Protein AF-0000000069730425 (afdb_homodimer)

Structure (mmCIF, N/CA/C/O backbone):
data_AF-0000000069730425-model_v1
#
loop_
_entity.id
_entity.type
_entity.pdbx_description
1 polymer 'PiggyBac transposable element-derived protein domain-containing protein'
#
loop_
_atom_site.group_PDB
_atom_site.id
_atom_site.type_symbol
_atom_site.label_atom_id
_atom_site.label_alt_id
_atom_site.label_comp_id
_atom_site.label_asym_id
_atom_site.label_entity_id
_atom_site.label_seq_id
_atom_site.pdbx_PDB_ins_code
_atom_site.Cartn_x
_atom_site.Cartn_y
_atom_site.Cartn_z
_atom_site.occupancy
_atom_site.B_iso_or_equiv
_atom_site.auth_seq_id
_atom_site.auth_comp_id
_atom_site.auth_asym_id
_atom_site.auth_atom_id
_atom_site.pdbx_PDB_model_num
ATOM 1 N N . MET A 1 1 ? -9 27 24.062 1 35 1 MET A N 1
ATOM 2 C CA . MET A 1 1 ? -8.289 25.953 24.797 1 35 1 MET A CA 1
ATOM 3 C C . MET A 1 1 ? -8.906 25.734 26.172 1 35 1 MET A C 1
ATOM 5 O O . MET A 1 1 ? -9.023 24.609 26.625 1 35 1 MET A O 1
ATOM 9 N N . GLU A 1 2 ? -9.219 26.922 26.766 1 38.94 2 GLU A N 1
ATOM 10 C CA . GLU A 1 2 ? -9.742 26.844 28.125 1 38.94 2 GLU A CA 1
ATOM 11 C C . GLU A 1 2 ? -11.062 26.078 28.172 1 38.94 2 GLU A C 1
ATOM 13 O O . GLU A 1 2 ? -11.305 25.297 29.094 1 38.94 2 GLU A O 1
ATOM 18 N N . HIS A 1 3 ? -11.852 26.375 27.281 1 40.69 3 HIS A N 1
ATOM 19 C CA . HIS A 1 3 ? -13.164 25.719 27.312 1 40.69 3 HIS A CA 1
ATOM 20 C C . HIS A 1 3 ? -13.055 24.234 26.969 1 40.69 3 HIS A C 1
ATOM 22 O O . HIS A 1 3 ? -13.93 23.453 27.328 1 40.69 3 HIS A O 1
ATOM 28 N N . LEU A 1 4 ? -12.148 23.875 26.172 1 43.62 4 LEU A N 1
ATOM 29 C CA . LEU A 1 4 ? -11.953 22.484 25.797 1 43.62 4 LEU A CA 1
ATOM 30 C C . LEU A 1 4 ? -11.469 21.656 26.984 1 43.62 4 LEU A C 1
ATOM 32 O O . LEU A 1 4 ? -11.531 20.438 26.969 1 43.62 4 LEU A O 1
ATOM 36 N N . ARG A 1 5 ? -10.75 22.297 27.922 1 42.41 5 ARG A N 1
ATOM 37 C CA . ARG A 1 5 ? -10.188 21.625 29.078 1 42.41 5 ARG A CA 1
ATOM 38 C C . ARG A 1 5 ? -11.297 21.156 30.031 1 42.41 5 ARG A C 1
ATOM 40 O O . ARG A 1 5 ? -11.039 20.391 30.953 1 42.41 5 ARG A O 1
ATOM 47 N N . SER A 1 6 ? -12.266 21.906 30.188 1 39.41 6 SER A N 1
ATOM 48 C CA . SER A 1 6 ? -13.125 21.5 31.297 1 39.41 6 SER A CA 1
ATOM 49 C C . SER A 1 6 ? -13.75 20.141 31.031 1 39.41 6 SER A C 1
ATOM 51 O O . SER A 1 6 ? -13.984 19.359 31.953 1 39.41 6 SER A O 1
ATOM 53 N N . GLN A 1 7 ? -14.789 20.109 30.094 1 41.69 7 GLN A N 1
ATOM 54 C CA . GLN A 1 7 ? -15.68 18.953 30.031 1 41.69 7 GLN A CA 1
ATOM 55 C C . GLN A 1 7 ? -14.992 17.766 29.359 1 41.69 7 GLN A C 1
ATOM 57 O O . GLN A 1 7 ? -14.164 17.938 28.453 1 41.69 7 GLN A O 1
ATOM 62 N N . GLU A 1 8 ? -14.773 16.641 30.047 1 48.56 8 GLU A N 1
ATOM 63 C CA . GLU A 1 8 ? -14.312 15.336 29.594 1 48.56 8 GLU A CA 1
ATOM 64 C C . GLU A 1 8 ? -14.602 15.133 28.109 1 48.56 8 GLU A C 1
ATOM 66 O O . GLU A 1 8 ? -15.672 14.633 27.75 1 48.56 8 GLU A O 1
ATOM 71 N N . LEU A 1 9 ? -14.102 15.93 27.25 1 53.53 9 LEU A N 1
ATOM 72 C CA . LEU A 1 9 ? -14.555 15.852 25.875 1 53.53 9 LEU A CA 1
ATOM 73 C C . LEU A 1 9 ? -14.211 14.492 25.266 1 53.53 9 LEU A C 1
ATOM 75 O O . LEU A 1 9 ? -13.062 14.047 25.328 1 53.53 9 LEU A O 1
ATOM 79 N N . SER A 1 10 ? -15.195 13.625 25.219 1 58.53 10 SER A N 1
ATOM 80 C CA . SER A 1 10 ? -15.117 12.375 24.469 1 58.53 10 SER A CA 1
ATOM 81 C C . SER A 1 10 ? -14.469 12.594 23.094 1 58.53 10 SER A C 1
ATOM 83 O O . SER A 1 10 ? -14.438 13.719 22.594 1 58.53 10 SER A O 1
ATOM 85 N N . PRO A 1 11 ? -13.672 11.719 22.688 1 58.09 11 PRO A N 1
ATOM 86 C CA . PRO A 1 11 ? -13.062 11.82 21.359 1 58.09 11 PRO A CA 1
ATOM 87 C C . PRO A 1 11 ? -14.008 12.438 20.312 1 58.09 11 PRO A C 1
ATOM 89 O O . PRO A 1 11 ? -13.57 13.242 19.484 1 58.09 11 PRO A O 1
ATOM 92 N N . VAL A 1 12 ? -15.203 12.156 20.469 1 58.62 12 VAL A N 1
ATOM 93 C CA . VAL A 1 12 ? -16.156 12.695 19.5 1 58.62 12 VAL A CA 1
ATOM 94 C C . VAL A 1 12 ? -16.375 14.18 19.766 1 58.62 12 VAL A C 1
ATOM 96 O O . VAL A 1 12 ? -16.578 14.961 18.828 1 58.62 12 VAL A O 1
ATOM 99 N N . GLY A 1 13 ? -16.328 14.43 20.984 1 59.69 13 GLY A N 1
ATOM 100 C CA . GLY A 1 13 ? -16.469 15.836 21.312 1 59.69 13 GLY A CA 1
ATOM 101 C C . GLY A 1 13 ? -15.352 16.688 20.75 1 59.69 13 GLY A C 1
ATOM 102 O O . GLY A 1 13 ? -15.555 17.859 20.438 1 59.69 13 GLY A O 1
ATOM 103 N N . LEU A 1 14 ? -14.305 16.031 20.578 1 57.62 14 LEU A N 1
ATOM 104 C CA . LEU A 1 14 ? -13.141 16.734 20.062 1 57.62 14 LEU A CA 1
ATOM 105 C C . LEU A 1 14 ? -13.172 16.781 18.547 1 57.62 14 LEU A C 1
ATOM 107 O O . LEU A 1 14 ? -12.555 17.656 17.922 1 57.62 14 LEU A O 1
ATOM 111 N N . PHE A 1 15 ? -13.891 15.773 18.078 1 63.84 15 PHE A N 1
ATOM 112 C CA . PHE A 1 15 ? -14.031 15.805 16.625 1 63.84 15 PHE A CA 1
ATOM 113 C C . PHE A 1 15 ? -15.086 16.828 16.203 1 63.84 15 PHE A C 1
ATOM 115 O O . PHE A 1 15 ? -15.875 16.562 15.305 1 63.84 15 PHE A O 1
ATOM 122 N N . GLU A 1 16 ? -14.945 17.953 16.797 1 66.69 16 GLU A N 1
ATOM 123 C CA . GLU A 1 16 ? -15.844 19.094 16.656 1 66.69 16 GLU A CA 1
ATOM 124 C C . GLU A 1 16 ? -15.586 19.828 15.344 1 66.69 16 GLU A C 1
ATOM 126 O O . GLU A 1 16 ? -16.328 20.75 14.984 1 66.69 16 GLU A O 1
ATOM 131 N N . PHE A 1 17 ? -14.656 19.344 14.688 1 72.88 17 PHE A N 1
ATOM 132 C CA . PHE A 1 17 ? -14.398 20 13.414 1 72.88 17 PHE A CA 1
ATOM 133 C C . PHE A 1 17 ? -15.555 19.781 12.445 1 72.88 17 PHE A C 1
ATOM 135 O O . PHE A 1 17 ? -15.859 20.656 11.625 1 72.88 17 PHE A O 1
ATOM 142 N N . PHE A 1 18 ? -16.109 18.625 12.641 1 78.19 18 PHE A N 1
ATOM 143 C CA . PHE A 1 18 ? -17.359 18.359 11.93 1 78.19 18 PHE A CA 1
ATOM 144 C C . PHE A 1 18 ? -18.562 18.547 12.859 1 78.19 18 PHE A C 1
ATOM 146 O O . PHE A 1 18 ? -19.312 17.609 13.094 1 78.19 18 PHE A O 1
ATOM 153 N N . ASP A 1 19 ? -18.656 19.797 13.219 1 83.81 19 ASP A N 1
ATOM 154 C CA . ASP A 1 19 ? -19.75 20.141 14.117 1 83.81 19 ASP A CA 1
ATOM 155 C C . ASP A 1 19 ? -21.078 20.188 13.367 1 83.81 19 ASP A C 1
ATOM 157 O O . ASP A 1 19 ? -21.141 19.906 12.172 1 83.81 19 ASP A O 1
ATOM 161 N N . GLU A 1 20 ? -22.062 20.531 14.078 1 86.69 20 GLU A N 1
ATOM 162 C CA . GLU A 1 20 ? -23.406 20.531 13.5 1 86.69 20 GLU A CA 1
ATOM 163 C C . GLU A 1 20 ? -23.516 21.516 12.344 1 86.69 20 GLU A C 1
ATOM 165 O O . GLU A 1 20 ? -24.188 21.25 11.344 1 86.69 20 GLU A O 1
ATOM 170 N N . GLY A 1 21 ? -22.828 22.625 12.516 1 89.44 21 GLY A N 1
ATOM 171 C CA . GLY A 1 21 ? -22.828 23.625 11.453 1 89.44 21 GLY A CA 1
ATOM 172 C C . GLY A 1 21 ? -22.188 23.125 10.172 1 89.44 21 GLY A C 1
ATOM 173 O O . GLY A 1 21 ? -22.75 23.297 9.086 1 89.44 21 GLY A O 1
ATOM 174 N N . THR A 1 22 ? -21.094 22.516 10.352 1 90.88 22 THR A N 1
ATOM 175 C CA . THR A 1 22 ? -20.375 22 9.195 1 90.88 22 THR A CA 1
ATOM 176 C C . THR A 1 22 ? -21.156 20.859 8.547 1 90.88 22 THR A C 1
ATOM 178 O O . THR A 1 22 ? -21.281 20.797 7.324 1 90.88 22 THR A O 1
ATOM 181 N N . ILE A 1 23 ? -21.703 19.969 9.297 1 92.94 23 ILE A N 1
ATOM 182 C CA . ILE A 1 23 ? -22.469 18.828 8.797 1 92.94 23 ILE A CA 1
ATOM 183 C C . ILE A 1 23 ? -23.688 19.344 8.023 1 92.94 23 ILE A C 1
ATOM 185 O O . ILE A 1 23 ? -23.953 18.906 6.895 1 92.94 23 ILE A O 1
ATOM 189 N N . ASN A 1 24 ? -24.359 20.281 8.602 1 94.88 24 ASN A N 1
ATOM 190 C CA . ASN A 1 24 ? -25.547 20.812 7.945 1 94.88 24 ASN A CA 1
ATOM 191 C C . ASN A 1 24 ? -25.203 21.547 6.652 1 94.88 24 ASN A C 1
ATOM 193 O O . ASN A 1 24 ? -25.953 21.5 5.684 1 94.88 24 ASN A O 1
ATOM 197 N N . PHE A 1 25 ? -24.141 22.203 6.781 1 95.38 25 PHE A N 1
ATOM 198 C CA . PHE A 1 25 ? -23.672 22.891 5.578 1 95.38 25 PHE A CA 1
ATOM 199 C C . PHE A 1 25 ? -23.5 21.891 4.434 1 95.38 25 PHE A C 1
ATOM 201 O O . PHE A 1 25 ? -24 22.141 3.326 1 95.38 25 PHE A O 1
ATOM 208 N N . ILE A 1 26 ? -22.844 20.781 4.641 1 95.25 26 ILE A N 1
ATOM 209 C CA . ILE A 1 26 ? -22.594 19.781 3.611 1 95.25 26 ILE A CA 1
ATOM 210 C C . ILE A 1 26 ? -23.906 19.156 3.162 1 95.25 26 ILE A C 1
ATOM 212 O O . ILE A 1 26 ? -24.125 18.938 1.967 1 95.25 26 ILE A O 1
ATOM 216 N N . VAL A 1 27 ? -24.766 18.859 4.105 1 97.31 27 VAL A N 1
ATOM 217 C CA . VAL A 1 27 ? -26.062 18.281 3.805 1 97.31 27 VAL A CA 1
ATOM 218 C C . VAL A 1 27 ? -26.844 19.188 2.855 1 97.31 27 VAL A C 1
ATOM 220 O O . VAL A 1 27 ? -27.375 18.734 1.839 1 97.31 27 VAL A O 1
ATOM 223 N N . ASN A 1 28 ? -26.828 20.469 3.186 1 97.44 28 ASN A N 1
ATOM 224 C CA . ASN A 1 28 ? -27.578 21.438 2.395 1 97.44 28 ASN A CA 1
ATOM 225 C C . ASN A 1 28 ? -27.016 21.562 0.978 1 97.44 28 ASN A C 1
ATOM 227 O O . ASN A 1 28 ? -27.781 21.547 0.008 1 97.44 28 ASN A O 1
ATOM 231 N N . GLU A 1 29 ? -25.734 21.641 0.851 1 97.06 29 GLU A N 1
ATOM 232 C CA . GLU A 1 29 ? -25.125 21.797 -0.471 1 97.06 29 GLU A CA 1
ATOM 233 C C . GLU A 1 29 ? -25.281 20.516 -1.295 1 97.06 29 GLU A C 1
ATOM 235 O O . GLU A 1 29 ? -25.438 20.578 -2.516 1 97.06 29 GLU A O 1
ATOM 240 N N . THR A 1 30 ? -25.25 19.359 -0.673 1 97.19 30 THR A N 1
ATOM 241 C CA . THR A 1 30 ? -25.438 18.094 -1.366 1 97.19 30 THR A CA 1
ATOM 242 C C . THR A 1 30 ? -26.859 17.969 -1.875 1 97.19 30 THR A C 1
ATOM 244 O O . THR A 1 30 ? -27.094 17.562 -3.021 1 97.19 30 THR A O 1
ATOM 247 N N . ASN A 1 31 ? -27.797 18.281 -0.998 1 97.94 31 ASN A N 1
ATOM 248 C CA . ASN A 1 31 ? -29.188 18.25 -1.413 1 97.94 31 ASN A CA 1
ATOM 249 C C . ASN A 1 31 ? -29.469 19.25 -2.529 1 97.94 31 ASN A C 1
ATOM 251 O O . ASN A 1 31 ? -30.234 18.969 -3.447 1 97.94 31 ASN A O 1
ATOM 255 N N . ARG A 1 32 ? -28.875 20.422 -2.422 1 97.31 32 ARG A N 1
ATOM 256 C CA . ARG A 1 32 ? -29.016 21.438 -3.467 1 97.31 32 ARG A CA 1
ATOM 257 C C . ARG A 1 32 ? -28.5 20.906 -4.805 1 97.31 32 ARG A C 1
ATOM 259 O O . ARG A 1 32 ? -29.141 21.078 -5.836 1 97.31 32 ARG A O 1
ATOM 266 N N . TYR A 1 33 ? -27.391 20.344 -4.785 1 96.38 33 TYR A N 1
ATOM 267 C CA . TYR A 1 33 ? -26.812 19.781 -5.996 1 96.38 33 TYR A CA 1
ATOM 268 C C . TYR A 1 33 ? -27.719 18.719 -6.594 1 96.38 33 TYR A C 1
ATOM 270 O O . TYR A 1 33 ? -27.938 18.688 -7.809 1 96.38 33 TYR A O 1
ATOM 278 N N . ALA A 1 34 ? -28.188 17.781 -5.758 1 96.81 34 ALA A N 1
ATOM 279 C CA . ALA A 1 34 ? -29.125 16.766 -6.23 1 96.81 34 ALA A CA 1
ATOM 280 C C . ALA A 1 34 ? -30.344 17.391 -6.875 1 96.81 34 ALA A C 1
ATOM 282 O O . ALA A 1 34 ? -30.797 16.938 -7.934 1 96.81 34 ALA A O 1
ATOM 283 N N . TRP A 1 35 ? -30.781 18.406 -6.215 1 96.06 35 TRP A N 1
ATOM 284 C CA . TRP A 1 35 ? -31.953 19.109 -6.738 1 96.06 35 TRP A CA 1
ATOM 285 C C . TRP A 1 35 ? -31.672 19.703 -8.109 1 96.06 35 TRP A C 1
ATOM 287 O O . TRP A 1 35 ? -32.5 19.656 -9.008 1 96.06 35 TRP A O 1
ATOM 297 N N . GLN A 1 36 ? -30.531 20.312 -8.266 1 94.44 36 GLN A N 1
ATOM 298 C CA . GLN A 1 36 ? -30.125 20.906 -9.539 1 94.44 36 GLN A CA 1
ATOM 299 C C . GLN A 1 36 ? -30.078 19.844 -10.641 1 94.44 36 GLN A C 1
ATOM 301 O O . GLN A 1 36 ? -30.219 20.172 -11.82 1 94.44 36 GLN A O 1
ATOM 306 N N . LYS A 1 37 ? -29.891 18.625 -10.289 1 94.69 37 LYS A N 1
ATOM 307 C CA . LYS A 1 37 ? -29.875 17.516 -11.234 1 94.69 37 LYS A CA 1
ATOM 308 C C . LYS A 1 37 ? -31.25 16.828 -11.305 1 94.69 37 LYS A C 1
ATOM 310 O O . LYS A 1 37 ? -31.375 15.734 -11.844 1 94.69 37 LYS A O 1
ATOM 315 N N . ASN A 1 38 ? -32.188 17.344 -10.656 1 95.25 38 ASN A N 1
ATOM 316 C CA . ASN A 1 38 ? -33.594 16.906 -10.672 1 95.25 38 ASN A CA 1
ATOM 317 C C . ASN A 1 38 ? -33.781 15.609 -9.891 1 95.25 38 ASN A C 1
ATOM 319 O O . ASN A 1 38 ? -34.531 14.727 -10.312 1 95.25 38 ASN A O 1
ATOM 323 N N . VAL A 1 39 ? -32.969 15.477 -8.852 1 95.88 39 VAL A N 1
ATOM 324 C CA . VAL A 1 39 ? -33.094 14.328 -7.953 1 95.88 39 VAL A CA 1
ATOM 325 C C . VAL A 1 39 ? -33.406 14.805 -6.535 1 95.88 39 VAL A C 1
ATOM 327 O O . VAL A 1 39 ? -32.781 15.766 -6.055 1 95.88 39 VAL A O 1
ATOM 330 N N . HIS A 1 40 ? -34.438 14.242 -5.953 1 96.06 40 HIS A N 1
ATOM 331 C CA . HIS A 1 40 ? -34.688 14.508 -4.543 1 96.06 40 HIS A CA 1
ATOM 332 C C . HIS A 1 40 ? -33.969 13.523 -3.648 1 96.06 40 HIS A C 1
ATOM 334 O O . HIS A 1 40 ? -34.469 12.445 -3.35 1 96.06 40 HIS A O 1
ATOM 340 N N . LEU A 1 41 ? -32.875 13.867 -3.178 1 96.94 41 LEU A N 1
ATOM 341 C CA . LEU A 1 41 ? -32 12.992 -2.4 1 96.94 41 LEU A CA 1
ATOM 342 C C . LEU A 1 41 ? -32.469 12.914 -0.951 1 96.94 41 LEU A C 1
ATOM 344 O O . LEU A 1 41 ? -32.562 11.82 -0.382 1 96.94 41 LEU A O 1
ATOM 348 N N . GLY A 1 42 ? -32.844 14.078 -0.366 1 97.62 42 GLY A N 1
ATOM 349 C CA . GLY A 1 42 ? -33.281 14.109 1.016 1 97.62 42 GLY A CA 1
ATOM 350 C C . GLY A 1 42 ? -32.25 13.617 1.997 1 97.62 42 GLY A C 1
ATOM 351 O O . GLY A 1 42 ? -32.562 12.836 2.898 1 97.62 42 GLY A O 1
ATOM 352 N N . LEU A 1 43 ? -31.016 13.992 1.815 1 97.5 43 LEU A N 1
ATOM 353 C CA . LEU A 1 43 ? -29.922 13.617 2.715 1 97.5 43 LEU A CA 1
ATOM 354 C C . LEU A 1 43 ? -30.125 14.227 4.094 1 97.5 43 LEU A C 1
ATOM 356 O O . LEU A 1 43 ? -30.469 15.406 4.211 1 97.5 43 LEU A O 1
ATOM 360 N N . THR A 1 44 ? -29.969 13.445 5.117 1 96.38 44 THR A N 1
ATOM 361 C CA . THR A 1 44 ? -30.062 13.914 6.492 1 96.38 44 THR A CA 1
ATOM 362 C C . THR A 1 44 ? -28.688 13.992 7.141 1 96.38 44 THR A C 1
ATOM 364 O O . THR A 1 44 ? -27.719 13.422 6.629 1 96.38 44 THR A O 1
ATOM 367 N N . ALA A 1 45 ? -28.641 14.766 8.25 1 94.5 45 ALA A N 1
ATOM 368 C CA . ALA A 1 45 ? -27.406 14.875 9 1 94.5 45 ALA A CA 1
ATOM 369 C C . ALA A 1 45 ? -26.938 13.508 9.492 1 94.5 45 ALA A C 1
ATOM 371 O O . ALA A 1 45 ? -25.734 13.211 9.469 1 94.5 45 ALA A O 1
ATOM 372 N N . GLN A 1 46 ? -27.859 12.703 9.898 1 92.88 46 GLN A N 1
ATOM 373 C CA . GLN A 1 46 ? -27.547 11.367 10.398 1 92.88 46 GLN A CA 1
ATOM 374 C C . GLN A 1 46 ? -26.953 10.492 9.305 1 92.88 46 GLN A C 1
ATOM 376 O O . GLN A 1 46 ? -25.984 9.766 9.531 1 92.88 46 GLN A O 1
ATOM 381 N N . GLU A 1 47 ? -27.516 10.562 8.172 1 95.38 47 GLU A N 1
ATOM 382 C CA . GLU A 1 47 ? -27 9.781 7.047 1 95.38 47 GLU A CA 1
ATOM 383 C C . GLU A 1 47 ? -25.594 10.219 6.66 1 95.38 47 GLU A C 1
ATOM 385 O O . GLU A 1 47 ? -24.75 9.391 6.336 1 95.38 47 GLU A O 1
ATOM 390 N N . LEU A 1 48 ? -25.422 11.562 6.656 1 95.25 48 LEU A N 1
ATOM 391 C CA . LEU A 1 48 ? -24.094 12.047 6.32 1 95.25 48 LEU A CA 1
ATOM 392 C C . LEU A 1 48 ? -23.047 11.539 7.316 1 95.25 48 LEU A C 1
ATOM 394 O O . LEU A 1 48 ? -21.953 11.156 6.93 1 95.25 48 LEU A O 1
ATOM 398 N N . LYS A 1 49 ? -23.406 11.547 8.57 1 93 49 LYS A N 1
ATOM 399 C CA . LYS A 1 49 ? -22.5 11.031 9.594 1 93 49 LYS A CA 1
ATOM 400 C C . LYS A 1 49 ? -22.156 9.562 9.336 1 93 49 LYS A C 1
ATOM 402 O O . LYS A 1 49 ? -21.016 9.148 9.523 1 93 49 LYS A O 1
ATOM 407 N N . CYS A 1 50 ? -23.109 8.797 8.883 1 94.12 50 CYS A N 1
ATOM 408 C CA . CYS A 1 50 ? -22.875 7.402 8.531 1 94.12 50 CYS A CA 1
ATOM 409 C C . CYS A 1 50 ? -21.891 7.297 7.375 1 94.12 50 CYS A C 1
ATOM 411 O O . CYS A 1 50 ? -20.984 6.461 7.398 1 94.12 50 CYS A O 1
ATOM 413 N N . VAL A 1 51 ? -22.078 8.172 6.41 1 95 51 VAL A N 1
ATOM 414 C CA . VAL A 1 51 ? -21.188 8.18 5.258 1 95 51 VAL A CA 1
ATOM 415 C C . VAL A 1 51 ? -19.766 8.492 5.711 1 95 51 VAL A C 1
ATOM 417 O O . VAL A 1 51 ? -18.812 7.805 5.324 1 95 51 VAL A O 1
ATOM 420 N N . LEU A 1 52 ? -19.625 9.5 6.566 1 94.44 52 LEU A N 1
ATOM 421 C CA . LEU A 1 52 ? -18.312 9.867 7.086 1 94.44 52 LEU A CA 1
ATOM 422 C C . LEU A 1 52 ? -17.719 8.734 7.918 1 94.44 52 LEU A C 1
ATOM 424 O O . LEU A 1 52 ? -16.516 8.469 7.852 1 94.44 52 LEU A O 1
ATOM 428 N N . GLY A 1 53 ? -18.578 8.102 8.688 1 93.88 53 GLY A N 1
ATOM 429 C CA . GLY A 1 53 ? -18.141 6.965 9.477 1 93.88 53 GLY A CA 1
ATOM 430 C C . GLY A 1 53 ? -17.547 5.848 8.633 1 93.88 53 GLY A C 1
ATOM 431 O O . GLY A 1 53 ? -16.531 5.262 8.992 1 93.88 53 GLY A O 1
ATOM 432 N N . ILE A 1 54 ? -18.156 5.547 7.543 1 94.56 54 ILE A N 1
ATOM 433 C CA . ILE A 1 54 ? -17.672 4.504 6.645 1 94.56 54 ILE A CA 1
ATOM 434 C C . ILE A 1 54 ? -16.328 4.918 6.051 1 94.56 54 ILE A C 1
ATOM 436 O O . ILE A 1 54 ? -15.43 4.09 5.91 1 94.56 54 ILE A O 1
ATOM 440 N N . LEU A 1 55 ? -16.219 6.207 5.688 1 94.75 55 LEU A N 1
ATOM 441 C CA . LEU A 1 55 ? -14.953 6.707 5.16 1 94.75 55 LEU A CA 1
ATOM 442 C C . LEU A 1 55 ? -13.836 6.543 6.184 1 94.75 55 LEU A C 1
ATOM 444 O O . LEU A 1 55 ? -12.742 6.086 5.848 1 94.75 55 LEU A O 1
ATOM 448 N N . ILE A 1 56 ? -14.094 6.867 7.41 1 94.94 56 ILE A N 1
ATOM 449 C CA . ILE A 1 56 ? -13.102 6.734 8.469 1 94.94 56 ILE A CA 1
ATOM 450 C C . ILE A 1 56 ? -12.773 5.262 8.68 1 94.94 56 ILE A C 1
ATOM 452 O O . ILE A 1 56 ? -11.602 4.895 8.812 1 94.94 56 ILE A O 1
ATOM 456 N N . LEU A 1 57 ? -13.805 4.422 8.664 1 94.5 57 LEU A N 1
ATOM 457 C CA . LEU A 1 57 ? -13.648 2.982 8.844 1 94.5 57 LEU A CA 1
ATOM 458 C C . LEU A 1 57 ? -12.758 2.389 7.758 1 94.5 57 LEU A C 1
ATOM 460 O O . LEU A 1 57 ? -11.93 1.518 8.031 1 94.5 57 LEU A O 1
ATOM 464 N N . SER A 1 58 ? -12.867 2.867 6.59 1 93.94 58 SER A N 1
ATOM 465 C CA . SER A 1 58 ? -12.125 2.348 5.445 1 93.94 58 SER A CA 1
ATOM 466 C C . SER A 1 58 ? -10.625 2.588 5.609 1 93.94 58 SER A C 1
ATOM 468 O O . SER A 1 58 ? -9.812 1.984 4.902 1 93.94 58 SER A O 1
ATOM 470 N N . GLY A 1 59 ? -10.227 3.443 6.512 1 94.06 59 GLY A N 1
ATOM 471 C CA . GLY A 1 59 ? -8.82 3.738 6.746 1 94.06 59 GLY A CA 1
ATOM 472 C C . GLY A 1 59 ? -8.094 2.637 7.492 1 94.06 59 GLY A C 1
ATOM 473 O O . GLY A 1 59 ? -6.875 2.496 7.375 1 94.06 59 GLY A O 1
ATOM 474 N N . TYR A 1 60 ? -8.844 1.907 8.266 1 93.19 60 TYR A N 1
ATOM 475 C CA . TYR A 1 60 ? -8.133 0.9 9.047 1 93.19 60 TYR A CA 1
ATOM 476 C C . TYR A 1 60 ? -8.688 -0.493 8.773 1 93.19 60 TYR A C 1
ATOM 478 O O . TYR A 1 60 ? -8.156 -1.488 9.273 1 93.19 60 TYR A O 1
ATOM 486 N N . ILE A 1 61 ? -9.719 -0.617 8.031 1 91.19 61 ILE A N 1
ATOM 487 C CA . ILE A 1 61 ? -10.195 -1.881 7.484 1 91.19 61 ILE A CA 1
ATOM 488 C C . ILE A 1 61 ? -10.227 -1.802 5.957 1 91.19 61 ILE A C 1
ATOM 490 O O . ILE A 1 61 ? -10.898 -0.936 5.391 1 91.19 61 ILE A O 1
ATOM 494 N N . SER A 1 62 ? -9.562 -2.676 5.391 1 89.69 62 SER A N 1
ATOM 495 C CA . SER A 1 62 ? -9.461 -2.604 3.938 1 89.69 62 SER A CA 1
ATOM 496 C C . SER A 1 62 ? -10.023 -3.863 3.283 1 89.69 62 SER A C 1
ATOM 498 O O . SER A 1 62 ? -9.719 -4.977 3.713 1 89.69 62 SER A O 1
ATOM 500 N N . TYR A 1 63 ? -10.875 -3.619 2.283 1 89.69 63 TYR A N 1
ATOM 501 C CA . TYR A 1 63 ? -11.43 -4.672 1.445 1 89.69 63 TYR A CA 1
ATOM 502 C C . TYR A 1 63 ? -11.086 -4.445 -0.021 1 89.69 63 TYR A C 1
ATOM 504 O O . TYR A 1 63 ? -10.898 -3.305 -0.452 1 89.69 63 TYR A O 1
ATOM 512 N N . PRO A 1 64 ? -11.008 -5.516 -0.751 1 89.69 64 PRO A N 1
ATOM 513 C CA . PRO A 1 64 ? -10.711 -5.363 -2.176 1 89.69 64 PRO A CA 1
ATOM 514 C C . PRO A 1 64 ? -11.828 -4.664 -2.945 1 89.69 64 PRO A C 1
ATOM 516 O O . PRO A 1 64 ? -11.562 -3.975 -3.934 1 89.69 64 PRO A O 1
ATOM 519 N N . ARG A 1 65 ? -13.023 -4.832 -2.461 1 90.19 65 ARG A N 1
ATOM 520 C CA . ARG A 1 65 ? -14.18 -4.219 -3.102 1 90.19 65 ARG A CA 1
ATOM 521 C C . ARG A 1 65 ? -15.031 -3.457 -2.088 1 90.19 65 ARG A C 1
ATOM 523 O O . ARG A 1 65 ? -15.258 -3.938 -0.978 1 90.19 65 ARG A O 1
ATOM 530 N N . ARG A 1 66 ? -15.5 -2.312 -2.574 1 89.69 66 ARG A N 1
ATOM 531 C CA . ARG A 1 66 ? -16.266 -1.438 -1.687 1 89.69 66 ARG A CA 1
ATOM 532 C C . ARG A 1 66 ? -17.516 -2.143 -1.168 1 89.69 66 ARG A C 1
ATOM 534 O O . ARG A 1 66 ? -17.891 -1.973 -0.007 1 89.69 66 ARG A O 1
ATOM 541 N N . ARG A 1 67 ? -18.156 -2.979 -1.983 1 90.31 67 ARG A N 1
ATOM 542 C CA . ARG A 1 67 ? -19.406 -3.623 -1.623 1 90.31 67 ARG A CA 1
ATOM 543 C C . ARG A 1 67 ? -19.219 -4.57 -0.444 1 90.31 67 ARG A C 1
ATOM 545 O O . ARG A 1 67 ? -20.188 -4.922 0.239 1 90.31 67 ARG A O 1
ATOM 552 N N . MET A 1 68 ? -18.016 -4.977 -0.232 1 90.19 68 MET A N 1
ATOM 553 C CA . MET A 1 68 ? -17.719 -5.941 0.825 1 90.19 68 MET A CA 1
ATOM 554 C C . MET A 1 68 ? -17.953 -5.328 2.201 1 90.19 68 MET A C 1
ATOM 556 O O . MET A 1 68 ? -18.125 -6.051 3.186 1 90.19 68 MET A O 1
ATOM 560 N N . PHE A 1 69 ? -18 -3.992 2.285 1 90.25 69 PHE A N 1
ATOM 561 C CA . PHE A 1 69 ? -18.312 -3.332 3.549 1 90.25 69 PHE A CA 1
ATOM 562 C C . PHE A 1 69 ? -19.734 -3.672 4.008 1 90.25 69 PHE A C 1
ATOM 564 O O . PHE A 1 69 ? -20.031 -3.596 5.199 1 90.25 69 PHE A O 1
ATOM 571 N N . TRP A 1 70 ? -20.578 -4.059 3.057 1 91.06 70 TRP A N 1
ATOM 572 C CA . TRP A 1 70 ? -21.984 -4.285 3.371 1 91.06 70 TRP A CA 1
ATOM 573 C C . TRP A 1 70 ? -22.312 -5.773 3.385 1 91.06 70 TRP A C 1
ATOM 575 O O . TRP A 1 70 ? -23.453 -6.168 3.672 1 91.06 70 TRP A O 1
ATOM 585 N N . GLU A 1 71 ? -21.281 -6.539 3.055 1 85.56 71 GLU A N 1
ATOM 586 C CA . GLU A 1 71 ? -21.531 -7.977 2.992 1 85.56 71 GLU A CA 1
ATOM 587 C C . GLU A 1 71 ? -21.719 -8.562 4.387 1 85.56 71 GLU A C 1
ATOM 589 O O . GLU A 1 71 ? -21.172 -8.039 5.367 1 85.56 71 GLU A O 1
ATOM 594 N N . THR A 1 72 ? -22.469 -9.578 4.434 1 77.75 72 THR A N 1
ATOM 595 C CA . THR A 1 72 ? -22.703 -10.25 5.711 1 77.75 72 THR A CA 1
ATOM 596 C C . THR A 1 72 ? -22.172 -11.672 5.684 1 77.75 72 THR A C 1
ATOM 598 O O . THR A 1 72 ? -22.578 -12.516 6.492 1 77.75 72 THR A O 1
ATOM 601 N N . SER A 1 73 ? -21.281 -11.93 4.734 1 80.06 73 SER A N 1
ATOM 602 C CA . SER A 1 73 ? -20.625 -13.234 4.707 1 80.06 73 SER A CA 1
ATOM 603 C C . SER A 1 73 ? -19.734 -13.43 5.934 1 80.06 73 SER A C 1
ATOM 605 O O . SER A 1 73 ? -19.328 -12.461 6.57 1 80.06 73 SER A O 1
ATOM 607 N N . PRO A 1 74 ? -19.516 -14.617 6.32 1 77.06 74 PRO A N 1
ATOM 608 C CA . PRO A 1 74 ? -18.75 -14.867 7.543 1 77.06 74 PRO A CA 1
ATOM 609 C C . PRO A 1 74 ? -17.375 -14.219 7.516 1 77.06 74 PRO A C 1
ATOM 611 O O . PRO A 1 74 ? -16.859 -13.797 8.555 1 77.06 74 PRO A O 1
ATOM 614 N N . ASP A 1 75 ? -16.781 -14.164 6.371 1 81.44 75 ASP A N 1
ATOM 615 C CA . ASP A 1 75 ? -15.414 -13.641 6.293 1 81.44 75 ASP A CA 1
ATOM 616 C C . ASP A 1 75 ? -15.406 -12.117 6.234 1 81.44 75 ASP A C 1
ATOM 618 O O . ASP A 1 75 ? -14.383 -11.484 6.504 1 81.44 75 ASP A O 1
ATOM 622 N N . SER A 1 76 ? -16.422 -11.422 5.801 1 77 76 SER A N 1
ATOM 623 C CA . SER A 1 76 ? -16.453 -9.969 5.633 1 77 76 SER A CA 1
ATOM 624 C C . SER A 1 76 ? -17.594 -9.352 6.426 1 77 76 SER A C 1
ATOM 626 O O . SER A 1 76 ? -17.844 -8.148 6.348 1 77 76 SER A O 1
ATOM 628 N N . HIS A 1 77 ? -18 -9.812 7.469 1 66.94 77 HIS A N 1
ATOM 629 C CA . HIS A 1 77 ? -19.219 -9.398 8.148 1 66.94 77 HIS A CA 1
ATOM 630 C C . HIS A 1 77 ? -19.016 -8.07 8.867 1 66.94 77 HIS A C 1
ATOM 632 O O . HIS A 1 77 ? -18.203 -7.965 9.781 1 66.94 77 HIS A O 1
ATOM 638 N N . HIS A 1 78 ? -19.734 -7.055 8.305 1 70.62 78 HIS A N 1
ATOM 639 C CA . HIS A 1 78 ? -19.734 -5.773 9 1 70.62 78 HIS A CA 1
ATOM 640 C C . HIS A 1 78 ? -21.172 -5.332 9.32 1 70.62 78 HIS A C 1
ATOM 642 O O . HIS A 1 78 ? -21.781 -4.613 8.531 1 70.62 78 HIS A O 1
ATOM 648 N N . HIS A 1 79 ? -21.672 -5.812 10.453 1 77.06 79 HIS A N 1
ATOM 649 C CA . HIS A 1 79 ? -23.016 -5.406 10.867 1 77.06 79 HIS A CA 1
ATOM 650 C C . HIS A 1 79 ? -23.062 -3.918 11.211 1 77.06 79 HIS A C 1
ATOM 652 O O . HIS A 1 79 ? -24.078 -3.262 11.016 1 77.06 79 HIS A O 1
ATOM 658 N N . LEU A 1 80 ? -21.984 -3.408 11.531 1 84.69 80 LEU A N 1
ATOM 659 C CA . LEU A 1 80 ? -21.922 -1.995 11.891 1 84.69 80 LEU A CA 1
ATOM 660 C C . LEU A 1 80 ? -22.281 -1.116 10.695 1 84.69 80 LEU A C 1
ATOM 662 O O . LEU A 1 80 ? -23.062 -0.174 10.82 1 84.69 80 LEU A O 1
ATOM 666 N N . VAL A 1 81 ? -21.734 -1.478 9.508 1 89.31 81 VAL A N 1
ATOM 667 C CA . VAL A 1 81 ? -21.953 -0.681 8.305 1 89.31 81 VAL A CA 1
ATOM 668 C C . VAL A 1 81 ? -23.328 -0.993 7.723 1 89.31 81 VAL A C 1
ATOM 670 O O . VAL A 1 81 ? -24.109 -0.082 7.426 1 89.31 81 VAL A O 1
ATOM 673 N N . ALA A 1 82 ? -23.656 -2.293 7.645 1 88 82 ALA A N 1
ATOM 674 C CA . ALA A 1 82 ? -24.906 -2.727 7.023 1 88 82 ALA A CA 1
ATOM 675 C C . ALA A 1 82 ? -26.109 -2.207 7.805 1 88 82 ALA A C 1
ATOM 677 O O . ALA A 1 82 ? -27.156 -1.904 7.215 1 88 82 ALA A O 1
ATOM 678 N N . ASP A 1 83 ? -25.953 -2.105 9.062 1 86.94 83 ASP A N 1
ATOM 679 C CA . ASP A 1 83 ? -27.047 -1.651 9.906 1 86.94 83 ASP A CA 1
ATOM 680 C C . ASP A 1 83 ? -27.172 -0.129 9.891 1 86.94 83 ASP A C 1
ATOM 682 O O . ASP A 1 83 ? -28.219 0.424 10.227 1 86.94 83 ASP A O 1
ATOM 686 N N . ALA A 1 84 ? -26.156 0.543 9.578 1 91.44 84 ALA A N 1
ATOM 687 C CA . ALA A 1 84 ? -26.125 2.002 9.633 1 91.44 84 ALA A CA 1
ATOM 688 C C . ALA A 1 84 ? -26.766 2.609 8.391 1 91.44 84 ALA A C 1
ATOM 690 O O . ALA A 1 84 ? -27.547 3.564 8.492 1 91.44 84 ALA A O 1
ATOM 691 N N . ILE A 1 85 ? -26.484 2.068 7.242 1 93.62 85 ILE A N 1
ATOM 692 C CA . ILE A 1 85 ? -26.984 2.607 5.984 1 93.62 85 ILE A CA 1
ATOM 693 C C . ILE A 1 85 ? -26.922 1.536 4.898 1 93.62 85 ILE A C 1
ATOM 695 O O . ILE A 1 85 ? -25.953 0.769 4.832 1 93.62 85 ILE A O 1
ATOM 699 N N . ARG A 1 86 ? -27.938 1.495 4.098 1 94.25 86 ARG A N 1
ATOM 700 C CA . ARG A 1 86 ? -27.938 0.561 2.975 1 94.25 86 ARG A CA 1
ATOM 701 C C . ARG A 1 86 ? -26.875 0.945 1.953 1 94.25 86 ARG A C 1
ATOM 703 O O . ARG A 1 86 ? -26.562 2.127 1.776 1 94.25 86 ARG A O 1
ATOM 710 N N . ARG A 1 87 ? -26.344 0.013 1.252 1 93.94 87 ARG A N 1
ATOM 711 C CA . ARG A 1 87 ? -25.25 0.222 0.303 1 93.94 87 ARG A CA 1
ATOM 712 C C . ARG A 1 87 ? -25.672 1.171 -0.813 1 93.94 87 ARG A C 1
ATOM 714 O O . ARG A 1 87 ? -24.969 2.127 -1.125 1 93.94 87 ARG A O 1
ATOM 721 N N . ASP A 1 88 ? -26.812 0.904 -1.432 1 95.06 88 ASP A N 1
ATOM 722 C CA . ASP A 1 88 ? -27.281 1.729 -2.545 1 95.06 88 ASP A CA 1
ATOM 723 C C . ASP A 1 88 ? -27.484 3.176 -2.105 1 95.06 88 ASP A C 1
ATOM 725 O O . ASP A 1 88 ? -27.219 4.105 -2.869 1 95.06 88 ASP A O 1
ATOM 729 N N . ARG A 1 89 ? -28 3.332 -0.892 1 96.19 89 ARG A N 1
ATOM 730 C CA . ARG A 1 89 ? -28.188 4.676 -0.346 1 96.19 89 ARG A CA 1
ATOM 731 C C . ARG A 1 89 ? -26.844 5.367 -0.153 1 96.19 89 ARG A C 1
ATOM 733 O O . ARG A 1 89 ? -26.688 6.543 -0.491 1 96.19 89 ARG A O 1
ATOM 740 N N . PHE A 1 90 ? -25.938 4.656 0.351 1 95.81 90 PHE A N 1
ATOM 741 C CA . PHE A 1 90 ? -24.594 5.191 0.503 1 95.81 90 PHE A CA 1
ATOM 742 C C . PHE A 1 90 ? -24.031 5.637 -0.841 1 95.81 90 PHE A C 1
ATOM 744 O O . PHE A 1 90 ? -23.516 6.75 -0.967 1 95.81 90 PHE A O 1
ATOM 751 N N . GLU A 1 91 ? -24.109 4.766 -1.826 1 94.94 91 GLU A N 1
ATOM 752 C CA . GLU A 1 91 ? -23.578 5.066 -3.15 1 94.94 91 GLU A CA 1
ATOM 753 C C . GLU A 1 91 ? -24.25 6.301 -3.75 1 94.94 91 GLU A C 1
ATOM 755 O O . GLU A 1 91 ? -23.594 7.133 -4.375 1 94.94 91 GLU A O 1
ATOM 760 N N . LEU A 1 92 ? -25.469 6.324 -3.535 1 95.5 92 LEU A N 1
ATOM 761 C CA . LEU A 1 92 ? -26.219 7.469 -4.051 1 95.5 92 LEU A CA 1
ATOM 762 C C . LEU A 1 92 ? -25.766 8.758 -3.379 1 95.5 92 LEU A C 1
ATOM 764 O O . LEU A 1 92 ? -25.453 9.742 -4.059 1 95.5 92 LEU A O 1
ATOM 768 N N . ILE A 1 93 ? -25.719 8.805 -2.082 1 95.94 93 ILE A N 1
ATOM 769 C CA . ILE A 1 93 ? -25.297 9.984 -1.328 1 95.94 93 ILE A CA 1
ATOM 770 C C . ILE A 1 93 ? -23.875 10.383 -1.744 1 95.94 93 ILE A C 1
ATOM 772 O O . ILE A 1 93 ? -23.609 11.555 -1.997 1 95.94 93 ILE A O 1
ATOM 776 N N . PHE A 1 94 ? -23.062 9.359 -1.814 1 94.19 94 PHE A N 1
ATOM 777 C CA . PHE A 1 94 ? -21.656 9.586 -2.123 1 94.19 94 PHE A CA 1
ATOM 778 C C . PHE A 1 94 ? -21.484 10.188 -3.514 1 94.19 94 PHE A C 1
ATOM 780 O O . PHE A 1 94 ? -20.594 11.008 -3.74 1 94.19 94 PHE A O 1
ATOM 787 N N . SER A 1 95 ? -22.328 9.898 -4.449 1 93.56 95 SER A N 1
ATOM 788 C CA . SER A 1 95 ? -22.266 10.406 -5.816 1 93.56 95 SER A CA 1
ATOM 789 C C . SER A 1 95 ? -22.734 11.852 -5.895 1 93.56 95 SER A C 1
ATOM 791 O O . SER A 1 95 ? -22.359 12.586 -6.809 1 93.56 95 SER A O 1
ATOM 793 N N . TYR A 1 96 ? -23.531 12.25 -4.926 1 94.94 96 TYR A N 1
ATOM 794 C CA . TYR A 1 96 ? -24.094 13.602 -4.984 1 94.94 96 TYR A CA 1
ATOM 795 C C . TYR A 1 96 ? -23.422 14.516 -3.965 1 94.94 96 TYR A C 1
ATOM 797 O O . TYR A 1 96 ? -23.812 15.672 -3.803 1 94.94 96 TYR A O 1
ATOM 805 N N . LEU A 1 97 ? -22.469 13.984 -3.289 1 94.88 97 LEU A N 1
ATOM 806 C CA . LEU A 1 97 ? -21.75 14.797 -2.309 1 94.88 97 LEU A CA 1
ATOM 807 C C . LEU A 1 97 ? -21.219 16.078 -2.943 1 94.88 97 LEU A C 1
ATOM 809 O O . LEU A 1 97 ? -20.562 16.031 -3.984 1 94.88 97 LEU A O 1
ATOM 813 N N . HIS A 1 98 ? -21.531 17.172 -2.369 1 95.12 98 HIS A N 1
ATOM 814 C CA . HIS A 1 98 ? -21.188 18.484 -2.926 1 95.12 98 HIS A CA 1
ATOM 815 C C . HIS A 1 98 ? -20.984 19.516 -1.824 1 95.12 98 HIS A C 1
ATOM 817 O O . HIS A 1 98 ? -21.484 19.359 -0.712 1 95.12 98 HIS A O 1
ATOM 823 N N . PHE A 1 99 ? -20.25 20.625 -2.215 1 95 99 PHE A N 1
ATOM 824 C CA . PHE A 1 99 ? -19.828 21.5 -1.138 1 95 99 PHE A CA 1
ATOM 825 C C . PHE A 1 99 ? -20.016 22.969 -1.536 1 95 99 PHE A C 1
ATOM 827 O O . PHE A 1 99 ? -19.5 23.875 -0.867 1 95 99 PHE A O 1
ATOM 834 N N . VAL A 1 100 ? -20.641 23.203 -2.674 1 94.38 100 VAL A N 1
ATOM 835 C CA . VAL A 1 100 ? -20.812 24.578 -3.123 1 94.38 100 VAL A CA 1
ATOM 836 C C . VAL A 1 100 ? -22.047 24.672 -4.035 1 94.38 100 VAL A C 1
ATOM 838 O O . VAL A 1 100 ? -22.453 23.672 -4.629 1 94.38 100 VAL A O 1
ATOM 841 N N . ASP A 1 101 ? -22.562 25.875 -4 1 92.81 101 ASP A N 1
ATOM 842 C CA . ASP A 1 101 ? -23.609 26.156 -4.984 1 92.81 101 ASP A CA 1
ATOM 843 C C . ASP A 1 101 ? -23 26.344 -6.379 1 92.81 101 ASP A C 1
ATOM 845 O O . ASP A 1 101 ? -22.266 27.297 -6.621 1 92.81 101 ASP A O 1
ATOM 849 N N . ASN A 1 102 ? -23.344 25.5 -7.234 1 90.81 102 ASN A N 1
ATOM 850 C CA . ASN A 1 102 ? -22.781 25.516 -8.578 1 90.81 102 ASN A CA 1
ATOM 851 C C . ASN A 1 102 ? -23.156 26.781 -9.336 1 90.81 102 ASN A C 1
ATOM 853 O O . ASN A 1 102 ? -22.562 27.109 -10.359 1 90.81 102 ASN A O 1
ATOM 857 N N . SER A 1 103 ? -24.109 27.438 -8.836 1 89.69 103 SER A N 1
ATOM 858 C CA . SER A 1 103 ? -24.531 28.688 -9.492 1 89.69 103 SER A CA 1
ATOM 859 C C . SER A 1 103 ? -23.594 29.828 -9.125 1 89.69 103 SER A C 1
ATOM 861 O O . SER A 1 103 ? -23.594 30.875 -9.797 1 89.69 103 SER A O 1
ATOM 863 N N . GLU A 1 104 ? -22.781 29.672 -8.172 1 89 104 GLU A N 1
ATOM 864 C CA . GLU A 1 104 ? -21.906 30.734 -7.68 1 89 104 GLU A CA 1
ATOM 865 C C . GLU A 1 104 ? -20.438 30.344 -7.773 1 89 104 GLU A C 1
ATOM 867 O O . GLU A 1 104 ? -19.625 30.75 -6.934 1 89 104 GLU A O 1
ATOM 872 N N . LEU A 1 105 ? -20.094 29.625 -8.758 1 90.31 105 LEU A N 1
ATOM 873 C CA . LEU A 1 105 ? -18.719 29.141 -8.836 1 90.31 105 LEU A CA 1
ATOM 874 C C . LEU A 1 105 ? -17.781 30.234 -9.305 1 90.31 105 LEU A C 1
ATOM 876 O O . LEU A 1 105 ? -18.125 31.031 -10.18 1 90.31 105 LEU A O 1
ATOM 880 N N . ASP A 1 106 ? -16.703 30.391 -8.609 1 90.31 106 ASP A N 1
ATOM 881 C CA . ASP A 1 106 ? -15.609 31.25 -9.062 1 90.31 106 ASP A CA 1
ATOM 882 C C . ASP A 1 106 ? -14.68 30.5 -10.008 1 90.31 106 ASP A C 1
ATOM 884 O O . ASP A 1 106 ? -13.82 29.734 -9.562 1 90.31 106 ASP A O 1
ATOM 888 N N . HIS A 1 107 ? -14.68 30.734 -11.211 1 87.06 107 HIS A N 1
ATOM 889 C CA . HIS A 1 107 ? -13.953 29.969 -12.219 1 87.06 107 HIS A CA 1
ATOM 890 C C . HIS A 1 107 ? -12.469 30.297 -12.203 1 87.06 107 HIS A C 1
ATOM 892 O O . HIS A 1 107 ? -11.664 29.578 -12.797 1 87.06 107 HIS A O 1
ATOM 898 N N . SER A 1 108 ? -12.141 31.297 -11.477 1 84.31 108 SER A N 1
ATOM 899 C CA . SER A 1 108 ? -10.719 31.625 -11.367 1 84.31 108 SER A CA 1
ATOM 900 C C . SER A 1 108 ? -10.031 30.766 -10.305 1 84.31 108 SER A C 1
ATOM 902 O O . SER A 1 108 ? -8.805 30.672 -10.273 1 84.31 108 SER A O 1
ATOM 904 N N . ASP A 1 109 ? -10.828 30.172 -9.539 1 87.62 109 ASP A N 1
ATOM 905 C CA . ASP A 1 109 ? -10.328 29.297 -8.484 1 87.62 109 ASP A CA 1
ATOM 906 C C . ASP A 1 109 ? -10.484 27.828 -8.859 1 87.62 109 ASP A C 1
ATOM 908 O O . ASP A 1 109 ? -11.602 27.312 -8.914 1 87.62 109 ASP A O 1
ATOM 912 N N . ARG A 1 110 ? -9.344 27.203 -9.031 1 85.06 110 ARG A N 1
ATOM 913 C CA . ARG A 1 110 ? -9.352 25.797 -9.414 1 85.06 110 ARG A CA 1
ATOM 914 C C . ARG A 1 110 ? -10.023 24.938 -8.344 1 85.06 110 ARG A C 1
ATOM 916 O O . ARG A 1 110 ? -10.5 23.828 -8.625 1 85.06 110 ARG A O 1
ATOM 923 N N . PHE A 1 111 ? -10.062 25.453 -7.176 1 89.44 111 PHE A N 1
ATOM 924 C CA . PHE A 1 111 ? -10.609 24.688 -6.07 1 89.44 111 PHE A CA 1
ATOM 925 C C . PHE A 1 111 ? -11.93 25.281 -5.598 1 89.44 111 PHE A C 1
ATOM 927 O O . PHE A 1 111 ? -12.297 25.141 -4.43 1 89.44 111 PHE A O 1
ATOM 934 N N . THR A 1 112 ? -12.617 25.891 -6.516 1 92.06 112 THR A N 1
ATOM 935 C CA . THR A 1 112 ? -13.859 26.578 -6.199 1 92.06 112 THR A CA 1
ATOM 936 C C . THR A 1 112 ? -14.883 25.625 -5.617 1 92.06 112 THR A C 1
ATOM 938 O O . THR A 1 112 ? -15.656 25.984 -4.73 1 92.06 112 THR A O 1
ATOM 941 N N . LYS A 1 113 ? -14.883 24.391 -6.023 1 91.12 113 LYS A N 1
ATOM 942 C CA . LYS A 1 113 ? -15.891 23.422 -5.605 1 91.12 113 LYS A CA 1
ATOM 943 C C . LYS A 1 113 ? -15.672 22.984 -4.16 1 91.12 113 LYS A C 1
ATOM 945 O O . LYS A 1 113 ? -16.578 22.453 -3.52 1 91.12 113 LYS A O 1
ATOM 950 N N . VAL A 1 114 ? -14.438 23.156 -3.656 1 92 114 VAL A N 1
ATOM 951 C CA . VAL A 1 114 ? -14.148 22.734 -2.291 1 92 114 VAL A CA 1
ATOM 952 C C . VAL A 1 114 ? -13.703 23.922 -1.457 1 92 114 VAL A C 1
ATOM 954 O O . VAL A 1 114 ? -13.234 23.766 -0.328 1 92 114 VAL A O 1
ATOM 957 N N . ARG A 1 115 ? -13.852 25.094 -1.91 1 93.62 115 ARG A N 1
ATOM 958 C CA . ARG A 1 115 ? -13.383 26.297 -1.229 1 93.62 115 ARG A CA 1
ATOM 959 C C . ARG A 1 115 ? -14.148 26.531 0.072 1 93.62 115 ARG A C 1
ATOM 961 O O . ARG A 1 115 ? -13.547 26.797 1.112 1 93.62 115 ARG A O 1
ATOM 968 N N . PRO A 1 116 ? -15.477 26.359 0.044 1 93.19 116 PRO A N 1
ATOM 969 C CA . PRO A 1 116 ? -16.203 26.625 1.286 1 93.19 116 PRO A CA 1
ATOM 970 C C . PRO A 1 116 ? -15.773 25.703 2.426 1 93.19 116 PRO A C 1
ATOM 972 O O . PRO A 1 116 ? -15.453 26.172 3.52 1 93.19 116 PRO A O 1
ATOM 975 N N . PRO A 1 117 ? -15.703 24.406 2.166 1 91.94 117 PRO A N 1
ATOM 976 C CA . PRO A 1 117 ? -15.219 23.578 3.27 1 91.94 117 PRO A CA 1
ATOM 977 C C . PRO A 1 117 ? -13.773 23.875 3.65 1 91.94 117 PRO A C 1
ATOM 979 O O . PRO A 1 117 ? -13.398 23.75 4.816 1 91.94 117 PRO A O 1
ATOM 982 N N . LEU A 1 118 ? -12.961 24.281 2.756 1 93.06 118 LEU A N 1
ATOM 983 C CA . LEU A 1 118 ? -11.594 24.672 3.051 1 93.06 118 LEU A CA 1
ATOM 984 C C . LEU A 1 118 ? -11.555 25.844 4.027 1 93.06 118 LEU A C 1
ATOM 986 O O . LEU A 1 118 ? -10.828 25.797 5.023 1 93.06 118 LEU A O 1
ATOM 990 N N . VAL A 1 119 ? -12.312 26.797 3.707 1 94 119 VAL A N 1
ATOM 991 C CA . VAL A 1 119 ? -12.375 27.984 4.539 1 94 119 VAL A CA 1
ATOM 992 C C . VAL A 1 119 ? -12.914 27.625 5.922 1 94 119 VAL A C 1
ATOM 994 O O . VAL A 1 119 ? -12.359 28.047 6.938 1 94 119 VAL A O 1
ATOM 997 N N . ARG A 1 120 ? -13.93 26.859 5.961 1 91.94 120 ARG A N 1
ATOM 998 C CA . ARG A 1 120 ? -14.555 26.469 7.223 1 91.94 120 ARG A CA 1
ATOM 999 C C . ARG A 1 120 ? -13.586 25.641 8.078 1 91.94 120 ARG A C 1
ATOM 1001 O O . ARG A 1 120 ? -13.477 25.875 9.281 1 91.94 120 ARG A O 1
ATOM 1008 N N . MET A 1 121 ? -12.922 24.734 7.473 1 93.25 121 MET A N 1
ATOM 1009 C CA . MET A 1 121 ? -11.984 23.891 8.211 1 93.25 121 MET A CA 1
ATOM 1010 C C . MET A 1 121 ? -10.812 24.703 8.734 1 93.25 121 MET A C 1
ATOM 1012 O O . MET A 1 121 ? -10.391 24.531 9.883 1 93.25 121 MET A O 1
ATOM 1016 N N . ASN A 1 122 ? -10.297 25.562 7.895 1 94.94 122 ASN A N 1
ATOM 1017 C CA . ASN A 1 122 ? -9.211 26.422 8.352 1 94.94 122 ASN A CA 1
ATOM 1018 C C . ASN A 1 122 ? -9.625 27.25 9.57 1 94.94 122 ASN A C 1
ATOM 1020 O O . ASN A 1 122 ? -8.859 27.359 10.531 1 94.94 122 ASN A O 1
ATOM 1024 N N . HIS A 1 123 ? -10.805 27.766 9.461 1 92.25 123 HIS A N 1
ATOM 1025 C CA . HIS A 1 123 ? -11.312 28.547 10.578 1 92.25 123 HIS A CA 1
ATOM 1026 C C . HIS A 1 123 ? -11.391 27.703 11.844 1 92.25 123 HIS A C 1
ATOM 1028 O O . HIS A 1 123 ? -10.922 28.125 12.906 1 92.25 123 HIS A O 1
ATOM 1034 N N . SER A 1 124 ? -11.945 26.562 11.703 1 90.31 124 SER A N 1
ATOM 1035 C CA . SER A 1 124 ? -12.109 25.672 12.844 1 90.31 124 SER A CA 1
ATOM 1036 C C . SER A 1 124 ? -10.758 25.203 13.375 1 90.31 124 SER A C 1
ATOM 1038 O O . SER A 1 124 ? -10.539 25.156 14.586 1 90.31 124 SER A O 1
ATOM 1040 N N . PHE A 1 125 ? -9.828 24.828 12.516 1 94.12 125 PHE A N 1
ATOM 1041 C CA . PHE A 1 125 ? -8.5 24.375 12.906 1 94.12 125 PHE A CA 1
ATOM 1042 C C . PHE A 1 125 ? -7.762 25.453 13.68 1 94.12 125 PHE A C 1
ATOM 1044 O O . PHE A 1 125 ? -7.09 25.172 14.672 1 94.12 125 PHE A O 1
ATOM 1051 N N . GLN A 1 126 ? -7.902 26.688 13.25 1 93 126 GLN A N 1
ATOM 1052 C CA . GLN A 1 126 ? -7.223 27.797 13.898 1 93 126 GLN A CA 1
ATOM 1053 C C . GLN A 1 126 ? -7.828 28.094 15.266 1 93 126 GLN A C 1
ATOM 1055 O O . GLN A 1 126 ? -7.105 28.375 16.219 1 93 126 GLN A O 1
ATOM 1060 N N . GLN A 1 127 ? -9.125 27.984 15.32 1 86.94 127 GLN A N 1
ATOM 1061 C CA . GLN A 1 127 ? -9.836 28.281 16.562 1 86.94 127 GLN A CA 1
ATOM 1062 C C . GLN A 1 127 ? -9.391 27.359 17.688 1 86.94 127 GLN A C 1
ATOM 1064 O O . GLN A 1 127 ? -9.312 27.781 18.844 1 86.94 127 GLN A O 1
ATOM 1069 N N . HIS A 1 128 ? -9.078 26.141 17.328 1 87.31 128 HIS A N 1
ATOM 1070 C CA . HIS A 1 128 ? -8.766 25.156 18.375 1 87.31 128 HIS A CA 1
ATOM 1071 C C . HIS A 1 128 ? -7.27 24.875 18.422 1 87.31 128 HIS A C 1
ATOM 1073 O O . HIS A 1 128 ? -6.82 24.031 19.203 1 87.31 128 HIS A O 1
ATOM 1079 N N . ALA A 1 129 ? -6.504 25.531 17.625 1 90.75 129 ALA A N 1
ATOM 1080 C CA . ALA A 1 129 ? -5.074 25.25 17.531 1 90.75 129 ALA A CA 1
ATOM 1081 C C . ALA A 1 129 ? -4.367 25.578 18.844 1 90.75 129 ALA A C 1
ATOM 1083 O O . ALA A 1 129 ? -4.617 26.625 19.453 1 90.75 129 ALA A O 1
ATOM 1084 N N . PRO A 1 130 ? -3.537 24.688 19.266 1 88.31 130 PRO A N 1
ATOM 1085 C CA . PRO A 1 130 ? -2.717 25.031 20.438 1 88.31 130 PRO A CA 1
ATOM 1086 C C . PRO A 1 130 ? -1.718 26.141 20.141 1 88.31 130 PRO A C 1
ATOM 1088 O O . PRO A 1 130 ? -1.21 26.25 19.031 1 88.31 130 PRO A O 1
ATOM 1091 N N . LEU A 1 131 ? -1.535 26.938 21.156 1 88.31 131 LEU A N 1
ATOM 1092 C CA . LEU A 1 131 ? -0.525 27.984 21.016 1 88.31 131 LEU A CA 1
ATOM 1093 C C . LEU A 1 131 ? 0.875 27.422 21.234 1 88.31 131 LEU A C 1
ATOM 1095 O O . LEU A 1 131 ? 1.108 26.703 22.203 1 88.31 131 LEU A O 1
ATOM 1099 N N . ASP A 1 132 ? 1.68 27.656 20.25 1 87.56 132 ASP A N 1
ATOM 1100 C CA . ASP A 1 132 ? 3.057 27.172 20.266 1 87.56 132 ASP A CA 1
ATOM 1101 C C . ASP A 1 132 ? 4.027 28.25 19.812 1 87.56 132 ASP A C 1
ATOM 1103 O O . ASP A 1 132 ? 3.605 29.312 19.344 1 87.56 132 ASP A O 1
ATOM 1107 N N . GLU A 1 133 ? 5.297 28.016 20.094 1 91.69 133 GLU A N 1
ATOM 1108 C CA . GLU A 1 133 ? 6.348 28.906 19.609 1 91.69 133 GLU A CA 1
ATOM 1109 C C . GLU A 1 133 ? 6.883 28.438 18.25 1 91.69 133 GLU A C 1
ATOM 1111 O O . GLU A 1 133 ? 7.277 29.266 17.422 1 91.69 133 GLU A O 1
ATOM 1116 N N . PHE A 1 134 ? 6.848 27.203 18.109 1 95.19 134 PHE A N 1
ATOM 1117 C CA . PHE A 1 134 ? 7.5 26.625 16.938 1 95.19 134 PHE A CA 1
ATOM 1118 C C . PHE A 1 134 ? 6.469 26.078 15.961 1 95.19 134 PHE A C 1
ATOM 1120 O O . PHE A 1 134 ? 5.598 25.297 16.344 1 95.19 134 PHE A O 1
ATOM 1127 N N . TYR A 1 135 ? 6.578 26.5 14.75 1 96.81 135 TYR A N 1
ATOM 1128 C CA . TYR A 1 135 ? 5.684 26.047 13.688 1 96.81 135 TYR A CA 1
ATOM 1129 C C . TYR A 1 135 ? 6.477 25.578 12.477 1 96.81 135 TYR A C 1
ATOM 1131 O O . TYR A 1 135 ? 7.656 25.922 12.328 1 96.81 135 TYR A O 1
ATOM 1139 N N . SER A 1 136 ? 5.859 24.766 11.68 1 96.81 136 SER A N 1
ATOM 1140 C CA . SER A 1 136 ? 6.465 24.266 10.445 1 96.81 136 SER A CA 1
ATOM 1141 C C . SER A 1 136 ? 5.598 24.594 9.242 1 96.81 136 SER A C 1
ATOM 1143 O O . SER A 1 136 ? 4.367 24.578 9.328 1 96.81 136 SER A O 1
ATOM 1145 N N . PHE A 1 137 ? 6.273 24.953 8.195 1 96.75 137 PHE A N 1
ATOM 1146 C CA . PHE A 1 137 ? 5.594 25.219 6.93 1 96.75 137 PHE A CA 1
ATOM 1147 C C . PHE A 1 137 ? 6.191 24.359 5.816 1 96.75 137 PHE A C 1
ATOM 1149 O O . PHE A 1 137 ? 7.41 24.312 5.648 1 96.75 137 PHE A O 1
ATOM 1156 N N . GLY A 1 138 ? 5.316 23.688 5.086 1 94.38 138 GLY A N 1
ATOM 1157 C CA . GLY A 1 138 ? 5.797 22.844 4.008 1 94.38 138 GLY A CA 1
ATOM 1158 C C . GLY A 1 138 ? 4.68 22.312 3.127 1 94.38 138 GLY A C 1
ATOM 1159 O O . GLY A 1 138 ? 3.566 22.844 3.139 1 94.38 138 GLY A O 1
ATOM 1160 N N . GLU A 1 139 ? 5.082 21.328 2.352 1 92.12 139 GLU A N 1
ATOM 1161 C CA . GLU A 1 139 ? 4.148 20.734 1.394 1 92.12 139 GLU A CA 1
ATOM 1162 C C . GLU A 1 139 ? 3.666 19.375 1.857 1 92.12 139 GLU A C 1
ATOM 1164 O O . GLU A 1 139 ? 4.449 18.578 2.387 1 92.12 139 GLU A O 1
ATOM 1169 N N . SER A 1 140 ? 2.383 19.203 1.751 1 92.44 140 SER A N 1
ATOM 1170 C CA . SER A 1 140 ? 1.751 17.891 1.964 1 92.44 140 SER A CA 1
ATOM 1171 C C . SER A 1 140 ? 1.121 17.375 0.679 1 92.44 140 SER A C 1
ATOM 1173 O O . SER A 1 140 ? 0.714 18.156 -0.184 1 92.44 140 SER A O 1
ATOM 1175 N N . SER A 1 141 ? 1.121 16.016 0.489 1 84.94 141 SER A N 1
ATOM 1176 C CA . SER A 1 141 ? 0.561 15.453 -0.734 1 84.94 141 SER A CA 1
ATOM 1177 C C . SER A 1 141 ? -0.818 14.852 -0.485 1 84.94 141 SER A C 1
ATOM 1179 O O . SER A 1 141 ? -1.02 14.133 0.493 1 84.94 141 SER A O 1
ATOM 1181 N N . CYS A 1 142 ? -1.672 15.32 -1.234 1 80.19 142 CYS A N 1
ATOM 1182 C CA . CYS A 1 142 ? -3.006 14.734 -1.278 1 80.19 142 CYS A CA 1
ATOM 1183 C C . CYS A 1 142 ? -3.15 13.789 -2.467 1 80.19 142 CYS A C 1
ATOM 1185 O O . CYS A 1 142 ? -3.035 14.211 -3.619 1 80.19 142 CYS A O 1
ATOM 1187 N N . GLU A 1 143 ? -3.111 12.438 -2.219 1 67.12 143 GLU A N 1
ATOM 1188 C CA . GLU A 1 143 ? -3.18 11.461 -3.301 1 67.12 143 GLU A CA 1
ATOM 1189 C C . GLU A 1 143 ? -4.543 11.492 -3.99 1 67.12 143 GLU A C 1
ATOM 1191 O O . GLU A 1 143 ? -5.574 11.609 -3.328 1 67.12 143 GLU A O 1
ATOM 1196 N N . TYR A 1 144 ? -4.504 12.055 -5.316 1 58.81 144 TYR A N 1
ATOM 1197 C CA . TYR A 1 144 ? -5.727 12.023 -6.113 1 58.81 144 TYR A CA 1
ATOM 1198 C C . TYR A 1 144 ? -5.734 10.82 -7.051 1 58.81 144 TYR A C 1
ATOM 1200 O O . TYR A 1 144 ? -4.715 10.5 -7.664 1 58.81 144 TYR A O 1
ATOM 1208 N N . PHE A 1 145 ? -6.5 9.852 -6.898 1 48.78 145 PHE A N 1
ATOM 1209 C CA . PHE A 1 145 ? -6.605 8.82 -7.93 1 48.78 145 PHE A CA 1
ATOM 1210 C C . PHE A 1 145 ? -7.469 9.305 -9.086 1 48.78 145 PHE A C 1
ATOM 1212 O O . PHE A 1 145 ? -8.641 8.953 -9.188 1 48.78 145 PHE A O 1
ATOM 1219 N N . GLY A 1 146 ? -7.75 10.539 -9.289 1 43.75 146 GLY A N 1
ATOM 1220 C CA . GLY A 1 146 ? -8.641 10.82 -10.406 1 43.75 146 GLY A CA 1
ATOM 1221 C C . GLY A 1 146 ? -8.039 10.445 -11.75 1 43.75 146 GLY A C 1
ATOM 1222 O O . GLY A 1 146 ? -6.828 10.258 -11.859 1 43.75 146 GLY A O 1
ATOM 1223 N N . GLN A 1 147 ? -8.859 9.859 -12.703 1 38.88 147 GLN A N 1
ATOM 1224 C CA . GLN A 1 147 ? -8.625 9.664 -14.133 1 38.88 147 GLN A CA 1
ATOM 1225 C C . GLN A 1 147 ? -7.941 10.891 -14.742 1 38.88 147 GLN A C 1
ATOM 1227 O O . GLN A 1 147 ? -8.594 11.719 -15.375 1 38.88 147 GLN A O 1
ATOM 1232 N N . SER A 1 148 ? -7.465 11.805 -14.164 1 35.5 148 SER A N 1
ATOM 1233 C CA . SER A 1 148 ? -6.992 12.734 -15.18 1 35.5 148 SER A CA 1
ATOM 1234 C C . SER A 1 148 ? -6.117 12.031 -16.219 1 35.5 148 SER A C 1
ATOM 1236 O O . SER A 1 148 ? -5.348 11.125 -15.867 1 35.5 148 SER A O 1
ATOM 1238 N N . ARG A 1 149 ? -6.605 12.094 -17.531 1 35.47 149 ARG A N 1
ATOM 1239 C CA . ARG A 1 149 ? -5.98 11.781 -18.812 1 35.47 149 ARG A CA 1
ATOM 1240 C C . ARG A 1 149 ? -4.496 12.133 -18.797 1 35.47 149 ARG A C 1
ATOM 1242 O O . ARG A 1 149 ? -3.822 12.062 -19.828 1 35.47 149 ARG A O 1
ATOM 1249 N N . SER A 1 150 ? -4.168 13.125 -18.062 1 35.44 150 SER A N 1
ATOM 1250 C CA . SER A 1 150 ? -2.812 13.43 -18.516 1 35.44 150 SER A CA 1
ATOM 1251 C C . SER A 1 150 ? -1.908 12.203 -18.406 1 35.44 150 SER A C 1
ATOM 1253 O O . SER A 1 150 ? -1.923 11.492 -17.406 1 35.44 150 SER A O 1
ATOM 1255 N N . ARG A 1 151 ? -1.477 11.797 -19.547 1 33.28 151 ARG A N 1
ATOM 1256 C CA . ARG A 1 151 ? -0.498 10.797 -19.953 1 33.28 151 ARG A CA 1
ATOM 1257 C C . ARG A 1 151 ? 0.655 10.719 -18.953 1 33.28 151 ARG A C 1
ATOM 1259 O O . ARG A 1 151 ? 1.483 11.633 -18.891 1 33.28 151 ARG A O 1
ATOM 1266 N N . ARG A 1 152 ? 0.504 10.398 -17.766 1 37.03 152 ARG A N 1
ATOM 1267 C CA . ARG A 1 152 ? 1.782 10.211 -17.078 1 37.03 152 ARG A CA 1
ATOM 1268 C C . ARG A 1 152 ? 2.691 9.273 -17.859 1 37.03 152 ARG A C 1
ATOM 1270 O O . ARG A 1 152 ? 2.215 8.336 -18.516 1 37.03 152 ARG A O 1
ATOM 1277 N N . PRO A 1 153 ? 3.885 9.578 -18.031 1 34.5 153 PRO A N 1
ATOM 1278 C CA . PRO A 1 153 ? 4.809 8.633 -18.656 1 34.5 153 PRO A CA 1
ATOM 1279 C C . PRO A 1 153 ? 4.676 7.219 -18.109 1 34.5 153 PRO A C 1
ATOM 1281 O O . PRO A 1 153 ? 4.207 7.035 -16.969 1 34.5 153 PRO A O 1
ATOM 1284 N N . SER A 1 154 ? 4.785 6.109 -18.766 1 34.06 154 SER A N 1
ATOM 1285 C CA . SER A 1 154 ? 4.629 4.66 -18.656 1 34.06 154 SER A CA 1
ATOM 1286 C C . SER A 1 154 ? 4.82 4.184 -17.219 1 34.06 154 SER A C 1
ATOM 1288 O O . SER A 1 154 ? 4.129 3.27 -16.766 1 34.06 154 SER A O 1
ATOM 1290 N N . GLY A 1 155 ? 6.043 4.359 -16.531 1 36.97 155 GLY A N 1
ATOM 1291 C CA . GLY A 1 155 ? 6.52 3.51 -15.461 1 36.97 155 GLY A CA 1
ATOM 1292 C C . GLY A 1 155 ? 5.82 3.773 -14.141 1 36.97 155 GLY A C 1
ATOM 1293 O O . GLY A 1 155 ? 5.715 2.879 -13.297 1 36.97 155 GLY A O 1
ATOM 1294 N N . ARG A 1 156 ? 6.039 5.016 -13.477 1 35.69 156 ARG A N 1
ATOM 1295 C CA . ARG A 1 156 ? 5.629 5.219 -12.086 1 35.69 156 ARG A CA 1
ATOM 1296 C C . ARG A 1 156 ? 4.125 5.457 -11.992 1 35.69 156 ARG A C 1
ATOM 1298 O O . ARG A 1 156 ? 3.605 6.414 -12.57 1 35.69 156 ARG A O 1
ATOM 1305 N N . SER A 1 157 ? 3.26 4.613 -12.094 1 39.25 157 SER A N 1
ATOM 1306 C CA . SER A 1 157 ? 1.881 4.793 -11.648 1 39.25 157 SER A CA 1
ATOM 1307 C C . SER A 1 157 ? 1.771 5.918 -10.625 1 39.25 157 SER A C 1
ATOM 1309 O O . SER A 1 157 ? 1.85 5.676 -9.422 1 39.25 157 SER A O 1
ATOM 1311 N N . GLY A 1 158 ? 2.666 6.883 -10.602 1 39.94 158 GLY A N 1
ATOM 1312 C CA . GLY A 1 158 ? 2.521 7.918 -9.594 1 39.94 158 GLY A CA 1
ATOM 1313 C C . GLY A 1 158 ? 1.153 8.57 -9.602 1 39.94 158 GLY A C 1
ATOM 1314 O O . GLY A 1 158 ? 0.59 8.836 -10.664 1 39.94 158 GLY A O 1
ATOM 1315 N N . GLN A 1 159 ? 0.284 8.281 -8.617 1 46.44 159 GLN A N 1
ATOM 1316 C CA . GLN A 1 159 ? -0.902 8.984 -8.141 1 46.44 159 GLN A CA 1
ATOM 1317 C C . GLN A 1 159 ? -0.774 10.492 -8.352 1 46.44 159 GLN A C 1
ATOM 1319 O O . GLN A 1 159 ? 0.25 11.086 -8.008 1 46.44 159 GLN A O 1
ATOM 1324 N N . LEU A 1 160 ? -1.294 10.938 -9.336 1 52 160 LEU A N 1
ATOM 1325 C CA . LEU A 1 160 ? -1.433 12.375 -9.516 1 52 160 LEU A CA 1
ATOM 1326 C C . LEU A 1 160 ? -1.93 13.031 -8.234 1 52 160 LEU A C 1
ATOM 1328 O O . LEU A 1 160 ? -2.959 12.633 -7.684 1 52 160 LEU A O 1
ATOM 1332 N N . GLY A 1 161 ? -1.146 13.336 -7.293 1 65.12 161 GLY A N 1
ATOM 1333 C CA . GLY A 1 161 ? -1.529 13.984 -6.051 1 65.12 161 GLY A CA 1
ATOM 1334 C C . GLY A 1 161 ? -1.474 15.5 -6.133 1 65.12 161 GLY A C 1
ATOM 1335 O O . GLY A 1 161 ? -0.931 16.062 -7.09 1 65.12 161 GLY A O 1
ATOM 1336 N N . CYS A 1 162 ? -2.627 16.188 -5.633 1 76.38 162 CYS A N 1
ATOM 1337 C CA . CYS A 1 162 ? -2.568 17.641 -5.418 1 76.38 162 CYS A CA 1
ATOM 1338 C C . CYS A 1 162 ? -1.679 17.969 -4.23 1 76.38 162 CYS A C 1
ATOM 1340 O O . CYS A 1 162 ? -1.667 17.25 -3.232 1 76.38 162 CYS A O 1
ATOM 1342 N N . GLN A 1 163 ? -0.816 18.953 -4.535 1 85.62 163 GLN A N 1
ATOM 1343 C CA . GLN A 1 163 ? 0.02 19.438 -3.439 1 85.62 163 GLN A CA 1
ATOM 1344 C C . GLN A 1 163 ? -0.73 20.438 -2.572 1 85.62 163 GLN A C 1
ATOM 1346 O O . GLN A 1 163 ? -1.47 21.281 -3.09 1 85.62 163 GLN A O 1
ATOM 1351 N N . VAL A 1 164 ? -0.604 20.297 -1.284 1 92 164 VAL A N 1
ATOM 1352 C CA . VAL A 1 164 ? -1.239 21.203 -0.325 1 92 164 VAL A CA 1
ATOM 1353 C C . VAL A 1 164 ? -0.173 21.875 0.537 1 92 164 VAL A C 1
ATOM 1355 O O . VAL A 1 164 ? 0.714 21.203 1.072 1 92 164 VAL A O 1
ATOM 1358 N N . TRP A 1 165 ? -0.202 23.203 0.566 1 93.81 165 TRP A N 1
ATOM 1359 C CA . TRP A 1 165 ? 0.655 23.938 1.489 1 93.81 165 TRP A CA 1
ATOM 1360 C C . TRP A 1 165 ? 0.08 23.922 2.9 1 93.81 165 TRP A C 1
ATOM 1362 O O . TRP A 1 165 ? -1.105 24.203 3.1 1 93.81 165 TRP A O 1
ATOM 1372 N N . CYS A 1 166 ? 0.963 23.594 3.814 1 96.31 166 CYS A N 1
ATOM 1373 C CA . CYS A 1 166 ? 0.465 23.375 5.168 1 96.31 166 CYS A CA 1
ATOM 1374 C C . CYS A 1 166 ? 1.336 24.109 6.188 1 96.31 166 CYS A C 1
ATOM 1376 O O . CYS A 1 166 ? 2.561 24.125 6.062 1 96.31 166 CYS A O 1
ATOM 1378 N N . GLY A 1 167 ? 0.713 24.797 7.094 1 97.38 167 GLY A N 1
ATOM 1379 C CA . GLY A 1 167 ? 1.318 25.25 8.336 1 97.38 167 GLY A CA 1
ATOM 1380 C C . GLY A 1 167 ? 0.897 24.438 9.539 1 97.38 167 GLY A C 1
ATOM 1381 O O . GLY A 1 167 ? -0.296 24.297 9.812 1 97.38 167 GLY A O 1
ATOM 1382 N N . THR A 1 168 ? 1.854 23.844 10.211 1 97.88 168 THR A N 1
ATOM 1383 C CA . THR A 1 168 ? 1.557 22.969 11.328 1 97.88 168 THR A CA 1
ATOM 1384 C C . THR A 1 168 ? 2.352 23.359 12.562 1 97.88 168 THR A C 1
ATOM 1386 O O . THR A 1 168 ? 3.314 24.125 12.469 1 97.88 168 THR A O 1
ATOM 1389 N N . THR A 1 169 ? 1.913 22.906 13.711 1 96.62 169 THR A N 1
ATOM 1390 C CA . THR A 1 169 ? 2.797 22.922 14.875 1 96.62 169 THR A CA 1
ATOM 1391 C C . THR A 1 169 ? 3.916 21.891 14.711 1 96.62 169 THR A C 1
ATOM 1393 O O . THR A 1 169 ? 3.895 21.094 13.773 1 96.62 169 THR A O 1
ATOM 1396 N N . SER A 1 170 ? 4.891 21.922 15.609 1 94.25 170 SER A N 1
ATOM 1397 C CA . SER A 1 170 ? 6 20.984 15.531 1 94.25 170 SER A CA 1
ATOM 1398 C C . SER A 1 170 ? 5.527 19.562 15.781 1 94.25 170 SER A C 1
ATOM 1400 O O . SER A 1 170 ? 6.168 18.594 15.344 1 94.25 170 SER A O 1
ATOM 1402 N N . SER A 1 171 ? 4.359 19.422 16.422 1 94.06 171 SER A N 1
ATOM 1403 C CA . SER A 1 171 ? 3.836 18.094 16.719 1 94.06 171 SER A CA 1
ATOM 1404 C C . SER A 1 171 ? 2.973 17.562 15.586 1 94.06 171 SER A C 1
ATOM 1406 O O . SER A 1 171 ? 2.58 16.391 15.602 1 94.06 171 SER A O 1
ATOM 1408 N N . GLY A 1 172 ? 2.631 18.469 14.695 1 96.25 172 GLY A N 1
ATOM 1409 C CA . GLY A 1 172 ? 1.93 17.969 13.516 1 96.25 172 GLY A CA 1
ATOM 1410 C C . GLY A 1 172 ? 0.471 18.391 13.477 1 96.25 172 GLY A C 1
ATOM 1411 O O . GLY A 1 172 ? -0.305 17.875 12.672 1 96.25 172 GLY A O 1
ATOM 1412 N N . TYR A 1 173 ? 0.057 19.281 14.414 1 96.69 173 TYR A N 1
ATOM 1413 C CA . TYR A 1 173 ? -1.281 19.859 14.336 1 96.69 173 TYR A CA 1
ATOM 1414 C C . TYR A 1 173 ? -1.396 20.797 13.148 1 96.69 173 TYR A C 1
ATOM 1416 O O . TYR A 1 173 ? -0.621 21.75 13.023 1 96.69 173 TYR A O 1
ATOM 1424 N N . LEU A 1 174 ? -2.312 20.547 12.25 1 97.62 174 LEU A N 1
ATOM 1425 C CA . LEU A 1 174 ? -2.51 21.391 11.078 1 97.62 174 LEU A CA 1
ATOM 1426 C C . LEU A 1 174 ? -3.229 22.688 11.453 1 97.62 174 LEU A C 1
ATOM 1428 O O . LEU A 1 174 ? -4.402 22.656 11.828 1 97.62 174 LEU A O 1
ATOM 1432 N N . VAL A 1 175 ? -2.572 23.766 11.266 1 97.31 175 VAL A N 1
ATOM 1433 C CA . VAL A 1 175 ? -3.129 25.062 11.648 1 97.31 175 VAL A CA 1
ATOM 1434 C C . VAL A 1 175 ? -3.775 25.719 10.43 1 97.31 175 VAL A C 1
ATOM 1436 O O . VAL A 1 175 ? -4.82 26.375 10.555 1 97.31 175 VAL A O 1
ATOM 1439 N N . TRP A 1 176 ? -3.148 25.516 9.367 1 97.5 176 TRP A N 1
ATOM 1440 C CA . TRP A 1 176 ? -3.604 26.172 8.141 1 97.5 176 TRP A CA 1
ATOM 1441 C C . TRP A 1 176 ? -3.156 25.391 6.91 1 97.5 176 TRP A C 1
ATOM 1443 O O . TRP A 1 176 ? -2.049 24.844 6.883 1 97.5 176 TRP A O 1
ATOM 1453 N N . PHE A 1 177 ? -4.055 25.328 5.902 1 96.5 177 PHE A N 1
ATOM 1454 C CA . PHE A 1 177 ? -3.652 24.656 4.676 1 96.5 177 PHE A CA 1
ATOM 1455 C C . PHE A 1 177 ? -4.32 25.281 3.461 1 96.5 177 PHE A C 1
ATOM 1457 O O . PHE A 1 177 ? -5.375 25.906 3.582 1 96.5 177 PHE A O 1
ATOM 1464 N N . GLU A 1 178 ? -3.652 25.188 2.318 1 93.75 178 GLU A N 1
ATOM 1465 C CA . GLU A 1 178 ? -4.098 25.719 1.035 1 93.75 178 GLU A CA 1
ATOM 1466 C C . GLU A 1 178 ? -3.596 24.875 -0.124 1 93.75 178 GLU A C 1
ATOM 1468 O O . GLU A 1 178 ? -2.389 24.672 -0.288 1 93.75 178 GLU A O 1
ATOM 1473 N N . PRO A 1 179 ? -4.605 24.297 -0.891 1 90.62 179 PRO A N 1
ATOM 1474 C CA . PRO A 1 179 ? -4.156 23.531 -2.053 1 90.62 179 PRO A CA 1
ATOM 1475 C C . PRO A 1 179 ? -3.447 24.391 -3.094 1 90.62 179 PRO A C 1
ATOM 1477 O O . PRO A 1 179 ? -3.832 25.547 -3.312 1 90.62 179 PRO A O 1
ATOM 1480 N N . SER A 1 180 ? -2.473 23.812 -3.676 1 85.19 180 SER A N 1
ATOM 1481 C CA . SER A 1 180 ? -1.663 24.531 -4.648 1 85.19 180 SER A CA 1
ATOM 1482 C C . SER A 1 180 ? -2.389 24.656 -5.984 1 85.19 180 SER A C 1
ATOM 1484 O O . SER A 1 180 ? -2.924 23.672 -6.504 1 85.19 180 SER A O 1
ATOM 1486 N N . GLN A 1 181 ? -2.549 25.922 -6.543 1 76.19 181 GLN A N 1
ATOM 1487 C CA . GLN A 1 181 ? -3.172 26.156 -7.84 1 76.19 181 GLN A CA 1
ATOM 1488 C C . GLN A 1 181 ? -2.121 26.344 -8.93 1 76.19 181 GLN A C 1
ATOM 1490 O O . GLN A 1 181 ? -2.459 26.594 -10.094 1 76.19 181 GLN A O 1
ATOM 1495 N N . GLY A 1 182 ? -0.912 26.188 -8.602 1 67.75 182 GLY A N 1
ATOM 1496 C CA . GLY A 1 182 ? 0.146 26.406 -9.578 1 67.75 182 GLY A CA 1
ATOM 1497 C C . GLY A 1 182 ? 1.52 26.016 -9.062 1 67.75 182 GLY A C 1
ATOM 1498 O O . GLY A 1 182 ? 1.637 25.375 -8.023 1 67.75 182 GLY A O 1
ATOM 1499 N N . THR A 1 183 ? 2.432 26.422 -9.93 1 69 183 THR A N 1
ATOM 1500 C CA . THR A 1 183 ? 3.811 26.125 -9.547 1 69 183 THR A CA 1
ATOM 1501 C C . THR A 1 183 ? 4.32 27.156 -8.539 1 69 183 THR A C 1
ATOM 1503 O O . THR A 1 183 ? 3.848 28.297 -8.508 1 69 183 THR A O 1
ATOM 1506 N N . LEU A 1 184 ? 5.117 26.766 -7.637 1 70.19 184 LEU A N 1
ATOM 1507 C CA . LEU A 1 184 ? 5.66 27.531 -6.523 1 70.19 184 LEU A CA 1
ATOM 1508 C C . LEU A 1 184 ? 6.285 28.844 -7.008 1 70.19 184 LEU A C 1
ATOM 1510 O O . LEU A 1 184 ? 6.238 29.859 -6.312 1 70.19 184 LEU A O 1
ATOM 1514 N N . PHE A 1 185 ? 6.66 28.875 -8.258 1 68.38 185 PHE A N 1
ATOM 1515 C CA . PHE A 1 185 ? 7.461 30.016 -8.711 1 68.38 185 PHE A CA 1
ATOM 1516 C C . PHE A 1 185 ? 6.625 30.953 -9.57 1 68.38 185 PHE A C 1
ATOM 1518 O O . PHE A 1 185 ? 7.137 31.953 -10.086 1 68.38 185 PHE A O 1
ATOM 1525 N N . THR A 1 186 ? 5.309 30.578 -9.547 1 68.56 186 THR A N 1
ATOM 1526 C CA . THR A 1 186 ? 4.41 31.484 -10.266 1 68.56 186 THR A CA 1
ATOM 1527 C C . THR A 1 186 ? 4.25 32.812 -9.516 1 68.56 186 THR A C 1
ATOM 1529 O O . THR A 1 186 ? 4.113 32.812 -8.289 1 68.56 186 THR A O 1
ATOM 1532 N N . ARG A 1 187 ? 4.598 33.969 -10.133 1 70.25 187 ARG A N 1
ATOM 1533 C CA . ARG A 1 187 ? 4.473 35.312 -9.562 1 70.25 187 ARG A CA 1
ATOM 1534 C C . ARG A 1 187 ? 3.182 36 -10.016 1 70.25 187 ARG A C 1
ATOM 1536 O O . ARG A 1 187 ? 3.135 36.594 -11.086 1 70.25 187 ARG A O 1
ATOM 1543 N N . PRO A 1 188 ? 2.225 35.781 -9.031 1 63.97 188 PRO A N 1
ATOM 1544 C CA . PRO A 1 188 ? 1.016 36.5 -9.422 1 63.97 188 PRO A CA 1
ATOM 1545 C C . PRO A 1 188 ? 1.21 38 -9.414 1 63.97 188 PRO A C 1
ATOM 1547 O O . PRO A 1 188 ? 1.829 38.562 -8.492 1 63.97 188 PRO A O 1
ATOM 1550 N N . ASP A 1 189 ? 0.892 38.75 -10.523 1 65 189 ASP A N 1
ATOM 1551 C CA . ASP A 1 189 ? 0.877 40.219 -10.719 1 65 189 ASP A CA 1
ATOM 1552 C C . ASP A 1 189 ? 2.277 40.781 -10.562 1 65 189 ASP A C 1
ATOM 1554 O O . ASP A 1 189 ? 2.434 41.906 -10.07 1 65 189 ASP A O 1
ATOM 1558 N N . GLY A 1 190 ? 3.326 39.969 -10.703 1 64.88 190 GLY A N 1
ATOM 1559 C CA . GLY A 1 190 ? 4.695 40.469 -10.742 1 64.88 190 GLY A CA 1
ATOM 1560 C C . GLY A 1 190 ? 5.32 40.594 -9.367 1 64.88 190 GLY A C 1
ATOM 1561 O O . GLY A 1 190 ? 6.434 41.125 -9.242 1 64.88 190 GLY A O 1
ATOM 1562 N N . GLY A 1 191 ? 4.645 40.25 -8.391 1 71.88 191 GLY A N 1
ATOM 1563 C CA . GLY A 1 191 ? 5.152 40.406 -7.035 1 71.88 191 GLY A CA 1
ATOM 1564 C C . GLY A 1 191 ? 5.875 39.188 -6.52 1 71.88 191 GLY A C 1
ATOM 1565 O O . GLY A 1 191 ? 6.75 38.625 -7.199 1 71.88 191 GLY A O 1
ATOM 1566 N N . LEU A 1 192 ? 5.715 38.844 -5.352 1 81.12 192 LEU A N 1
ATOM 1567 C CA . LEU A 1 192 ? 6.32 37.719 -4.68 1 81.12 192 LEU A CA 1
ATOM 1568 C C . LEU A 1 192 ? 5.859 36.406 -5.309 1 81.12 192 LEU A C 1
ATOM 1570 O O . LEU A 1 192 ? 4.758 36.312 -5.852 1 81.12 192 LEU A O 1
ATOM 1574 N N . ASP A 1 193 ? 6.754 35.469 -5.398 1 83.88 193 ASP A N 1
ATOM 1575 C CA . ASP A 1 193 ? 6.367 34.156 -5.926 1 83.88 193 ASP A CA 1
ATOM 1576 C C . ASP A 1 193 ? 5.336 33.5 -5.023 1 83.88 193 ASP A C 1
ATOM 1578 O O . ASP A 1 193 ? 5.176 33.875 -3.863 1 83.88 193 ASP A O 1
ATOM 1582 N N . LEU A 1 194 ? 4.676 32.594 -5.531 1 81.62 194 LEU A N 1
ATOM 1583 C CA . LEU A 1 194 ? 3.572 31.922 -4.852 1 81.62 194 LEU A CA 1
ATOM 1584 C C . LEU A 1 194 ? 4.043 31.281 -3.555 1 81.62 194 LEU A C 1
ATOM 1586 O O . LEU A 1 194 ? 3.34 31.312 -2.543 1 81.62 194 LEU A O 1
ATOM 1590 N N . GLY A 1 195 ? 5.18 30.688 -3.574 1 85.12 195 GLY A N 1
ATOM 1591 C CA . GLY A 1 195 ? 5.711 30.078 -2.367 1 85.12 195 GLY A CA 1
ATOM 1592 C C . GLY A 1 195 ? 5.895 31.062 -1.228 1 85.12 195 GLY A C 1
ATOM 1593 O O . GLY A 1 195 ? 5.438 30.812 -0.109 1 85.12 195 GLY A O 1
ATOM 1594 N N . THR A 1 196 ? 6.574 32.094 -1.52 1 88.81 196 THR A N 1
ATOM 1595 C CA . THR A 1 196 ? 6.785 33.156 -0.536 1 88.81 196 THR A CA 1
ATOM 1596 C C . THR A 1 196 ? 5.453 33.719 -0.055 1 88.81 196 THR A C 1
ATOM 1598 O O . THR A 1 196 ? 5.262 33.938 1.144 1 88.81 196 THR A O 1
ATOM 1601 N N . SER A 1 197 ? 4.562 33.875 -0.97 1 90.56 197 SER A N 1
ATOM 1602 C CA . SER A 1 197 ? 3.258 34.438 -0.633 1 90.56 197 SER A CA 1
ATOM 1603 C C . SER A 1 197 ? 2.502 33.531 0.337 1 90.56 197 SER A C 1
ATOM 1605 O O . SER A 1 197 ? 1.816 34 1.239 1 90.56 197 SER A O 1
ATOM 1607 N N . MET A 1 198 ? 2.656 32.312 0.16 1 92 198 MET A N 1
ATOM 1608 C CA . MET A 1 198 ? 1.93 31.375 1.011 1 92 198 MET A CA 1
ATOM 1609 C C . MET A 1 198 ? 2.523 31.344 2.416 1 92 198 MET A C 1
ATOM 1611 O O . MET A 1 198 ? 1.791 31.234 3.4 1 92 198 MET A O 1
ATOM 1615 N N . VAL A 1 199 ? 3.832 31.438 2.52 1 94.75 199 VAL A N 1
ATOM 1616 C CA . VAL A 1 199 ? 4.461 31.5 3.834 1 94.75 199 VAL A CA 1
ATOM 1617 C C . VAL A 1 199 ? 3.998 32.75 4.562 1 94.75 199 VAL A C 1
ATOM 1619 O O . VAL A 1 199 ? 3.707 32.719 5.762 1 94.75 199 VAL A O 1
ATOM 1622 N N . LEU A 1 200 ? 3.928 33.781 3.828 1 95.12 200 LEU A N 1
ATOM 1623 C CA . LEU A 1 200 ? 3.498 35.062 4.422 1 95.12 200 LEU A CA 1
ATOM 1624 C C . LEU A 1 200 ? 2.039 34.969 4.859 1 95.12 200 LEU A C 1
ATOM 1626 O O . LEU A 1 200 ? 1.667 35.531 5.895 1 95.12 200 LEU A O 1
ATOM 1630 N N . ARG A 1 201 ? 1.256 34.312 4.09 1 93.81 201 ARG A N 1
ATOM 1631 C CA . ARG A 1 201 ? -0.14 34.156 4.48 1 93.81 201 ARG A CA 1
ATOM 1632 C C . ARG A 1 201 ? -0.25 33.375 5.789 1 93.81 201 ARG A C 1
ATOM 1634 O O . ARG A 1 201 ? -1.055 33.719 6.656 1 93.81 201 ARG A O 1
ATOM 1641 N N . PHE A 1 202 ? 0.514 32.406 5.883 1 96.5 202 PHE A N 1
ATOM 1642 C CA . PHE A 1 202 ? 0.528 31.625 7.125 1 96.5 202 PHE A CA 1
ATOM 1643 C C . PHE A 1 202 ? 1.005 32.5 8.289 1 96.5 202 PHE A C 1
ATOM 1645 O O . PHE A 1 202 ? 0.464 32.406 9.391 1 96.5 202 PHE A O 1
ATOM 1652 N N . THR A 1 203 ? 2.02 33.281 8.039 1 95.94 203 THR A N 1
ATOM 1653 C CA . THR A 1 203 ? 2.523 34.188 9.055 1 95.94 203 THR A CA 1
ATOM 1654 C C . THR A 1 203 ? 1.421 35.156 9.516 1 95.94 203 THR A C 1
ATOM 1656 O O . THR A 1 203 ? 1.296 35.438 10.711 1 95.94 203 THR A O 1
ATOM 1659 N N . ASP A 1 204 ? 0.61 35.594 8.531 1 95.5 204 ASP A N 1
ATOM 1660 C CA . ASP A 1 204 ? -0.521 36.469 8.867 1 95.5 204 ASP A CA 1
ATOM 1661 C C . ASP A 1 204 ? -1.488 35.75 9.805 1 95.5 204 ASP A C 1
ATOM 1663 O O . ASP A 1 204 ? -1.966 36.344 10.781 1 95.5 204 ASP A O 1
ATOM 1667 N N . VAL A 1 205 ? -1.719 34.562 9.523 1 95.12 205 VAL A N 1
ATOM 1668 C CA . VAL A 1 205 ? -2.639 33.75 10.328 1 95.12 205 VAL A CA 1
ATOM 1669 C C . VAL A 1 205 ? -2.109 33.625 11.75 1 95.12 205 VAL A C 1
ATOM 1671 O O . VAL A 1 205 ? -2.863 33.781 12.719 1 95.12 205 VAL A O 1
ATOM 1674 N N . LEU A 1 206 ? -0.826 33.406 11.891 1 94.81 206 LEU A N 1
ATOM 1675 C CA . LEU A 1 206 ? -0.221 33.25 13.211 1 94.81 206 LEU A CA 1
ATOM 1676 C C . LEU A 1 206 ? -0.285 34.562 13.977 1 94.81 206 LEU A C 1
ATOM 1678 O O . LEU A 1 206 ? -0.651 34.594 15.156 1 94.81 206 LEU A O 1
ATOM 1682 N N . GLN A 1 207 ? 0.028 35.625 13.305 1 94.25 207 GLN A N 1
ATOM 1683 C CA . GLN A 1 207 ? 0.113 36.938 13.961 1 94.25 207 GLN A CA 1
ATOM 1684 C C . GLN A 1 207 ? -1.272 37.438 14.344 1 94.25 207 GLN A C 1
ATOM 1686 O O . GLN A 1 207 ? -1.408 38.25 15.266 1 94.25 207 GLN A O 1
ATOM 1691 N N . GLU A 1 208 ? -2.268 37 13.609 1 92.31 208 GLU A N 1
ATOM 1692 C CA . GLU A 1 208 ? -3.639 37.344 13.961 1 92.31 208 GLU A CA 1
ATOM 1693 C C . GLU A 1 208 ? -4.055 36.688 15.281 1 92.31 208 GLU A C 1
ATOM 1695 O O . GLU A 1 208 ? -4.969 37.188 15.953 1 92.31 208 GLU A O 1
ATOM 1700 N N . ARG A 1 209 ? -3.393 35.719 15.625 1 89 209 ARG A N 1
ATOM 1701 C CA . ARG A 1 209 ? -3.715 35 16.859 1 89 209 ARG A CA 1
ATOM 1702 C C . ARG A 1 209 ? -2.994 35.594 18.047 1 89 209 ARG A C 1
ATOM 1704 O O . ARG A 1 209 ? -3.283 35.25 19.203 1 89 209 ARG A O 1
ATOM 1711 N N . GLY A 1 210 ? -2.037 36.5 17.781 1 84.94 210 GLY A N 1
ATOM 1712 C CA . GLY A 1 210 ? -1.3 37.156 18.828 1 84.94 210 GLY A CA 1
ATOM 1713 C C . GLY A 1 210 ? 0.138 37.469 18.438 1 84.94 210 GLY A C 1
ATOM 1714 O O . GLY A 1 210 ? 0.674 36.875 17.5 1 84.94 210 GLY A O 1
ATOM 1715 N N . ARG A 1 211 ? 0.658 38.438 19.156 1 81.5 211 ARG A N 1
ATOM 1716 C CA . ARG A 1 211 ? 2.047 38.812 18.906 1 81.5 211 ARG A CA 1
ATOM 1717 C C . ARG A 1 211 ? 2.998 38 19.766 1 81.5 211 ARG A C 1
ATOM 1719 O O . ARG A 1 211 ? 3.406 38.438 20.844 1 81.5 211 ARG A O 1
ATOM 1726 N N . LEU A 1 212 ? 3.191 36.812 19.406 1 84.19 212 LEU A N 1
ATOM 1727 C CA . LEU A 1 212 ? 4.098 35.875 20.078 1 84.19 212 LEU A CA 1
ATOM 1728 C C . LEU A 1 212 ? 5.387 35.719 19.297 1 84.19 212 LEU A C 1
ATOM 1730 O O . LEU A 1 212 ? 5.449 36.062 18.109 1 84.19 212 LEU A O 1
ATOM 1734 N N . PRO A 1 213 ? 6.406 35.281 19.984 1 89.88 213 PRO A N 1
ATOM 1735 C CA . PRO A 1 213 ? 7.672 35.062 19.281 1 89.88 213 PRO A CA 1
ATOM 1736 C C . PRO A 1 213 ? 7.664 33.781 18.438 1 89.88 213 PRO A C 1
ATOM 1738 O O . PRO A 1 213 ? 8.328 32.812 18.781 1 89.88 213 PRO A O 1
ATOM 1741 N N . TYR A 1 214 ? 7.055 34 17.375 1 94.44 214 TYR A N 1
ATOM 1742 C CA . TYR A 1 214 ? 6.895 32.844 16.5 1 94.44 214 TYR A CA 1
ATOM 1743 C C . TYR A 1 214 ? 8.211 32.5 15.805 1 94.44 214 TYR A C 1
ATOM 1745 O O . TYR A 1 214 ? 8.977 33.375 15.438 1 94.44 214 TYR A O 1
ATOM 1753 N N . HIS A 1 215 ? 8.492 31.25 15.695 1 95.19 215 HIS A N 1
ATOM 1754 C CA . HIS A 1 215 ? 9.578 30.703 14.898 1 95.19 215 HIS A CA 1
ATOM 1755 C C . HIS A 1 215 ? 9.07 29.672 13.891 1 95.19 215 HIS A C 1
ATOM 1757 O O . HIS A 1 215 ? 8.609 28.594 14.281 1 95.19 215 HIS A O 1
ATOM 1763 N N . ILE A 1 216 ? 9.195 30 12.602 1 96.5 216 ILE A N 1
ATOM 1764 C CA . ILE A 1 216 ? 8.664 29.141 11.562 1 96.5 216 ILE A CA 1
ATOM 1765 C C . ILE A 1 216 ? 9.797 28.375 10.883 1 96.5 216 ILE A C 1
ATOM 1767 O O . ILE A 1 216 ? 10.773 28.984 10.422 1 96.5 216 ILE A O 1
ATOM 1771 N N . PHE A 1 217 ? 9.688 27.141 10.875 1 96.44 217 PHE A N 1
ATOM 1772 C CA . PHE A 1 217 ? 10.617 26.312 10.133 1 96.44 217 PHE A CA 1
ATOM 1773 C C . PHE A 1 217 ? 10.07 26 8.734 1 96.44 217 PHE A C 1
ATOM 1775 O O . PHE A 1 217 ? 8.945 25.516 8.594 1 96.44 217 PHE A O 1
ATOM 1782 N N . ILE A 1 218 ? 10.891 26.234 7.738 1 94.81 218 ILE A N 1
ATOM 1783 C CA . ILE A 1 218 ? 10.383 26.234 6.371 1 94.81 218 ILE A CA 1
ATOM 1784 C C . ILE A 1 218 ? 11.133 25.203 5.539 1 94.81 218 ILE A C 1
ATOM 1786 O O . ILE A 1 218 ? 12.344 25.047 5.676 1 94.81 218 ILE A O 1
ATOM 1790 N N . ASP A 1 219 ? 10.383 24.516 4.754 1 89 219 ASP A N 1
ATOM 1791 C CA . ASP A 1 219 ? 10.938 23.516 3.844 1 89 219 ASP A CA 1
ATOM 1792 C C . ASP A 1 219 ? 11.828 24.172 2.787 1 89 219 ASP A C 1
ATOM 1794 O O . ASP A 1 219 ? 11.641 25.344 2.455 1 89 219 ASP A O 1
ATOM 1798 N N . GLU A 1 220 ? 12.664 23.391 2.139 1 86.38 220 GLU A N 1
ATOM 1799 C CA . GLU A 1 220 ? 13.711 23.859 1.23 1 86.38 220 GLU A CA 1
ATOM 1800 C C . GLU A 1 220 ? 13.109 24.5 -0.015 1 86.38 220 GLU A C 1
ATOM 1802 O O . GLU A 1 220 ? 13.672 25.453 -0.557 1 86.38 220 GLU A O 1
ATOM 1807 N N . VAL A 1 221 ? 12 24.078 -0.365 1 84.25 221 VAL A N 1
ATOM 1808 C CA . VAL A 1 221 ? 11.422 24.531 -1.619 1 84.25 221 VAL A CA 1
ATOM 1809 C C . VAL A 1 221 ? 10.938 25.984 -1.463 1 84.25 221 VAL A C 1
ATOM 1811 O O . VAL A 1 221 ? 10.891 26.734 -2.438 1 84.25 221 VAL A O 1
ATOM 1814 N N . PHE A 1 222 ? 10.727 26.406 -0.223 1 88.62 222 PHE A N 1
ATOM 1815 C CA . PHE A 1 222 ? 10.164 27.734 0.019 1 88.62 222 PHE A CA 1
ATOM 1816 C C . PHE A 1 222 ? 11.227 28.703 0.52 1 88.62 222 PHE A C 1
ATOM 1818 O O . PHE A 1 222 ? 11.039 29.922 0.497 1 88.62 222 PHE A O 1
ATOM 1825 N N . THR A 1 223 ? 12.273 28.203 0.961 1 89.06 223 THR A N 1
ATOM 1826 C CA . THR A 1 223 ? 13.25 29 1.685 1 89.06 223 THR A CA 1
ATOM 1827 C C . THR A 1 223 ? 14.062 29.875 0.722 1 89.06 223 THR A C 1
ATOM 1829 O O . THR A 1 223 ? 14.547 29.375 -0.302 1 89.06 223 THR A O 1
ATOM 1832 N N . SER A 1 224 ? 14.156 31.109 0.99 1 85.69 224 SER A N 1
ATOM 1833 C CA . SER A 1 224 ? 15 32.062 0.287 1 85.69 224 SER A CA 1
ATOM 1834 C C . SER A 1 224 ? 15.477 33.188 1.225 1 85.69 224 SER A C 1
ATOM 1836 O O . SER A 1 224 ? 14.867 33.406 2.266 1 85.69 224 SER A O 1
ATOM 1838 N N . VAL A 1 225 ? 16.578 33.781 0.834 1 84.38 225 VAL A N 1
ATOM 1839 C CA . VAL A 1 225 ? 17.109 34.875 1.64 1 84.38 225 VAL A CA 1
ATOM 1840 C C . VAL A 1 225 ? 16.109 36.031 1.687 1 84.38 225 VAL A C 1
ATOM 1842 O O . VAL A 1 225 ? 15.93 36.656 2.729 1 84.38 225 VAL A O 1
ATOM 1845 N N . GLN A 1 226 ? 15.477 36.188 0.595 1 84.62 226 GLN A N 1
ATOM 1846 C CA . GLN A 1 226 ? 14.469 37.25 0.516 1 84.62 226 GLN A CA 1
ATOM 1847 C C . GLN A 1 226 ? 13.32 36.969 1.493 1 84.62 226 GLN A C 1
ATOM 1849 O O . GLN A 1 226 ? 12.867 37.906 2.18 1 84.62 226 GLN A O 1
ATOM 1854 N N . LEU A 1 227 ? 12.875 35.812 1.552 1 91.12 227 LEU A N 1
ATOM 1855 C CA . LEU A 1 227 ? 11.797 35.438 2.461 1 91.12 227 LEU A CA 1
ATOM 1856 C C . LEU A 1 227 ? 12.219 35.656 3.914 1 91.12 227 LEU A C 1
ATOM 1858 O O . LEU A 1 227 ? 11.453 36.188 4.719 1 91.12 227 LEU A O 1
ATOM 1862 N N . MET A 1 228 ? 13.453 35.312 4.211 1 91.38 228 MET A N 1
ATOM 1863 C CA . MET A 1 228 ? 13.953 35.469 5.574 1 91.38 228 MET A CA 1
ATOM 1864 C C . MET A 1 228 ? 13.977 36.938 5.98 1 91.38 228 MET A C 1
ATOM 1866 O O . MET A 1 228 ? 13.641 37.281 7.117 1 91.38 228 MET A O 1
ATOM 1870 N N . SER A 1 229 ? 14.398 37.688 5.051 1 89.75 229 SER A N 1
ATOM 1871 C CA . SER A 1 229 ? 14.461 39.125 5.312 1 89.75 229 SER A CA 1
ATOM 1872 C C . SER A 1 229 ? 13.078 39.719 5.562 1 89.75 229 SER A C 1
ATOM 1874 O O . SER A 1 229 ? 12.883 40.5 6.488 1 89.75 229 SER A O 1
ATOM 1876 N N . ILE A 1 230 ? 12.125 39.312 4.773 1 91.94 230 ILE A N 1
ATOM 1877 C CA . ILE A 1 230 ? 10.758 39.812 4.906 1 91.94 230 ILE A CA 1
ATOM 1878 C C . ILE A 1 230 ? 10.188 39.375 6.258 1 91.94 230 ILE A C 1
ATOM 1880 O O . ILE A 1 230 ? 9.578 40.188 6.961 1 91.94 230 ILE A O 1
ATOM 1884 N N . LEU A 1 231 ? 10.391 38.188 6.672 1 94.69 231 LEU A N 1
ATOM 1885 C CA . LEU A 1 231 ? 9.867 37.656 7.93 1 94.69 231 LEU A CA 1
ATOM 1886 C C . LEU A 1 231 ? 10.523 38.344 9.117 1 94.69 231 LEU A C 1
ATOM 1888 O O . LEU A 1 231 ? 9.867 38.625 10.133 1 94.69 231 LEU A O 1
ATOM 1892 N N . ARG A 1 232 ? 11.781 38.656 8.961 1 92 232 ARG A N 1
ATOM 1893 C CA . ARG A 1 232 ? 12.469 39.406 10.016 1 92 232 ARG A CA 1
ATOM 1894 C C . ARG A 1 232 ? 11.82 40.75 10.234 1 92 232 ARG A C 1
ATOM 1896 O O . ARG A 1 232 ? 11.578 41.156 11.375 1 92 232 ARG A O 1
ATOM 1903 N N . ARG A 1 233 ? 11.602 41.375 9.18 1 91.06 233 ARG A N 1
ATOM 1904 C CA . ARG A 1 233 ? 10.992 42.719 9.258 1 91.06 233 ARG A CA 1
ATOM 1905 C C . ARG A 1 233 ? 9.609 42.625 9.898 1 91.06 233 ARG A C 1
ATOM 1907 O O . ARG A 1 233 ? 9.172 43.594 10.547 1 91.06 233 ARG A O 1
ATOM 1914 N N . ARG A 1 234 ? 9.023 41.5 9.797 1 92.25 234 ARG A N 1
ATOM 1915 C CA . ARG A 1 234 ? 7.691 41.312 10.359 1 92.25 234 ARG A CA 1
ATOM 1916 C C . ARG A 1 234 ? 7.781 40.812 11.797 1 92.25 234 ARG A C 1
ATOM 1918 O O . ARG A 1 234 ? 6.754 40.562 12.438 1 92.25 234 ARG A O 1
ATOM 1925 N N . GLY A 1 235 ? 8.977 40.594 12.234 1 90.88 235 GLY A N 1
ATOM 1926 C CA . GLY A 1 235 ? 9.188 40.188 13.617 1 90.88 235 GLY A CA 1
ATOM 1927 C C . GLY A 1 235 ? 9 38.688 13.828 1 90.88 235 GLY A C 1
ATOM 1928 O O . GLY A 1 235 ? 8.672 38.25 14.93 1 90.88 235 GLY A O 1
ATOM 1929 N N . VAL A 1 236 ? 9.062 37.938 12.836 1 94.44 236 VAL A N 1
ATOM 1930 C CA . VAL A 1 236 ? 8.883 36.5 12.93 1 94.44 236 VAL A CA 1
ATOM 1931 C C . VAL A 1 236 ? 10.203 35.781 12.617 1 94.44 236 VAL A C 1
ATOM 1933 O O . VAL A 1 236 ? 10.852 36.094 11.609 1 94.44 236 VAL A O 1
ATOM 1936 N N . LYS A 1 237 ? 10.664 34.969 13.5 1 93.62 237 LYS A N 1
ATOM 1937 C CA . LYS A 1 237 ? 11.859 34.188 13.258 1 93.62 237 LYS A CA 1
ATOM 1938 C C . LYS A 1 237 ? 11.586 33.031 12.281 1 93.62 237 LYS A C 1
ATOM 1940 O O . LYS A 1 237 ? 10.477 32.5 12.258 1 93.62 237 LYS A O 1
ATOM 1945 N N . ALA A 1 238 ? 12.57 32.75 11.477 1 94.94 238 ALA A N 1
ATOM 1946 C CA . ALA A 1 238 ? 12.398 31.672 10.5 1 94.94 238 ALA A CA 1
ATOM 1947 C C . ALA A 1 238 ? 13.719 30.969 10.227 1 94.94 238 ALA A C 1
ATOM 1949 O O . ALA A 1 238 ? 14.781 31.594 10.234 1 94.94 238 ALA A O 1
ATOM 1950 N N . THR A 1 239 ? 13.648 29.734 10.141 1 93.12 239 THR A N 1
ATOM 1951 C CA . THR A 1 239 ? 14.781 28.891 9.781 1 93.12 239 THR A CA 1
ATOM 1952 C C . THR A 1 239 ? 14.383 27.859 8.727 1 93.12 239 THR A C 1
ATOM 1954 O O . THR A 1 239 ? 13.305 27.266 8.812 1 93.12 239 THR A O 1
ATOM 1957 N N . GLY A 1 240 ? 15.156 27.656 7.676 1 92.31 240 GLY A N 1
ATOM 1958 C CA . GLY A 1 240 ? 14.867 26.672 6.645 1 92.31 240 GLY A CA 1
ATOM 1959 C C . GLY A 1 240 ? 16.109 26.156 5.949 1 92.31 240 GLY A C 1
ATOM 1960 O O . GLY A 1 240 ? 17.203 26.734 6.094 1 92.31 240 GLY A O 1
ATOM 1961 N N . THR A 1 241 ? 15.969 25.047 5.336 1 88.25 241 THR A N 1
ATOM 1962 C CA . THR A 1 241 ? 17.047 24.578 4.477 1 88.25 241 THR A CA 1
ATOM 1963 C C . THR A 1 241 ? 16.984 25.234 3.107 1 88.25 241 THR A C 1
ATOM 1965 O O . THR A 1 241 ? 15.898 25.594 2.635 1 88.25 241 THR A O 1
ATOM 1968 N N . VAL A 1 242 ? 18.109 25.516 2.619 1 85.19 242 VAL A N 1
ATOM 1969 C CA . VAL A 1 242 ? 18.141 26.234 1.345 1 85.19 242 VAL A CA 1
ATOM 1970 C C . VAL A 1 242 ? 18.969 25.422 0.334 1 85.19 242 VAL A C 1
ATOM 1972 O O . VAL A 1 242 ? 19.984 24.828 0.686 1 85.19 242 VAL A O 1
ATOM 1975 N N . ARG A 1 243 ? 18.391 25.406 -0.859 1 78.81 243 ARG A N 1
ATOM 1976 C CA . ARG A 1 243 ? 19.141 24.781 -1.944 1 78.81 243 ARG A CA 1
ATOM 1977 C C . ARG A 1 243 ? 20.328 25.641 -2.355 1 78.81 243 ARG A C 1
ATOM 1979 O O . ARG A 1 243 ? 20.312 26.859 -2.205 1 78.81 243 ARG A O 1
ATOM 1986 N N . ASP A 1 244 ? 21.297 25 -2.936 1 70.56 244 ASP A N 1
ATOM 1987 C CA . ASP A 1 244 ? 22.531 25.672 -3.311 1 70.56 244 ASP A CA 1
ATOM 1988 C C . ASP A 1 244 ? 22.266 26.781 -4.328 1 70.56 244 ASP A C 1
ATOM 1990 O O . ASP A 1 244 ? 22.875 27.844 -4.273 1 70.56 244 ASP A O 1
ATOM 1994 N N . CYS A 1 245 ? 21.344 26.516 -5.191 1 60.91 245 CYS A N 1
ATOM 1995 C CA . CYS A 1 245 ? 21.094 27.469 -6.277 1 60.91 245 CYS A CA 1
ATOM 1996 C C . CYS A 1 245 ? 20.422 28.719 -5.754 1 60.91 245 CYS A C 1
ATOM 1998 O O . CYS A 1 245 ? 20.359 29.734 -6.449 1 60.91 245 CYS A O 1
ATOM 2000 N N . ARG A 1 246 ? 19.953 28.656 -4.59 1 63.56 246 ARG A N 1
ATOM 2001 C CA . ARG A 1 246 ? 19.188 29.797 -4.074 1 63.56 246 ARG A CA 1
ATOM 2002 C C . ARG A 1 246 ? 20.016 30.594 -3.062 1 63.56 246 ARG A C 1
ATOM 2004 O O . ARG A 1 246 ? 19.453 31.359 -2.273 1 63.56 246 ARG A O 1
ATOM 2011 N N . THR A 1 247 ? 21.281 30.172 -2.994 1 63.53 247 THR A N 1
ATOM 2012 C CA . THR A 1 247 ? 22.156 30.906 -2.078 1 63.53 247 THR A CA 1
ATOM 2013 C C . THR A 1 247 ? 22.703 32.156 -2.74 1 63.53 247 THR A C 1
ATOM 2015 O O . THR A 1 247 ? 23.625 32.781 -2.221 1 63.53 247 THR A O 1
ATOM 2018 N N . GLU A 1 248 ? 22.047 32.781 -3.645 1 59.25 248 GLU A N 1
ATOM 2019 C CA . GLU A 1 248 ? 22.406 33.938 -4.477 1 59.25 248 GLU A CA 1
ATOM 2020 C C . GLU A 1 248 ? 23.672 34.625 -3.967 1 59.25 248 GLU A C 1
ATOM 2022 O O . GLU A 1 248 ? 24.688 34.656 -4.664 1 59.25 248 GLU A O 1
ATOM 2027 N N . ARG A 1 249 ? 23.625 35.344 -2.918 1 59.78 249 ARG A N 1
ATOM 2028 C CA . ARG A 1 249 ? 24.594 36.344 -2.49 1 59.78 249 ARG A CA 1
ATOM 2029 C C . ARG A 1 249 ? 25.469 35.812 -1.369 1 59.78 249 ARG A C 1
ATOM 2031 O O . ARG A 1 249 ? 26.219 36.562 -0.75 1 59.78 249 ARG A O 1
ATOM 2038 N N . CYS A 1 250 ? 25.312 34.469 -1.082 1 64.88 250 CYS A N 1
ATOM 2039 C CA . CYS A 1 250 ? 26.141 33.969 0.005 1 64.88 250 CYS A CA 1
ATOM 2040 C C . CYS A 1 250 ? 27 32.812 -0.473 1 64.88 250 CYS A C 1
ATOM 2042 O O . CYS A 1 250 ? 26.594 31.641 -0.391 1 64.88 250 CYS A O 1
ATOM 2044 N N . PRO A 1 251 ? 28.109 33.188 -1.098 1 72 251 PRO A N 1
ATOM 2045 C CA . PRO A 1 251 ? 28.969 32.094 -1.6 1 72 251 PRO A CA 1
ATOM 2046 C C . PRO A 1 251 ? 29.516 31.219 -0.484 1 72 251 PRO A C 1
ATOM 2048 O O . PRO A 1 251 ? 30.219 31.703 0.413 1 72 251 PRO A O 1
ATOM 2051 N N . LEU A 1 252 ? 29.031 30.062 -0.314 1 82 252 LEU A N 1
ATOM 2052 C CA . LEU A 1 252 ? 29.531 29.094 0.65 1 82 252 LEU A CA 1
ATOM 2053 C C . LEU A 1 252 ? 30.438 28.078 -0.028 1 82 252 LEU A C 1
ATOM 2055 O O . LEU A 1 252 ? 30.531 28.031 -1.257 1 82 252 LEU A O 1
ATOM 2059 N N . LYS A 1 253 ? 31.219 27.469 0.862 1 81.56 253 LYS A N 1
ATOM 2060 C CA . LYS A 1 253 ? 32.094 26.406 0.361 1 81.56 253 LYS A CA 1
ATOM 2061 C C . LYS A 1 253 ? 31.297 25.359 -0.41 1 81.56 253 LYS A C 1
ATOM 2063 O O . LYS A 1 253 ? 30.156 25.031 -0.049 1 81.56 253 LYS A O 1
ATOM 2068 N N . ASP A 1 254 ? 31.906 24.906 -1.407 1 82.88 254 ASP A N 1
ATOM 2069 C CA . ASP A 1 254 ? 31.281 23.875 -2.234 1 82.88 254 ASP A CA 1
ATOM 2070 C C . ASP A 1 254 ? 30.938 22.641 -1.406 1 82.88 254 ASP A C 1
ATOM 2072 O O . ASP A 1 254 ? 31.734 22.203 -0.577 1 82.88 254 ASP A O 1
ATOM 2076 N N . PRO A 1 255 ? 29.703 22.172 -1.598 1 82.44 255 PRO A N 1
ATOM 2077 C CA . PRO A 1 255 ? 29.281 21 -0.838 1 82.44 255 PRO A CA 1
ATOM 2078 C C . PRO A 1 255 ? 30.219 19.797 -1.021 1 82.44 255 PRO A C 1
ATOM 2080 O O . PRO A 1 255 ? 30.438 19.031 -0.082 1 82.44 255 PRO A O 1
ATOM 2083 N N . LYS A 1 256 ? 30.734 19.641 -2.17 1 83.12 256 LYS A N 1
ATOM 2084 C CA . LYS A 1 256 ? 31.641 18.531 -2.432 1 83.12 256 LYS A CA 1
ATOM 2085 C C . LYS A 1 256 ? 32.906 18.656 -1.595 1 83.12 256 LYS A C 1
ATOM 2087 O O . LYS A 1 256 ? 33.438 17.656 -1.113 1 83.12 256 LYS A O 1
ATOM 2092 N N . GLU A 1 257 ? 33.312 19.906 -1.466 1 83.81 257 GLU A N 1
ATOM 2093 C CA . GLU A 1 257 ? 34.5 20.156 -0.678 1 83.81 257 GLU A CA 1
ATOM 2094 C C . GLU A 1 257 ? 34.25 19.922 0.81 1 83.81 257 GLU A C 1
ATOM 2096 O O . GLU A 1 257 ? 35.094 19.391 1.519 1 83.81 257 GLU A O 1
ATOM 2101 N N . LEU A 1 258 ? 33.094 20.328 1.179 1 85.12 258 LEU A N 1
ATOM 2102 C CA . LEU A 1 258 ? 32.75 20.188 2.59 1 85.12 258 LEU A CA 1
ATOM 2103 C C . LEU A 1 258 ? 32.594 18.719 2.961 1 85.12 258 LEU A C 1
ATOM 2105 O O . LEU A 1 258 ? 32.875 18.328 4.09 1 85.12 258 LEU A O 1
ATOM 2109 N N . LYS A 1 259 ? 32.094 17.906 2.041 1 85 259 LYS A N 1
ATOM 2110 C CA . LYS A 1 259 ? 31.859 16.484 2.279 1 85 259 LYS A CA 1
ATOM 2111 C C . LYS A 1 259 ? 33.188 15.758 2.555 1 85 259 LYS A C 1
ATOM 2113 O O . LYS A 1 259 ? 33.188 14.734 3.236 1 85 259 LYS A O 1
ATOM 2118 N N . LYS A 1 260 ? 34.25 16.344 2.057 1 82.56 260 LYS A N 1
ATOM 2119 C CA . LYS A 1 260 ? 35.562 15.75 2.246 1 82.56 260 LYS A CA 1
ATOM 2120 C C . LYS A 1 260 ? 36.125 16.125 3.607 1 82.56 260 LYS A C 1
ATOM 2122 O O . LYS A 1 260 ? 37.125 15.523 4.059 1 82.56 260 LYS A O 1
ATOM 2127 N N . MET A 1 261 ? 35.531 17.031 4.188 1 82.5 261 MET A N 1
ATOM 2128 C CA . MET A 1 261 ? 36.031 17.484 5.484 1 82.5 261 MET A CA 1
ATOM 2129 C C . MET A 1 261 ? 35.469 16.625 6.609 1 82.5 261 MET A C 1
ATOM 2131 O O . MET A 1 261 ? 34.719 15.68 6.359 1 82.5 261 MET A O 1
ATOM 2135 N N . ARG A 1 262 ? 36.031 16.781 7.785 1 79.81 262 ARG A N 1
ATOM 2136 C CA . ARG A 1 262 ? 35.594 16 8.938 1 79.81 262 ARG A CA 1
ATOM 2137 C C . ARG A 1 262 ? 34.125 16.281 9.273 1 79.81 262 ARG A C 1
ATOM 2139 O O . ARG A 1 262 ? 33.625 17.391 9.062 1 79.81 262 ARG A O 1
ATOM 2146 N N . ARG A 1 263 ? 33.469 15.219 9.672 1 79.88 263 ARG A N 1
ATOM 2147 C CA . ARG A 1 263 ? 32.094 15.406 10.125 1 79.88 263 ARG A CA 1
ATOM 2148 C C . ARG A 1 263 ? 32 16.484 11.195 1 79.88 263 ARG A C 1
ATOM 2150 O O . ARG A 1 263 ? 32.844 16.547 12.094 1 79.88 263 ARG A O 1
ATOM 2157 N N . GLY A 1 264 ? 31.094 17.359 11.055 1 75.38 264 GLY A N 1
ATOM 2158 C CA . GLY A 1 264 ? 30.938 18.469 11.984 1 75.38 264 GLY A CA 1
ATOM 2159 C C . GLY A 1 264 ? 31.469 19.781 11.438 1 75.38 264 GLY A C 1
ATOM 2160 O O . GLY A 1 264 ? 31.25 20.828 12.047 1 75.38 264 GLY A O 1
ATOM 2161 N N . SER A 1 265 ? 32.156 19.672 10.344 1 78.75 265 SER A N 1
ATOM 2162 C CA . SER A 1 265 ? 32.656 20.906 9.727 1 78.75 265 SER A CA 1
ATOM 2163 C C . SER A 1 265 ? 31.531 21.766 9.203 1 78.75 265 SER A C 1
ATOM 2165 O O . SER A 1 265 ? 30.453 21.266 8.867 1 78.75 265 SER A O 1
ATOM 2167 N N . PHE A 1 266 ? 31.688 23.078 9.25 1 82.69 266 PHE A N 1
ATOM 2168 C CA . PHE A 1 266 ? 30.641 23.953 8.758 1 82.69 266 PHE A CA 1
ATOM 2169 C C . PHE A 1 266 ? 31.234 25.219 8.148 1 82.69 266 PHE A C 1
ATOM 2171 O O . PHE A 1 266 ? 32.406 25.531 8.383 1 82.69 266 PHE A O 1
ATOM 2178 N N . ASP A 1 267 ? 30.578 25.781 7.258 1 83.31 267 ASP A N 1
ATOM 2179 C CA . ASP A 1 267 ? 30.844 27.078 6.648 1 83.31 267 ASP A CA 1
ATOM 2180 C C . ASP A 1 267 ? 29.609 27.969 6.73 1 83.31 267 ASP A C 1
ATOM 2182 O O . ASP A 1 267 ? 28.484 27.5 6.637 1 83.31 267 ASP A O 1
ATOM 2186 N N . TYR A 1 268 ? 29.875 29.234 7.145 1 83.56 268 TYR A N 1
ATOM 2187 C CA . TYR A 1 268 ? 28.703 30.094 7.246 1 83.56 268 TYR A CA 1
ATOM 2188 C C . TYR A 1 268 ? 29 31.5 6.746 1 83.56 268 TYR A C 1
ATOM 2190 O O . TYR A 1 268 ? 30.172 31.906 6.68 1 83.56 268 TYR A O 1
ATOM 2198 N N . LYS A 1 269 ? 28.031 32.062 6.223 1 81.38 269 LYS A N 1
ATOM 2199 C CA . LYS A 1 269 ? 28.078 33.469 5.824 1 81.38 269 LYS A CA 1
ATOM 2200 C C . LYS A 1 269 ? 26.891 34.25 6.406 1 81.38 269 LYS A C 1
ATOM 2202 O O . LYS A 1 269 ? 25.812 33.688 6.578 1 81.38 269 LYS A O 1
ATOM 2207 N N . VAL A 1 270 ? 27.172 35.469 6.801 1 79.44 270 VAL A N 1
ATOM 2208 C CA . VAL A 1 270 ? 26.125 36.312 7.34 1 79.44 270 VAL A CA 1
ATOM 2209 C C . VAL A 1 270 ? 25.891 37.5 6.422 1 79.44 270 VAL A C 1
ATOM 2211 O O . VAL A 1 270 ? 26.844 38.188 6.043 1 79.44 270 VAL A O 1
ATOM 2214 N N . ASP A 1 271 ? 24.734 37.562 5.973 1 77.62 271 ASP A N 1
ATOM 2215 C CA . ASP A 1 271 ? 24.359 38.812 5.32 1 77.62 271 ASP A CA 1
ATOM 2216 C C . ASP A 1 271 ? 24.047 39.906 6.352 1 77.62 271 ASP A C 1
ATOM 2218 O O . ASP A 1 271 ? 22.984 39.906 6.969 1 77.62 271 ASP A O 1
ATOM 2222 N N . GLU A 1 272 ? 24.953 40.812 6.484 1 74 272 GLU A N 1
ATOM 2223 C CA . GLU A 1 272 ? 24.859 41.812 7.543 1 74 272 GLU A CA 1
ATOM 2224 C C . GLU A 1 272 ? 23.719 42.781 7.289 1 74 272 GLU A C 1
ATOM 2226 O O . GLU A 1 272 ? 23.109 43.312 8.234 1 74 272 GLU A O 1
ATOM 2231 N N . CYS A 1 273 ? 23.484 42.969 6.004 1 73 273 CYS A N 1
ATOM 2232 C CA . CYS A 1 273 ? 22.422 43.906 5.68 1 73 273 CYS A CA 1
ATOM 2233 C C . CYS A 1 273 ? 21.047 43.312 6.035 1 73 273 CYS A C 1
ATOM 2235 O O . CYS A 1 273 ? 20.219 44 6.648 1 73 273 CYS A O 1
ATOM 2237 N N . GLU A 1 274 ? 20.906 42.125 5.758 1 76.06 274 GLU A N 1
ATOM 2238 C CA . GLU A 1 274 ? 19.625 41.5 5.973 1 76.06 274 GLU A CA 1
ATOM 2239 C C . GLU A 1 274 ? 19.594 40.75 7.301 1 76.06 274 GLU A C 1
ATOM 2241 O O . GLU A 1 274 ? 18.516 40.344 7.785 1 76.06 274 GLU A O 1
ATOM 2246 N N . GLU A 1 275 ? 20.703 40.562 7.953 1 80.19 275 GLU A N 1
ATOM 2247 C CA . GLU A 1 275 ? 20.859 39.812 9.203 1 80.19 275 GLU A CA 1
ATOM 2248 C C . GLU A 1 275 ? 20.359 38.375 9.062 1 80.19 275 GLU A C 1
ATOM 2250 O O . GLU A 1 275 ? 19.578 37.906 9.891 1 80.19 275 GLU A O 1
ATOM 2255 N N . VAL A 1 276 ? 20.672 37.844 7.965 1 86.19 276 VAL A N 1
ATOM 2256 C CA . VAL A 1 276 ? 20.344 36.469 7.66 1 86.19 276 VAL A CA 1
ATOM 2257 C C . VAL A 1 276 ? 21.625 35.625 7.621 1 86.19 276 VAL A C 1
ATOM 2259 O O . VAL A 1 276 ? 22.641 36.062 7.078 1 86.19 276 VAL A O 1
ATOM 2262 N N . ILE A 1 277 ? 21.594 34.562 8.273 1 83.94 277 ILE A N 1
ATOM 2263 C CA . ILE A 1 277 ? 22.766 33.688 8.297 1 83.94 277 ILE A CA 1
ATOM 2264 C C . ILE A 1 277 ? 22.516 32.469 7.402 1 83.94 277 ILE A C 1
ATOM 2266 O O . ILE A 1 277 ? 21.406 31.922 7.383 1 83.94 277 ILE A O 1
ATOM 2270 N N . VAL A 1 278 ? 23.438 32.156 6.555 1 85.5 278 VAL A N 1
ATOM 2271 C CA . VAL A 1 278 ? 23.438 30.938 5.758 1 85.5 278 VAL A CA 1
ATOM 2272 C C . VAL A 1 278 ? 24.594 30.047 6.188 1 85.5 278 VAL A C 1
ATOM 2274 O O . VAL A 1 278 ? 25.75 30.5 6.254 1 85.5 278 VAL A O 1
ATOM 2277 N N . CYS A 1 279 ? 24.234 28.844 6.566 1 83.81 279 CYS A N 1
ATOM 2278 C CA . CYS A 1 279 ? 25.25 27.953 7.098 1 83.81 279 CYS A CA 1
ATOM 2279 C C . CYS A 1 279 ? 25.188 26.578 6.434 1 83.81 279 CYS A C 1
ATOM 2281 O O . CYS A 1 279 ? 24.094 26.031 6.27 1 83.81 279 CYS A O 1
ATOM 2283 N N . ARG A 1 280 ? 26.281 26.125 5.969 1 86 280 ARG A N 1
ATOM 2284 C CA . ARG A 1 280 ? 26.406 24.781 5.418 1 86 280 ARG A CA 1
ATOM 2285 C C . ARG A 1 280 ? 27.172 23.859 6.375 1 86 280 ARG A C 1
ATOM 2287 O O . ARG A 1 280 ? 28.234 24.234 6.883 1 86 280 ARG A O 1
ATOM 2294 N N . TRP A 1 281 ? 26.547 22.703 6.621 1 81.25 281 TRP A N 1
ATOM 2295 C CA . TRP A 1 281 ? 27.109 21.797 7.617 1 81.25 281 TRP A CA 1
ATOM 2296 C C . TRP A 1 281 ? 27.219 20.375 7.055 1 81.25 281 TRP A C 1
ATOM 2298 O O . TRP A 1 281 ? 26.328 19.922 6.336 1 81.25 281 TRP A O 1
ATOM 2308 N N . ARG A 1 282 ? 28.328 19.812 7.449 1 80.69 282 ARG A N 1
ATOM 2309 C CA . ARG A 1 282 ? 28.531 18.422 7.078 1 80.69 282 ARG A CA 1
ATOM 2310 C C . ARG A 1 282 ? 28.156 17.484 8.227 1 80.69 282 ARG A C 1
ATOM 2312 O O . ARG A 1 282 ? 28.812 17.484 9.273 1 80.69 282 ARG A O 1
ATOM 2319 N N . ASP A 1 283 ? 27.141 16.781 8.234 1 74.69 283 ASP A N 1
ATOM 2320 C CA . ASP A 1 283 ? 26.828 15.672 9.125 1 74.69 283 ASP A CA 1
ATOM 2321 C C . ASP A 1 283 ? 26.891 14.336 8.391 1 74.69 283 ASP A C 1
ATOM 2323 O O . ASP A 1 283 ? 27.938 13.953 7.879 1 74.69 283 ASP A O 1
ATOM 2327 N N . SER A 1 284 ? 25.766 13.609 8.375 1 73.69 284 SER A N 1
ATOM 2328 C CA . SER A 1 284 ? 25.734 12.453 7.484 1 73.69 284 SER A CA 1
ATOM 2329 C C . SER A 1 284 ? 25.672 12.875 6.023 1 73.69 284 SER A C 1
ATOM 2331 O O . SER A 1 284 ? 26.234 12.211 5.148 1 73.69 284 SER A O 1
ATOM 2333 N N . ASN A 1 285 ? 25.062 13.922 5.867 1 79.88 285 ASN A N 1
ATOM 2334 C CA . ASN A 1 285 ? 25.016 14.625 4.59 1 79.88 285 ASN A CA 1
ATOM 2335 C C . ASN A 1 285 ? 25.25 16.125 4.758 1 79.88 285 ASN A C 1
ATOM 2337 O O . ASN A 1 285 ? 25.359 16.609 5.883 1 79.88 285 ASN A O 1
ATOM 2341 N N . VAL A 1 286 ? 25.578 16.766 3.676 1 84.69 286 VAL A N 1
ATOM 2342 C CA . VAL A 1 286 ? 25.781 18.203 3.719 1 84.69 286 VAL A CA 1
ATOM 2343 C C . VAL A 1 286 ? 24.422 18.922 3.678 1 84.69 286 VAL A C 1
ATOM 2345 O O . VAL A 1 286 ? 23.609 18.656 2.795 1 84.69 286 VAL A O 1
ATOM 2348 N N . VAL A 1 287 ? 24.156 19.719 4.695 1 83.25 287 VAL A N 1
ATOM 2349 C CA . VAL A 1 287 ? 22.906 20.453 4.77 1 83.25 287 VAL A CA 1
ATOM 2350 C C . VAL A 1 287 ? 23.188 21.953 4.855 1 83.25 287 VAL A C 1
ATOM 2352 O O . VAL A 1 287 ? 24.109 22.375 5.555 1 83.25 287 VAL A O 1
ATOM 2355 N N . THR A 1 288 ? 22.516 22.766 4.125 1 87 288 THR A N 1
ATOM 2356 C CA . THR A 1 288 ? 22.625 24.219 4.172 1 87 288 THR A CA 1
ATOM 2357 C C . THR A 1 288 ? 21.391 24.828 4.797 1 87 288 THR A C 1
ATOM 2359 O O . THR A 1 288 ? 20.266 24.594 4.34 1 87 288 THR A O 1
ATOM 2362 N N . ILE A 1 289 ? 21.578 25.594 5.832 1 87.12 289 ILE A N 1
ATOM 2363 C CA . ILE A 1 289 ? 20.469 26.188 6.555 1 87.12 289 ILE A CA 1
ATOM 2364 C C . ILE A 1 289 ? 20.516 27.703 6.422 1 87.12 289 ILE A C 1
ATOM 2366 O O . ILE A 1 289 ? 21.594 28.297 6.355 1 87.12 289 ILE A O 1
ATOM 2370 N N . CYS A 1 290 ? 19.391 28.328 6.262 1 89.06 290 CYS A N 1
ATOM 2371 C CA . CYS A 1 290 ? 19.203 29.766 6.258 1 89.06 290 CYS A CA 1
ATOM 2372 C C . CYS A 1 290 ? 18.297 30.203 7.395 1 89.06 290 CYS A C 1
ATOM 2374 O O . CYS A 1 290 ? 17.234 29.609 7.613 1 89.06 290 CYS A O 1
ATOM 2376 N N . SER A 1 291 ? 18.75 31.188 8.234 1 91.19 291 SER A N 1
ATOM 2377 C CA . SER A 1 291 ? 17.938 31.594 9.383 1 91.19 291 SER A CA 1
ATOM 2378 C C . SER A 1 291 ? 18.062 33.094 9.641 1 91.19 291 SER A C 1
ATOM 2380 O O . SER A 1 291 ? 19.125 33.688 9.438 1 91.19 291 SER A O 1
ATOM 2382 N N . ASN A 1 292 ? 16.984 33.719 10.031 1 90.5 292 ASN A N 1
ATOM 2383 C CA . ASN A 1 292 ? 17 35.094 10.477 1 90.5 292 ASN A CA 1
ATOM 2384 C C . ASN A 1 292 ? 16.969 35.188 12 1 90.5 292 ASN A C 1
ATOM 2386 O O . ASN A 1 292 ? 16.844 36.281 12.555 1 90.5 292 ASN A O 1
ATOM 2390 N N . ALA A 1 293 ? 16.812 34.062 12.703 1 82.69 293 ALA A N 1
ATOM 2391 C CA . ALA A 1 293 ? 16.719 34 14.164 1 82.69 293 ALA A CA 1
ATOM 2392 C C . ALA A 1 293 ? 18.094 34.156 14.805 1 82.69 293 ALA A C 1
ATOM 2394 O O . ALA A 1 293 ? 18.203 34.406 16 1 82.69 293 ALA A O 1
ATOM 2395 N N . ALA A 1 294 ? 19.078 33.844 14.242 1 62.66 294 ALA A N 1
ATOM 2396 C CA . ALA A 1 294 ? 20.391 33.844 14.867 1 62.66 294 ALA A CA 1
ATOM 2397 C C . ALA A 1 294 ? 20.875 35.281 15.07 1 62.66 294 ALA A C 1
ATOM 2399 O O . ALA A 1 294 ? 21.062 36.031 14.109 1 62.66 294 ALA A O 1
ATOM 2400 N N . GLY A 1 295 ? 20.109 36.219 15.805 1 53.59 295 GLY A N 1
ATOM 2401 C CA . GLY A 1 295 ? 20.875 37.406 16.141 1 53.59 295 GLY A CA 1
ATOM 2402 C C . GLY A 1 295 ? 22.344 37.125 16.391 1 53.59 295 GLY A C 1
ATOM 2403 O O . GLY A 1 295 ? 22.688 36.312 17.25 1 53.59 295 GLY A O 1
ATOM 2404 N N . ILE A 1 296 ? 23 37.125 15.398 1 41.62 296 ILE A N 1
ATOM 2405 C CA . ILE A 1 296 ? 24.438 37.312 15.578 1 41.62 296 ILE A CA 1
ATOM 2406 C C . ILE A 1 296 ? 24.688 38.469 16.547 1 41.62 296 ILE A C 1
ATOM 2408 O O . ILE A 1 296 ? 24.375 39.625 16.25 1 41.62 296 ILE A O 1
ATOM 2412 N N . GLU A 1 297 ? 23.984 38.594 17.766 1 40.12 297 GLU A N 1
ATOM 2413 C CA . GLU A 1 297 ? 24.672 39.719 18.391 1 40.12 297 GLU A CA 1
ATOM 2414 C C . GLU A 1 297 ? 26.016 39.969 17.703 1 40.12 297 GLU A C 1
ATOM 2416 O O . GLU A 1 297 ? 26.766 39.062 17.438 1 40.12 297 GLU A O 1
ATOM 2421 N N . PRO A 1 298 ? 25.953 41.094 16.938 1 35.34 298 PRO A N 1
ATOM 2422 C CA . PRO A 1 298 ? 27.312 41.375 16.484 1 35.34 298 PRO A CA 1
ATOM 2423 C C . PRO A 1 298 ? 28.375 40.844 17.453 1 35.34 298 PRO A C 1
ATOM 2425 O O . PRO A 1 298 ? 28.25 41 18.656 1 35.34 298 PRO A O 1
ATOM 2428 N N . VAL A 1 299 ? 28.828 39.688 17.453 1 34.78 299 VAL A N 1
ATOM 2429 C CA . VAL A 1 299 ? 30.109 39.688 18.156 1 34.78 299 VAL A CA 1
ATOM 2430 C C . VAL A 1 299 ? 30.719 41.094 18.156 1 34.78 299 VAL A C 1
ATOM 2432 O O . VAL A 1 299 ? 31.062 41.594 17.094 1 34.78 299 VAL A O 1
ATOM 2435 N N . ARG A 1 300 ? 30.062 42 18.781 1 32.62 300 ARG A N 1
ATOM 2436 C CA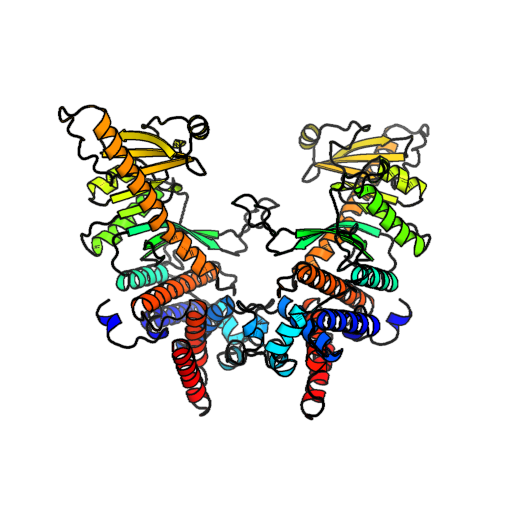 . ARG A 1 300 ? 31.016 43.062 18.969 1 32.62 300 ARG A CA 1
ATOM 2437 C C . ARG A 1 300 ? 32.438 42.562 18.812 1 32.62 300 ARG A C 1
ATOM 2439 O O . ARG A 1 300 ? 32.812 41.562 19.406 1 32.62 300 ARG A O 1
ATOM 2446 N N . LEU A 1 301 ? 33 42.781 17.656 1 32.84 301 LEU A N 1
ATOM 2447 C CA . LEU A 1 301 ? 34.469 42.844 17.609 1 32.84 301 LEU A CA 1
ATOM 2448 C C . LEU A 1 301 ? 35.031 43.25 18.953 1 32.84 301 LEU A C 1
ATOM 2450 O O . LEU A 1 301 ? 35.156 44.438 19.234 1 32.84 301 LEU A O 1
ATOM 2454 N N . SER A 1 302 ? 34.312 43.031 20.062 1 31.78 302 SER A N 1
ATOM 2455 C CA . SER A 1 302 ? 35.219 43.375 21.156 1 31.78 302 SER A CA 1
ATOM 2456 C C . SER A 1 302 ? 36.625 42.906 20.875 1 31.78 302 SER A C 1
ATOM 2458 O O . SER A 1 302 ? 36.844 41.969 20.094 1 31.78 302 SER A O 1
ATOM 2460 N N . SER A 1 303 ? 37.531 43.719 21.109 1 36.06 303 SER A N 1
ATOM 2461 C CA . SER A 1 303 ? 39 43.531 21.141 1 36.06 303 SER A CA 1
ATOM 2462 C C . SER A 1 303 ? 39.375 42.125 21.594 1 36.06 303 SER A C 1
ATOM 2464 O O . SER A 1 303 ? 40.531 41.844 21.922 1 36.06 303 SER A O 1
ATOM 2466 N N . ARG A 1 304 ? 38.281 41.344 21.922 1 37.91 304 ARG A N 1
ATOM 2467 C CA . ARG A 1 304 ? 38.875 40.094 22.453 1 37.91 304 ARG A CA 1
ATOM 2468 C C . ARG A 1 304 ? 39.344 39.188 21.328 1 37.91 304 ARG A C 1
ATOM 2470 O O . ARG A 1 304 ? 38.844 39.25 20.203 1 37.91 304 ARG A O 1
ATOM 2477 N N . PRO A 1 305 ? 40.344 38.281 21.5 1 40.91 305 PRO A N 1
ATOM 2478 C CA . PRO A 1 305 ? 41.062 37.531 20.469 1 40.91 305 PRO A CA 1
ATOM 2479 C C . PRO A 1 305 ? 40.156 36.688 19.594 1 40.91 305 PRO A C 1
ATOM 2481 O O . PRO A 1 305 ? 39.094 36.25 20.047 1 40.91 305 PRO A O 1
ATOM 2484 N N . ALA A 1 306 ? 40.156 36.688 18.219 1 42.75 306 ALA A N 1
ATOM 2485 C CA . ALA A 1 306 ? 39.562 35.969 17.094 1 42.75 306 ALA A CA 1
ATOM 2486 C C . ALA A 1 306 ? 39.031 34.594 17.5 1 42.75 306 ALA A C 1
ATOM 2488 O O . ALA A 1 306 ? 38.031 34.125 17 1 42.75 306 ALA A O 1
ATOM 2489 N N . GLY A 1 307 ? 39.469 33.938 18.391 1 44.53 307 GLY A N 1
ATOM 2490 C CA . GLY A 1 307 ? 39.188 32.562 18.781 1 44.53 307 GLY A CA 1
ATOM 2491 C C . GLY A 1 307 ? 37.844 32.406 19.469 1 44.53 307 GLY A C 1
ATOM 2492 O O . GLY A 1 307 ? 37.156 31.406 19.25 1 44.53 307 GLY A O 1
ATOM 2493 N N . ALA A 1 308 ? 37.438 33.25 20.297 1 46.47 308 ALA A N 1
ATOM 2494 C CA . ALA A 1 308 ? 36.25 33.062 21.156 1 46.47 308 ALA A CA 1
ATOM 2495 C C . ALA A 1 308 ? 34.969 33.375 20.375 1 46.47 308 ALA A C 1
ATOM 2497 O O . ALA A 1 308 ? 33.938 32.719 20.594 1 46.47 308 ALA A O 1
ATOM 2498 N N . ALA A 1 309 ? 34.969 34.375 19.547 1 48.47 309 ALA A N 1
ATOM 2499 C CA . ALA A 1 309 ? 33.812 34.656 18.703 1 48.47 309 ALA A CA 1
ATOM 2500 C C . ALA A 1 309 ? 33.5 33.5 17.781 1 48.47 309 ALA A C 1
ATOM 2502 O O . ALA A 1 309 ? 32.312 33.188 17.578 1 48.47 309 ALA A O 1
ATOM 2503 N N . GLY A 1 310 ? 34.469 32.875 17.281 1 53.19 310 GLY A N 1
ATOM 2504 C CA . GLY A 1 310 ? 34.312 31.703 16.438 1 53.19 310 GLY A CA 1
ATOM 2505 C C . GLY A 1 310 ? 33.625 30.547 17.156 1 53.19 310 GLY A C 1
ATOM 2506 O O . GLY A 1 310 ? 32.719 29.906 16.609 1 53.19 310 GLY A O 1
ATOM 2507 N N . ALA A 1 311 ? 33.938 30.484 18.406 1 57.22 311 ALA A N 1
ATOM 2508 C CA . ALA A 1 311 ? 33.438 29.359 19.203 1 57.22 311 ALA A CA 1
ATOM 2509 C C . ALA A 1 311 ? 31.953 29.562 19.531 1 57.22 311 ALA A C 1
ATOM 2511 O O . ALA A 1 311 ? 31.172 28.609 19.469 1 57.22 311 ALA A O 1
ATOM 2512 N N . ARG A 1 312 ? 31.656 30.812 19.938 1 56.69 312 ARG A N 1
ATOM 2513 C CA . ARG A 1 312 ? 30.266 31.094 20.266 1 56.69 312 ARG A CA 1
ATOM 2514 C C . ARG A 1 312 ? 29.375 30.953 19.031 1 56.69 312 ARG A C 1
ATOM 2516 O O . ARG A 1 312 ? 28.25 30.469 19.125 1 56.69 312 ARG A O 1
ATOM 2523 N N . GLY A 1 313 ? 29.875 31.453 17.922 1 62.28 313 GLY A N 1
ATOM 2524 C CA . GLY A 1 313 ? 29.156 31.266 16.672 1 62.28 313 GLY A CA 1
ATOM 2525 C C . GLY A 1 313 ? 28.891 29.812 16.328 1 62.28 313 GLY A C 1
ATOM 2526 O O . GLY A 1 313 ? 27.797 29.469 15.891 1 62.28 313 GLY A O 1
ATOM 2527 N N . GLN A 1 314 ? 29.875 29.078 16.672 1 67 314 GLN A N 1
ATOM 2528 C CA . GLN A 1 314 ? 29.766 27.656 16.406 1 67 314 GLN A CA 1
ATOM 2529 C C . GLN A 1 314 ? 28.688 27.016 17.297 1 67 314 GLN A C 1
ATOM 2531 O O . GLN A 1 314 ? 27.938 26.156 16.828 1 67 314 GLN A O 1
ATOM 2536 N N . VAL A 1 315 ? 28.672 27.453 18.469 1 67.56 315 VAL A N 1
ATOM 2537 C CA . VAL A 1 315 ? 27.703 26.891 19.406 1 67.56 315 VAL A CA 1
ATOM 2538 C C . VAL A 1 315 ? 26.281 27.266 18.969 1 67.56 315 VAL A C 1
ATOM 2540 O O . VAL A 1 315 ? 25.375 26.438 19 1 67.56 315 VAL A O 1
ATOM 2543 N N . ARG A 1 316 ? 26.141 28.5 18.578 1 70.62 316 ARG A N 1
ATOM 2544 C CA . ARG A 1 316 ? 24.828 28.984 18.172 1 70.62 316 ARG A CA 1
ATOM 2545 C C . ARG A 1 316 ? 24.328 28.25 16.938 1 70.62 316 ARG A C 1
ATOM 2547 O O . ARG A 1 316 ? 23.156 27.906 16.828 1 70.62 316 ARG A O 1
ATOM 2554 N N . LEU A 1 317 ? 25.266 28.031 16.125 1 73.44 317 LEU A N 1
ATOM 2555 C CA . LEU A 1 317 ? 24.891 27.344 14.883 1 73.44 317 LEU A CA 1
ATOM 2556 C C . LEU A 1 317 ? 24.516 25.891 15.172 1 73.44 317 LEU A C 1
ATOM 2558 O O . LEU A 1 317 ? 23.562 25.359 14.57 1 73.44 317 LEU A O 1
ATOM 2562 N N . ARG A 1 318 ? 25.156 25.359 16.047 1 74 318 ARG A N 1
ATOM 2563 C CA . ARG A 1 318 ? 24.828 24 16.438 1 74 318 ARG A CA 1
ATOM 2564 C C . ARG A 1 318 ? 23.453 23.938 17.094 1 74 318 ARG A C 1
ATOM 2566 O O . ARG A 1 318 ? 22.688 23 16.844 1 74 318 ARG A O 1
ATOM 2573 N N . CYS A 1 319 ? 23.172 25 17.797 1 77.75 319 CYS A N 1
ATOM 2574 C CA . CYS A 1 319 ? 21.859 25.062 18.453 1 77.75 319 CYS A CA 1
ATOM 2575 C C . CYS A 1 319 ? 20.75 25.219 17.422 1 77.75 319 CYS A C 1
ATOM 2577 O O . CYS A 1 319 ? 19.688 24.609 17.547 1 77.75 319 CYS A O 1
ATOM 2579 N N . LEU A 1 320 ? 21.094 25.969 16.438 1 80.62 320 LEU A N 1
ATOM 2580 C CA . LEU A 1 320 ? 20.094 26.203 15.398 1 80.62 320 LEU A CA 1
ATOM 2581 C C . LEU A 1 320 ? 19.812 24.906 14.625 1 80.62 320 LEU A C 1
ATOM 2583 O O . LEU A 1 320 ? 18.672 24.625 14.297 1 80.62 320 LEU A O 1
ATOM 2587 N N . LEU A 1 321 ? 20.828 24.219 14.414 1 79.31 321 LEU A N 1
ATOM 2588 C CA . LEU A 1 321 ? 20.688 22.969 13.703 1 79.31 321 LEU A CA 1
ATOM 2589 C C . LEU A 1 321 ? 19.875 21.969 14.531 1 79.31 321 LEU A C 1
ATOM 2591 O O . LEU A 1 321 ? 19.031 21.234 13.992 1 79.31 321 LEU A O 1
ATOM 2595 N N . GLN A 1 322 ? 20.156 21.922 15.727 1 82.75 322 GLN A N 1
ATOM 2596 C CA . GLN A 1 322 ? 19.438 21.031 16.609 1 82.75 322 GLN A CA 1
ATOM 2597 C C . GLN A 1 322 ? 17.953 21.406 16.688 1 82.75 322 GLN A C 1
ATOM 2599 O O . GLN A 1 322 ? 17.078 20.547 16.672 1 82.75 322 GLN A O 1
ATOM 2604 N N . LEU A 1 323 ? 17.828 22.703 16.797 1 85.25 323 LEU A N 1
ATOM 2605 C CA . LEU A 1 323 ? 16.453 23.188 16.844 1 85.25 323 LEU A CA 1
ATOM 2606 C C . LEU A 1 323 ? 15.695 22.828 15.57 1 85.25 323 LEU A C 1
ATOM 2608 O O . LEU A 1 323 ? 14.539 22.406 15.617 1 85.25 323 LEU A O 1
ATOM 2612 N N . TYR A 1 324 ? 16.359 22.969 14.492 1 86.25 32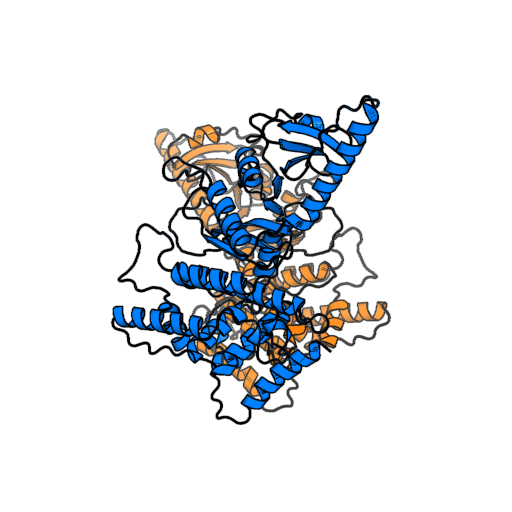4 TYR A N 1
ATOM 2613 C CA . TYR A 1 324 ? 15.75 22.609 13.211 1 86.25 324 TYR A CA 1
ATOM 2614 C C . TYR A 1 324 ? 15.406 21.125 13.164 1 86.25 324 TYR A C 1
ATOM 2616 O O . TYR A 1 324 ? 14.305 20.75 12.766 1 86.25 324 TYR A O 1
ATOM 2624 N N . GLN A 1 325 ? 16.266 20.297 13.539 1 84.19 325 GLN A N 1
ATOM 2625 C CA . GLN A 1 325 ? 16.062 18.844 13.508 1 84.19 325 GLN A CA 1
ATOM 2626 C C . GLN A 1 325 ? 14.906 18.438 14.406 1 84.19 325 GLN A C 1
ATOM 2628 O O . GLN A 1 325 ? 14.148 17.516 14.078 1 84.19 325 GLN A O 1
ATOM 2633 N N . GLU A 1 326 ? 14.711 19.125 15.383 1 88.94 326 GLU A N 1
ATOM 2634 C CA . GLU A 1 326 ? 13.703 18.766 16.375 1 88.94 326 GLU A CA 1
ATOM 2635 C C . GLU A 1 326 ? 12.336 19.312 16 1 88.94 326 GLU A C 1
ATOM 2637 O O . GLU A 1 326 ? 11.312 18.672 16.25 1 88.94 326 GLU A O 1
ATOM 2642 N N . LYS A 1 327 ? 12.312 20.5 15.422 1 92.12 327 LYS A N 1
ATOM 2643 C CA . LYS A 1 327 ? 11.039 21.219 15.367 1 92.12 327 LYS A CA 1
ATOM 2644 C C . LYS A 1 327 ? 10.547 21.344 13.922 1 92.12 327 LYS A C 1
ATOM 2646 O O . LYS A 1 327 ? 9.383 21.672 13.688 1 92.12 327 LYS A O 1
ATOM 2651 N N . ALA A 1 328 ? 11.352 21.016 12.922 1 91.56 328 ALA A N 1
ATOM 2652 C CA . ALA A 1 328 ? 11 21.266 11.523 1 91.56 328 ALA A CA 1
ATOM 2653 C C . ALA A 1 328 ? 10.133 20.141 10.977 1 91.56 328 ALA A C 1
ATOM 2655 O O . ALA A 1 328 ? 9.547 20.266 9.898 1 91.56 328 ALA A O 1
ATOM 2656 N N . GLY A 1 329 ? 9.805 19.078 11.664 1 92.69 329 GLY A N 1
ATOM 2657 C CA . GLY A 1 329 ? 9.18 17.891 11.094 1 92.69 329 GLY A CA 1
ATOM 2658 C C . GLY A 1 329 ? 7.676 17.875 11.297 1 92.69 329 GLY A C 1
ATOM 2659 O O . GLY A 1 329 ? 7.059 16.797 11.266 1 92.69 329 GLY A O 1
ATOM 2660 N N . GLY A 1 330 ? 7.109 19.062 11.492 1 95.81 330 GLY A N 1
ATOM 2661 C CA . GLY A 1 330 ? 5.684 19.078 11.781 1 95.81 330 GLY A CA 1
ATOM 2662 C C . GLY A 1 330 ? 4.832 18.578 10.633 1 95.81 330 GLY A C 1
ATOM 2663 O O . GLY A 1 330 ? 3.939 17.75 10.828 1 95.81 330 GLY A O 1
ATOM 2664 N N . VAL A 1 331 ? 5.117 19.016 9.445 1 96.5 331 VAL A N 1
ATOM 2665 C CA . VAL A 1 331 ? 4.348 18.594 8.273 1 96.5 331 VAL A CA 1
ATOM 2666 C C . VAL A 1 331 ? 4.566 17.109 8.008 1 96.5 331 VAL A C 1
AT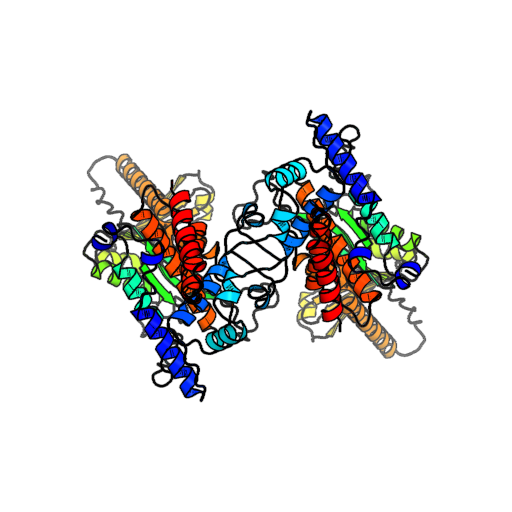OM 2668 O O . VAL A 1 331 ? 3.615 16.391 7.711 1 96.5 331 VAL A O 1
ATOM 2671 N N . GLY A 1 332 ? 5.809 16.734 8.102 1 94.94 332 GLY A N 1
ATOM 2672 C CA . GLY A 1 332 ? 6.109 15.312 7.949 1 94.94 332 GLY A CA 1
ATOM 2673 C C . GLY A 1 332 ? 5.379 14.438 8.945 1 94.94 332 GLY A C 1
ATOM 2674 O O . GLY A 1 332 ? 4.883 13.367 8.594 1 94.94 332 GLY A O 1
ATOM 2675 N N . ARG A 1 333 ? 5.305 14.867 10.125 1 95.69 333 ARG A N 1
ATOM 2676 C CA . ARG A 1 333 ? 4.605 14.133 11.172 1 95.69 333 ARG A CA 1
ATOM 2677 C C . ARG A 1 333 ? 3.111 14.047 10.875 1 95.69 333 ARG A C 1
ATOM 2679 O O . ARG A 1 333 ? 2.5 12.984 11.031 1 95.69 333 ARG A O 1
ATOM 2686 N N . MET A 1 334 ? 2.588 15.117 10.492 1 97.06 334 MET A N 1
ATOM 2687 C CA . MET A 1 334 ? 1.181 15.125 10.102 1 97.06 334 MET A CA 1
ATOM 2688 C C . MET A 1 334 ? 0.92 14.133 8.977 1 97.06 334 MET A C 1
ATOM 2690 O O . MET A 1 334 ? -0.01 13.336 9.047 1 97.06 334 MET A O 1
ATOM 2694 N N . ASP A 1 335 ? 1.75 14.18 7.98 1 95.12 335 ASP A N 1
ATOM 2695 C CA . ASP A 1 335 ? 1.594 13.289 6.836 1 95.12 335 ASP A CA 1
ATOM 2696 C C . ASP A 1 335 ? 1.696 11.828 7.262 1 95.12 335 ASP A C 1
ATOM 2698 O O . ASP A 1 335 ? 0.945 10.984 6.773 1 95.12 335 ASP A O 1
ATOM 2702 N N . GLN A 1 336 ? 2.611 11.594 8.102 1 94.5 336 GLN A N 1
ATOM 2703 C CA . GLN A 1 336 ? 2.781 10.227 8.586 1 94.5 336 GLN A CA 1
ATOM 2704 C C . GLN A 1 336 ? 1.542 9.758 9.344 1 94.5 336 GLN A C 1
ATOM 2706 O O . GLN A 1 336 ? 1.072 8.633 9.133 1 94.5 336 GLN A O 1
ATOM 2711 N N . ASN A 1 337 ? 1.047 10.594 10.188 1 94.5 337 ASN A N 1
ATOM 2712 C CA . ASN A 1 337 ? -0.161 10.25 10.938 1 94.5 337 ASN A CA 1
ATOM 2713 C C . ASN A 1 337 ? -1.34 9.992 10 1 94.5 337 ASN A C 1
ATOM 2715 O O . ASN A 1 337 ? -2.086 9.031 10.195 1 94.5 337 ASN A O 1
ATOM 2719 N N . MET A 1 338 ? -1.447 10.828 9.062 1 94.5 338 MET A N 1
ATOM 2720 C CA . MET A 1 338 ? -2.564 10.703 8.133 1 94.5 338 MET A CA 1
ATOM 2721 C C . MET A 1 338 ? -2.41 9.461 7.258 1 94.5 338 MET A C 1
ATOM 2723 O O . MET A 1 338 ? -3.395 8.789 6.957 1 94.5 338 MET A O 1
ATOM 2727 N N . ALA A 1 339 ? -1.191 9.211 6.859 1 91.94 339 ALA A N 1
ATOM 2728 C CA . ALA A 1 339 ? -0.914 8.102 5.949 1 91.94 339 ALA A CA 1
ATOM 2729 C C . ALA A 1 339 ? -1.202 6.762 6.621 1 91.94 339 ALA A C 1
ATOM 2731 O O . ALA A 1 339 ? -1.543 5.789 5.945 1 91.94 339 ALA A O 1
ATOM 2732 N N . ARG A 1 340 ? -1.109 6.688 7.883 1 92.44 340 ARG A N 1
ATOM 2733 C CA . ARG A 1 340 ? -1.259 5.43 8.609 1 92.44 340 ARG A CA 1
ATOM 2734 C C . ARG A 1 340 ? -2.654 4.848 8.414 1 92.44 340 ARG A C 1
ATOM 2736 O O . ARG A 1 340 ? -2.812 3.631 8.289 1 92.44 340 ARG A O 1
ATOM 2743 N N . TYR A 1 341 ? -3.664 5.621 8.477 1 94.06 341 TYR A N 1
ATOM 2744 C CA . TYR A 1 341 ? -5.047 5.176 8.359 1 94.06 341 TYR A CA 1
ATOM 2745 C C . TYR A 1 341 ? -5.832 6.059 7.398 1 94.06 341 TYR A C 1
ATOM 2747 O O . TYR A 1 341 ? -6.938 6.504 7.711 1 94.06 341 TYR A O 1
ATOM 2755 N N . ARG A 1 342 ? -5.219 6.23 6.281 1 92.88 342 ARG A N 1
ATOM 2756 C CA . ARG A 1 342 ? -5.809 7.105 5.273 1 92.88 342 ARG A CA 1
ATOM 2757 C C . ARG A 1 342 ? -7.105 6.52 4.73 1 92.88 342 ARG A C 1
ATOM 2759 O O . ARG A 1 342 ? -7.199 5.312 4.492 1 92.88 342 ARG A O 1
ATOM 2766 N N . VAL A 1 343 ? -8.078 7.391 4.523 1 92.81 343 VAL A N 1
ATOM 2767 C CA . VAL A 1 343 ? -9.336 6.996 3.898 1 92.81 343 VAL A CA 1
ATOM 2768 C C . VAL A 1 343 ? -9.055 6.328 2.555 1 92.81 343 VAL A C 1
ATOM 2770 O O . VAL A 1 343 ? -8.297 6.855 1.736 1 92.81 343 VAL A O 1
ATOM 2773 N N . ARG A 1 344 ? -9.727 5.184 2.346 1 89.25 344 ARG A N 1
ATOM 2774 C CA . ARG A 1 344 ? -9.383 4.414 1.153 1 89.25 344 ARG A CA 1
ATOM 2775 C C . ARG A 1 344 ? -10.547 4.398 0.163 1 89.25 344 ARG A C 1
ATOM 2777 O O . ARG A 1 344 ? -10.359 4.059 -1.009 1 89.25 344 ARG A O 1
ATOM 2784 N N . VAL A 1 345 ? -11.734 4.738 0.592 1 88.31 345 VAL A N 1
ATOM 2785 C CA . VAL A 1 345 ? -12.875 4.797 -0.312 1 88.31 345 VAL A CA 1
ATOM 2786 C C . VAL A 1 345 ? -12.75 6.016 -1.223 1 88.31 345 VAL A C 1
ATOM 2788 O O . VAL A 1 345 ? -12.562 7.137 -0.746 1 88.31 345 VAL A O 1
ATOM 2791 N N . ARG A 1 346 ? -12.82 5.691 -2.521 1 79.62 346 ARG A N 1
ATOM 2792 C CA . ARG A 1 346 ? -12.641 6.773 -3.48 1 79.62 346 ARG A CA 1
ATOM 2793 C C . ARG A 1 346 ? -13.867 6.914 -4.383 1 79.62 346 ARG A C 1
ATOM 2795 O O . ARG A 1 346 ? -14.562 5.934 -4.648 1 79.62 346 ARG A O 1
ATOM 2802 N N . GLY A 1 347 ? -14.141 8.172 -4.609 1 79.94 347 GLY A N 1
ATOM 2803 C CA . GLY A 1 347 ? -15.18 8.453 -5.594 1 79.94 347 GLY A CA 1
ATOM 2804 C C . GLY A 1 347 ? -14.625 8.828 -6.953 1 79.94 347 GLY A C 1
ATOM 2805 O O . GLY A 1 347 ? -13.406 8.93 -7.129 1 79.94 347 GLY A O 1
ATOM 2806 N N . THR A 1 348 ? -15.492 8.953 -7.883 1 78.19 348 THR A N 1
ATOM 2807 C CA . THR A 1 348 ? -15.102 9.297 -9.242 1 78.19 348 THR A CA 1
ATOM 2808 C C . THR A 1 348 ? -14.789 10.789 -9.359 1 78.19 348 THR A C 1
ATOM 2810 O O . THR A 1 348 ? -13.984 11.203 -10.195 1 78.19 348 THR A O 1
ATOM 2813 N N . LYS A 1 349 ? -15.43 11.523 -8.531 1 82.94 349 LYS A N 1
ATOM 2814 C CA . LYS A 1 349 ? -15.18 12.961 -8.531 1 82.94 349 LYS A CA 1
ATOM 2815 C C . LYS A 1 349 ? -13.891 13.289 -7.785 1 82.94 349 LYS A C 1
ATOM 2817 O O . LYS A 1 349 ? -13.617 12.719 -6.727 1 82.94 349 LYS A O 1
ATOM 2822 N N . TRP A 1 350 ? -13.133 14.227 -8.289 1 78.38 350 TRP A N 1
ATOM 2823 C CA . TRP A 1 350 ? -11.828 14.547 -7.723 1 78.38 350 TRP A CA 1
ATOM 2824 C C . TRP A 1 350 ? -11.969 15.086 -6.305 1 78.38 350 TRP A C 1
ATOM 2826 O O . TRP A 1 350 ? -11.086 14.906 -5.469 1 78.38 350 TRP A O 1
ATOM 2836 N N . TYR A 1 351 ? -13.039 15.82 -6.074 1 82.75 351 TYR A N 1
ATOM 2837 C CA . TYR A 1 351 ? -13.141 16.484 -4.777 1 82.75 351 TYR A CA 1
ATOM 2838 C C . TYR A 1 351 ? -13.547 15.492 -3.691 1 82.75 351 TYR A C 1
ATOM 2840 O O . TYR A 1 351 ? -13.562 15.828 -2.506 1 82.75 351 TYR A O 1
ATOM 2848 N N . SER A 1 352 ? -13.898 14.234 -4.133 1 83.12 352 SER A N 1
ATOM 2849 C CA . SER A 1 352 ? -14.109 13.203 -3.123 1 83.12 352 SER A CA 1
ATOM 2850 C C . SER A 1 352 ? -12.812 12.859 -2.4 1 83.12 352 SER A C 1
ATOM 2852 O O . SER A 1 352 ? -12.812 12.641 -1.188 1 83.12 352 SER A O 1
ATOM 2854 N N . SER A 1 353 ? -11.727 12.797 -3.139 1 83.44 353 SER A N 1
ATOM 2855 C CA . SER A 1 353 ? -10.43 12.523 -2.539 1 83.44 353 SER A CA 1
ATOM 2856 C C . SER A 1 353 ? -10 13.664 -1.615 1 83.44 353 SER A C 1
ATOM 2858 O O . SER A 1 353 ? -9.367 13.422 -0.583 1 83.44 353 SER A O 1
ATOM 2860 N N . PHE A 1 354 ? -10.383 14.852 -2.006 1 86.44 354 PHE A N 1
ATOM 2861 C CA . PHE A 1 354 ? -10.062 16 -1.175 1 86.44 354 PHE A CA 1
ATOM 2862 C C . PHE A 1 354 ? -10.812 15.938 0.152 1 86.44 354 PHE A C 1
ATOM 2864 O O . PHE A 1 354 ? -10.258 16.281 1.199 1 86.44 354 PHE A O 1
ATOM 2871 N N . MET A 1 355 ? -12.023 15.523 0.044 1 87.62 355 MET A N 1
ATOM 2872 C CA . MET A 1 355 ? -12.797 15.367 1.268 1 87.62 355 MET A CA 1
ATOM 2873 C C . MET A 1 355 ? -12.164 14.328 2.189 1 87.62 355 MET A C 1
ATOM 2875 O O . MET A 1 355 ? -12.148 14.508 3.41 1 87.62 355 MET A O 1
ATOM 2879 N N . GLY A 1 356 ? -11.633 13.25 1.594 1 91.19 356 GLY A N 1
ATOM 2880 C CA . GLY A 1 356 ? -10.898 12.273 2.389 1 91.19 356 GLY A CA 1
ATOM 2881 C C . GLY A 1 356 ? -9.695 12.867 3.092 1 91.19 356 GLY A C 1
ATOM 2882 O O . GLY A 1 356 ? -9.445 12.586 4.266 1 91.19 356 GLY A O 1
ATOM 2883 N N . TYR A 1 357 ? -9.008 13.727 2.422 1 92 357 TYR A N 1
ATOM 2884 C CA . TYR A 1 357 ? -7.848 14.414 2.988 1 92 357 TYR A CA 1
ATOM 2885 C C . TYR A 1 357 ? -8.258 15.289 4.164 1 92 357 TYR A C 1
ATOM 2887 O O . TYR A 1 357 ? -7.613 15.266 5.219 1 92 357 TYR A O 1
ATOM 2895 N N . VAL A 1 358 ? -9.289 16.047 3.922 1 92.69 358 VAL A N 1
ATOM 2896 C CA . VAL A 1 358 ? -9.773 16.953 4.953 1 92.69 358 VAL A CA 1
ATOM 2897 C C . VAL A 1 358 ? -10.219 16.156 6.18 1 92.69 358 VAL A C 1
ATOM 2899 O O . VAL A 1 358 ? -9.953 16.562 7.316 1 92.69 358 VAL A O 1
ATOM 2902 N N . LEU A 1 359 ? -10.867 15.086 5.945 1 93.5 359 LEU A N 1
ATOM 2903 C CA . LEU A 1 359 ? -11.32 14.227 7.035 1 93.5 359 LEU A CA 1
ATOM 2904 C C . LEU A 1 359 ? -10.133 13.68 7.824 1 93.5 359 LEU A C 1
ATOM 2906 O O . LEU A 1 359 ? -10.141 13.695 9.055 1 93.5 359 LEU A O 1
ATOM 2910 N N . ASP A 1 360 ? -9.156 13.219 7.152 1 94.94 360 ASP A N 1
ATOM 2911 C CA . ASP A 1 360 ? -7.957 12.703 7.797 1 94.94 360 ASP A CA 1
ATOM 2912 C C . ASP A 1 360 ? -7.254 13.789 8.602 1 94.94 360 ASP A C 1
ATOM 2914 O O . ASP A 1 360 ? -6.781 13.539 9.711 1 94.94 360 ASP A O 1
ATOM 2918 N N . ALA A 1 361 ? -7.168 14.969 7.996 1 95.12 361 ALA A N 1
ATOM 2919 C CA . ALA A 1 361 ? -6.547 16.094 8.695 1 95.12 361 ALA A CA 1
ATOM 2920 C C . ALA A 1 361 ? -7.32 16.453 9.953 1 95.12 361 ALA A C 1
ATOM 2922 O O . ALA A 1 361 ? -6.727 16.719 11 1 95.12 361 ALA A O 1
ATOM 2923 N N . ALA A 1 362 ? -8.617 16.484 9.828 1 94.88 362 ALA A N 1
ATOM 2924 C CA . ALA A 1 362 ? -9.469 16.781 10.977 1 94.88 362 ALA A CA 1
ATOM 2925 C C . ALA A 1 362 ? -9.281 15.75 12.078 1 94.88 362 ALA A C 1
ATOM 2927 O O . ALA A 1 362 ? -9.227 16.094 13.258 1 94.88 362 ALA A O 1
ATOM 2928 N N . LEU A 1 363 ? -9.203 14.523 11.711 1 95.06 363 LEU A N 1
ATOM 2929 C CA . LEU A 1 363 ? -9 13.461 12.688 1 95.06 363 LEU A CA 1
ATOM 2930 C C . LEU A 1 363 ? -7.637 13.594 13.359 1 95.06 363 LEU A C 1
ATOM 2932 O O . LEU A 1 363 ? -7.523 13.414 14.578 1 95.06 363 LEU A O 1
ATOM 2936 N N . ASN A 1 364 ? -6.645 13.867 12.578 1 95.56 364 ASN A N 1
ATOM 2937 C CA . ASN A 1 364 ? -5.316 14.109 13.133 1 95.56 364 ASN A CA 1
ATOM 2938 C C . ASN A 1 364 ? -5.336 15.25 14.148 1 95.56 364 ASN A C 1
ATOM 2940 O O . ASN A 1 364 ? -4.781 15.117 15.242 1 95.56 364 ASN A O 1
ATOM 2944 N N . ASN A 1 365 ? -5.957 16.359 13.781 1 94.94 365 ASN A N 1
ATOM 2945 C CA . ASN A 1 365 ? -6.039 17.516 14.672 1 94.94 365 ASN A CA 1
ATOM 2946 C C . ASN A 1 365 ? -6.82 17.188 15.945 1 94.94 365 ASN A C 1
ATOM 2948 O O . ASN A 1 365 ? -6.418 17.562 17.047 1 94.94 365 ASN A O 1
ATOM 2952 N N . ALA A 1 366 ? -7.926 16.5 15.758 1 92.75 366 ALA A N 1
ATOM 2953 C CA . ALA A 1 366 ? -8.727 16.125 16.922 1 92.75 366 ALA A CA 1
ATOM 2954 C C . ALA A 1 366 ? -7.945 15.211 17.859 1 92.75 366 ALA A C 1
ATOM 2956 O O . ALA A 1 366 ? -8.023 15.344 19.078 1 92.75 366 ALA A O 1
ATOM 2957 N N . TRP A 1 367 ? -7.273 14.289 17.328 1 92.75 367 TRP A N 1
ATOM 2958 C CA . TRP A 1 367 ? -6.465 13.359 18.109 1 92.75 367 TRP A CA 1
ATOM 2959 C C . TRP A 1 367 ? -5.371 14.109 18.859 1 92.75 367 TRP A C 1
ATOM 2961 O O . TRP A 1 367 ? -5.098 13.805 20.031 1 92.75 367 TRP A O 1
ATOM 2971 N N . GLN A 1 368 ? -4.707 15.094 18.172 1 91.75 368 GLN A N 1
ATOM 2972 C CA . GLN A 1 368 ? -3.689 15.906 18.828 1 91.75 368 GLN A CA 1
ATOM 2973 C C . GLN A 1 368 ? -4.277 16.672 20.016 1 91.75 368 GLN A C 1
ATOM 2975 O O . GLN A 1 368 ? -3.654 16.75 21.078 1 91.75 368 GLN A O 1
ATOM 2980 N N . LEU A 1 369 ? -5.43 17.188 19.828 1 89.31 369 LEU A N 1
ATOM 2981 C CA . LEU A 1 369 ? -6.102 17.891 20.906 1 89.31 369 LEU A CA 1
ATOM 2982 C C . LEU A 1 369 ? -6.438 16.938 22.047 1 89.31 369 LEU A C 1
ATOM 2984 O O . LEU A 1 369 ? -6.309 17.297 23.219 1 89.31 369 LEU A O 1
ATOM 2988 N N . HIS A 1 370 ? -6.895 15.75 21.656 1 86.81 370 HIS A N 1
ATOM 2989 C CA . HIS A 1 370 ? -7.18 14.727 22.656 1 86.81 370 HIS A CA 1
ATOM 2990 C C . HIS A 1 370 ? -5.941 14.422 23.5 1 86.81 370 HIS A C 1
ATOM 2992 O O . HIS A 1 370 ? -6.035 14.289 24.719 1 86.81 370 HIS A O 1
ATOM 2998 N N . ARG A 1 371 ? -4.848 14.312 22.875 1 85.81 371 ARG A N 1
ATOM 2999 C CA . ARG A 1 371 ? -3.598 14 23.562 1 85.81 371 ARG A CA 1
ATOM 3000 C C . ARG A 1 371 ? -3.205 15.125 24.5 1 85.81 371 ARG A C 1
ATOM 3002 O O . ARG A 1 371 ? -2.646 14.875 25.578 1 85.81 371 ARG A O 1
ATOM 3009 N N . ILE A 1 372 ? -3.441 16.344 24.141 1 83.69 372 ILE A N 1
ATOM 3010 C CA . ILE A 1 372 ? -3.096 17.5 24.953 1 83.69 372 ILE A CA 1
ATOM 3011 C C . ILE A 1 372 ? -4.039 17.594 26.141 1 83.69 372 ILE A C 1
ATOM 3013 O O . ILE A 1 372 ? -3.607 17.875 27.266 1 83.69 372 ILE A O 1
ATOM 3017 N N . CYS A 1 373 ? -5.305 17.328 25.906 1 78.62 373 CYS A N 1
ATOM 3018 C CA . CYS A 1 373 ? -6.332 17.562 26.922 1 78.62 373 CYS A CA 1
ATOM 3019 C C . CYS A 1 373 ? -6.402 16.391 27.891 1 78.62 373 CYS A C 1
ATOM 3021 O O . CYS A 1 373 ? -6.754 16.562 29.062 1 78.62 373 CYS A O 1
ATOM 3023 N N . CYS A 1 374 ? -6.184 15.148 27.344 1 75.25 374 CYS A N 1
ATOM 3024 C CA . CYS A 1 374 ? -6.398 13.977 28.188 1 75.25 374 CYS A CA 1
ATOM 3025 C C . CYS A 1 374 ? -5.07 13.352 28.594 1 75.25 374 CYS A C 1
ATOM 3027 O O . CYS A 1 374 ? -4.965 12.125 28.719 1 75.25 374 CYS A O 1
ATOM 3029 N N . GLY A 1 375 ? -4.113 13.977 28.969 1 66.5 375 GLY A N 1
ATOM 3030 C CA . GLY A 1 375 ? -2.777 13.547 29.359 1 66.5 375 GLY A CA 1
ATOM 3031 C C . GLY A 1 375 ? -2.703 12.078 29.719 1 66.5 375 GLY A C 1
ATOM 3032 O O . GLY A 1 375 ? -2.213 11.258 28.938 1 66.5 375 GLY A O 1
ATOM 3033 N N . ASN A 1 376 ? -3.283 11.508 30.688 1 63.88 376 ASN A N 1
ATOM 3034 C CA . ASN A 1 376 ? -3.137 10.148 31.203 1 63.88 376 ASN A CA 1
ATOM 3035 C C . ASN A 1 376 ? -4.062 9.172 30.5 1 63.88 376 ASN A C 1
ATOM 3037 O O . ASN A 1 376 ? -3.814 7.965 30.5 1 63.88 376 ASN A O 1
ATOM 3041 N N . ALA A 1 377 ? -5.117 9.656 29.922 1 66.44 377 ALA A N 1
ATOM 3042 C CA . ALA A 1 377 ? -6.094 8.781 29.281 1 66.44 377 ALA A CA 1
ATOM 3043 C C . ALA A 1 377 ? -5.977 8.844 27.766 1 66.44 377 ALA A C 1
ATOM 3045 O O . ALA A 1 377 ? -6.973 8.695 27.047 1 66.44 377 ALA A O 1
ATOM 3046 N N . GLN A 1 378 ? -4.742 8.922 27.391 1 79.06 378 GLN A N 1
ATOM 3047 C CA . GLN A 1 378 ? -4.539 9.094 25.953 1 79.06 378 GLN A CA 1
ATOM 3048 C C . GLN A 1 378 ? -4.66 7.762 25.219 1 79.06 378 GLN A C 1
ATOM 3050 O O . GLN A 1 378 ? -4.219 6.727 25.719 1 79.06 378 GLN A O 1
ATOM 3055 N N . VAL A 1 379 ? -5.512 7.867 24.125 1 83.38 379 VAL A N 1
ATOM 3056 C CA . VAL A 1 379 ? -5.602 6.715 23.234 1 83.38 379 VAL A CA 1
ATOM 3057 C C . VAL A 1 379 ? -4.746 6.957 22 1 83.38 379 VAL A C 1
ATOM 3059 O O . VAL A 1 379 ? -4.453 8.102 21.656 1 83.38 379 VAL A O 1
ATOM 3062 N N . ASP A 1 380 ? -4.293 5.867 21.422 1 89.19 380 ASP A N 1
ATOM 3063 C CA . ASP A 1 380 ? -3.504 6.043 20.219 1 89.19 380 ASP A CA 1
ATOM 3064 C C . ASP A 1 380 ? -4.395 6.406 19.031 1 89.19 380 ASP A C 1
ATOM 3066 O O . ASP A 1 380 ? -5.621 6.418 19.141 1 89.19 380 ASP A O 1
ATOM 3070 N N . LEU A 1 381 ? -3.799 6.785 18 1 92.5 381 LEU A N 1
ATOM 3071 C CA . LEU A 1 381 ? -4.504 7.312 16.828 1 92.5 381 LEU A CA 1
ATOM 3072 C C . LEU A 1 381 ? -5.52 6.305 16.312 1 92.5 381 LEU A C 1
ATOM 3074 O O . LEU A 1 381 ? -6.641 6.672 15.945 1 92.5 381 LEU A O 1
ATOM 3078 N N . LEU A 1 382 ? -5.137 5.008 16.266 1 92.81 382 LEU A N 1
ATOM 3079 C CA . LEU A 1 382 ? -6.043 3.973 15.781 1 92.81 382 LEU A CA 1
ATOM 3080 C C . LEU A 1 382 ? -7.285 3.889 16.672 1 92.81 382 LEU A C 1
ATOM 3082 O O . LEU A 1 382 ? -8.414 3.904 16.172 1 92.81 382 LEU A O 1
ATOM 3086 N N . ALA A 1 383 ? -7.059 3.797 17.906 1 89.25 383 ALA A N 1
ATOM 3087 C CA . ALA A 1 383 ? -8.172 3.719 18.844 1 89.25 383 ALA A CA 1
ATOM 3088 C C . ALA A 1 383 ? -9.07 4.945 18.734 1 89.25 383 ALA A C 1
ATOM 3090 O O . ALA A 1 383 ? -10.297 4.836 18.812 1 89.25 383 ALA A O 1
ATOM 3091 N N . PHE A 1 384 ? -8.469 6.078 18.656 1 91.44 384 PHE A N 1
ATOM 3092 C CA . PHE A 1 384 ? -9.219 7.316 18.5 1 91.44 384 PHE A CA 1
ATOM 3093 C C . PHE A 1 384 ? -10.102 7.273 17.25 1 91.44 384 PHE A C 1
ATOM 3095 O O . PHE A 1 384 ? -11.289 7.57 17.312 1 91.44 384 PHE A O 1
ATOM 3102 N N . ARG A 1 385 ? -9.539 6.887 16.141 1 92.88 385 ARG A N 1
ATOM 3103 C CA . ARG A 1 385 ? -10.266 6.805 14.883 1 92.88 385 ARG A CA 1
ATOM 3104 C C . ARG A 1 385 ? -11.398 5.789 14.961 1 92.88 385 ARG A C 1
ATOM 3106 O O . ARG A 1 385 ? -12.5 6.031 14.461 1 92.88 385 ARG A O 1
ATOM 3113 N N . ARG A 1 386 ? -11.102 4.645 15.547 1 90.44 386 ARG A N 1
ATOM 3114 C CA . ARG A 1 386 ? -12.109 3.605 15.695 1 90.44 386 ARG A CA 1
ATOM 3115 C C . ARG A 1 386 ? -13.297 4.113 16.516 1 90.44 386 ARG A C 1
ATOM 3117 O O . ARG A 1 386 ? -14.453 3.826 16.188 1 90.44 386 ARG A O 1
ATOM 3124 N N . TYR A 1 387 ? -12.961 4.887 17.547 1 88.25 387 TYR A N 1
ATOM 3125 C CA . TYR A 1 387 ? -14.008 5.453 18.391 1 88.25 387 TYR A CA 1
ATOM 3126 C C . TYR A 1 387 ? -14.914 6.383 17.578 1 88.25 387 TYR A C 1
ATOM 3128 O O . TYR A 1 387 ? -16.141 6.266 17.641 1 88.25 387 TYR A O 1
ATOM 3136 N N . VAL A 1 388 ? -14.336 7.227 16.859 1 90.19 388 VAL A N 1
ATOM 3137 C CA . VAL A 1 388 ? -15.094 8.195 16.078 1 90.19 388 VAL A CA 1
ATOM 3138 C C . VAL A 1 388 ? -15.945 7.473 15.039 1 90.19 388 VAL A C 1
ATOM 3140 O O . VAL A 1 388 ? -17.125 7.785 14.859 1 90.19 388 VAL A O 1
ATOM 3143 N N . ALA A 1 389 ? -15.367 6.508 14.336 1 91.62 389 ALA A N 1
ATOM 3144 C CA . ALA A 1 389 ? -16.078 5.75 13.312 1 91.62 389 ALA A CA 1
ATOM 3145 C C . ALA A 1 389 ? -17.297 5.047 13.906 1 91.62 389 ALA A C 1
ATOM 3147 O O . ALA A 1 389 ? -18.391 5.105 13.336 1 91.62 389 ALA A O 1
ATOM 3148 N N . CYS A 1 390 ? -17.125 4.445 15.031 1 88.56 390 CYS A N 1
ATOM 3149 C CA . CYS A 1 390 ? -18.219 3.697 15.672 1 88.56 390 CYS A CA 1
ATOM 3150 C C . CYS A 1 390 ? -19.328 4.629 16.109 1 88.56 390 CYS A C 1
ATOM 3152 O O . CYS A 1 390 ? -20.516 4.34 15.891 1 88.56 390 CYS A O 1
ATOM 3154 N N . VAL A 1 391 ? -18.969 5.742 16.688 1 86.56 391 VAL A N 1
ATOM 3155 C CA . VAL A 1 391 ? -19.969 6.703 17.141 1 86.56 391 VAL A CA 1
ATOM 3156 C C . VAL A 1 391 ? -20.781 7.227 15.961 1 86.56 391 VAL A C 1
ATOM 3158 O O . VAL A 1 391 ? -22 7.32 16.031 1 86.56 391 VAL A O 1
ATOM 3161 N N . TYR A 1 392 ? -20.094 7.551 14.867 1 89.56 392 TYR A N 1
ATOM 3162 C CA . TYR A 1 392 ? -20.766 8.055 13.68 1 89.56 392 TYR A CA 1
ATOM 3163 C C . TYR A 1 392 ? -21.703 7.004 13.086 1 89.56 392 TYR A C 1
ATOM 3165 O O . TYR A 1 392 ? -22.828 7.312 12.688 1 89.56 392 TYR A O 1
ATOM 3173 N N . LEU A 1 393 ? -21.312 5.785 13.07 1 90 393 LEU A N 1
ATOM 3174 C CA . LEU A 1 393 ? -22.078 4.727 12.43 1 90 393 LEU A CA 1
ATOM 3175 C C . LEU A 1 393 ? -23.234 4.273 13.328 1 90 393 LEU A C 1
ATOM 3177 O O . LEU A 1 393 ? -24.266 3.846 12.836 1 90 393 LEU A O 1
ATOM 3181 N N . GLU A 1 394 ? -23.062 4.355 14.562 1 84.25 394 GLU A N 1
ATOM 3182 C CA . GLU A 1 394 ? -24.109 3.938 15.492 1 84.25 394 GLU A CA 1
ATOM 3183 C C . GLU A 1 394 ? -25.156 5.031 15.664 1 84.25 394 GLU A C 1
ATOM 3185 O O . GLU A 1 394 ? -26.234 4.785 16.219 1 84.25 394 GLU A O 1
ATOM 3190 N N . SER A 1 395 ? -24.828 6.188 15.273 1 74.31 395 SER A N 1
ATOM 3191 C CA . SER A 1 395 ? -25.75 7.301 15.414 1 74.31 395 SER A CA 1
ATOM 3192 C C . SER A 1 395 ? -27.031 7.055 14.633 1 74.31 395 SER A C 1
ATOM 3194 O O . SER A 1 395 ? -28.109 7.516 15.023 1 74.31 395 SER A O 1
ATOM 3196 N N . ASN A 1 396 ? -27.031 6.488 13.461 1 63.03 396 ASN A N 1
ATOM 3197 C CA . ASN A 1 396 ? -28.219 6.246 12.648 1 63.03 396 ASN A CA 1
ATOM 3198 C C . ASN A 1 396 ? -28.922 4.949 13.047 1 63.03 396 ASN A C 1
ATOM 3200 O O . ASN A 1 396 ? -29.984 4.621 12.516 1 63.03 396 ASN A O 1
ATOM 3204 N N . ALA A 1 397 ? -28.266 4.102 13.812 1 55.66 397 ALA A N 1
ATOM 3205 C CA . ALA A 1 397 ? -28.906 2.826 14.133 1 55.66 397 ALA A CA 1
ATOM 3206 C C . ALA A 1 397 ? -30.219 3.041 14.875 1 55.66 397 ALA A C 1
ATOM 3208 O O . ALA A 1 397 ? -30.344 3.982 15.664 1 55.66 397 ALA A O 1
ATOM 3209 N N . ASP A 1 398 ? -31.25 2.779 14.328 1 48.59 398 ASP A N 1
ATOM 3210 C CA . ASP A 1 398 ? -32.594 2.877 14.867 1 48.59 398 ASP A CA 1
ATOM 3211 C C . ASP A 1 398 ? -32.594 2.707 16.391 1 48.59 398 ASP A C 1
ATOM 3213 O O . ASP A 1 398 ? -32.25 1.646 16.891 1 48.59 398 ASP A O 1
ATOM 3217 N N . THR A 1 399 ? -32.406 3.789 17.172 1 44.34 399 THR A N 1
ATOM 3218 C CA . THR A 1 399 ? -32.562 3.885 18.625 1 44.34 399 THR A CA 1
ATOM 3219 C C . THR A 1 399 ? -33.688 2.988 19.109 1 44.34 399 THR A C 1
ATOM 3221 O O . THR A 1 399 ? -33.938 2.873 20.312 1 44.34 399 THR A O 1
ATOM 3224 N N . SER A 1 400 ? -34.531 2.662 18.328 1 39.12 400 SER A N 1
ATOM 3225 C CA . SER A 1 400 ? -35.656 1.946 18.906 1 39.12 400 SER A CA 1
ATOM 3226 C C . SER A 1 400 ? -35.25 0.586 19.453 1 39.12 400 SER A C 1
ATOM 3228 O O . SER A 1 400 ? -36.031 -0.1 20.094 1 39.12 400 SER A O 1
ATOM 3230 N N . SER A 1 401 ? -34.312 -0.054 18.875 1 38.03 401 SER A N 1
ATOM 3231 C CA . SER A 1 401 ? -34.094 -1.374 19.469 1 38.03 401 SER A CA 1
ATOM 3232 C C . SER A 1 401 ? -33.219 -1.297 20.719 1 38.03 401 SER A C 1
ATOM 3234 O O . SER A 1 401 ? -32.281 -0.517 20.766 1 38.03 401 SER A O 1
ATOM 3236 N N . GLN A 1 402 ? -33.656 -1.611 21.938 1 39.44 402 GLN A N 1
ATOM 3237 C CA . GLN A 1 402 ? -33.094 -1.702 23.266 1 39.44 402 GLN A CA 1
ATOM 3238 C C . GLN A 1 402 ? -31.625 -2.115 23.219 1 39.44 402 GLN A C 1
ATOM 3240 O O . GLN A 1 402 ? -30.812 -1.65 24.031 1 39.44 402 GLN A O 1
ATOM 3245 N N . GLY A 1 403 ? -31.266 -2.943 22.406 1 41.28 403 GLY A N 1
ATOM 3246 C CA . GLY A 1 403 ? -29.938 -3.541 22.391 1 41.28 403 GLY A CA 1
ATOM 3247 C C . GLY A 1 403 ? -28.859 -2.586 21.922 1 41.28 403 GLY A C 1
ATOM 3248 O O . GLY A 1 403 ? -27.672 -2.834 22.125 1 41.28 403 GLY A O 1
ATOM 3249 N N . ARG A 1 404 ? -29.203 -1.479 21.344 1 47.78 404 ARG A N 1
ATOM 3250 C CA . ARG A 1 404 ? -28.266 -0.593 20.656 1 47.78 404 ARG A CA 1
ATOM 3251 C C . ARG A 1 404 ? -27.719 0.463 21.609 1 47.78 404 ARG A C 1
ATOM 3253 O O . ARG A 1 404 ? -26.547 0.857 21.484 1 47.78 404 ARG A O 1
ATOM 3260 N N . ARG A 1 405 ? -28.531 1.122 22.5 1 42.59 405 ARG A N 1
ATOM 3261 C CA . ARG A 1 405 ? -28.016 2.004 23.547 1 42.59 405 ARG A CA 1
ATOM 3262 C C . ARG A 1 405 ? -26.891 1.325 24.328 1 42.59 405 ARG A C 1
ATOM 3264 O O . ARG A 1 405 ? -25.922 1.972 24.719 1 42.59 405 ARG A O 1
ATOM 3271 N N . GLY A 1 406 ? -27.047 0.07 24.438 1 40.94 406 GLY A N 1
ATOM 3272 C CA . GLY A 1 406 ? -26.062 -0.714 25.172 1 40.94 406 GLY A CA 1
ATOM 3273 C C . GLY A 1 406 ? -24.734 -0.838 24.422 1 40.94 406 GLY A C 1
ATOM 3274 O O . GLY A 1 406 ? -23.672 -0.715 25.031 1 40.94 406 GLY A O 1
ATOM 3275 N N . ARG A 1 407 ? -24.875 -0.874 23.141 1 47.81 407 ARG A N 1
ATOM 3276 C CA . ARG A 1 407 ? -23.641 -1.066 22.375 1 47.81 407 ARG A CA 1
ATOM 3277 C C . ARG A 1 407 ? -22.844 0.226 22.312 1 47.81 407 ARG A C 1
ATOM 3279 O O . ARG A 1 407 ? -21.609 0.201 22.375 1 47.81 407 ARG A O 1
ATOM 3286 N N . ARG A 1 408 ? -23.562 1.407 22.172 1 45.91 408 ARG A N 1
ATOM 3287 C CA . ARG A 1 408 ? -22.891 2.705 22.25 1 45.91 408 ARG A CA 1
ATOM 3288 C C . ARG A 1 408 ? -22.188 2.885 23.594 1 45.91 408 ARG A C 1
ATOM 3290 O O . ARG A 1 408 ? -21.062 3.385 23.656 1 45.91 408 ARG A O 1
ATOM 3297 N N . LEU A 1 409 ? -22.875 2.555 24.578 1 44.62 409 LEU A N 1
ATOM 3298 C CA . LEU A 1 409 ? -22.312 2.639 25.922 1 44.62 409 LEU A CA 1
ATOM 3299 C C . LEU A 1 409 ? -21.109 1.701 26.062 1 44.62 409 LEU A C 1
ATOM 3301 O O . LEU A 1 409 ? -20.125 2.047 26.719 1 44.62 409 LEU A O 1
ATOM 3305 N N . GLU A 1 410 ? -21.297 0.626 25.438 1 47.53 410 GLU A N 1
ATOM 3306 C CA . GLU A 1 410 ? -20.203 -0.343 25.516 1 47.53 410 GLU A CA 1
ATOM 3307 C C . GLU A 1 410 ? -18.984 0.143 24.75 1 47.53 410 GLU A C 1
ATOM 3309 O O . GLU A 1 410 ? -17.844 -0.031 25.203 1 47.53 410 GLU A O 1
ATOM 3314 N N . THR A 1 411 ? -19.266 0.681 23.703 1 46.75 411 THR A N 1
ATOM 3315 C CA . THR A 1 411 ? -18.156 1.247 22.938 1 46.75 411 THR A CA 1
ATOM 3316 C C . THR A 1 411 ? -17.5 2.395 23.703 1 46.75 411 THR A C 1
ATOM 3318 O O . THR A 1 411 ? -16.266 2.48 23.766 1 46.75 411 THR A O 1
ATOM 3321 N N . GLU A 1 412 ? -18.375 3.277 24.234 1 46.47 412 GLU A N 1
ATOM 3322 C CA . GLU A 1 412 ? -17.859 4.375 25.047 1 46.47 412 GLU A CA 1
ATOM 3323 C C . GLU A 1 412 ? -17.109 3.854 26.266 1 46.47 412 GLU A C 1
ATOM 3325 O O . GLU A 1 412 ? -16.078 4.406 26.641 1 46.47 412 GLU A O 1
ATOM 3330 N N . SER A 1 413 ? -17.719 2.848 26.812 1 46.19 413 SER A N 1
ATOM 3331 C CA . SER A 1 413 ? -17.109 2.266 28.016 1 46.19 413 SER A CA 1
ATOM 3332 C C . SER A 1 413 ? -15.805 1.555 27.672 1 46.19 413 SER A C 1
ATOM 3334 O O . SER A 1 413 ? -14.859 1.591 28.469 1 46.19 413 SER A O 1
ATOM 3336 N N . ARG A 1 414 ? -15.828 0.809 26.688 1 45.09 414 ARG A N 1
ATOM 3337 C CA . ARG A 1 414 ? -14.641 0.052 26.312 1 45.09 414 ARG A CA 1
ATOM 3338 C C . ARG A 1 414 ? -13.477 0.984 26 1 45.09 414 ARG A C 1
ATOM 3340 O O . ARG A 1 414 ? -12.328 0.678 26.312 1 45.09 414 ARG A O 1
ATOM 3347 N N . PHE A 1 415 ? -13.805 1.91 25.312 1 43.56 415 PHE A N 1
ATOM 3348 C CA . PHE A 1 415 ? -12.75 2.863 25 1 43.56 415 PHE A CA 1
ATOM 3349 C C . PHE A 1 415 ? -12.375 3.688 26.234 1 43.56 415 PHE A C 1
ATOM 3351 O O . PHE A 1 415 ? -11.25 4.172 26.344 1 43.56 415 PHE A O 1
ATOM 3358 N N . ASP A 1 416 ? -13.273 3.896 27.078 1 41.59 416 ASP A N 1
ATOM 3359 C CA . ASP A 1 416 ? -12.898 4.465 28.375 1 41.59 416 ASP A CA 1
ATOM 3360 C C . ASP A 1 416 ? -11.914 3.553 29.109 1 41.59 416 ASP A C 1
ATOM 3362 O O . ASP A 1 416 ? -11.047 4.031 29.844 1 41.59 416 ASP A O 1
ATOM 3366 N N . MET A 1 417 ? -12.164 2.256 29 1 37 417 MET A N 1
ATOM 3367 C CA . MET A 1 417 ? -11.32 1.332 29.766 1 37 417 MET A CA 1
ATOM 3368 C C . MET A 1 417 ? -9.953 1.187 29.109 1 37 417 MET A C 1
ATOM 3370 O O 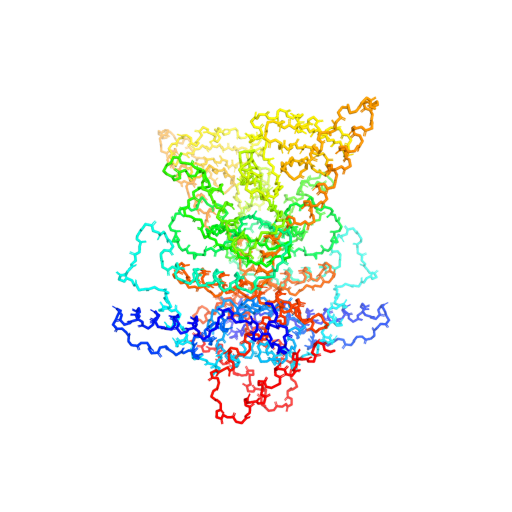. MET A 1 417 ? -9.039 0.606 29.703 1 37 417 MET A O 1
ATOM 3374 N N . ILE A 1 418 ? -9.82 1.194 27.922 1 37.41 418 ILE A N 1
ATOM 3375 C CA . ILE A 1 418 ? -8.469 1.037 27.391 1 37.41 418 ILE A CA 1
ATOM 3376 C C . ILE A 1 418 ? -7.602 2.207 27.828 1 37.41 418 ILE A C 1
ATOM 3378 O O . ILE A 1 418 ? -6.371 2.129 27.781 1 37.41 418 ILE A O 1
ATOM 3382 N N . GLY A 1 419 ? -8.07 3.281 28.203 1 29.34 419 GLY A N 1
ATOM 3383 C CA . GLY A 1 419 ? -7.277 4.289 28.875 1 29.34 419 GLY A CA 1
ATOM 3384 C C . GLY A 1 419 ? -6.902 3.895 30.297 1 29.34 419 GLY A C 1
ATOM 3385 O O . GLY A 1 419 ? -6.188 4.629 30.984 1 29.34 419 GLY A O 1
ATOM 3386 N N . HIS A 1 420 ? -7.695 3.061 31 1 27 420 HIS A N 1
ATOM 3387 C CA . HIS A 1 420 ? -7.242 2.68 32.344 1 27 420 HIS A CA 1
ATOM 3388 C C . HIS A 1 420 ? -6.41 1.402 32.281 1 27 420 HIS A C 1
ATOM 3390 O O . HIS A 1 420 ? -6.707 0.491 31.516 1 27 420 HIS A O 1
ATOM 3396 N N . MET B 1 1 ? -4.551 -34.594 -15.469 1 34.72 1 MET B N 1
ATOM 3397 C CA . MET B 1 1 ? -5.578 -33.688 -15.984 1 34.72 1 MET B CA 1
ATOM 3398 C C . MET B 1 1 ? -6.914 -34.406 -16.125 1 34.72 1 MET B C 1
ATOM 3400 O O . MET B 1 1 ? -7.969 -33.844 -15.844 1 34.72 1 MET B O 1
ATOM 3404 N N . GLU B 1 2 ? -6.762 -35.656 -16.609 1 38.78 2 GLU B N 1
ATOM 3405 C CA . GLU B 1 2 ? -7.984 -36.438 -16.875 1 38.78 2 GLU B CA 1
ATOM 3406 C C . GLU B 1 2 ? -8.766 -36.688 -15.594 1 38.78 2 GLU B C 1
ATOM 3408 O O . GLU B 1 2 ? -10 -36.594 -15.586 1 38.78 2 GLU B O 1
ATOM 3413 N N . HIS B 1 3 ? -8.086 -37.031 -14.641 1 40.44 3 HIS B N 1
ATOM 3414 C CA . HIS B 1 3 ? -8.797 -37.344 -13.406 1 40.44 3 HIS B CA 1
ATOM 3415 C C . HIS B 1 3 ? -9.375 -36.094 -12.758 1 40.44 3 HIS B C 1
ATOM 3417 O O . HIS B 1 3 ? -10.305 -36.188 -11.961 1 40.44 3 HIS B O 1
ATOM 3423 N N . LEU B 1 4 ? -8.75 -35 -12.906 1 43.66 4 LEU B N 1
ATOM 3424 C CA . LEU B 1 4 ? -9.242 -33.75 -12.344 1 43.66 4 LEU B CA 1
ATOM 3425 C C . LEU B 1 4 ? -10.539 -33.312 -13.016 1 43.66 4 LEU B C 1
ATOM 3427 O O . LEU B 1 4 ? -11.25 -32.438 -12.516 1 43.66 4 LEU B O 1
ATOM 3431 N N . ARG B 1 5 ? -10.719 -33.688 -14.281 1 42.56 5 ARG B N 1
ATOM 3432 C CA . ARG B 1 5 ? -11.906 -33.312 -15.047 1 42.56 5 ARG B CA 1
ATOM 3433 C C . ARG B 1 5 ? -13.156 -34 -14.492 1 42.56 5 ARG B C 1
ATOM 3435 O O . ARG B 1 5 ? -14.273 -33.625 -14.867 1 42.56 5 ARG B O 1
ATOM 3442 N N . SER B 1 6 ? -13.055 -35.188 -14.117 1 39.69 6 SER B N 1
ATOM 3443 C CA . SER B 1 6 ? -14.344 -35.812 -13.852 1 39.69 6 SER B CA 1
ATOM 3444 C C . SER B 1 6 ? -15.07 -35.094 -12.711 1 39.69 6 SER B C 1
ATOM 3446 O O . SER B 1 6 ? -16.297 -35 -12.711 1 39.69 6 SER B O 1
ATOM 3448 N N . GLN B 1 7 ? -14.594 -35.344 -11.406 1 42.03 7 GLN B N 1
ATOM 3449 C CA . GLN B 1 7 ? -15.422 -35 -10.258 1 42.03 7 GLN B CA 1
ATOM 3450 C C . GLN B 1 7 ? -15.453 -33.5 -10.016 1 42.03 7 GLN B C 1
ATOM 3452 O O . GLN B 1 7 ? -14.477 -32.781 -10.289 1 42.03 7 GLN B O 1
ATOM 3457 N N . GLU B 1 8 ? -16.625 -32.844 -10.078 1 48.84 8 GLU B N 1
ATOM 3458 C CA . GLU B 1 8 ? -16.938 -31.453 -9.719 1 48.84 8 GLU B CA 1
ATOM 3459 C C . GLU B 1 8 ? -15.945 -30.906 -8.695 1 48.84 8 GLU B C 1
ATOM 3461 O O . GLU B 1 8 ? -16.156 -31.047 -7.488 1 48.84 8 GLU B O 1
ATOM 3466 N N . LEU B 1 9 ? -14.711 -30.844 -8.969 1 53.72 9 LEU B N 1
ATOM 3467 C CA . LEU B 1 9 ? -13.766 -30.516 -7.914 1 53.72 9 LEU B CA 1
ATOM 3468 C C . LEU B 1 9 ? -14.023 -29.109 -7.375 1 53.72 9 LEU B C 1
ATOM 3470 O O . LEU B 1 9 ? -14.094 -28.156 -8.141 1 53.72 9 LEU B O 1
ATOM 3474 N N . SER B 1 10 ? -14.742 -29.031 -6.266 1 58.38 10 SER B N 1
ATOM 3475 C CA . SER B 1 10 ? -14.883 -27.812 -5.492 1 58.38 10 SER B CA 1
ATOM 3476 C C . SER B 1 10 ? -13.547 -27.078 -5.383 1 58.38 10 SER B C 1
ATOM 3478 O O . SER B 1 10 ? -12.484 -27.672 -5.566 1 58.38 10 SER B O 1
ATOM 3480 N N . PRO B 1 11 ? -13.57 -25.812 -5.477 1 58.12 11 PRO B N 1
ATOM 3481 C CA . PRO B 1 11 ? -12.344 -25.031 -5.309 1 58.12 11 PRO B CA 1
ATOM 3482 C C . PRO B 1 11 ? -11.398 -25.625 -4.27 1 58.12 11 PRO B C 1
ATOM 3484 O O . PRO B 1 11 ? -10.18 -25.625 -4.469 1 58.12 11 PRO B O 1
ATOM 3487 N N . VAL B 1 12 ? -11.953 -26.172 -3.297 1 58.22 12 VAL B N 1
ATOM 3488 C CA . VAL B 1 12 ? -11.102 -26.734 -2.258 1 58.22 12 VAL B CA 1
ATOM 3489 C C . VAL B 1 12 ? -10.484 -28.047 -2.756 1 58.22 12 VAL B C 1
ATOM 3491 O O . VAL B 1 12 ? -9.344 -28.359 -2.404 1 58.22 12 VAL B O 1
ATOM 3494 N N . GLY B 1 13 ? -11.273 -28.656 -3.504 1 59.62 13 GLY B N 1
ATOM 3495 C CA . GLY B 1 13 ? -10.711 -29.875 -4.074 1 59.62 13 GLY B CA 1
ATOM 3496 C C . GLY B 1 13 ? -9.516 -29.625 -4.965 1 59.62 13 GLY B C 1
ATOM 3497 O O . GLY B 1 13 ? -8.617 -30.453 -5.062 1 59.62 13 GLY B O 1
ATOM 3498 N N . LEU B 1 14 ? -9.531 -28.469 -5.445 1 57.59 14 LEU B N 1
ATOM 3499 C CA . LEU B 1 14 ? -8.445 -28.109 -6.344 1 57.59 14 LEU B CA 1
ATOM 3500 C C . LEU B 1 14 ? -7.242 -27.594 -5.555 1 57.59 14 LEU B C 1
ATOM 3502 O O . LEU B 1 14 ? -6.109 -27.641 -6.039 1 57.59 14 LEU B O 1
ATOM 3506 N N . PHE B 1 15 ? -7.645 -27.109 -4.398 1 63.88 15 PHE B N 1
ATOM 3507 C CA . PHE B 1 15 ? -6.535 -26.672 -3.562 1 63.88 15 PHE B CA 1
ATOM 3508 C C . PHE B 1 15 ? -5.852 -27.859 -2.898 1 63.88 15 PHE B C 1
ATOM 3510 O O . PHE B 1 15 ? -5.461 -27.781 -1.73 1 63.88 15 PHE B O 1
ATOM 3517 N N . GLU B 1 16 ? -5.641 -28.797 -3.711 1 66.56 16 GLU B N 1
ATOM 3518 C CA . GLU B 1 16 ? -5.059 -30.094 -3.344 1 66.56 16 GLU B CA 1
ATOM 3519 C C . GLU B 1 16 ? -3.547 -29.984 -3.17 1 66.56 16 GLU B C 1
ATOM 3521 O O . GLU B 1 16 ? -2.895 -30.953 -2.76 1 66.56 16 GLU B O 1
ATOM 3526 N N . PHE B 1 17 ? -3.098 -28.844 -3.393 1 73.06 17 PHE B N 1
ATOM 3527 C CA . PHE B 1 17 ? -1.662 -28.703 -3.189 1 73.06 17 PHE B CA 1
ATOM 3528 C C . PHE B 1 17 ? -1.302 -28.875 -1.719 1 73.06 17 PHE B C 1
ATOM 3530 O O . PHE B 1 17 ? -0.222 -29.359 -1.392 1 73.06 17 PHE B O 1
ATOM 3537 N N . PHE B 1 18 ? -2.252 -28.422 -0.951 1 78.06 18 PHE B N 1
ATOM 3538 C CA . PHE B 1 18 ? -2.131 -28.719 0.472 1 78.06 18 PHE B CA 1
ATOM 3539 C C . PHE B 1 18 ? -3.014 -29.906 0.857 1 78.06 18 PHE B C 1
ATOM 3541 O O . PHE B 1 18 ? -3.928 -29.766 1.673 1 78.06 18 PHE B O 1
ATOM 3548 N N . ASP B 1 19 ? -2.59 -30.984 0.291 1 83.69 19 ASP B N 1
ATOM 3549 C CA . ASP B 1 19 ? -3.33 -32.219 0.556 1 83.69 19 ASP B CA 1
ATOM 3550 C C . ASP B 1 19 ? -3.023 -32.75 1.953 1 83.69 19 ASP B C 1
ATOM 3552 O O . ASP B 1 19 ? -2.27 -32.125 2.709 1 83.69 19 ASP B O 1
ATOM 3556 N N . GLU B 1 20 ? -3.594 -33.844 2.23 1 86.56 20 GLU B N 1
ATOM 3557 C CA . GLU B 1 20 ? -3.449 -34.406 3.566 1 86.56 20 GLU B CA 1
ATOM 3558 C C . GLU B 1 20 ? -1.991 -34.75 3.869 1 86.56 20 GLU B C 1
ATOM 3560 O O . GLU B 1 20 ? -1.53 -34.562 5 1 86.56 20 GLU B O 1
ATOM 3565 N N . GLY B 1 21 ? -1.325 -35.188 2.836 1 89.44 21 GLY B N 1
ATOM 3566 C CA . GLY B 1 21 ? 0.084 -35.5 3.016 1 89.44 21 GLY B CA 1
ATOM 3567 C C . GLY B 1 21 ? 0.926 -34.312 3.363 1 89.44 21 GLY B C 1
ATOM 3568 O O . GLY B 1 21 ? 1.742 -34.344 4.285 1 89.44 21 GLY B O 1
ATOM 3569 N N . THR B 1 22 ? 0.69 -33.312 2.633 1 90.94 22 THR B N 1
ATOM 3570 C CA . THR B 1 22 ? 1.442 -32.062 2.865 1 90.94 22 THR B CA 1
ATOM 3571 C C . THR B 1 22 ? 1.09 -31.469 4.219 1 90.94 22 THR B C 1
ATOM 3573 O O . THR B 1 22 ? 1.974 -31.031 4.961 1 90.94 22 THR B O 1
ATOM 3576 N N . ILE B 1 23 ? -0.137 -31.438 4.594 1 92.88 23 ILE B N 1
ATOM 3577 C CA . ILE B 1 23 ? -0.593 -30.891 5.867 1 92.88 23 ILE B CA 1
ATOM 3578 C C . ILE B 1 23 ? 0.026 -31.672 7.016 1 92.88 23 ILE B C 1
ATOM 3580 O O . ILE B 1 23 ? 0.586 -31.094 7.949 1 92.88 23 ILE B O 1
ATOM 3584 N N . ASN B 1 24 ? -0.019 -32.969 6.898 1 94.88 24 ASN B N 1
ATOM 3585 C CA . ASN B 1 24 ? 0.536 -33.812 7.953 1 94.88 24 ASN B CA 1
ATOM 3586 C C . ASN B 1 24 ? 2.047 -33.625 8.07 1 94.88 24 ASN B C 1
ATOM 3588 O O . ASN B 1 24 ? 2.6 -33.688 9.172 1 94.88 24 ASN B O 1
ATOM 3592 N N . PHE B 1 25 ? 2.574 -33.531 6.934 1 95.38 25 PHE B N 1
ATOM 3593 C CA . PHE B 1 25 ? 4.012 -33.312 6.934 1 95.38 25 PHE B CA 1
ATOM 3594 C C . PHE B 1 25 ? 4.359 -32.062 7.754 1 95.38 25 PHE B C 1
ATOM 3596 O O . PHE B 1 25 ? 5.242 -32.125 8.609 1 95.38 25 PHE B O 1
ATOM 3603 N N . ILE B 1 26 ? 3.68 -30.953 7.555 1 95.25 26 ILE B N 1
ATOM 3604 C CA . ILE B 1 26 ? 3.943 -29.703 8.25 1 95.25 26 ILE B CA 1
ATOM 3605 C C . ILE B 1 26 ? 3.623 -29.859 9.734 1 95.25 26 ILE B C 1
ATOM 3607 O O . ILE B 1 26 ? 4.375 -29.391 10.594 1 95.25 26 ILE B O 1
ATOM 3611 N N . VAL B 1 27 ? 2.535 -30.5 10.031 1 97.25 27 VAL B N 1
ATOM 3612 C CA . VAL B 1 27 ? 2.129 -30.734 11.414 1 97.25 27 VAL B CA 1
ATOM 3613 C C . VAL B 1 27 ? 3.229 -31.484 12.156 1 97.25 27 VAL B C 1
ATOM 3615 O O . VAL B 1 27 ? 3.629 -31.094 13.25 1 97.25 27 VAL B O 1
ATOM 3618 N N . ASN B 1 28 ? 3.723 -32.531 11.5 1 97.44 28 ASN B N 1
ATOM 3619 C CA . ASN B 1 28 ? 4.738 -33.375 12.125 1 97.44 28 ASN B CA 1
ATOM 3620 C C . ASN B 1 28 ? 6.031 -32.594 12.375 1 97.44 28 ASN B C 1
ATOM 3622 O O . ASN B 1 28 ? 6.609 -32.688 13.461 1 97.44 28 ASN B O 1
ATOM 3626 N N . GLU B 1 29 ? 6.48 -31.859 11.406 1 97 29 GLU B N 1
ATOM 3627 C CA . GLU B 1 29 ? 7.73 -31.109 11.555 1 97 29 GLU B CA 1
ATOM 3628 C C . GLU B 1 29 ? 7.582 -29.984 12.57 1 97 29 GLU B C 1
ATOM 3630 O O . GLU B 1 29 ? 8.531 -29.656 13.289 1 97 29 GLU B O 1
ATOM 3635 N N . THR B 1 30 ? 6.422 -29.359 12.648 1 97.12 30 THR B N 1
ATOM 3636 C CA . THR B 1 30 ? 6.172 -28.297 13.617 1 97.12 30 THR B CA 1
ATOM 3637 C C . THR B 1 30 ? 6.164 -28.859 15.039 1 97.12 30 THR B C 1
ATOM 3639 O O . THR B 1 30 ? 6.766 -28.266 15.945 1 97.12 30 THR B O 1
ATOM 3642 N N . ASN B 1 31 ? 5.465 -29.953 15.195 1 97.94 31 ASN B N 1
ATOM 3643 C CA . ASN B 1 31 ? 5.453 -30.609 16.5 1 97.94 31 ASN B CA 1
ATOM 3644 C C . ASN B 1 31 ? 6.848 -31.062 16.906 1 97.94 31 ASN B C 1
ATOM 3646 O O . ASN B 1 31 ? 7.215 -30.984 18.078 1 97.94 31 ASN B O 1
ATOM 3650 N N . ARG B 1 32 ? 7.578 -31.609 15.969 1 97.31 32 ARG B N 1
ATOM 3651 C CA . ARG B 1 32 ? 8.953 -32.031 16.234 1 97.31 32 ARG B CA 1
ATOM 3652 C C . ARG B 1 32 ? 9.797 -30.844 16.703 1 97.31 32 ARG B C 1
ATOM 3654 O O . ARG B 1 32 ? 10.539 -30.969 17.688 1 97.31 32 ARG B O 1
ATOM 3661 N N . TYR B 1 33 ? 9.703 -29.797 16.047 1 96.38 33 TYR B N 1
ATOM 3662 C CA . TYR B 1 33 ? 10.453 -28.609 16.422 1 96.38 33 TYR B CA 1
ATOM 3663 C C . TYR B 1 33 ? 10.078 -28.141 17.828 1 96.38 33 TYR B C 1
ATOM 3665 O O . TYR B 1 33 ? 10.953 -27.812 18.625 1 96.38 33 TYR B O 1
ATOM 3673 N N . ALA B 1 34 ? 8.773 -28.062 18.109 1 96.81 34 ALA B N 1
ATOM 3674 C CA . ALA B 1 34 ? 8.32 -27.703 19.453 1 96.81 34 ALA B CA 1
ATOM 3675 C C . ALA B 1 34 ? 8.914 -28.625 20.5 1 96.81 34 ALA B C 1
ATOM 3677 O O . ALA B 1 34 ? 9.359 -28.172 21.562 1 96.81 34 ALA B O 1
ATOM 3678 N N . TRP B 1 35 ? 8.898 -29.875 20.125 1 96.06 35 TRP B N 1
ATOM 3679 C CA . TRP B 1 35 ? 9.445 -30.859 21.031 1 96.06 35 TRP B CA 1
ATOM 3680 C C . TRP B 1 35 ? 10.93 -30.625 21.281 1 96.06 35 TRP B C 1
ATOM 3682 O O . TRP B 1 35 ? 11.406 -30.75 22.422 1 96.06 35 TRP B O 1
ATOM 3692 N N . GLN B 1 36 ? 11.664 -30.328 20.266 1 94.38 36 GLN B N 1
ATOM 3693 C CA . GLN B 1 36 ? 13.086 -30.031 20.375 1 94.38 36 GLN B CA 1
ATOM 3694 C C . GLN B 1 36 ? 13.328 -28.844 21.297 1 94.38 36 GLN B C 1
ATOM 3696 O O . GLN B 1 36 ? 14.406 -28.719 21.891 1 94.38 36 GLN B O 1
ATOM 3701 N N . LYS B 1 37 ? 12.383 -27.984 21.422 1 94.62 37 LYS B N 1
ATOM 3702 C CA . LYS B 1 37 ? 12.469 -26.828 22.312 1 94.62 37 LYS B CA 1
ATOM 3703 C C . LYS B 1 37 ? 11.805 -27.125 23.656 1 94.62 37 LYS B C 1
ATOM 3705 O O . LYS B 1 37 ? 11.547 -26.203 24.438 1 94.62 37 LYS B O 1
ATOM 3710 N N . ASN B 1 38 ? 11.391 -28.266 23.875 1 95.12 38 ASN B N 1
ATOM 3711 C CA . ASN B 1 38 ? 10.828 -28.781 25.125 1 95.12 38 ASN B CA 1
ATOM 3712 C C . ASN B 1 38 ? 9.414 -28.25 25.359 1 95.12 38 ASN B C 1
ATOM 3714 O O . ASN B 1 38 ? 9.055 -27.891 26.484 1 95.12 38 ASN B O 1
ATOM 3718 N N . VAL B 1 39 ? 8.711 -28.078 24.266 1 95.81 39 VAL B N 1
ATOM 3719 C CA . VAL B 1 39 ? 7.32 -27.641 24.328 1 95.81 39 VAL B CA 1
ATOM 3720 C C . VAL B 1 39 ? 6.43 -28.688 23.656 1 95.81 39 VAL B C 1
ATOM 3722 O O . VAL B 1 39 ? 6.762 -29.219 22.594 1 95.81 39 VAL B O 1
ATOM 3725 N N . HIS B 1 40 ? 5.406 -29.125 24.375 1 96 40 HIS B N 1
ATOM 3726 C CA . HIS B 1 40 ? 4.406 -29.984 23.766 1 96 40 HIS B CA 1
ATOM 3727 C C . HIS B 1 40 ? 3.307 -29.172 23.094 1 96 40 HIS B C 1
ATOM 3729 O O . HIS B 1 40 ? 2.32 -28.812 23.734 1 96 40 HIS B O 1
ATOM 3735 N N . LEU B 1 41 ? 3.402 -28.969 21.875 1 96.94 41 LEU B N 1
ATOM 3736 C CA . LEU B 1 41 ? 2.486 -28.109 21.125 1 96.94 41 LEU B CA 1
ATOM 3737 C C . LEU B 1 41 ? 1.209 -28.859 20.766 1 96.94 41 LEU B C 1
ATOM 3739 O O . LEU B 1 41 ? 0.106 -28.344 20.953 1 96.94 41 LEU B O 1
ATOM 3743 N N . GLY B 1 42 ? 1.346 -30.141 20.344 1 97.56 42 GLY B N 1
ATOM 3744 C CA . GLY B 1 42 ? 0.187 -30.938 19.984 1 97.56 42 GLY B CA 1
ATOM 3745 C C . GLY B 1 42 ? -0.625 -30.328 18.859 1 97.56 42 GLY B C 1
ATOM 3746 O O . GLY B 1 42 ? -1.854 -30.281 18.922 1 97.56 42 GLY B O 1
ATOM 3747 N N . LEU B 1 43 ? 0.016 -29.812 17.844 1 97.5 43 LEU B N 1
ATOM 3748 C CA . LEU B 1 43 ? -0.652 -29.25 16.688 1 97.5 43 LEU B CA 1
ATOM 3749 C C . LEU B 1 43 ? -1.41 -30.312 15.906 1 97.5 43 LEU B C 1
ATOM 3751 O O . LEU B 1 43 ? -0.885 -31.406 15.672 1 97.5 43 LEU B O 1
ATOM 3755 N N . THR B 1 44 ? -2.631 -30.047 15.562 1 96.38 44 THR B N 1
ATOM 3756 C CA . THR B 1 44 ? -3.445 -30.953 14.766 1 96.38 44 THR B CA 1
ATOM 3757 C C . THR B 1 44 ? -3.586 -30.438 13.336 1 96.38 44 THR B C 1
ATOM 3759 O O . THR B 1 44 ? -3.305 -29.266 13.062 1 96.38 44 THR B O 1
ATOM 3762 N N . ALA B 1 45 ? -3.977 -31.375 12.453 1 94.44 45 ALA B N 1
ATOM 3763 C CA . ALA B 1 45 ? -4.211 -31.016 11.062 1 94.44 45 ALA B CA 1
ATOM 3764 C C . ALA B 1 45 ? -5.289 -29.938 10.953 1 94.44 45 ALA B C 1
ATOM 3766 O O . ALA B 1 45 ? -5.176 -29.016 10.141 1 94.44 45 ALA B O 1
ATOM 3767 N N . GLN B 1 46 ? -6.289 -30.047 11.766 1 92.88 46 GLN B N 1
ATOM 3768 C CA . GLN B 1 46 ? -7.391 -29.078 11.758 1 92.88 46 GLN B CA 1
ATOM 3769 C C . GLN B 1 46 ? -6.922 -27.703 12.188 1 92.88 46 GLN B C 1
ATOM 3771 O O . GLN B 1 46 ? -7.297 -26.688 11.578 1 92.88 46 GLN B O 1
ATOM 3776 N N . GLU B 1 47 ? -6.137 -27.656 13.164 1 95.31 47 GLU B N 1
ATOM 3777 C CA . GLU B 1 47 ? -5.605 -26.375 13.633 1 95.31 47 GLU B CA 1
ATOM 3778 C C . GLU B 1 47 ? -4.723 -25.734 12.57 1 95.31 47 GLU B C 1
ATOM 3780 O O . GLU B 1 47 ? -4.77 -24.516 12.383 1 95.31 47 GLU B O 1
ATOM 3785 N N . LEU B 1 48 ? -3.893 -26.578 11.945 1 95.25 48 LEU B N 1
ATOM 3786 C CA . LEU B 1 48 ? -3.037 -26.031 10.898 1 95.25 48 LEU B CA 1
ATOM 3787 C C . LEU B 1 48 ? -3.873 -25.438 9.773 1 95.25 48 LEU B C 1
ATOM 3789 O O . LEU B 1 48 ? -3.545 -24.359 9.25 1 95.25 48 LEU B O 1
ATOM 3793 N N . LYS B 1 49 ? -4.918 -26.109 9.391 1 93 49 LYS B N 1
ATOM 3794 C CA . LYS B 1 49 ? -5.809 -25.578 8.359 1 93 49 LYS B CA 1
ATOM 3795 C C . LYS B 1 49 ? -6.387 -24.219 8.766 1 93 49 LYS B C 1
ATOM 3797 O O . LYS B 1 49 ? -6.512 -23.328 7.938 1 93 49 LYS B O 1
ATOM 3802 N N . CYS B 1 50 ? -6.715 -24.078 10.031 1 94.19 50 CYS B N 1
ATOM 3803 C CA . CYS B 1 50 ? -7.207 -22.797 10.531 1 94.19 50 CYS B CA 1
ATOM 3804 C C . CYS B 1 50 ? -6.145 -21.703 10.398 1 94.19 50 CYS B C 1
ATOM 3806 O O . CYS B 1 50 ? -6.445 -20.594 9.984 1 94.19 50 CYS B O 1
ATOM 3808 N N . VAL B 1 51 ? -4.93 -22.109 10.727 1 95 51 VAL B N 1
ATOM 3809 C CA . VAL B 1 51 ? -3.824 -21.156 10.617 1 95 51 VAL B CA 1
ATOM 3810 C C . VAL B 1 51 ? -3.662 -20.719 9.156 1 95 51 VAL B C 1
ATOM 3812 O O . VAL B 1 51 ? -3.551 -19.516 8.875 1 95 51 VAL B O 1
ATOM 3815 N N . LEU B 1 52 ? -3.705 -21.672 8.242 1 94.38 52 LEU B N 1
ATOM 3816 C CA . LEU B 1 52 ? -3.596 -21.359 6.816 1 94.38 52 LEU B CA 1
ATOM 3817 C C . LEU B 1 52 ? -4.77 -20.5 6.352 1 94.38 52 LEU B C 1
ATOM 3819 O O . LEU B 1 52 ? -4.598 -19.578 5.551 1 94.38 52 LEU B O 1
ATOM 3823 N N . GLY B 1 53 ? -5.938 -20.844 6.871 1 93.88 53 GLY B N 1
ATOM 3824 C CA . GLY B 1 53 ? -7.113 -20.062 6.543 1 93.88 53 GLY B CA 1
ATOM 3825 C C . GLY B 1 53 ? -6.98 -18.594 6.93 1 93.88 53 GLY B C 1
ATOM 3826 O O . GLY B 1 53 ? -7.375 -17.703 6.172 1 93.88 53 GLY B O 1
ATOM 3827 N N . ILE B 1 54 ? -6.453 -18.328 8.07 1 94.5 54 ILE B N 1
ATOM 3828 C CA . ILE B 1 54 ? -6.258 -16.969 8.539 1 94.5 54 ILE B CA 1
ATOM 3829 C C . ILE B 1 54 ? -5.246 -16.25 7.648 1 94.5 54 ILE B C 1
ATOM 3831 O O . ILE B 1 54 ? -5.414 -15.07 7.32 1 94.5 54 ILE B O 1
ATOM 3835 N N . LEU B 1 55 ? -4.184 -16.984 7.262 1 94.75 55 LEU B N 1
ATOM 3836 C CA . LEU B 1 55 ? -3.193 -16.406 6.359 1 94.75 55 LEU B CA 1
ATOM 3837 C C . LEU B 1 55 ? -3.83 -16.016 5.031 1 94.75 55 LEU B C 1
ATOM 3839 O O . LEU B 1 55 ? -3.586 -14.914 4.52 1 94.75 55 LEU B O 1
ATOM 3843 N N . ILE B 1 56 ? -4.648 -16.844 4.484 1 94.88 56 ILE B N 1
ATOM 3844 C CA . ILE B 1 56 ? -5.324 -16.562 3.223 1 94.88 56 ILE B CA 1
ATOM 3845 C C . ILE B 1 56 ? -6.277 -15.383 3.402 1 94.88 56 ILE B C 1
ATOM 3847 O O . ILE B 1 56 ? -6.328 -14.484 2.561 1 94.88 56 ILE B O 1
ATOM 3851 N N . LEU B 1 57 ? -6.988 -15.375 4.527 1 94.5 57 LEU B N 1
ATOM 3852 C CA . LEU B 1 57 ? -7.941 -14.32 4.848 1 94.5 57 LEU B CA 1
ATOM 3853 C C . LEU B 1 57 ? -7.242 -12.961 4.926 1 94.5 57 LEU B C 1
ATOM 3855 O O . LEU B 1 57 ? -7.777 -11.953 4.465 1 94.5 57 LEU B O 1
ATOM 3859 N N . SER B 1 58 ? -6.074 -12.945 5.441 1 93.94 58 SER B N 1
ATOM 3860 C CA . SER B 1 58 ? -5.324 -11.703 5.633 1 93.94 58 SER B CA 1
ATOM 3861 C C . SER B 1 58 ? -4.969 -11.062 4.297 1 93.94 58 SER B C 1
ATOM 3863 O O . SER B 1 58 ? -4.59 -9.891 4.242 1 93.94 58 SER B O 1
ATOM 3865 N N . GLY B 1 59 ? -5.078 -11.789 3.209 1 94.06 59 GLY B N 1
ATOM 3866 C CA . GLY B 1 59 ? -4.766 -11.266 1.888 1 94.06 59 GLY B CA 1
ATOM 3867 C C . GLY B 1 59 ? -5.828 -10.328 1.348 1 94.06 59 GLY B C 1
ATOM 3868 O O . GLY B 1 59 ? -5.539 -9.469 0.508 1 94.06 59 GLY B O 1
ATOM 3869 N N . TYR B 1 60 ? -7.031 -10.523 1.808 1 93.19 60 TYR B N 1
ATOM 3870 C CA . TYR B 1 60 ? -8.062 -9.672 1.231 1 93.19 60 TYR B CA 1
ATOM 3871 C C . TYR B 1 60 ? -8.797 -8.883 2.316 1 93.19 60 TYR B C 1
ATOM 3873 O O . TYR B 1 60 ? -9.648 -8.047 2.018 1 93.19 60 TYR B O 1
ATOM 3881 N N . ILE B 1 61 ? -8.531 -9.133 3.543 1 91.19 61 ILE B N 1
ATOM 3882 C CA . ILE B 1 61 ? -8.953 -8.297 4.664 1 91.19 61 ILE B CA 1
ATOM 3883 C C . ILE B 1 61 ? -7.727 -7.805 5.434 1 91.19 61 ILE B C 1
ATOM 3885 O O . ILE B 1 61 ? -6.93 -8.609 5.922 1 91.19 61 ILE B O 1
ATOM 3889 N N . SER B 1 62 ? -7.641 -6.566 5.512 1 89.75 62 SER B N 1
ATOM 3890 C CA . SER B 1 62 ? -6.445 -6.027 6.148 1 89.75 62 SER B CA 1
ATOM 3891 C C . SER B 1 62 ? -6.801 -5.203 7.383 1 89.75 62 SER B C 1
ATOM 3893 O O . SER B 1 62 ? -7.715 -4.375 7.34 1 89.75 62 SER B O 1
ATOM 3895 N N . TYR B 1 63 ? -6.078 -5.508 8.469 1 89.69 63 TYR B N 1
ATOM 3896 C CA . TYR B 1 63 ? -6.172 -4.762 9.719 1 89.69 63 TYR B CA 1
ATOM 3897 C C . TYR B 1 63 ? -4.816 -4.184 10.109 1 89.69 63 TYR B C 1
ATOM 3899 O O . TYR B 1 63 ? -3.773 -4.742 9.766 1 89.69 63 TYR B O 1
ATOM 3907 N N . PRO B 1 64 ? -4.855 -3.1 10.812 1 89.75 64 PRO B N 1
ATOM 3908 C CA . PRO B 1 64 ? -3.588 -2.508 11.25 1 89.75 64 PRO B CA 1
ATOM 3909 C C . PRO B 1 64 ? -2.838 -3.383 12.25 1 89.75 64 PRO B C 1
ATOM 3911 O O . PRO B 1 64 ? -1.605 -3.363 12.289 1 89.75 64 PRO B O 1
ATOM 3914 N N . ARG B 1 65 ? -3.59 -4.125 13.008 1 90.06 65 ARG B N 1
ATOM 3915 C CA . ARG B 1 65 ? -3 -5.012 14.008 1 90.06 65 ARG B CA 1
ATOM 3916 C C . ARG B 1 65 ? -3.533 -6.43 13.859 1 90.06 65 ARG B C 1
ATOM 3918 O O . ARG B 1 65 ? -4.73 -6.633 13.656 1 90.06 65 ARG B O 1
ATOM 3925 N N . ARG B 1 66 ? -2.588 -7.359 14.055 1 89.69 66 ARG B N 1
ATOM 3926 C CA . ARG B 1 66 ? -2.939 -8.766 13.875 1 89.69 66 ARG B CA 1
ATOM 3927 C C . ARG B 1 66 ? -4.043 -9.18 14.844 1 89.69 66 ARG B C 1
ATOM 3929 O O . ARG B 1 66 ? -4.93 -9.953 14.484 1 89.69 66 ARG B O 1
ATOM 3936 N N . ARG B 1 67 ? -4.047 -8.656 16.062 1 90.38 67 ARG B N 1
ATOM 3937 C CA . ARG B 1 67 ? -4.992 -9.062 17.094 1 90.38 67 ARG B CA 1
ATOM 3938 C C . ARG B 1 67 ? -6.422 -8.695 16.703 1 90.38 67 ARG B C 1
ATOM 3940 O O . ARG B 1 67 ? -7.379 -9.258 17.234 1 90.38 67 ARG B O 1
ATOM 3947 N N . MET B 1 68 ? -6.547 -7.777 15.805 1 90.25 68 MET B N 1
ATOM 3948 C CA . MET B 1 68 ? -7.867 -7.305 15.398 1 90.25 68 MET B CA 1
ATOM 3949 C C . MET B 1 68 ? -8.633 -8.391 14.648 1 90.25 68 MET B C 1
ATOM 3951 O O . MET B 1 68 ? -9.859 -8.336 14.547 1 90.25 68 MET B O 1
ATOM 3955 N N . PHE B 1 69 ? -7.922 -9.43 14.156 1 90.38 69 PHE B N 1
ATOM 3956 C CA . PHE B 1 69 ? -8.586 -10.555 13.508 1 90.38 69 PHE B CA 1
ATOM 3957 C C . PHE B 1 69 ? -9.461 -11.305 14.508 1 90.38 69 PHE B C 1
ATOM 3959 O O . PHE B 1 69 ? -10.398 -12.008 14.117 1 90.38 69 PHE B O 1
ATOM 3966 N N . TRP B 1 70 ? -9.156 -11.164 15.789 1 91.12 70 TRP B N 1
ATOM 3967 C CA . TRP B 1 70 ? -9.852 -11.938 16.812 1 91.12 70 TRP B CA 1
ATOM 3968 C C . TRP B 1 70 ? -10.812 -11.062 17.609 1 91.12 70 TRP B C 1
ATOM 3970 O O . TRP B 1 70 ? -11.508 -11.539 18.5 1 91.12 70 TRP B O 1
ATOM 3980 N N . GLU B 1 71 ? -10.773 -9.781 17.25 1 85.75 71 GLU B N 1
ATOM 3981 C CA . GLU B 1 71 ? -11.625 -8.867 18.016 1 85.75 71 GLU B CA 1
ATOM 3982 C C . GLU B 1 71 ? -13.094 -9.078 17.672 1 85.75 71 GLU B C 1
ATOM 3984 O O . GLU B 1 71 ? -13.43 -9.516 16.562 1 85.75 71 GLU B O 1
ATOM 3989 N N . THR B 1 72 ? -13.898 -8.805 18.625 1 77.94 72 THR B N 1
ATOM 3990 C CA . THR B 1 72 ? -15.336 -8.93 18.422 1 77.94 72 THR B CA 1
ATOM 3991 C C . THR B 1 72 ? -16.031 -7.578 18.547 1 77.94 72 THR B C 1
ATOM 3993 O O . THR B 1 72 ? -17.234 -7.512 18.766 1 77.94 72 THR B O 1
ATOM 3996 N N . SER B 1 73 ? -15.242 -6.523 18.391 1 80.38 73 SER B N 1
ATOM 3997 C CA . SER B 1 73 ? -15.828 -5.184 18.391 1 80.38 73 SER B CA 1
ATOM 3998 C C . SER B 1 73 ? -16.703 -4.965 17.156 1 80.38 73 SER B C 1
ATOM 4000 O O . SER B 1 73 ? -16.547 -5.652 16.156 1 80.38 73 SER B O 1
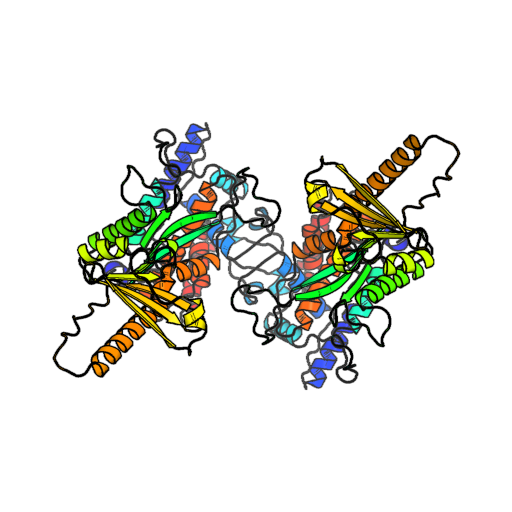ATOM 4002 N N . PRO B 1 74 ? -17.641 -4.125 17.25 1 77.31 74 PRO B N 1
ATOM 4003 C CA . PRO B 1 74 ? -18.562 -3.928 16.125 1 77.31 74 PRO B CA 1
ATOM 4004 C C . PRO B 1 74 ? -17.844 -3.586 14.82 1 77.31 74 PRO B C 1
ATOM 4006 O O . PRO B 1 74 ? -18.297 -3.977 13.742 1 77.31 74 PRO B O 1
ATOM 4009 N N . ASP B 1 75 ? -16.766 -2.873 14.914 1 81.69 75 ASP B N 1
ATOM 4010 C CA . ASP B 1 75 ? -16.094 -2.426 13.703 1 81.69 75 ASP B CA 1
ATOM 4011 C C . ASP B 1 75 ? -15.148 -3.504 13.172 1 81.69 75 ASP B C 1
ATOM 4013 O O . ASP B 1 75 ? -14.734 -3.455 12.016 1 81.69 75 ASP B O 1
ATOM 4017 N N . SER B 1 76 ? -14.656 -4.449 13.93 1 77 76 SER B N 1
ATOM 4018 C CA . SER B 1 76 ? -13.68 -5.449 13.508 1 77 76 SER B CA 1
ATOM 4019 C C . SER B 1 76 ? -14.172 -6.859 13.805 1 77 76 SER B C 1
ATOM 4021 O O . SER B 1 76 ? -13.406 -7.82 13.727 1 77 76 SER B O 1
ATOM 4023 N N . HIS B 1 77 ? -15.344 -7.145 13.68 1 67.69 77 HIS B N 1
ATOM 4024 C CA . HIS B 1 77 ? -15.883 -8.422 14.133 1 67.69 77 HIS B CA 1
ATOM 4025 C C . HIS B 1 77 ? -15.617 -9.523 13.117 1 67.69 77 HIS B C 1
ATOM 4027 O O . HIS B 1 77 ? -16.062 -9.43 11.969 1 67.69 77 HIS B O 1
ATOM 4033 N N . HIS B 1 78 ? -14.758 -10.484 13.562 1 71.06 78 HIS B N 1
ATOM 4034 C CA . HIS B 1 78 ? -14.57 -11.672 12.742 1 71.06 78 HIS B CA 1
ATOM 4035 C C . HIS B 1 78 ? -14.914 -12.938 13.508 1 71.06 78 HIS B C 1
ATOM 4037 O O . HIS B 1 78 ? -14.039 -13.547 14.141 1 71.06 78 HIS B O 1
ATOM 4043 N N . HIS B 1 79 ? -16.172 -13.289 13.508 1 76.94 79 HIS B N 1
ATOM 4044 C CA . HIS B 1 79 ? -16.578 -14.516 14.18 1 76.94 79 HIS B CA 1
ATOM 4045 C C . HIS B 1 79 ? -15.984 -15.742 13.492 1 76.94 79 HIS B C 1
ATOM 4047 O O . HIS B 1 79 ? -15.68 -16.734 14.148 1 76.94 79 HIS B O 1
ATOM 4053 N N . LEU B 1 80 ? -15.68 -15.602 12.312 1 84.81 80 LEU B N 1
ATOM 4054 C CA . LEU B 1 80 ? -15.117 -16.719 11.57 1 84.81 80 LEU B CA 1
ATOM 4055 C C . LEU B 1 80 ? -13.758 -17.109 12.133 1 84.81 80 LEU B C 1
ATOM 4057 O O . LEU B 1 80 ? -13.477 -18.297 12.32 1 84.81 80 LEU B O 1
ATOM 4061 N N . VAL B 1 81 ? -12.914 -16.094 12.438 1 89.5 81 VAL B N 1
ATOM 4062 C CA . VAL B 1 81 ? -11.57 -16.344 12.93 1 89.5 81 VAL B CA 1
ATOM 4063 C C . VAL B 1 81 ? -11.617 -16.719 14.406 1 89.5 81 VAL B C 1
ATOM 4065 O O . VAL B 1 81 ? -11.031 -17.719 14.828 1 89.5 81 VAL B O 1
ATOM 4068 N N . ALA B 1 82 ? -12.406 -15.938 15.188 1 88 82 ALA B N 1
ATOM 4069 C CA . ALA B 1 82 ? -12.469 -16.125 16.641 1 88 82 ALA B CA 1
ATOM 4070 C C . ALA B 1 82 ? -13.055 -17.5 16.984 1 88 82 ALA B C 1
ATOM 4072 O O . ALA B 1 82 ? -12.664 -18.109 17.984 1 88 82 ALA B O 1
ATOM 4073 N N . ASP B 1 83 ? -13.922 -17.938 16.172 1 87 83 ASP B N 1
ATOM 4074 C CA . ASP B 1 83 ? -14.57 -19.234 16.422 1 87 83 ASP B CA 1
ATOM 4075 C C . ASP B 1 83 ? -13.68 -20.391 15.969 1 87 83 ASP B C 1
ATOM 4077 O O . ASP B 1 83 ? -13.859 -21.516 16.406 1 87 83 ASP B O 1
ATOM 4081 N N . ALA B 1 84 ? -12.805 -20.156 15.094 1 91.62 84 ALA B N 1
ATOM 4082 C CA . ALA B 1 84 ? -11.984 -21.219 14.516 1 91.62 84 ALA B CA 1
ATOM 4083 C C . ALA B 1 84 ? -10.812 -21.578 15.43 1 91.62 84 ALA B C 1
ATOM 4085 O O . ALA B 1 84 ? -10.508 -22.75 15.625 1 91.62 84 ALA B O 1
ATOM 4086 N N . ILE B 1 85 ? -10.18 -20.578 16 1 93.69 85 ILE B N 1
ATOM 4087 C CA . ILE B 1 85 ? -9 -20.797 16.828 1 93.69 85 ILE B CA 1
ATOM 4088 C C . ILE B 1 85 ? -8.766 -19.578 17.719 1 93.69 85 ILE B C 1
ATOM 4090 O O . ILE B 1 85 ? -8.953 -18.438 17.297 1 93.69 85 ILE B O 1
ATOM 4094 N N . ARG B 1 86 ? -8.398 -19.859 18.938 1 94.31 86 ARG B N 1
ATOM 4095 C CA . ARG B 1 86 ? -8.07 -18.75 19.844 1 94.31 86 ARG B CA 1
ATOM 4096 C C . ARG B 1 86 ? -6.809 -18.031 19.391 1 94.31 86 ARG B C 1
ATOM 4098 O O . ARG B 1 86 ? -5.91 -18.641 18.812 1 94.31 86 ARG B O 1
ATOM 4105 N N . ARG B 1 87 ? -6.691 -16.797 19.672 1 94 87 ARG B N 1
ATOM 4106 C CA . ARG B 1 87 ? -5.586 -15.953 19.234 1 94 87 ARG B CA 1
ATOM 4107 C C . ARG B 1 87 ? -4.254 -16.469 19.781 1 94 87 ARG B C 1
ATOM 4109 O O . ARG B 1 87 ? -3.291 -16.625 19.031 1 94 87 ARG B O 1
ATOM 4116 N N . ASP B 1 88 ? -4.191 -16.703 21.078 1 95.06 88 ASP B N 1
ATOM 4117 C CA . ASP B 1 88 ? -2.945 -17.156 21.703 1 95.06 88 ASP B CA 1
ATOM 4118 C C . ASP B 1 88 ? -2.484 -18.484 21.109 1 95.06 88 ASP B C 1
ATOM 4120 O O . ASP B 1 88 ? -1.285 -18.719 20.953 1 95.06 88 ASP B O 1
ATOM 4124 N N . ARG B 1 89 ? -3.451 -19.359 20.844 1 96.12 89 ARG B N 1
ATOM 4125 C CA . ARG B 1 89 ? -3.127 -20.625 20.203 1 96.12 89 ARG B CA 1
ATOM 4126 C C . ARG B 1 89 ? -2.564 -20.422 18.797 1 96.12 89 ARG B C 1
ATOM 4128 O O . ARG B 1 89 ? -1.575 -21.047 18.422 1 96.12 89 ARG B O 1
ATOM 4135 N N . PHE B 1 90 ? -3.158 -19.578 18.094 1 95.81 90 PHE B N 1
ATOM 4136 C CA . PHE B 1 90 ? -2.654 -19.219 16.781 1 95.81 90 PHE B CA 1
ATOM 4137 C C . PHE B 1 90 ? -1.221 -18.719 16.859 1 95.81 90 PHE B C 1
ATOM 4139 O O . PHE B 1 90 ? -0.351 -19.172 16.109 1 95.81 90 PHE B O 1
ATOM 4146 N N . GLU B 1 91 ? -1.004 -17.766 17.75 1 95 91 GLU B N 1
ATOM 4147 C CA . GLU B 1 91 ? 0.323 -17.188 17.906 1 95 91 GLU B CA 1
ATOM 4148 C C . GLU B 1 91 ? 1.36 -18.234 18.281 1 95 91 GLU B C 1
ATOM 4150 O O . GLU B 1 91 ? 2.484 -18.219 17.766 1 95 91 GLU B O 1
ATOM 4155 N N . LEU B 1 92 ? 0.93 -19.047 19.109 1 95.44 92 LEU B N 1
ATOM 4156 C CA . LEU B 1 92 ? 1.832 -20.125 19.516 1 95.44 92 LEU B CA 1
ATOM 4157 C C . LEU B 1 92 ? 2.176 -21.031 18.344 1 95.44 92 LEU B C 1
ATOM 4159 O O . LEU B 1 92 ? 3.35 -21.312 18.094 1 95.44 92 LEU B O 1
ATOM 4163 N N . ILE B 1 93 ? 1.204 -21.516 17.641 1 95.88 93 ILE B N 1
ATOM 4164 C CA . ILE B 1 93 ? 1.409 -22.406 16.484 1 95.88 93 ILE B CA 1
ATOM 4165 C C . ILE B 1 93 ? 2.289 -21.703 15.453 1 95.88 93 ILE B C 1
ATOM 4167 O O . ILE B 1 93 ? 3.24 -22.297 14.938 1 95.88 93 ILE B O 1
ATOM 4171 N N . PHE B 1 94 ? 1.929 -20.469 15.234 1 94.19 94 PHE B N 1
ATOM 4172 C CA . PHE B 1 94 ? 2.621 -19.688 14.211 1 94.19 94 PHE B CA 1
ATOM 4173 C C . PHE B 1 94 ? 4.09 -19.516 14.57 1 94.19 94 PHE B C 1
ATOM 4175 O O . PHE B 1 94 ? 4.953 -19.5 13.688 1 94.19 94 PHE B O 1
ATOM 4182 N N . SER B 1 95 ? 4.457 -19.453 15.805 1 93.44 95 SER B N 1
ATOM 4183 C CA . SER B 1 95 ? 5.832 -19.266 16.266 1 93.44 95 SER B CA 1
ATOM 4184 C C . SER B 1 95 ? 6.637 -20.547 16.125 1 93.44 95 SER B C 1
ATOM 4186 O O . SER B 1 95 ? 7.863 -20.516 16.031 1 93.44 95 SER B O 1
ATOM 4188 N N . TYR B 1 96 ? 5.938 -21.672 16.125 1 94.88 96 TYR B N 1
ATOM 4189 C CA . TYR B 1 96 ? 6.652 -22.938 16.078 1 94.88 96 TYR B CA 1
ATOM 4190 C C . TYR B 1 96 ? 6.551 -23.578 14.695 1 94.88 96 TYR B C 1
ATOM 4192 O O . TYR B 1 96 ? 7.02 -24.703 14.484 1 94.88 96 TYR B O 1
ATOM 4200 N N . LEU B 1 97 ? 5.926 -22.891 13.82 1 94.81 97 LEU B N 1
ATOM 4201 C CA . LEU B 1 97 ? 5.809 -23.422 12.469 1 94.81 97 LEU B CA 1
ATOM 4202 C C . LEU B 1 97 ? 7.176 -23.797 11.906 1 94.81 97 LEU B C 1
ATOM 4204 O O . LEU B 1 97 ? 8.109 -22.984 11.938 1 94.81 97 LEU B O 1
ATOM 4208 N N . HIS B 1 98 ? 7.305 -24.984 11.445 1 95.06 98 HIS B N 1
ATOM 4209 C CA . HIS B 1 98 ? 8.586 -25.516 10.984 1 95.06 98 HIS B CA 1
ATOM 4210 C C . HIS B 1 98 ? 8.383 -26.547 9.883 1 95.06 98 HIS B C 1
ATOM 4212 O O . HIS B 1 98 ? 7.312 -27.156 9.773 1 95.06 98 HIS B O 1
ATOM 4218 N N . PHE B 1 99 ? 9.508 -26.766 9.094 1 94.94 99 PHE B N 1
ATOM 4219 C CA . PHE B 1 99 ? 9.289 -27.562 7.891 1 94.94 99 PHE B CA 1
ATOM 4220 C C . PHE B 1 99 ? 10.414 -28.578 7.699 1 94.94 99 PHE B C 1
ATOM 4222 O O . PHE B 1 99 ? 10.539 -29.172 6.629 1 94.94 99 PHE B O 1
ATOM 4229 N N . VAL B 1 100 ? 11.297 -28.688 8.672 1 94.25 100 VAL B N 1
ATOM 4230 C CA . VAL B 1 100 ? 12.414 -29.609 8.531 1 94.25 100 VAL B CA 1
ATOM 4231 C C . VAL B 1 100 ? 12.891 -30.047 9.914 1 94.25 100 VAL B C 1
ATOM 4233 O O . VAL B 1 100 ? 12.672 -29.359 10.906 1 94.25 100 VAL B O 1
ATOM 4236 N N . ASP B 1 101 ? 13.461 -31.234 9.852 1 92.75 101 ASP B N 1
ATOM 4237 C CA . ASP B 1 101 ? 14.156 -31.688 11.055 1 92.75 101 ASP B CA 1
ATOM 4238 C C . ASP B 1 101 ? 15.484 -30.938 11.227 1 92.75 101 ASP B C 1
ATOM 4240 O O . ASP B 1 101 ? 16.391 -31.094 10.422 1 92.75 101 ASP B O 1
ATOM 4244 N N . ASN B 1 102 ? 15.586 -30.219 12.242 1 90.81 102 ASN B N 1
ATOM 4245 C CA . ASN B 1 102 ? 16.766 -29.391 12.477 1 90.81 102 ASN B CA 1
ATOM 4246 C C . ASN B 1 102 ? 18.016 -30.25 12.695 1 90.81 102 ASN B C 1
ATOM 4248 O O . ASN B 1 102 ? 19.125 -29.75 12.625 1 90.81 102 ASN B O 1
ATOM 4252 N N . SER B 1 103 ? 17.781 -31.469 12.93 1 89.69 103 SER B N 1
ATOM 4253 C CA . SER B 1 103 ? 18.922 -32.344 13.125 1 89.69 103 SER B CA 1
ATOM 4254 C C . SER B 1 103 ? 19.531 -32.781 11.789 1 89.69 103 SER B C 1
ATOM 4256 O O . SER B 1 103 ? 20.656 -33.25 11.742 1 89.69 103 SER B O 1
ATOM 4258 N N . GLU B 1 104 ? 18.875 -32.531 10.727 1 88.88 104 GLU B N 1
ATOM 4259 C CA . GLU B 1 104 ? 19.328 -32.969 9.406 1 88.88 104 GLU B CA 1
ATOM 4260 C C . GLU B 1 104 ? 19.5 -31.781 8.453 1 88.88 104 GLU B C 1
ATOM 4262 O O . GLU B 1 104 ? 19.266 -31.906 7.254 1 88.88 104 GLU B O 1
ATOM 4267 N N . LEU B 1 105 ? 19.922 -30.703 8.953 1 90.25 105 LEU B N 1
ATOM 4268 C CA . LEU B 1 105 ? 20.016 -29.516 8.109 1 90.25 105 LEU B CA 1
ATOM 4269 C C . LEU B 1 105 ? 21.234 -29.578 7.207 1 90.25 105 LEU B C 1
ATOM 4271 O O . LEU B 1 105 ? 22.297 -30.031 7.629 1 90.25 105 LEU B O 1
ATOM 4275 N N . ASP B 1 106 ? 21.047 -29.312 5.965 1 90.25 106 ASP B N 1
ATOM 4276 C CA . ASP B 1 106 ? 22.141 -29.109 5.031 1 90.25 106 ASP B CA 1
ATOM 4277 C C . ASP B 1 106 ? 22.641 -27.672 5.059 1 90.25 106 ASP B C 1
ATOM 4279 O O . ASP B 1 106 ? 22.047 -26.781 4.453 1 90.25 106 ASP B O 1
ATOM 4283 N N . HIS B 1 107 ? 23.719 -27.391 5.59 1 86.75 107 HIS B N 1
ATOM 4284 C CA . HIS B 1 107 ? 24.219 -26.047 5.824 1 86.75 107 HIS B CA 1
ATOM 4285 C C . HIS B 1 107 ? 24.734 -25.406 4.535 1 86.75 107 HIS B C 1
ATOM 4287 O O . HIS B 1 107 ? 24.953 -24.203 4.477 1 86.75 107 HIS B O 1
ATOM 4293 N N . SER B 1 108 ? 24.828 -26.203 3.545 1 84.19 108 SER B N 1
ATOM 4294 C CA . SER B 1 108 ? 25.25 -25.656 2.264 1 84.19 108 SER B CA 1
ATOM 4295 C C . SER B 1 108 ? 24.078 -25.031 1.508 1 84.19 108 SER B C 1
ATOM 4297 O O . SER B 1 108 ? 24.281 -24.266 0.568 1 84.19 108 SER B O 1
ATOM 4299 N N . ASP B 1 109 ? 22.953 -25.359 1.96 1 87.56 109 ASP B N 1
ATOM 4300 C CA . ASP B 1 109 ? 21.734 -24.844 1.354 1 87.56 109 ASP B CA 1
ATOM 4301 C C . ASP B 1 109 ? 21.125 -23.734 2.215 1 87.56 109 ASP B C 1
ATOM 4303 O O . ASP B 1 109 ? 20.594 -24 3.299 1 87.56 109 ASP B O 1
ATOM 4307 N N . ARG B 1 110 ? 21.141 -22.547 1.646 1 84.81 110 ARG B N 1
ATOM 4308 C CA . ARG B 1 110 ? 20.609 -21.406 2.373 1 84.81 110 ARG B CA 1
ATOM 4309 C C . ARG B 1 110 ? 19.125 -21.578 2.664 1 84.81 110 ARG B C 1
ATOM 4311 O O . ARG B 1 110 ? 18.578 -20.953 3.586 1 84.81 110 ARG B O 1
ATOM 4318 N N . PHE B 1 111 ? 18.516 -22.422 1.909 1 89.31 111 PHE B N 1
ATOM 4319 C CA . PHE B 1 111 ? 17.078 -22.594 2.062 1 89.31 111 PHE B CA 1
ATOM 4320 C C . PHE B 1 111 ? 16.766 -23.969 2.621 1 89.31 111 PHE B C 1
ATOM 4322 O O . PHE B 1 111 ? 15.688 -24.531 2.361 1 89.31 111 PHE B O 1
ATOM 4329 N N . THR B 1 112 ? 17.688 -24.469 3.385 1 91.94 112 THR B N 1
ATOM 4330 C CA . THR B 1 112 ? 17.562 -25.812 3.932 1 91.94 112 THR B CA 1
ATOM 4331 C C . THR B 1 112 ? 16.312 -25.938 4.793 1 91.94 112 THR B C 1
ATOM 4333 O O . THR B 1 112 ? 15.656 -26.984 4.805 1 91.94 112 THR B O 1
ATOM 4336 N N . LYS B 1 113 ? 15.898 -24.906 5.457 1 91 113 LYS B N 1
ATOM 4337 C CA . LYS B 1 113 ? 14.773 -24.953 6.387 1 91 113 LYS B CA 1
ATOM 4338 C C . LYS B 1 113 ? 13.445 -25.047 5.645 1 91 113 LYS B C 1
ATOM 4340 O O . LYS B 1 113 ? 12.43 -25.438 6.223 1 91 113 LYS B O 1
ATOM 4345 N N . VAL B 1 114 ? 13.438 -24.641 4.363 1 91.94 114 VAL B N 1
ATOM 4346 C CA . VAL B 1 114 ? 12.188 -24.672 3.604 1 91.94 114 VAL B CA 1
ATOM 4347 C C . VAL B 1 114 ? 12.352 -25.578 2.389 1 91.94 114 VAL B C 1
ATOM 4349 O O . VAL B 1 114 ? 11.492 -25.609 1.508 1 91.94 114 VAL B O 1
ATOM 4352 N N . ARG B 1 115 ? 13.367 -26.344 2.303 1 93.62 115 ARG B N 1
ATOM 4353 C CA . ARG B 1 115 ? 13.656 -27.188 1.148 1 93.62 115 ARG B CA 1
ATOM 4354 C C . ARG B 1 115 ? 12.602 -28.281 0.998 1 93.62 115 ARG B C 1
ATOM 4356 O O . ARG B 1 115 ? 12.094 -28.516 -0.101 1 93.62 115 ARG B O 1
ATOM 4363 N N . PRO B 1 116 ? 12.227 -28.938 2.105 1 93.19 116 PRO B N 1
ATOM 4364 C CA . PRO B 1 116 ? 11.25 -30.016 1.945 1 93.19 116 PRO B CA 1
ATOM 4365 C C . PRO B 1 116 ? 9.914 -29.531 1.374 1 93.19 116 PRO B C 1
ATOM 4367 O O . PRO B 1 116 ? 9.422 -30.094 0.396 1 93.19 116 PRO B O 1
ATOM 4370 N N . PRO B 1 117 ? 9.375 -28.453 1.932 1 91.88 117 PRO B N 1
ATOM 4371 C CA . PRO B 1 117 ? 8.141 -27.984 1.306 1 91.88 117 PRO B CA 1
ATOM 4372 C C . PRO B 1 117 ? 8.352 -27.5 -0.126 1 91.88 117 PRO B C 1
ATOM 4374 O O . PRO B 1 117 ? 7.449 -27.625 -0.963 1 91.88 117 PRO B O 1
ATOM 4377 N N . LEU B 1 118 ? 9.453 -26.969 -0.448 1 93 118 LEU B N 1
ATOM 4378 C CA . LEU B 1 118 ? 9.773 -26.547 -1.811 1 93 118 LEU B CA 1
ATOM 4379 C C . LEU B 1 118 ? 9.711 -27.734 -2.77 1 93 118 LEU B C 1
ATOM 4381 O O . LEU B 1 118 ? 9.078 -27.656 -3.826 1 93 118 LEU B O 1
ATOM 4385 N N . VAL B 1 119 ? 10.352 -28.75 -2.375 1 94 119 VAL B N 1
ATOM 4386 C CA . VAL B 1 119 ? 10.398 -29.953 -3.193 1 94 119 VAL B CA 1
ATOM 4387 C C . VAL B 1 119 ? 8.992 -30.531 -3.346 1 94 119 VAL B C 1
ATOM 4389 O O . VAL B 1 119 ? 8.578 -30.891 -4.449 1 94 119 VAL B O 1
ATOM 4392 N N . ARG B 1 120 ? 8.273 -30.578 -2.287 1 91.94 120 ARG B N 1
ATOM 4393 C CA . ARG B 1 120 ? 6.918 -31.141 -2.303 1 91.94 120 ARG B CA 1
ATOM 4394 C C . ARG B 1 120 ? 6 -30.297 -3.189 1 91.94 120 ARG B C 1
ATOM 4396 O O . ARG B 1 120 ? 5.223 -30.844 -3.973 1 91.94 120 ARG B O 1
ATOM 4403 N N . MET B 1 121 ? 6.078 -29.016 -3.055 1 93.25 121 MET B N 1
ATOM 4404 C CA . MET B 1 121 ? 5.227 -28.141 -3.848 1 93.25 121 MET B CA 1
ATOM 4405 C C . MET B 1 121 ? 5.566 -28.234 -5.332 1 93.25 121 MET B C 1
ATOM 4407 O O . MET B 1 121 ? 4.668 -28.297 -6.176 1 93.25 121 MET B O 1
ATOM 4411 N N . ASN B 1 122 ? 6.852 -28.25 -5.621 1 94.94 122 ASN B N 1
ATOM 4412 C CA . ASN B 1 122 ? 7.254 -28.406 -7.012 1 94.94 122 ASN B CA 1
ATOM 4413 C C . ASN B 1 122 ? 6.695 -29.688 -7.617 1 94.94 122 ASN B C 1
ATOM 4415 O O . ASN B 1 122 ? 6.188 -29.688 -8.742 1 94.94 122 ASN B O 1
ATOM 4419 N N . HIS B 1 123 ? 6.809 -30.719 -6.832 1 92.31 123 HIS B N 1
ATOM 4420 C CA . HIS B 1 123 ? 6.281 -31.984 -7.297 1 92.31 123 HIS B CA 1
ATOM 4421 C C . HIS B 1 123 ? 4.785 -31.906 -7.566 1 92.31 123 HIS B C 1
ATOM 4423 O O . HIS B 1 123 ? 4.312 -32.312 -8.625 1 92.31 123 HIS B O 1
ATOM 4429 N N . SER B 1 124 ? 4.098 -31.359 -6.641 1 90.38 124 SER B N 1
ATOM 4430 C CA . SER B 1 124 ? 2.65 -31.234 -6.77 1 90.38 124 SER B CA 1
ATOM 4431 C C . SER B 1 124 ? 2.273 -30.297 -7.918 1 90.38 124 SER B C 1
ATOM 4433 O O . SER B 1 124 ? 1.354 -30.594 -8.688 1 90.38 124 SER B O 1
ATOM 4435 N N . PHE B 1 125 ? 2.932 -29.172 -8.062 1 94.06 125 PHE B N 1
ATOM 4436 C CA . PHE B 1 125 ? 2.664 -28.203 -9.125 1 94.06 125 PHE B CA 1
ATOM 4437 C C . PHE B 1 125 ? 2.867 -28.844 -10.5 1 94.06 125 PHE B C 1
ATOM 4439 O O . PHE B 1 125 ? 2.082 -28.609 -11.414 1 94.06 125 PHE B O 1
ATOM 4446 N N . GLN B 1 126 ? 3.902 -29.641 -10.617 1 93 126 GLN B N 1
ATOM 4447 C CA . GLN B 1 126 ? 4.211 -30.297 -11.891 1 93 126 GLN B CA 1
ATOM 4448 C C . GLN B 1 126 ? 3.176 -31.359 -12.219 1 93 126 GLN B C 1
ATOM 4450 O O . GLN B 1 126 ? 2.771 -31.5 -13.375 1 93 126 GLN B O 1
ATOM 4455 N N . GLN B 1 127 ? 2.781 -32.062 -11.195 1 86.94 127 GLN B N 1
ATOM 4456 C CA . GLN B 1 127 ? 1.838 -33.156 -11.391 1 86.94 127 GLN B CA 1
ATOM 4457 C C . GLN B 1 127 ? 0.518 -32.656 -11.969 1 86.94 127 GLN B C 1
ATOM 4459 O O . GLN B 1 127 ? -0.11 -33.344 -12.781 1 86.94 127 GLN B O 1
ATOM 4464 N N . HIS B 1 128 ? 0.139 -31.453 -11.57 1 87.44 128 HIS B N 1
ATOM 4465 C CA . HIS B 1 128 ? -1.168 -30.953 -11.984 1 87.44 128 HIS B CA 1
ATOM 4466 C C . HIS B 1 128 ? -1.036 -29.891 -13.062 1 87.44 128 HIS B C 1
ATOM 4468 O O . HIS B 1 128 ? -2.037 -29.328 -13.508 1 87.44 128 HIS B O 1
ATOM 4474 N N . ALA B 1 129 ? 0.14 -29.625 -13.508 1 90.75 129 ALA B N 1
ATOM 4475 C CA . ALA B 1 129 ? 0.372 -28.547 -14.469 1 90.75 129 ALA B CA 1
ATOM 4476 C C . ALA B 1 129 ? -0.295 -28.859 -15.805 1 90.75 129 ALA B C 1
ATOM 4478 O O . ALA B 1 129 ? -0.207 -29.984 -16.312 1 90.75 129 ALA B O 1
ATOM 4479 N N . PRO B 1 130 ? -0.954 -27.891 -16.344 1 88.5 130 PRO B N 1
ATOM 4480 C CA . PRO B 1 130 ? -1.47 -28.094 -17.688 1 88.5 130 PRO B CA 1
ATOM 4481 C C . PRO B 1 130 ? -0.36 -28.203 -18.734 1 88.5 130 PRO B C 1
ATOM 4483 O O . PRO B 1 130 ? 0.688 -27.562 -18.594 1 88.5 130 PRO B O 1
ATOM 4486 N N . LEU B 1 131 ? -0.63 -29.047 -19.688 1 88.62 131 LEU B N 1
ATOM 4487 C CA . LEU B 1 131 ? 0.328 -29.156 -20.781 1 88.62 131 LEU B CA 1
ATOM 4488 C C . LEU B 1 131 ? 0.146 -28.016 -21.766 1 88.62 131 LEU B C 1
ATOM 4490 O O . LEU B 1 131 ? -0.978 -27.719 -22.188 1 88.62 131 LEU B O 1
ATOM 4494 N N . ASP B 1 132 ? 1.234 -27.328 -21.969 1 87.75 132 ASP B N 1
ATOM 4495 C CA . ASP B 1 132 ? 1.248 -26.188 -22.875 1 87.75 132 ASP B CA 1
ATOM 4496 C C . ASP B 1 132 ? 2.461 -26.234 -23.812 1 87.75 132 ASP B C 1
ATOM 4498 O O . ASP B 1 132 ? 3.359 -27.047 -23.625 1 87.75 132 ASP B O 1
ATOM 4502 N N . GLU B 1 133 ? 2.391 -25.406 -24.844 1 91.81 133 GLU B N 1
ATOM 4503 C CA . GLU B 1 133 ? 3.529 -25.25 -25.75 1 91.81 133 GLU B CA 1
ATOM 4504 C C . GLU B 1 133 ? 4.434 -24.109 -25.297 1 91.81 133 GLU B C 1
ATOM 4506 O O . GLU B 1 133 ? 5.648 -24.156 -25.5 1 91.81 133 GLU B O 1
ATOM 4511 N N . PHE B 1 134 ? 3.805 -23.188 -24.75 1 95.19 134 PHE B N 1
ATOM 4512 C CA . PHE B 1 134 ? 4.523 -21.953 -24.438 1 95.19 134 PHE B CA 1
ATOM 4513 C C . PHE B 1 134 ? 4.719 -21.797 -22.938 1 95.19 134 PHE B C 1
ATOM 4515 O O . PHE B 1 134 ? 3.764 -21.891 -22.172 1 95.19 134 PHE B O 1
ATOM 4522 N N . TYR B 1 135 ? 5.926 -21.578 -22.578 1 96.75 135 TYR B N 1
ATOM 4523 C CA . TYR B 1 135 ? 6.281 -21.391 -21.172 1 96.75 135 TYR B CA 1
ATOM 4524 C C . TYR B 1 135 ? 7.133 -20.125 -21 1 96.75 135 TYR B C 1
ATOM 4526 O O . TYR B 1 135 ? 7.711 -19.625 -21.969 1 96.75 135 TYR B O 1
ATOM 4534 N N . SER B 1 136 ? 7.121 -19.609 -19.828 1 96.88 136 SER B N 1
ATOM 4535 C CA . SER B 1 136 ? 7.926 -18.438 -19.484 1 96.88 136 SER B CA 1
ATOM 4536 C C . SER B 1 136 ? 8.859 -18.734 -18.312 1 96.88 136 SER B C 1
ATOM 4538 O O . SER B 1 136 ? 8.5 -19.484 -17.391 1 96.88 136 SER B O 1
ATOM 4540 N N . PHE B 1 137 ? 10.047 -18.219 -18.438 1 96.75 137 PHE B N 1
ATOM 4541 C CA . PHE B 1 137 ? 11.016 -18.328 -17.359 1 96.75 137 PHE B CA 1
ATOM 4542 C C . PHE B 1 137 ? 11.516 -16.953 -16.938 1 96.75 137 PHE B C 1
ATOM 4544 O O . PHE B 1 137 ? 11.906 -16.141 -17.781 1 96.75 137 PHE B O 1
ATOM 4551 N N . GLY B 1 138 ? 11.484 -16.719 -15.641 1 94.44 138 GLY B N 1
ATOM 4552 C CA . GLY B 1 138 ? 11.93 -15.414 -15.156 1 94.44 138 GLY B CA 1
ATOM 4553 C C . GLY B 1 138 ? 12.047 -15.352 -13.641 1 94.44 138 GLY B C 1
ATOM 4554 O O . GLY B 1 138 ? 12.086 -16.391 -12.977 1 94.44 138 GLY B O 1
ATOM 4555 N N . GLU B 1 139 ? 12.172 -14.125 -13.188 1 92.06 139 GLU B N 1
ATOM 4556 C CA . GLU B 1 139 ? 12.352 -13.891 -11.758 1 92.06 139 GLU B CA 1
ATOM 4557 C C . GLU B 1 139 ? 11.07 -13.367 -11.117 1 92.06 139 GLU B C 1
ATOM 4559 O O . GLU B 1 139 ? 10.375 -12.539 -11.703 1 92.06 139 GLU B O 1
ATOM 4564 N N . SER B 1 140 ? 10.758 -13.953 -10.008 1 92.44 140 SER B N 1
ATOM 4565 C CA . SER B 1 140 ? 9.68 -13.469 -9.148 1 92.44 140 SER B CA 1
ATOM 4566 C C . SER B 1 140 ? 10.227 -12.969 -7.809 1 92.44 140 SER B C 1
ATOM 4568 O O . SER B 1 140 ? 11.266 -13.438 -7.344 1 92.44 140 SER B O 1
ATOM 4570 N N . SER B 1 141 ? 9.57 -11.93 -7.215 1 84.94 141 SER B N 1
ATOM 4571 C CA . SER B 1 141 ? 10.062 -11.383 -5.949 1 84.94 141 SER B CA 1
ATOM 4572 C C . SER B 1 141 ? 9.203 -11.852 -4.781 1 84.94 141 SER B C 1
ATOM 4574 O O . SER B 1 141 ? 7.969 -11.82 -4.855 1 84.94 141 SER B O 1
ATOM 4576 N N . CYS B 1 142 ? 9.867 -12.398 -3.895 1 80.19 142 CYS B N 1
ATOM 4577 C CA . CYS B 1 142 ? 9.25 -12.742 -2.617 1 80.19 142 CYS B CA 1
ATOM 4578 C C . CYS B 1 142 ? 9.594 -11.703 -1.552 1 80.19 142 CYS B C 1
ATOM 4580 O O . CYS B 1 142 ? 10.766 -11.516 -1.216 1 80.19 142 CYS B O 1
ATOM 4582 N N . GLU B 1 143 ? 8.617 -10.797 -1.194 1 67.06 143 GLU B N 1
ATOM 4583 C CA . GLU B 1 143 ? 8.875 -9.734 -0.226 1 67.06 143 GLU B CA 1
ATOM 4584 C C . GLU B 1 143 ? 9.109 -10.305 1.168 1 67.06 143 GLU B C 1
ATOM 4586 O O . GLU B 1 143 ? 8.422 -11.227 1.594 1 67.06 143 GLU B O 1
ATOM 4591 N N . TYR B 1 144 ? 10.508 -10.18 1.622 1 59.09 144 TYR B N 1
ATOM 4592 C CA . TYR B 1 144 ? 10.828 -10.586 2.986 1 59.09 144 TYR B CA 1
ATOM 4593 C C . TYR B 1 144 ? 10.812 -9.383 3.926 1 59.09 144 TYR B C 1
ATOM 4595 O O . TYR B 1 144 ? 11.305 -8.305 3.572 1 59.09 144 TYR B O 1
ATOM 4603 N N . PHE B 1 145 ? 9.953 -9.195 4.805 1 49.03 145 PHE B N 1
ATOM 4604 C CA . PHE B 1 145 ? 10.102 -8.133 5.801 1 49.03 145 PHE B CA 1
ATOM 4605 C C . PHE B 1 145 ? 11.102 -8.539 6.879 1 49.03 145 PHE B C 1
ATOM 4607 O O . PHE B 1 145 ? 10.711 -8.992 7.957 1 49.03 145 PHE B O 1
ATOM 4614 N N . GLY B 1 146 ? 11.945 -9.477 6.746 1 44.06 146 GLY B N 1
ATOM 4615 C CA . GLY B 1 146 ? 12.789 -9.773 7.895 1 44.06 146 GLY B CA 1
ATOM 4616 C C . GLY B 1 146 ? 13.734 -8.648 8.25 1 44.06 146 GLY B C 1
ATOM 4617 O O . GLY B 1 146 ? 13.984 -7.758 7.438 1 44.06 146 GLY B O 1
ATOM 4618 N N . GLN B 1 147 ? 13.961 -8.336 9.609 1 38.94 147 GLN B N 1
ATOM 4619 C CA . GLN B 1 147 ? 15.016 -7.52 10.219 1 38.94 147 GLN B CA 1
ATOM 4620 C C . GLN B 1 147 ? 16.359 -7.766 9.539 1 38.94 147 GLN B C 1
ATOM 4622 O O . GLN B 1 147 ? 17.188 -8.523 10.055 1 38.94 147 GLN B O 1
ATOM 4627 N N . SER B 1 148 ? 16.562 -8.359 8.562 1 36.19 148 SER B N 1
ATOM 4628 C CA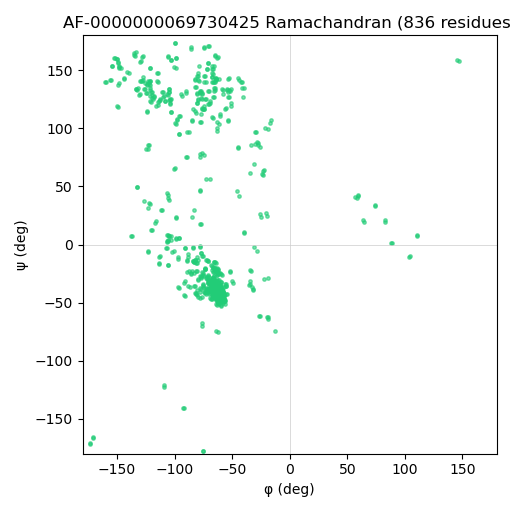 . SER B 1 148 ? 18 -8.391 8.375 1 36.19 148 SER B CA 1
ATOM 4629 C C . SER B 1 148 ? 18.609 -6.992 8.484 1 36.19 148 SER B C 1
ATOM 4631 O O . SER B 1 148 ? 17.984 -6.012 8.062 1 36.19 148 SER B O 1
ATOM 4633 N N . ARG B 1 149 ? 19.609 -6.836 9.492 1 35.5 149 ARG B N 1
ATOM 4634 C CA . ARG B 1 149 ? 20.594 -5.793 9.766 1 35.5 149 ARG B CA 1
ATOM 4635 C C . ARG B 1 149 ? 21.078 -5.16 8.469 1 35.5 149 ARG B C 1
ATOM 4637 O O . ARG B 1 149 ? 22 -4.34 8.484 1 35.5 149 ARG B O 1
ATOM 4644 N N . SER B 1 150 ? 21.203 -5.922 7.492 1 33.78 150 SER B N 1
ATOM 4645 C CA . SER B 1 150 ? 22.016 -5.137 6.57 1 33.78 150 SER B CA 1
ATOM 4646 C C . SER B 1 150 ? 21.375 -3.781 6.285 1 33.78 150 SER B C 1
ATOM 4648 O O . SER B 1 150 ? 20.156 -3.693 6.086 1 33.78 150 SER B O 1
ATOM 4650 N N . ARG B 1 151 ? 22.062 -2.773 6.652 1 34 151 ARG B N 1
ATOM 4651 C CA . ARG B 1 151 ? 21.984 -1.333 6.426 1 34 151 ARG B CA 1
ATOM 4652 C C . ARG B 1 151 ? 21.391 -1.022 5.059 1 34 151 ARG B C 1
ATOM 4654 O O . ARG B 1 151 ? 22.016 -1.255 4.027 1 34 151 ARG B O 1
ATOM 4661 N N . ARG B 1 152 ? 20.172 -1.244 4.77 1 36.03 152 ARG B N 1
ATOM 4662 C CA . ARG B 1 152 ? 19.703 -0.576 3.561 1 36.03 152 ARG B CA 1
ATOM 4663 C C . ARG B 1 152 ? 20.25 0.846 3.477 1 36.03 152 ARG B C 1
ATOM 4665 O O . ARG B 1 152 ? 20.344 1.541 4.492 1 36.03 152 ARG B O 1
ATOM 4672 N N . PRO B 1 153 ? 20.859 1.24 2.443 1 34.25 153 PRO B N 1
ATOM 4673 C CA . PRO B 1 153 ? 21.047 2.689 2.348 1 34.25 153 PRO B CA 1
ATOM 4674 C C . PRO B 1 153 ? 19.797 3.479 2.709 1 34.25 153 PRO B C 1
ATOM 4676 O O . PRO B 1 153 ? 18.688 2.951 2.621 1 34.25 153 PRO B O 1
ATOM 4679 N N . SER B 1 154 ? 19.719 4.602 3.377 1 33.72 154 SER B N 1
ATOM 4680 C CA . SER B 1 154 ? 18.766 5.527 3.984 1 33.72 154 SER B CA 1
ATOM 4681 C C . SER B 1 154 ? 17.406 5.453 3.301 1 33.72 154 SER B C 1
ATOM 4683 O O . SER B 1 154 ? 16.375 5.531 3.961 1 33.72 154 SER B O 1
ATOM 4685 N N . GLY B 1 155 ? 17.234 5.766 1.94 1 36.44 155 GLY B N 1
ATOM 4686 C CA . GLY B 1 155 ? 16 6.258 1.364 1 36.44 155 GLY B CA 1
ATOM 4687 C C . GLY B 1 155 ? 14.953 5.172 1.184 1 36.44 155 GLY B C 1
ATOM 4688 O O . GLY B 1 155 ? 13.758 5.438 1.279 1 36.44 155 GLY B O 1
ATOM 4689 N N . ARG B 1 156 ? 15.156 4.152 0.183 1 35.22 156 ARG B N 1
ATOM 4690 C CA . ARG B 1 156 ? 14.078 3.271 -0.25 1 35.22 156 ARG B CA 1
ATOM 4691 C C . ARG B 1 156 ? 13.828 2.166 0.772 1 35.22 156 ARG B C 1
ATOM 4693 O O . ARG B 1 156 ? 14.734 1.393 1.091 1 35.22 156 ARG B O 1
ATOM 4700 N N . SER B 1 157 ? 13.211 2.287 1.83 1 38.94 157 SER B N 1
ATOM 4701 C CA . SER B 1 157 ? 12.672 1.174 2.602 1 38.94 157 SER B CA 1
ATOM 4702 C C . SER B 1 157 ? 12.516 -0.074 1.738 1 38.94 157 SER B C 1
ATOM 4704 O O . SER B 1 157 ? 11.453 -0.304 1.155 1 38.94 157 SER B O 1
ATOM 4706 N N . GLY B 1 158 ? 13.266 -0.28 0.686 1 39.75 158 GLY B N 1
ATOM 4707 C CA . GLY B 1 158 ? 13.062 -1.48 -0.108 1 39.75 158 GLY B CA 1
ATOM 4708 C C . GLY B 1 158 ? 13.117 -2.756 0.713 1 39.75 158 GLY B C 1
ATOM 4709 O O . GLY B 1 158 ? 13.922 -2.871 1.637 1 39.75 158 GLY B O 1
ATOM 4710 N N . GLN B 1 159 ? 11.992 -3.426 0.968 1 46.16 159 GLN B N 1
ATOM 4711 C CA . GLN B 1 159 ? 11.742 -4.809 1.363 1 46.16 159 GLN B CA 1
ATOM 4712 C C . GLN B 1 159 ? 12.82 -5.738 0.821 1 46.16 159 GLN B C 1
ATOM 4714 O O . GLN B 1 159 ? 13.156 -5.684 -0.364 1 46.16 159 GLN B O 1
ATOM 4719 N N . LEU B 1 160 ? 13.711 -6.02 1.564 1 51.47 160 LEU B N 1
ATOM 4720 C CA . LEU B 1 160 ? 14.641 -7.09 1.225 1 51.47 160 LEU B CA 1
ATOM 4721 C C . LEU B 1 160 ? 13.898 -8.312 0.699 1 51.47 160 LEU B C 1
ATOM 4723 O O . LEU B 1 160 ? 12.984 -8.812 1.353 1 51.47 160 LEU B O 1
ATOM 4727 N N . GLY B 1 161 ? 13.547 -8.422 -0.506 1 64.62 161 GLY B N 1
ATOM 4728 C CA . GLY B 1 161 ? 12.875 -9.562 -1.105 1 64.62 161 GLY B CA 1
ATOM 4729 C C . GLY B 1 161 ? 13.836 -10.594 -1.657 1 64.62 161 GLY B C 1
ATOM 4730 O O . GLY B 1 161 ? 15.031 -10.328 -1.794 1 64.62 161 GLY B O 1
ATOM 4731 N N . CYS B 1 162 ? 13.578 -11.945 -1.262 1 76.38 162 CYS B N 1
ATOM 4732 C CA . CYS B 1 162 ? 14.266 -13.039 -1.946 1 76.38 162 CYS B CA 1
ATOM 4733 C C . CYS B 1 162 ? 13.75 -13.203 -3.369 1 76.38 162 CYS B C 1
ATOM 4735 O O . CYS B 1 162 ? 12.555 -13.047 -3.621 1 76.38 162 CYS B O 1
ATOM 4737 N N . GLN B 1 163 ? 14.773 -13.289 -4.25 1 85.5 163 GLN B N 1
ATOM 4738 C CA . GLN B 1 163 ? 14.391 -13.555 -5.633 1 85.5 163 GLN B CA 1
ATOM 4739 C C . GLN B 1 163 ? 14.148 -15.047 -5.859 1 85.5 163 GLN B C 1
ATOM 4741 O O . GLN B 1 163 ? 14.875 -15.883 -5.332 1 85.5 163 GLN B O 1
ATOM 4746 N N . VAL B 1 164 ? 13.078 -15.344 -6.551 1 91.94 164 VAL B N 1
ATOM 4747 C CA . VAL B 1 164 ? 12.727 -16.719 -6.875 1 91.94 164 VAL B CA 1
ATOM 4748 C C . VAL B 1 164 ? 12.695 -16.906 -8.391 1 91.94 164 VAL B C 1
ATOM 4750 O O . VAL B 1 164 ? 12.086 -16.109 -9.109 1 91.94 164 VAL B O 1
ATOM 4753 N N . TRP B 1 165 ? 13.453 -17.891 -8.875 1 93.69 165 TRP B N 1
ATOM 4754 C CA . TRP B 1 165 ? 13.367 -18.266 -10.281 1 93.69 165 TRP B CA 1
ATOM 4755 C C . TRP B 1 165 ? 12.133 -19.125 -10.547 1 93.69 165 TRP B C 1
ATOM 4757 O O . TRP B 1 165 ? 11.875 -20.094 -9.828 1 93.69 165 TRP B O 1
ATOM 4767 N N . CYS B 1 166 ? 11.422 -18.703 -11.57 1 96.25 166 CYS B N 1
ATOM 4768 C CA . CYS B 1 166 ? 10.133 -19.359 -11.797 1 96.25 166 CYS B CA 1
ATOM 4769 C C . CYS B 1 166 ? 9.977 -19.75 -13.258 1 96.25 166 CYS B C 1
ATOM 4771 O O . CYS B 1 166 ? 10.359 -19 -14.148 1 96.25 166 CYS B O 1
ATOM 4773 N N . GLY B 1 167 ? 9.531 -20.953 -13.492 1 97.38 167 GLY B N 1
ATOM 4774 C CA . GLY B 1 167 ? 8.977 -21.375 -14.766 1 97.38 167 GLY B CA 1
ATOM 4775 C C . GLY B 1 167 ? 7.461 -21.484 -14.742 1 97.38 167 GLY B C 1
ATOM 4776 O O . GLY B 1 167 ? 6.891 -22.188 -13.898 1 97.38 167 GLY B O 1
ATOM 4777 N N . THR B 1 168 ? 6.82 -20.75 -15.602 1 97.88 168 THR B N 1
ATOM 4778 C CA . THR B 1 168 ? 5.363 -20.703 -15.609 1 97.88 168 THR B CA 1
ATOM 4779 C C . THR B 1 168 ? 4.82 -21 -17.016 1 97.88 168 THR B C 1
ATOM 4781 O O . THR B 1 168 ? 5.566 -20.953 -17.984 1 97.88 168 THR B O 1
ATOM 4784 N N . THR B 1 169 ? 3.555 -21.344 -17.094 1 96.69 169 THR B N 1
ATOM 4785 C CA . THR B 1 169 ? 2.861 -21.281 -18.375 1 96.69 169 THR B CA 1
ATOM 4786 C C . THR B 1 169 ? 2.641 -19.828 -18.781 1 96.69 169 THR B C 1
ATOM 4788 O O . THR B 1 169 ? 2.885 -18.906 -18 1 96.69 169 THR B O 1
ATOM 4791 N N . SER B 1 170 ? 2.189 -19.625 -20.016 1 94.25 170 SER B N 1
ATOM 4792 C CA . SER B 1 170 ? 1.942 -18.266 -20.484 1 94.25 170 SER B CA 1
ATOM 4793 C C . SER B 1 170 ? 0.802 -17.609 -19.719 1 94.25 170 SER B C 1
ATOM 4795 O O . SER B 1 170 ? 0.722 -16.375 -19.641 1 94.25 170 SER B O 1
ATOM 4797 N N . SER B 1 171 ? -0.037 -18.422 -19.078 1 94.12 171 SER B N 1
ATOM 4798 C CA . SER B 1 171 ? -1.179 -17.891 -18.344 1 94.12 171 SER B CA 1
ATOM 4799 C C . SER B 1 171 ? -0.809 -17.578 -16.891 1 94.12 171 SER B C 1
ATOM 4801 O O . SER B 1 171 ? -1.595 -16.984 -16.156 1 94.12 171 SER B O 1
ATOM 4803 N N . GLY B 1 172 ? 0.343 -18.109 -16.5 1 96.31 172 GLY B N 1
ATOM 4804 C CA . GLY B 1 172 ? 0.806 -17.719 -15.18 1 96.31 172 GLY B CA 1
ATOM 4805 C C . GLY B 1 172 ? 0.75 -18.859 -14.172 1 96.31 172 GLY B C 1
ATOM 4806 O O . GLY B 1 172 ? 0.892 -18.641 -12.969 1 96.31 172 GLY B O 1
ATOM 4807 N N . TYR B 1 173 ? 0.449 -20.094 -14.664 1 96.75 173 TYR B N 1
ATOM 4808 C CA . TYR B 1 173 ? 0.548 -21.25 -13.789 1 96.75 173 TYR B CA 1
ATOM 4809 C C . TYR B 1 173 ? 2.002 -21.562 -13.445 1 96.75 173 TYR B C 1
ATOM 4811 O O . TYR B 1 173 ? 2.832 -21.734 -14.344 1 96.75 173 TYR B O 1
ATOM 4819 N N . LEU B 1 174 ? 2.332 -21.594 -12.188 1 97.62 174 LEU B N 1
ATOM 4820 C CA . LEU B 1 174 ? 3.695 -21.875 -11.75 1 97.62 174 LEU B CA 1
ATOM 4821 C C . LEU B 1 174 ? 4 -23.359 -11.859 1 97.62 174 LEU B C 1
ATOM 4823 O O . LEU B 1 174 ? 3.424 -24.172 -11.133 1 97.62 174 LEU B O 1
ATOM 4827 N N . VAL B 1 175 ? 4.941 -23.688 -12.68 1 97.31 175 VAL B N 1
ATOM 4828 C CA . VAL B 1 175 ? 5.277 -25.078 -12.914 1 97.31 175 VAL B CA 1
ATOM 4829 C C . VAL B 1 175 ? 6.465 -25.484 -12.039 1 97.31 175 VAL B C 1
ATOM 4831 O O . VAL B 1 175 ? 6.512 -26.609 -11.531 1 97.31 175 VAL B O 1
ATOM 4834 N N . TRP B 1 176 ? 7.312 -24.578 -11.906 1 97.5 176 TRP B N 1
ATOM 4835 C CA . TRP B 1 176 ? 8.539 -24.859 -11.172 1 97.5 176 TRP B CA 1
ATOM 4836 C C . TRP B 1 176 ? 9.141 -23.578 -10.609 1 97.5 176 TRP B C 1
ATOM 4838 O O . TRP B 1 176 ? 9.094 -22.516 -11.25 1 97.5 176 TRP B O 1
ATOM 4848 N N . PHE B 1 177 ? 9.68 -23.688 -9.383 1 96.5 177 PHE B N 1
ATOM 4849 C CA . PHE B 1 177 ? 10.328 -22.5 -8.828 1 96.5 177 PHE B CA 1
ATOM 4850 C C . PHE B 1 177 ? 11.484 -22.906 -7.922 1 96.5 177 PHE B C 1
ATOM 4852 O O . PHE B 1 177 ? 11.523 -24.016 -7.398 1 96.5 177 PHE B O 1
ATOM 4859 N N . GLU B 1 178 ? 12.469 -22 -7.812 1 93.75 178 GLU B N 1
ATOM 4860 C CA . GLU B 1 178 ? 13.68 -22.172 -7.012 1 93.75 178 GLU B CA 1
ATOM 4861 C C . GLU B 1 178 ? 14.188 -20.828 -6.496 1 93.75 178 GLU B C 1
ATOM 4863 O O . GLU B 1 178 ? 14.484 -19.922 -7.281 1 93.75 178 GLU B O 1
ATOM 4868 N N . PRO B 1 179 ? 14.219 -20.734 -5.109 1 90.56 179 PRO B N 1
ATOM 4869 C CA . PRO B 1 179 ? 14.766 -19.484 -4.586 1 90.56 179 PRO B CA 1
ATOM 4870 C C . PRO B 1 179 ? 16.25 -19.297 -4.93 1 90.56 179 PRO B C 1
ATOM 4872 O O . PRO B 1 179 ? 17 -20.266 -4.941 1 90.56 179 PRO B O 1
ATOM 4875 N N . SER B 1 180 ? 16.578 -18.094 -5.18 1 85.19 180 SER B N 1
ATOM 4876 C CA . SER B 1 180 ? 17.938 -17.781 -5.578 1 85.19 180 SER B CA 1
ATOM 4877 C C . SER B 1 180 ? 18.891 -17.797 -4.383 1 85.19 180 SER B C 1
ATOM 4879 O O . SER B 1 180 ? 18.594 -17.203 -3.338 1 85.19 180 SER B O 1
ATOM 4881 N N . GLN B 1 181 ? 20.031 -18.594 -4.422 1 76.56 181 GLN B N 1
ATOM 4882 C CA . GLN B 1 181 ? 21.031 -18.641 -3.363 1 76.56 181 GLN B CA 1
ATOM 4883 C C . GLN B 1 181 ? 22.234 -17.766 -3.699 1 76.56 181 GLN B C 1
ATOM 4885 O O . GLN B 1 181 ? 23.203 -17.719 -2.945 1 76.56 181 GLN B O 1
ATOM 4890 N N . GLY B 1 182 ? 22.156 -17.047 -4.754 1 67.88 182 GLY B N 1
ATOM 4891 C CA . GLY B 1 182 ? 23.281 -16.234 -5.164 1 67.88 182 GLY B CA 1
ATOM 4892 C C . GLY B 1 182 ? 22.969 -15.328 -6.348 1 67.88 182 GLY B C 1
ATOM 4893 O O . GLY B 1 182 ? 21.812 -15.18 -6.727 1 67.88 182 GLY B O 1
ATOM 4894 N N . THR B 1 183 ? 24.094 -14.75 -6.766 1 69 183 THR B N 1
ATOM 4895 C CA . THR B 1 183 ? 23.938 -13.875 -7.926 1 69 183 THR B CA 1
ATOM 4896 C C . THR B 1 183 ? 23.875 -14.695 -9.211 1 69 183 THR B C 1
ATOM 4898 O O . THR B 1 183 ? 24.406 -15.805 -9.281 1 69 183 THR B O 1
ATOM 4901 N N . LEU B 1 184 ? 23.125 -14.289 -10.148 1 70.38 184 LEU B N 1
ATOM 4902 C CA . LEU B 1 184 ? 22.828 -14.945 -11.422 1 70.38 184 LEU B CA 1
ATOM 4903 C C . LEU B 1 184 ? 24.125 -15.336 -12.141 1 70.38 184 LEU B C 1
ATOM 4905 O O . LEU B 1 184 ? 24.156 -16.359 -12.828 1 70.38 184 LEU B O 1
ATOM 4909 N N . PHE B 1 185 ? 25.203 -14.672 -11.828 1 68.56 185 PHE B N 1
ATOM 4910 C CA . PHE B 1 185 ? 26.406 -14.859 -12.641 1 68.56 185 PHE B CA 1
ATOM 4911 C C . PHE B 1 185 ? 27.438 -15.695 -11.891 1 68.56 185 PHE B C 1
ATOM 4913 O O . PHE B 1 185 ? 28.547 -15.922 -12.398 1 68.56 185 PHE B O 1
ATOM 4920 N N . THR B 1 186 ? 26.891 -16.203 -10.727 1 68.88 186 THR B N 1
ATOM 4921 C CA . THR B 1 186 ? 27.766 -17.109 -9.984 1 68.88 186 THR B CA 1
ATOM 4922 C C . THR B 1 186 ? 27.938 -18.438 -10.727 1 68.88 186 THR B C 1
ATOM 4924 O O . THR B 1 186 ? 26.953 -18.984 -11.25 1 68.88 186 THR B O 1
ATOM 4927 N N . ARG B 1 187 ? 29.188 -18.859 -11.109 1 71.38 187 ARG B N 1
ATOM 4928 C CA . ARG B 1 187 ? 29.5 -20.125 -11.789 1 71.38 187 ARG B CA 1
ATOM 4929 C C . ARG B 1 187 ? 29.938 -21.188 -10.797 1 71.38 187 ARG B C 1
ATOM 4931 O O . ARG B 1 187 ? 31.125 -21.25 -10.438 1 71.38 187 ARG B O 1
ATOM 4938 N N . PRO B 1 188 ? 28.812 -21.953 -10.477 1 64.25 188 PRO B N 1
ATOM 4939 C CA . PRO B 1 188 ? 29.266 -23.031 -9.594 1 64.25 188 PRO B CA 1
ATOM 4940 C C . PRO B 1 188 ? 30.188 -24.016 -10.305 1 64.25 188 PRO B C 1
ATOM 4942 O O . PRO B 1 188 ? 29.938 -24.391 -11.453 1 64.25 188 PRO B O 1
ATOM 4945 N N . ASP B 1 189 ? 31.438 -24.312 -9.766 1 65.5 189 ASP B N 1
ATOM 4946 C CA . ASP B 1 189 ? 32.438 -25.281 -10.188 1 65.5 189 ASP B CA 1
ATOM 4947 C C . ASP B 1 189 ? 33 -24.953 -11.562 1 65.5 189 ASP B C 1
ATOM 4949 O O . ASP B 1 189 ? 33.312 -25.844 -12.344 1 65.5 189 ASP B O 1
ATOM 4953 N N . GLY B 1 190 ? 32.844 -23.672 -12.023 1 65.25 190 GLY B N 1
ATOM 4954 C CA . GLY B 1 190 ? 33.5 -23.203 -13.234 1 65.25 190 GLY B CA 1
ATOM 4955 C C . GLY B 1 190 ? 32.656 -23.453 -14.484 1 65.25 190 GLY B C 1
ATOM 4956 O O . GLY B 1 190 ? 33.125 -23.203 -15.602 1 65.25 190 GLY B O 1
ATOM 4957 N N . GLY B 1 191 ? 31.547 -23.969 -14.344 1 72.38 191 GLY B N 1
ATOM 4958 C CA . GLY B 1 191 ? 30.719 -24.297 -15.5 1 72.38 191 GLY B CA 1
ATOM 4959 C C . GLY B 1 191 ? 29.75 -23.172 -15.867 1 72.38 191 GLY B C 1
ATOM 4960 O O . GLY B 1 191 ? 30.156 -22.016 -16.016 1 72.38 191 GLY B O 1
ATOM 4961 N N . LEU B 1 192 ? 28.609 -23.484 -16.219 1 81.56 192 LEU B N 1
ATOM 4962 C CA . LEU B 1 192 ? 27.562 -22.562 -16.609 1 81.56 192 LEU B CA 1
ATOM 4963 C C . LEU B 1 192 ? 27.156 -21.656 -15.445 1 81.56 192 LEU B C 1
ATOM 4965 O O . LEU B 1 192 ? 27.281 -22.047 -14.281 1 81.56 192 LEU B O 1
ATOM 4969 N N . ASP B 1 193 ? 26.891 -20.422 -15.758 1 83.94 193 ASP B N 1
ATOM 4970 C CA . ASP B 1 193 ? 26.438 -19.516 -14.711 1 83.94 193 ASP B CA 1
ATOM 4971 C C . ASP B 1 193 ? 25.109 -19.969 -14.117 1 83.94 193 ASP B C 1
ATOM 4973 O O . ASP B 1 193 ? 24.391 -20.781 -14.727 1 83.94 193 ASP B O 1
ATOM 4977 N N . LEU B 1 194 ? 24.812 -19.516 -13.023 1 81.69 194 LEU B N 1
ATOM 4978 C CA . LEU B 1 194 ? 23.641 -19.938 -12.266 1 81.69 194 LEU B CA 1
ATOM 4979 C C . LEU B 1 194 ? 22.359 -19.688 -13.055 1 81.69 194 LEU B C 1
ATOM 4981 O O . LEU B 1 194 ? 21.438 -20.5 -13.047 1 81.69 194 LEU B O 1
ATOM 4985 N N . GLY B 1 195 ? 22.297 -18.594 -13.703 1 85.12 195 GLY B N 1
ATOM 4986 C CA . GLY B 1 195 ? 21.109 -18.281 -14.508 1 85.12 195 GLY B CA 1
ATOM 4987 C C . GLY B 1 195 ? 20.859 -19.312 -15.594 1 85.12 195 GLY B C 1
ATOM 4988 O O . GLY B 1 195 ? 19.734 -19.828 -15.719 1 85.12 195 GLY B O 1
ATOM 4989 N N . THR B 1 196 ? 21.859 -19.562 -16.359 1 89 196 THR B N 1
ATOM 4990 C CA . THR B 1 196 ? 21.766 -20.562 -17.422 1 89 196 THR B CA 1
ATOM 4991 C C . THR B 1 196 ? 21.422 -21.922 -16.844 1 89 196 THR B C 1
ATOM 4993 O O . THR B 1 196 ? 20.578 -22.641 -17.375 1 89 196 THR B O 1
ATOM 4996 N N . SER B 1 197 ? 22 -22.219 -15.734 1 90.69 197 SER B N 1
ATOM 4997 C CA . SER B 1 197 ? 21.781 -23.516 -15.102 1 90.69 197 SER B CA 1
ATOM 4998 C C . SER B 1 197 ? 20.328 -23.656 -14.672 1 90.69 197 SER B C 1
ATOM 5000 O O . SER B 1 197 ? 19.75 -24.75 -14.781 1 90.69 197 SER B O 1
ATOM 5002 N N . MET B 1 198 ? 19.781 -22.641 -14.25 1 92.06 198 MET B N 1
ATOM 5003 C CA . MET B 1 198 ? 18.406 -22.703 -13.773 1 92.06 198 MET B CA 1
ATOM 5004 C C . MET B 1 198 ? 17.422 -22.859 -14.938 1 92.06 198 MET B C 1
ATOM 5006 O O . MET B 1 198 ? 16.438 -23.578 -14.828 1 92.06 198 MET B O 1
ATOM 5010 N N . VAL B 1 199 ? 17.703 -22.188 -16.031 1 94.81 199 VAL B N 1
ATOM 5011 C CA . VAL B 1 199 ? 16.859 -22.359 -17.219 1 94.81 199 VAL B CA 1
ATOM 5012 C C . VAL B 1 199 ? 16.938 -23.812 -17.688 1 94.81 199 VAL B C 1
ATOM 5014 O O . VAL B 1 199 ? 15.914 -24.391 -18.062 1 94.81 199 VAL B O 1
ATOM 5017 N N . LEU B 1 200 ? 18.094 -24.328 -17.641 1 95.12 200 LEU B N 1
ATOM 5018 C CA . LEU B 1 200 ? 18.281 -25.703 -18.078 1 95.12 200 LEU B CA 1
ATOM 5019 C C . LEU B 1 200 ? 17.562 -26.672 -17.125 1 95.12 200 LEU B C 1
ATOM 5021 O O . LEU B 1 200 ? 17 -27.672 -17.578 1 95.12 200 LEU B O 1
ATOM 5025 N N . ARG B 1 201 ? 17.594 -26.375 -15.898 1 93.94 201 ARG B N 1
ATOM 5026 C CA . ARG B 1 201 ? 16.859 -27.203 -14.945 1 93.94 201 ARG B CA 1
ATOM 5027 C C . ARG B 1 201 ? 15.375 -27.203 -15.242 1 93.94 201 ARG B C 1
ATOM 5029 O O . ARG B 1 201 ? 14.719 -28.234 -15.188 1 93.94 201 ARG B O 1
ATOM 5036 N N . PHE B 1 202 ? 14.891 -26.078 -15.523 1 96.56 202 PHE B N 1
ATOM 5037 C CA . PHE B 1 202 ? 13.484 -25.984 -15.883 1 96.56 202 PHE B CA 1
ATOM 5038 C C . PHE B 1 202 ? 13.195 -26.75 -17.172 1 96.56 202 PHE B C 1
ATOM 5040 O O . PHE B 1 202 ? 12.164 -27.422 -17.281 1 96.56 202 PHE B O 1
ATOM 5047 N N . THR B 1 203 ? 14.086 -26.641 -18.109 1 95.94 203 THR B N 1
ATOM 5048 C CA . THR B 1 203 ? 13.961 -27.391 -19.359 1 95.94 203 THR B CA 1
ATOM 5049 C C . THR B 1 203 ? 13.906 -28.891 -19.094 1 95.94 203 THR B C 1
ATOM 5051 O O . THR B 1 203 ? 13.117 -29.609 -19.703 1 95.94 203 THR B O 1
ATOM 5054 N N . ASP B 1 204 ? 14.75 -29.328 -18.141 1 95.5 204 ASP B N 1
ATOM 5055 C CA . ASP B 1 204 ? 14.734 -30.734 -17.75 1 95.5 204 ASP B CA 1
ATOM 5056 C C . ASP B 1 204 ? 13.367 -31.141 -17.219 1 95.5 204 ASP B C 1
ATOM 5058 O O . ASP B 1 204 ? 12.852 -32.188 -17.547 1 95.5 204 ASP B O 1
ATOM 5062 N N . VAL B 1 205 ? 12.836 -30.312 -16.438 1 95.12 205 VAL B N 1
ATOM 5063 C CA . VAL B 1 205 ? 11.531 -30.562 -15.828 1 95.12 205 VAL B CA 1
ATOM 5064 C C . VAL B 1 205 ? 10.469 -30.703 -16.922 1 95.12 205 VAL B C 1
ATOM 5066 O O . VAL B 1 205 ? 9.641 -31.609 -16.875 1 95.12 205 VAL B O 1
ATOM 5069 N N . LEU B 1 206 ? 10.523 -29.828 -17.906 1 94.88 206 LEU B N 1
ATOM 5070 C CA . LEU B 1 206 ? 9.555 -29.875 -19 1 94.88 206 LEU B CA 1
ATOM 5071 C C . LEU B 1 206 ? 9.719 -31.141 -19.828 1 94.88 206 LEU B C 1
ATOM 5073 O O . LEU B 1 206 ? 8.734 -31.812 -20.141 1 94.88 206 LEU B O 1
ATOM 5077 N N . GLN B 1 207 ? 10.938 -31.453 -20.109 1 94.38 207 GLN B N 1
ATOM 5078 C CA . GLN B 1 207 ? 11.211 -32.594 -21 1 94.38 207 GLN B CA 1
ATOM 5079 C C . GLN B 1 207 ? 10.898 -33.906 -20.312 1 94.38 207 GLN B C 1
ATOM 5081 O O . GLN B 1 207 ? 10.625 -34.906 -20.969 1 94.38 207 GLN B O 1
ATOM 5086 N N . GLU B 1 208 ? 10.977 -33.906 -19 1 92.5 208 GLU B N 1
ATOM 5087 C CA . GLU B 1 208 ? 10.602 -35.094 -18.234 1 92.5 208 GLU B CA 1
ATOM 5088 C C . GLU B 1 208 ? 9.102 -35.344 -18.344 1 92.5 208 GLU B C 1
ATOM 5090 O O . GLU B 1 208 ? 8.648 -36.5 -18.156 1 92.5 208 GLU B O 1
ATOM 5095 N N . ARG B 1 209 ? 8.398 -34.375 -18.656 1 89.12 209 ARG B N 1
ATOM 5096 C CA . ARG B 1 209 ? 6.949 -34.531 -18.766 1 89.12 209 ARG B CA 1
ATOM 5097 C C . ARG B 1 209 ? 6.547 -34.969 -20.172 1 89.12 209 ARG B C 1
ATOM 5099 O O . ARG B 1 209 ? 5.387 -35.312 -20.406 1 89.12 209 ARG B O 1
ATOM 5106 N N . GLY B 1 210 ? 7.5 -34.969 -21.094 1 84.94 210 GLY B N 1
ATOM 5107 C CA . GLY B 1 210 ? 7.262 -35.406 -22.453 1 84.94 210 GLY B CA 1
ATOM 5108 C C . GLY B 1 210 ? 8.062 -34.625 -23.484 1 84.94 210 GLY B C 1
ATOM 5109 O O . GLY B 1 210 ? 8.562 -33.531 -23.203 1 84.94 210 GLY B O 1
ATOM 5110 N N . ARG B 1 211 ? 8.195 -35.281 -24.625 1 81.5 211 ARG B N 1
ATOM 5111 C CA . ARG B 1 211 ? 8.93 -34.625 -25.703 1 81.5 211 ARG B CA 1
ATOM 5112 C C . ARG B 1 211 ? 8 -33.812 -26.578 1 81.5 211 ARG B C 1
ATOM 5114 O O . ARG B 1 211 ? 7.535 -34.281 -27.625 1 81.5 211 ARG B O 1
ATOM 5121 N N . LEU B 1 212 ? 7.598 -32.719 -26.109 1 84.25 212 LEU B N 1
ATOM 5122 C CA . LEU B 1 212 ? 6.742 -31.781 -26.828 1 84.25 212 LEU B CA 1
ATOM 5123 C C . LEU B 1 212 ? 7.555 -30.594 -27.359 1 84.25 212 LEU B C 1
ATOM 5125 O O . LEU B 1 212 ? 8.688 -30.375 -26.922 1 84.25 212 LEU B O 1
ATOM 5129 N N . PRO B 1 213 ? 7.008 -29.953 -28.344 1 90.06 213 PRO B N 1
ATOM 5130 C CA . PRO B 1 213 ? 7.711 -28.781 -28.891 1 90.06 213 PRO B CA 1
ATOM 5131 C C . PRO B 1 213 ? 7.621 -27.562 -27.984 1 90.06 213 PRO B C 1
ATOM 5133 O O . PRO B 1 213 ? 6.93 -26.594 -28.312 1 90.06 213 PRO B O 1
ATOM 5136 N N . TYR B 1 214 ? 8.406 -27.672 -27.031 1 94.44 214 TYR B N 1
ATOM 5137 C CA . TYR B 1 214 ? 8.383 -26.609 -26.031 1 94.44 214 TYR B CA 1
ATOM 5138 C C . TYR B 1 214 ? 9.016 -25.344 -26.578 1 94.44 214 TYR B C 1
ATOM 5140 O O . TYR B 1 214 ? 10 -25.391 -27.312 1 94.44 214 TYR B O 1
ATOM 5148 N N . HIS B 1 215 ? 8.438 -24.234 -26.281 1 95.19 215 HIS B N 1
ATOM 5149 C CA . HIS B 1 215 ? 8.984 -22.906 -26.531 1 95.19 215 HIS B CA 1
ATOM 5150 C C . HIS B 1 215 ? 9.047 -22.094 -25.234 1 95.19 215 HIS B C 1
ATOM 5152 O O . HIS B 1 215 ? 8.008 -21.734 -24.688 1 95.19 215 HIS B O 1
ATOM 5158 N N . ILE B 1 216 ? 10.266 -21.766 -24.797 1 96.5 216 ILE B N 1
ATOM 5159 C CA . ILE B 1 216 ? 10.445 -21.062 -23.531 1 96.5 216 ILE B CA 1
ATOM 5160 C C . ILE B 1 216 ? 10.781 -19.609 -23.797 1 96.5 216 ILE B C 1
ATOM 5162 O O . ILE B 1 216 ? 11.719 -19.297 -24.547 1 96.5 216 ILE B O 1
ATOM 5166 N N . PHE B 1 217 ? 10.023 -18.781 -23.25 1 96.38 217 PHE B N 1
ATOM 5167 C CA . PHE B 1 217 ? 10.32 -17.359 -23.281 1 96.38 217 PHE B CA 1
ATOM 5168 C C . PHE B 1 217 ? 11.094 -16.922 -22.047 1 96.38 217 PHE B C 1
ATOM 5170 O O . PHE B 1 217 ? 10.664 -17.188 -20.922 1 96.38 217 PHE B O 1
ATOM 5177 N N . ILE B 1 218 ? 12.195 -16.25 -22.266 1 94.88 218 ILE B N 1
ATOM 5178 C CA . ILE B 1 218 ? 13.148 -16.031 -21.172 1 94.88 218 ILE B CA 1
ATOM 5179 C C . ILE B 1 218 ? 13.352 -14.539 -20.953 1 94.88 218 ILE B C 1
ATOM 5181 O O . ILE B 1 218 ? 13.43 -13.766 -21.906 1 94.88 218 ILE B O 1
ATOM 5185 N N . ASP B 1 219 ? 13.383 -14.18 -19.719 1 88.88 219 ASP B N 1
ATOM 5186 C CA . ASP B 1 219 ? 13.633 -12.797 -19.328 1 88.88 219 ASP B CA 1
ATOM 5187 C C . ASP B 1 219 ? 15.039 -12.359 -19.719 1 88.88 219 ASP B C 1
ATOM 5189 O O . ASP B 1 219 ? 15.945 -13.188 -19.844 1 88.88 219 ASP B O 1
ATOM 5193 N N . GLU B 1 220 ? 15.289 -11.078 -19.75 1 86.56 220 GLU B N 1
ATOM 5194 C CA . GLU B 1 220 ? 16.5 -10.461 -20.266 1 86.56 220 GLU B CA 1
ATOM 5195 C C . GLU B 1 220 ? 17.719 -10.812 -19.406 1 86.56 220 GLU B C 1
ATOM 5197 O O . GLU B 1 220 ? 18.828 -10.977 -19.922 1 86.56 220 GLU B O 1
ATOM 5202 N N . VAL B 1 221 ? 17.484 -11.031 -18.219 1 84.31 221 VAL B N 1
ATOM 5203 C CA . VAL B 1 221 ? 18.594 -11.242 -17.297 1 84.31 221 VAL B CA 1
ATOM 5204 C C . VAL B 1 221 ? 19.203 -12.617 -17.531 1 84.31 221 VAL B C 1
ATOM 5206 O O . VAL B 1 221 ? 20.406 -12.828 -17.281 1 84.31 221 VAL B O 1
ATOM 5209 N N . PHE B 1 222 ? 18.453 -13.508 -18.141 1 88.69 222 PHE B N 1
ATOM 5210 C CA . PHE B 1 222 ? 18.906 -14.883 -18.312 1 88.69 222 PHE B CA 1
ATOM 5211 C C . PHE B 1 222 ? 19.328 -15.133 -19.766 1 88.69 222 PHE B C 1
ATOM 5213 O O . PHE B 1 222 ? 20.031 -16.109 -20.047 1 88.69 222 PHE B O 1
ATOM 5220 N N . THR B 1 223 ? 18.938 -14.328 -20.609 1 89.19 223 THR B N 1
ATOM 5221 C CA . THR B 1 223 ? 19.078 -14.594 -22.031 1 89.19 223 THR B CA 1
ATOM 5222 C C . THR B 1 223 ? 20.516 -14.383 -22.484 1 89.19 223 THR B C 1
ATOM 5224 O O . THR B 1 223 ? 21.125 -13.359 -22.172 1 89.19 223 THR B O 1
ATOM 5227 N N . SER B 1 224 ? 21.047 -15.305 -23.156 1 85.88 224 SER B N 1
ATOM 5228 C CA . SER B 1 224 ? 22.359 -15.25 -23.812 1 85.88 224 SER B CA 1
ATOM 5229 C C . SER B 1 224 ? 22.375 -16.109 -25.078 1 85.88 224 SER B C 1
ATOM 5231 O O . SER B 1 224 ? 21.578 -17.031 -25.219 1 85.88 224 SER B O 1
ATOM 5233 N N . VAL B 1 225 ? 23.297 -15.766 -25.953 1 84.38 225 VAL B N 1
ATOM 5234 C CA . VAL B 1 225 ? 23.438 -16.531 -27.188 1 84.38 225 VAL B CA 1
ATOM 5235 C C . VAL B 1 225 ? 23.844 -17.969 -26.859 1 84.38 225 VAL B C 1
ATOM 5237 O O . VAL B 1 225 ? 23.359 -18.922 -27.469 1 84.38 225 VAL B O 1
ATOM 5240 N N . GLN B 1 226 ? 24.656 -18.047 -25.875 1 84.75 226 GLN B N 1
ATOM 5241 C CA . GLN B 1 226 ? 25.109 -19.375 -25.438 1 84.75 226 GLN B CA 1
ATOM 5242 C C . GLN B 1 226 ? 23.938 -20.219 -24.953 1 84.75 226 GLN B C 1
ATOM 5244 O O . GLN B 1 226 ? 23.844 -21.406 -25.281 1 84.75 226 GLN B O 1
ATOM 5249 N N . LEU B 1 227 ? 23.109 -19.672 -24.203 1 91.25 227 LEU B N 1
ATOM 5250 C CA . LEU B 1 227 ? 21.938 -20.375 -23.688 1 91.25 227 LEU B CA 1
ATOM 5251 C C . LEU B 1 227 ? 21.031 -20.812 -24.828 1 91.25 227 LEU B C 1
ATOM 5253 O O . LEU B 1 227 ? 20.531 -21.953 -24.828 1 91.25 227 LEU B O 1
ATOM 5257 N N . MET B 1 228 ? 20.875 -19.969 -25.812 1 91.31 228 MET B N 1
ATOM 5258 C CA . MET B 1 228 ? 20.016 -20.297 -26.953 1 91.31 228 MET B CA 1
ATOM 5259 C C . MET B 1 228 ? 20.578 -21.484 -27.719 1 91.31 228 MET B C 1
ATOM 5261 O O . MET B 1 228 ? 19.812 -22.359 -28.156 1 91.31 228 MET B O 1
ATOM 5265 N N . SER B 1 229 ? 21.844 -21.438 -27.859 1 89.62 229 SER B N 1
ATOM 5266 C CA . SER B 1 229 ? 22.484 -22.531 -28.562 1 89.62 229 SER B CA 1
ATOM 5267 C C . SER B 1 229 ? 22.328 -23.844 -27.828 1 89.62 229 SER B C 1
ATOM 5269 O O . SER B 1 229 ? 22.031 -24.875 -28.438 1 89.62 229 SER B O 1
ATOM 5271 N N . ILE B 1 230 ? 22.484 -23.828 -26.547 1 92.12 230 ILE B N 1
ATOM 5272 C CA . ILE B 1 230 ? 22.359 -25.031 -25.719 1 92.12 230 ILE B CA 1
ATOM 5273 C C . ILE B 1 230 ? 20.922 -25.562 -25.812 1 92.12 230 ILE B C 1
ATOM 5275 O O . ILE B 1 230 ? 20.719 -26.766 -25.984 1 92.12 230 ILE B O 1
ATOM 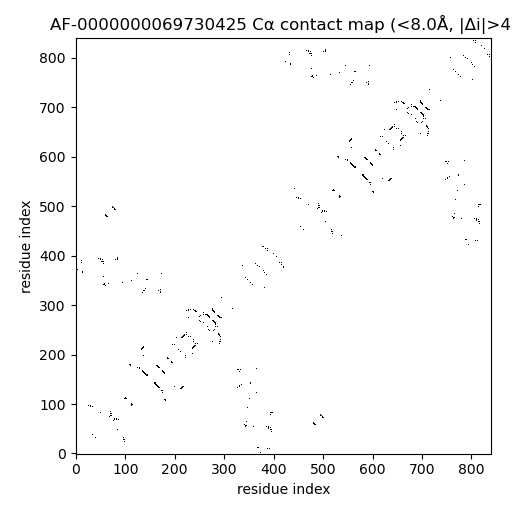5279 N N . LEU B 1 231 ? 19.953 -24.734 -25.75 1 94.62 231 LEU B N 1
ATOM 5280 C CA . LEU B 1 231 ? 18.547 -25.141 -25.781 1 94.62 231 LEU B CA 1
ATOM 5281 C C . LEU B 1 231 ? 18.188 -25.703 -27.156 1 94.62 231 LEU B C 1
ATOM 5283 O O . LEU B 1 231 ? 17.406 -26.641 -27.25 1 94.62 231 LEU B O 1
ATOM 5287 N N . ARG B 1 232 ? 18.766 -25.109 -28.141 1 91.94 232 ARG B N 1
ATOM 5288 C CA . ARG B 1 232 ? 18.547 -25.641 -29.5 1 91.94 232 ARG B CA 1
ATOM 5289 C C . ARG B 1 232 ? 19.031 -27.078 -29.609 1 91.94 232 ARG B C 1
ATOM 5291 O O . ARG B 1 232 ? 18.328 -27.938 -30.156 1 91.94 232 ARG B O 1
ATOM 5298 N N . ARG B 1 233 ? 20.172 -27.266 -29.141 1 91.06 233 ARG B N 1
ATOM 5299 C CA . ARG B 1 233 ? 20.75 -28.609 -29.188 1 91.06 233 ARG B CA 1
ATOM 5300 C C . ARG B 1 233 ? 19.891 -29.609 -28.406 1 91.06 233 ARG B C 1
ATOM 5302 O O . ARG B 1 233 ? 19.844 -30.781 -28.75 1 91.06 233 ARG B O 1
ATOM 5309 N N . ARG B 1 234 ? 19.172 -29.094 -27.484 1 92.38 234 ARG B N 1
ATOM 5310 C CA . ARG B 1 234 ? 18.312 -29.938 -26.672 1 92.38 234 ARG B CA 1
ATOM 5311 C C . ARG B 1 234 ? 16.922 -30.062 -27.281 1 92.38 234 ARG B C 1
ATOM 5313 O O . ARG B 1 234 ? 16.047 -30.734 -26.719 1 92.38 234 ARG B O 1
ATOM 5320 N N . GLY B 1 235 ? 16.719 -29.375 -28.344 1 90.88 235 GLY B N 1
ATOM 5321 C CA . GLY B 1 235 ? 15.461 -29.469 -29.062 1 90.88 235 GLY B CA 1
ATOM 5322 C C . GLY B 1 235 ? 14.375 -28.594 -28.469 1 90.88 235 GLY B C 1
ATOM 5323 O O . GLY B 1 235 ? 13.188 -28.875 -28.609 1 90.88 235 GLY B O 1
ATOM 5324 N N . VAL B 1 236 ? 14.719 -27.641 -27.75 1 94.44 236 VAL B N 1
ATOM 5325 C CA . VAL B 1 236 ? 13.75 -26.734 -27.125 1 94.44 236 VAL B CA 1
ATOM 5326 C C . VAL B 1 236 ? 13.883 -25.344 -27.734 1 94.44 236 VAL B C 1
ATOM 5328 O O . VAL B 1 236 ? 14.984 -24.797 -27.828 1 94.44 236 VAL B O 1
ATOM 5331 N N . LYS B 1 237 ? 12.828 -24.812 -28.234 1 93.62 237 LYS B N 1
ATOM 5332 C CA . LYS B 1 237 ? 12.812 -23.453 -28.75 1 93.62 237 LYS B CA 1
ATOM 5333 C C . LYS B 1 237 ? 12.844 -22.438 -27.609 1 93.62 237 LYS B C 1
ATOM 5335 O O . LYS B 1 237 ? 12.289 -22.672 -26.547 1 93.62 237 LYS B O 1
ATOM 5340 N N . ALA B 1 238 ? 13.516 -21.344 -27.875 1 94.94 238 ALA B N 1
ATOM 5341 C CA . ALA B 1 238 ? 13.609 -20.312 -26.844 1 94.94 238 ALA B CA 1
ATOM 5342 C C . ALA B 1 238 ? 13.703 -18.922 -27.469 1 94.94 238 ALA B C 1
ATOM 5344 O O . ALA B 1 238 ? 14.312 -18.75 -28.531 1 94.94 238 ALA B O 1
ATOM 5345 N N . THR B 1 239 ? 13.016 -18.031 -26.922 1 93.12 239 THR B N 1
ATOM 5346 C CA . THR B 1 239 ? 13.062 -16.641 -27.312 1 93.12 239 THR B CA 1
ATOM 5347 C C . THR B 1 239 ? 13.18 -15.734 -26.078 1 93.12 239 THR B C 1
ATOM 5349 O O . THR B 1 239 ? 12.523 -15.969 -25.062 1 93.12 239 THR B O 1
ATOM 5352 N N . GLY B 1 240 ? 14.062 -14.75 -26.062 1 92.38 240 GLY B N 1
ATOM 5353 C CA . GLY B 1 240 ? 14.219 -13.828 -24.953 1 92.38 240 GLY B CA 1
ATOM 5354 C C . GLY B 1 240 ? 14.727 -12.469 -25.375 1 92.38 240 GLY B C 1
ATOM 5355 O O . GLY B 1 240 ? 15.188 -12.289 -26.5 1 92.38 240 GLY B O 1
ATOM 5356 N N . THR B 1 241 ? 14.516 -11.539 -24.547 1 88.38 241 THR B N 1
ATOM 5357 C CA . THR B 1 241 ? 15.141 -10.242 -24.766 1 88.38 241 THR B CA 1
ATOM 5358 C C . THR B 1 241 ? 16.578 -10.242 -24.266 1 88.38 241 THR B C 1
ATOM 5360 O O . THR B 1 241 ? 16.922 -10.953 -23.312 1 88.38 241 THR B O 1
ATOM 5363 N N . VAL B 1 242 ? 17.391 -9.594 -25 1 85.38 242 VAL B N 1
ATOM 5364 C CA . VAL B 1 242 ? 18.797 -9.602 -24.641 1 85.38 242 VAL B CA 1
ATOM 5365 C C . VAL B 1 242 ? 19.297 -8.164 -24.469 1 85.38 242 VAL B C 1
ATOM 5367 O O . VAL B 1 242 ? 18.891 -7.27 -25.219 1 85.38 242 VAL B O 1
ATOM 5370 N N . ARG B 1 243 ? 20.078 -8.039 -23.422 1 79 243 ARG B N 1
ATOM 5371 C CA . ARG B 1 243 ? 20.719 -6.742 -23.219 1 79 243 ARG B CA 1
ATOM 5372 C C . ARG B 1 243 ? 21.812 -6.496 -24.25 1 79 243 ARG B C 1
ATOM 5374 O O . ARG B 1 243 ? 22.406 -7.441 -24.766 1 79 243 ARG B O 1
ATOM 5381 N N . ASP B 1 244 ? 22.094 -5.25 -24.469 1 70.75 244 ASP B N 1
ATOM 5382 C CA . ASP B 1 244 ? 23.062 -4.859 -25.484 1 70.75 244 ASP B CA 1
ATOM 5383 C C . ASP B 1 244 ? 24.453 -5.422 -25.172 1 70.75 244 ASP B C 1
ATOM 5385 O O . ASP B 1 244 ? 25.172 -5.844 -26.078 1 70.75 244 ASP B O 1
ATOM 5389 N N . CYS B 1 245 ? 24.766 -5.457 -23.922 1 60.97 245 CYS B N 1
ATOM 5390 C CA . CYS B 1 245 ? 26.094 -5.871 -23.516 1 60.97 245 CYS B CA 1
ATOM 5391 C C . CYS B 1 245 ? 26.297 -7.367 -23.734 1 60.97 245 CYS B C 1
ATOM 5393 O O . CYS B 1 245 ? 27.422 -7.859 -23.734 1 60.97 245 CYS B O 1
ATOM 5395 N N . ARG B 1 246 ? 25.266 -8.023 -23.938 1 63.62 246 ARG B N 1
ATOM 5396 C CA . ARG B 1 246 ? 25.359 -9.477 -24.031 1 63.62 246 ARG B CA 1
ATOM 5397 C C . ARG B 1 246 ? 25.234 -9.938 -25.484 1 63.62 246 ARG B C 1
ATOM 5399 O O . ARG B 1 246 ? 24.984 -11.117 -25.75 1 63.62 246 ARG B O 1
ATOM 5406 N N . THR B 1 247 ? 25.219 -8.898 -26.344 1 63.41 247 THR B N 1
ATOM 5407 C CA . THR B 1 247 ? 25.141 -9.242 -27.766 1 63.41 247 THR B CA 1
ATOM 5408 C C . THR B 1 247 ? 26.531 -9.523 -28.328 1 63.41 247 THR B C 1
ATOM 5410 O O . THR B 1 247 ? 26.719 -9.562 -29.547 1 63.41 247 THR B O 1
ATOM 5413 N N . GLU B 1 248 ? 27.516 -9.891 -27.578 1 58.09 248 GLU B N 1
ATOM 5414 C CA . GLU B 1 248 ? 28.938 -10.047 -27.859 1 58.09 248 GLU B CA 1
ATOM 5415 C C . GLU B 1 248 ? 29.188 -10.164 -29.359 1 58.09 248 GLU B C 1
ATOM 5417 O O . GLU B 1 248 ? 29.969 -9.398 -29.938 1 58.09 248 GLU B O 1
ATOM 5422 N N . ARG B 1 249 ? 28.703 -11.141 -30.047 1 59.81 249 ARG B N 1
ATOM 5423 C CA . ARG B 1 249 ? 29.141 -11.555 -31.375 1 59.81 249 ARG B CA 1
ATOM 5424 C C . ARG B 1 249 ? 28.172 -11.086 -32.438 1 59.81 249 ARG B C 1
ATOM 5426 O O . ARG B 1 249 ? 28.328 -11.43 -33.625 1 59.81 249 ARG B O 1
ATOM 5433 N N . CYS B 1 250 ? 27.141 -10.312 -32 1 65.19 250 CYS B N 1
ATOM 5434 C CA . CYS B 1 250 ? 26.188 -9.891 -33.031 1 65.19 250 CYS B CA 1
ATOM 5435 C C . CYS B 1 250 ? 26.062 -8.367 -33.031 1 65.19 250 CYS B C 1
ATOM 5437 O O . CYS B 1 250 ? 25.219 -7.801 -32.344 1 65.19 250 CYS B O 1
ATOM 5439 N N . PRO B 1 251 ? 27.031 -7.766 -33.719 1 71.94 251 PRO B N 1
ATOM 5440 C CA . PRO B 1 251 ? 26.984 -6.301 -33.75 1 71.94 251 PRO B CA 1
ATOM 5441 C C . PRO B 1 251 ? 25.719 -5.766 -34.406 1 71.94 251 PRO B C 1
ATOM 5443 O O . PRO B 1 251 ? 25.469 -6.031 -35.594 1 71.94 251 PRO B O 1
ATOM 5446 N N . LEU B 1 252 ? 24.781 -5.301 -33.688 1 82.12 252 LEU B N 1
ATOM 5447 C CA . LEU B 1 252 ? 23.562 -4.676 -34.219 1 82.12 252 LEU B CA 1
ATOM 5448 C C . LEU B 1 252 ? 23.688 -3.154 -34.188 1 82.12 252 LEU B C 1
ATOM 5450 O O . LEU B 1 252 ? 24.641 -2.609 -33.625 1 82.12 252 LEU B O 1
ATOM 5454 N N . LYS B 1 253 ? 22.812 -2.605 -35.031 1 81.75 253 LYS B N 1
ATOM 5455 C CA . LYS B 1 253 ? 22.766 -1.147 -35.062 1 81.75 253 LYS B CA 1
ATOM 5456 C C . LYS B 1 253 ? 22.578 -0.57 -33.656 1 81.75 253 LYS B C 1
ATOM 5458 O O . LYS B 1 253 ? 21.844 -1.146 -32.844 1 81.75 253 LYS B O 1
ATOM 5463 N N . ASP B 1 254 ? 23.219 0.487 -33.469 1 83.06 254 ASP B N 1
ATOM 5464 C CA . ASP B 1 254 ? 23.125 1.16 -32.156 1 83.06 254 ASP B CA 1
ATOM 5465 C C . ASP B 1 254 ? 21.672 1.531 -31.844 1 83.06 254 ASP B C 1
ATOM 5467 O O . ASP B 1 254 ? 20.938 2.006 -32.719 1 83.06 254 ASP B O 1
ATOM 5471 N N . PRO B 1 255 ? 21.281 1.217 -30.609 1 82.62 255 PRO B N 1
ATOM 5472 C CA . PRO B 1 255 ? 19.906 1.525 -30.219 1 82.62 255 PRO B CA 1
ATOM 5473 C C . PRO B 1 255 ? 19.547 2.998 -30.406 1 82.62 255 PRO B C 1
ATOM 5475 O O . PRO B 1 255 ? 18.406 3.324 -30.766 1 82.62 255 PRO B O 1
ATOM 5478 N N . LYS B 1 256 ? 20.453 3.852 -30.172 1 83.12 256 LYS B N 1
ATOM 5479 C CA . LYS B 1 256 ? 20.203 5.281 -30.344 1 83.12 256 LYS B CA 1
ATOM 5480 C C . LYS B 1 256 ? 19.906 5.621 -31.797 1 83.12 256 LYS B C 1
ATOM 5482 O O . LYS B 1 256 ? 19.062 6.469 -32.094 1 83.12 256 LYS B O 1
ATOM 5487 N N . GLU B 1 257 ? 20.641 4.918 -32.625 1 83.88 257 GLU B N 1
ATOM 5488 C CA . GLU B 1 257 ? 20.438 5.152 -34.062 1 83.88 257 GLU B CA 1
ATOM 5489 C C . GLU B 1 257 ? 19.094 4.598 -34.531 1 83.88 257 GLU B C 1
ATOM 5491 O O . GLU B 1 257 ? 18.422 5.215 -35.344 1 83.88 257 GLU B O 1
ATOM 5496 N N . LEU B 1 258 ? 18.797 3.49 -33.969 1 85.31 258 LEU B N 1
ATOM 5497 C CA . LEU B 1 258 ? 17.547 2.857 -34.375 1 85.31 258 LEU B CA 1
ATOM 5498 C C . LEU B 1 258 ? 16.344 3.662 -33.875 1 85.31 258 LEU B C 1
ATOM 5500 O O . LEU B 1 258 ? 15.305 3.697 -34.531 1 85.31 258 LEU B O 1
ATOM 5504 N N . LYS B 1 259 ? 16.453 4.305 -32.719 1 85.12 259 LYS B N 1
ATOM 5505 C CA . LYS B 1 259 ? 15.383 5.105 -32.125 1 85.12 259 LYS B CA 1
ATOM 5506 C C . LYS B 1 259 ? 15.031 6.285 -33.031 1 85.12 259 LYS B C 1
ATOM 5508 O O . LYS B 1 259 ? 13.898 6.77 -33.031 1 85.12 259 LYS B O 1
ATOM 5513 N N . LYS B 1 260 ? 15.984 6.684 -33.812 1 82.56 260 LYS B N 1
ATOM 5514 C CA . LYS B 1 260 ? 15.781 7.809 -34.719 1 82.56 260 LYS B CA 1
ATOM 5515 C C . LYS B 1 260 ? 15.07 7.367 -36 1 82.56 260 LYS B C 1
ATOM 5517 O O . LYS B 1 260 ? 14.57 8.195 -36.75 1 82.56 260 LYS B O 1
ATOM 5522 N N . MET B 1 261 ? 15.023 6.148 -36.156 1 82.81 261 MET B N 1
ATOM 5523 C CA . MET B 1 261 ? 14.391 5.617 -37.375 1 82.81 261 MET B CA 1
ATOM 5524 C C . MET B 1 261 ? 12.883 5.488 -37.188 1 82.81 261 MET B C 1
ATOM 5526 O O . MET B 1 261 ? 12.359 5.82 -36.125 1 82.81 261 MET B O 1
ATOM 5530 N N . ARG B 1 262 ? 12.188 5.23 -38.25 1 79.81 262 ARG B N 1
ATOM 5531 C CA . ARG B 1 262 ? 10.734 5.098 -38.188 1 79.81 262 ARG B CA 1
ATOM 5532 C C . ARG B 1 262 ? 10.328 3.912 -37.344 1 79.81 262 ARG B C 1
ATOM 5534 O O . ARG B 1 262 ? 11.031 2.904 -37.281 1 79.81 262 ARG B O 1
ATOM 5541 N N . ARG B 1 263 ? 9.234 4.125 -36.594 1 80.19 263 ARG B N 1
ATOM 5542 C CA . ARG B 1 263 ? 8.695 3.018 -35.844 1 80.19 263 ARG B CA 1
ATOM 5543 C C . ARG B 1 263 ? 8.477 1.788 -36.719 1 80.19 263 ARG B C 1
ATOM 5545 O O . ARG B 1 263 ? 8 1.902 -37.844 1 80.19 263 ARG B O 1
ATOM 5552 N N . GLY B 1 264 ? 8.906 0.697 -36.281 1 75.75 264 GLY B N 1
ATOM 5553 C CA . GLY B 1 264 ? 8.797 -0.535 -37.031 1 75.75 264 GLY B CA 1
ATOM 5554 C C . GLY B 1 264 ? 10.109 -0.961 -37.656 1 75.75 264 GLY B C 1
ATOM 5555 O O . GLY B 1 264 ? 10.219 -2.066 -38.188 1 75.75 264 GLY B O 1
ATOM 5556 N N . SER B 1 265 ? 11.047 -0.066 -37.594 1 79.62 265 SER B N 1
ATOM 5557 C CA . SER B 1 265 ? 12.359 -0.406 -38.156 1 79.62 265 SER B CA 1
ATOM 5558 C C . SER B 1 265 ? 13.039 -1.496 -37.344 1 79.62 265 SER B C 1
ATOM 5560 O O . SER B 1 265 ? 12.758 -1.643 -36.125 1 79.62 265 SER B O 1
ATOM 5562 N N . PHE B 1 266 ? 13.812 -2.344 -37.969 1 83.25 266 PHE B N 1
ATOM 5563 C CA . PHE B 1 266 ? 14.492 -3.404 -37.219 1 83.25 266 PHE B CA 1
ATOM 5564 C C . PHE B 1 266 ? 15.836 -3.723 -37.875 1 83.25 266 PHE B C 1
ATOM 5566 O O . PHE B 1 266 ? 16.094 -3.338 -39 1 83.25 266 PHE B O 1
ATOM 5573 N N . ASP B 1 267 ? 16.719 -4.184 -37.125 1 83.5 267 ASP B N 1
ATOM 5574 C CA . ASP B 1 267 ? 18.016 -4.73 -37.5 1 83.5 267 ASP B CA 1
ATOM 5575 C C . ASP B 1 267 ? 18.219 -6.129 -36.938 1 83.5 267 ASP B C 1
ATOM 5577 O O . ASP B 1 267 ? 17.734 -6.426 -35.812 1 83.5 267 ASP B O 1
ATOM 5581 N N . TYR B 1 268 ? 18.703 -7.016 -37.812 1 83.56 268 TYR B N 1
ATOM 5582 C CA . TYR B 1 268 ? 18.875 -8.359 -37.25 1 83.56 268 TYR B CA 1
ATOM 5583 C C . TYR B 1 268 ? 20.156 -8.992 -37.781 1 83.56 268 TYR B C 1
ATOM 5585 O O . TYR B 1 268 ? 20.719 -8.562 -38.781 1 83.56 268 TYR B O 1
ATOM 5593 N N . LYS B 1 269 ? 20.688 -9.781 -36.938 1 81.56 269 LYS B N 1
ATOM 5594 C CA . LYS B 1 269 ? 21.828 -10.609 -37.312 1 81.56 269 LYS B CA 1
ATOM 5595 C C . LYS B 1 269 ? 21.578 -12.078 -36.969 1 81.56 269 LYS B C 1
ATOM 5597 O O . LYS B 1 269 ? 20.859 -12.383 -36 1 81.56 269 LYS B O 1
ATOM 5602 N N . VAL B 1 270 ? 22.062 -12.93 -37.812 1 79.56 270 VAL B N 1
ATOM 5603 C CA . VAL B 1 270 ? 21.906 -14.367 -37.594 1 79.56 270 VAL B CA 1
ATOM 5604 C C . VAL B 1 270 ? 23.281 -15.008 -37.406 1 79.56 270 VAL B C 1
ATOM 5606 O O . VAL B 1 270 ? 24.188 -14.789 -38.188 1 79.56 270 VAL B O 1
ATOM 5609 N N . ASP B 1 271 ? 23.391 -15.562 -36.281 1 77.69 271 ASP B N 1
ATOM 5610 C CA . ASP B 1 271 ? 24.547 -16.438 -36.125 1 77.69 271 ASP B CA 1
ATOM 5611 C C . ASP B 1 271 ? 24.328 -17.781 -36.812 1 77.69 271 ASP B C 1
ATOM 5613 O O . ASP B 1 271 ? 23.609 -18.641 -36.312 1 77.69 271 ASP B O 1
ATOM 5617 N N . GLU B 1 272 ? 24.969 -17.953 -37.906 1 74.12 272 GLU B N 1
ATOM 5618 C CA . GLU B 1 272 ? 24.734 -19.109 -38.75 1 74.12 272 GLU B CA 1
ATOM 5619 C C . GLU B 1 272 ? 25.25 -20.391 -38.094 1 74.12 272 GLU B C 1
ATOM 5621 O O . GLU B 1 272 ? 24.672 -21.469 -38.281 1 74.12 272 GLU B O 1
ATOM 5626 N N . CYS B 1 273 ? 26.281 -20.172 -37.344 1 73.06 273 CYS B N 1
ATOM 5627 C CA . CYS B 1 273 ? 26.859 -21.344 -36.688 1 73.06 273 CYS B CA 1
ATOM 5628 C C . CYS B 1 273 ? 25.922 -21.875 -35.594 1 73.06 273 CYS B C 1
ATOM 5630 O O . CYS B 1 273 ? 25.672 -23.078 -35.531 1 73.06 273 CYS B O 1
ATOM 5632 N N . GLU B 1 274 ? 25.406 -21.031 -34.906 1 76.38 274 GLU B N 1
ATOM 5633 C CA . GLU B 1 274 ? 24.578 -21.406 -33.781 1 76.38 274 GLU B CA 1
ATOM 5634 C C . GLU B 1 274 ? 23.094 -21.391 -34.156 1 76.38 274 GLU B C 1
ATOM 5636 O O . GLU B 1 274 ? 22.25 -21.922 -33.438 1 76.38 274 GLU B O 1
ATOM 5641 N N . GLU B 1 275 ? 22.719 -20.844 -35.281 1 80.5 275 GLU B N 1
ATOM 5642 C CA . GLU B 1 275 ? 21.359 -20.703 -35.781 1 80.5 275 GLU B CA 1
ATOM 5643 C C . GLU B 1 275 ? 20.5 -19.906 -34.781 1 80.5 275 GLU B C 1
ATOM 5645 O O . GLU B 1 275 ? 19.391 -20.328 -34.438 1 80.5 275 GLU B O 1
ATOM 5650 N N . VAL B 1 276 ? 21.109 -18.922 -34.25 1 86.25 276 VAL B N 1
ATOM 5651 C CA . VAL B 1 276 ? 20.453 -18 -33.344 1 86.25 276 VAL B CA 1
ATOM 5652 C C . VAL B 1 276 ? 20.281 -16.641 -34 1 86.25 276 VAL B C 1
ATOM 5654 O O . VAL B 1 276 ? 21.188 -16.156 -34.688 1 86.25 276 VAL B O 1
ATOM 5657 N N . ILE B 1 277 ? 19.125 -16.141 -33.906 1 84 277 ILE B N 1
ATOM 5658 C CA . ILE B 1 277 ? 18.844 -14.836 -34.5 1 84 277 ILE B CA 1
ATOM 5659 C C . ILE B 1 277 ? 18.766 -13.781 -33.406 1 84 277 ILE B C 1
ATOM 5661 O O . ILE B 1 277 ? 18.203 -14.031 -32.344 1 84 277 ILE B O 1
ATOM 5665 N N . VAL B 1 278 ? 19.453 -12.695 -33.594 1 85.5 278 VAL B N 1
ATOM 5666 C CA . VAL B 1 278 ? 19.344 -11.516 -32.719 1 85.5 278 VAL B CA 1
ATOM 5667 C C . VAL B 1 278 ? 18.75 -10.359 -33.531 1 85.5 278 VAL B C 1
ATOM 5669 O O . VAL B 1 278 ? 19.219 -10.031 -34.625 1 85.5 278 VAL B O 1
ATOM 5672 N N . CYS B 1 279 ? 17.656 -9.875 -33 1 83.94 279 CYS B N 1
ATOM 5673 C CA . CYS B 1 279 ? 16.938 -8.828 -33.719 1 83.94 279 CYS B CA 1
ATOM 5674 C C . CYS B 1 279 ? 16.625 -7.645 -32.812 1 83.94 279 CYS B C 1
ATOM 5676 O O . CYS B 1 279 ? 16.172 -7.824 -31.688 1 83.94 279 CYS B O 1
ATOM 5678 N N . ARG B 1 280 ? 16.953 -6.477 -33.25 1 86.12 280 ARG B N 1
ATOM 5679 C CA . ARG B 1 280 ? 16.625 -5.234 -32.562 1 86.12 280 ARG B CA 1
ATOM 5680 C C . ARG B 1 280 ? 15.5 -4.496 -33.281 1 86.12 280 ARG B C 1
ATOM 5682 O O . ARG B 1 280 ? 15.555 -4.301 -34.5 1 86.12 280 ARG B O 1
ATOM 5689 N N . TRP B 1 281 ? 14.477 -4.145 -32.469 1 81.75 281 TRP B N 1
ATOM 5690 C CA . TRP B 1 281 ? 13.281 -3.529 -33.031 1 81.75 281 TRP B CA 1
ATOM 5691 C C . TRP B 1 281 ? 12.969 -2.205 -32.344 1 81.75 281 TRP B C 1
ATOM 5693 O O . TRP B 1 281 ? 13.117 -2.088 -31.125 1 81.75 281 TRP B O 1
ATOM 5703 N N . ARG B 1 282 ? 12.586 -1.324 -33.25 1 81.25 282 ARG B N 1
ATOM 5704 C CA . ARG B 1 282 ? 12.102 -0.057 -32.688 1 81.25 282 ARG B CA 1
ATOM 5705 C C . ARG B 1 282 ? 10.578 -0.045 -32.625 1 81.25 282 ARG B C 1
ATOM 5707 O O . ARG B 1 282 ? 9.898 -0.054 -33.656 1 81.25 282 ARG B O 1
ATOM 5714 N N . ASP B 1 283 ? 9.938 -0.129 -31.578 1 74.88 283 ASP B N 1
ATOM 5715 C CA . ASP B 1 283 ? 8.516 0.124 -31.344 1 74.88 283 ASP B CA 1
ATOM 5716 C C . ASP B 1 283 ? 8.312 1.397 -30.531 1 74.88 283 ASP B C 1
ATOM 5718 O O . ASP B 1 283 ? 8.695 2.486 -30.969 1 74.88 283 ASP B O 1
ATOM 5722 N N . SER B 1 284 ? 7.637 1.265 -29.375 1 73.62 284 SER B N 1
ATOM 5723 C CA . SER B 1 284 ? 7.633 2.42 -28.484 1 73.62 284 SER B CA 1
ATOM 5724 C C . SER B 1 284 ? 9 2.629 -27.844 1 73.62 284 SER B C 1
ATOM 5726 O O . SER B 1 284 ? 9.406 3.764 -27.594 1 73.62 284 SER B O 1
ATOM 5728 N N . ASN B 1 285 ? 9.609 1.584 -27.688 1 79.88 285 ASN B N 1
ATOM 5729 C CA . ASN B 1 285 ? 11 1.538 -27.266 1 79.88 285 ASN B CA 1
ATOM 5730 C C . ASN B 1 285 ? 11.805 0.539 -28.094 1 79.88 285 ASN B C 1
ATOM 5732 O O . ASN B 1 285 ? 11.25 -0.169 -28.938 1 79.88 285 ASN B O 1
ATOM 5736 N N . VAL B 1 286 ? 13.094 0.67 -28.031 1 85 286 VAL B N 1
ATOM 5737 C CA . VAL B 1 286 ? 13.953 -0.264 -28.75 1 85 286 VAL B CA 1
ATOM 5738 C C . VAL B 1 286 ? 14.094 -1.556 -27.953 1 85 286 VAL B C 1
ATOM 5740 O O . VAL B 1 286 ? 14.43 -1.523 -26.766 1 85 286 VAL B O 1
ATOM 5743 N N . VAL B 1 287 ? 13.711 -2.666 -28.562 1 83.5 287 VAL B N 1
ATOM 5744 C CA . VAL B 1 287 ? 13.797 -3.963 -27.906 1 83.5 287 VAL B CA 1
ATOM 5745 C C . VAL B 1 287 ? 14.68 -4.902 -28.734 1 83.5 287 VAL B C 1
ATOM 5747 O O . VAL B 1 287 ? 14.586 -4.934 -29.953 1 83.5 287 VAL B O 1
ATOM 5750 N N . THR B 1 288 ? 15.586 -5.594 -28.156 1 87.12 288 THR B N 1
ATOM 5751 C CA . THR B 1 288 ? 16.422 -6.586 -28.812 1 87.12 288 THR B CA 1
ATOM 5752 C C . THR B 1 288 ? 16.031 -8 -28.391 1 87.12 288 THR B C 1
ATOM 5754 O O . THR B 1 288 ? 15.984 -8.32 -27.203 1 87.12 288 THR B O 1
ATOM 5757 N N . ILE B 1 289 ? 15.711 -8.797 -29.344 1 87.31 289 ILE B N 1
ATOM 5758 C CA . ILE B 1 289 ? 15.242 -10.156 -29.078 1 87.31 289 ILE B CA 1
ATOM 5759 C C . ILE B 1 289 ? 16.25 -11.164 -29.609 1 87.31 289 ILE B C 1
ATOM 5761 O O . ILE B 1 289 ? 16.891 -10.93 -30.641 1 87.31 289 ILE B O 1
ATOM 5765 N N . CYS B 1 290 ? 16.484 -12.203 -28.891 1 89.12 290 CYS B N 1
ATOM 5766 C CA . CYS B 1 290 ? 17.297 -13.352 -29.281 1 89.12 290 CYS B CA 1
ATOM 5767 C C . CYS B 1 290 ? 16.469 -14.625 -29.312 1 89.12 290 CYS B C 1
ATOM 5769 O O . CYS B 1 290 ? 15.703 -14.898 -28.375 1 89.12 290 CYS B O 1
ATOM 5771 N N . SER B 1 291 ? 16.5 -15.391 -30.453 1 91.25 291 SER B N 1
ATOM 5772 C CA . SER B 1 291 ? 15.672 -16.578 -30.562 1 91.25 291 SER B CA 1
ATOM 5773 C C . SER B 1 291 ? 16.391 -17.688 -31.328 1 91.25 291 SER B C 1
ATOM 5775 O O . SER B 1 291 ? 17.125 -17.406 -32.281 1 91.25 291 SER B O 1
ATOM 5777 N N . ASN B 1 292 ? 16.188 -18.906 -30.922 1 90.56 292 ASN B N 1
ATOM 5778 C CA . ASN B 1 292 ? 16.672 -20.062 -31.672 1 90.56 292 ASN B CA 1
ATOM 5779 C C . ASN B 1 292 ? 15.539 -20.719 -32.469 1 90.56 292 ASN B C 1
ATOM 5781 O O . ASN B 1 292 ? 15.719 -21.781 -33.031 1 90.56 292 ASN B O 1
ATOM 5785 N N . ALA B 1 293 ? 14.281 -20.25 -32.281 1 82.69 293 ALA B N 1
ATOM 5786 C CA . ALA B 1 293 ? 13.102 -20.812 -32.906 1 82.69 293 ALA B CA 1
ATOM 5787 C C . ALA B 1 293 ? 13 -20.344 -34.375 1 82.69 293 ALA B C 1
ATOM 5789 O O . ALA B 1 293 ? 12.234 -20.922 -35.156 1 82.69 293 ALA B O 1
ATOM 5790 N N . ALA B 1 294 ? 13.461 -19.344 -34.719 1 62.78 294 ALA B N 1
ATOM 5791 C CA . ALA B 1 294 ? 13.305 -18.828 -36.062 1 62.78 294 ALA B CA 1
ATOM 5792 C C . ALA B 1 294 ? 14.078 -19.672 -37.062 1 62.78 294 ALA B C 1
ATOM 5794 O O . ALA B 1 294 ? 15.305 -19.781 -37 1 62.78 294 ALA B O 1
ATOM 5795 N N . GLY B 1 295 ? 13.852 -21.062 -37.188 1 53.66 295 GLY B N 1
ATOM 5796 C CA . GLY B 1 295 ? 14.461 -21.656 -38.375 1 53.66 295 GLY B CA 1
ATOM 5797 C C . GLY B 1 295 ? 14.547 -20.703 -39.531 1 53.66 295 GLY B C 1
ATOM 5798 O O . GLY B 1 295 ? 13.547 -20.125 -39.938 1 53.66 295 GLY B O 1
ATOM 5799 N N . ILE B 1 296 ? 15.547 -20.016 -39.531 1 42.06 296 ILE B N 1
ATOM 5800 C CA . ILE B 1 296 ? 15.961 -19.422 -40.781 1 42.06 296 ILE B CA 1
ATOM 5801 C C . ILE B 1 296 ? 15.859 -20.469 -41.906 1 42.06 296 ILE B C 1
ATOM 5803 O O . ILE B 1 296 ? 16.609 -21.438 -41.938 1 42.06 296 ILE B O 1
ATOM 5807 N N . GLU B 1 297 ? 14.75 -21.375 -42 1 40.28 297 GLU B N 1
ATOM 5808 C CA . GLU B 1 297 ? 15.062 -22.031 -43.281 1 40.28 297 GLU B CA 1
ATOM 5809 C C . GLU B 1 297 ? 16.078 -21.219 -44.094 1 40.28 297 GLU B C 1
ATOM 5811 O O . GLU B 1 297 ? 15.945 -20 -44.219 1 40.28 297 GLU B O 1
ATOM 5816 N N . PRO B 1 298 ? 17.297 -21.781 -44.062 1 35.44 298 PRO B N 1
ATOM 5817 C CA . PRO B 1 298 ? 18.141 -21.062 -45 1 35.44 298 PRO B CA 1
ATOM 5818 C C . PRO B 1 298 ? 17.359 -20.406 -46.125 1 35.44 298 PRO B C 1
ATOM 5820 O O . PRO B 1 298 ? 16.469 -21.031 -46.719 1 35.44 298 PRO B O 1
ATOM 5823 N N . VAL B 1 299 ? 16.812 -19.312 -46.031 1 34.84 299 VAL B N 1
ATOM 5824 C CA . VAL B 1 299 ? 16.516 -18.797 -47.375 1 34.84 299 VAL B CA 1
ATOM 5825 C C . VAL B 1 299 ? 17.453 -19.453 -48.406 1 34.84 299 VAL B C 1
ATOM 5827 O O . VAL B 1 299 ? 18.672 -19.25 -48.344 1 34.84 299 VAL B O 1
ATOM 5830 N N . ARG B 1 300 ? 17.312 -20.734 -48.531 1 32.84 300 ARG B N 1
ATOM 5831 C CA . ARG B 1 300 ? 18 -21.031 -49.781 1 32.84 300 ARG B CA 1
ATOM 5832 C C . ARG B 1 300 ? 18.109 -19.797 -50.656 1 32.84 300 ARG B C 1
ATOM 5834 O O . ARG B 1 300 ? 17.141 -19.062 -50.844 1 32.84 300 ARG B O 1
ATOM 5841 N N . LEU B 1 301 ? 19.266 -19.203 -50.625 1 33.06 301 LEU B N 1
ATOM 5842 C CA . LEU B 1 301 ? 19.609 -18.375 -51.781 1 33.06 301 LEU B CA 1
ATOM 5843 C C . LEU B 1 301 ? 18.875 -18.859 -53.031 1 33.06 301 LEU B C 1
ATOM 5845 O O . LEU B 1 301 ? 19.344 -19.75 -53.75 1 33.06 301 LEU B O 1
ATOM 5849 N N . SER B 1 302 ? 17.688 -19.516 -52.906 1 32.06 302 SER B N 1
ATOM 5850 C CA . SER B 1 302 ? 17.203 -19.672 -54.281 1 32.06 302 SER B CA 1
ATOM 5851 C C . SER B 1 302 ? 17.438 -18.406 -55.094 1 32.06 302 SER B C 1
ATOM 5853 O O . SER B 1 302 ? 17.578 -17.312 -54.531 1 32.06 302 SER B O 1
ATOM 5855 N N . SER B 1 303 ? 17.906 -18.547 -56.219 1 35.94 303 SER B N 1
ATOM 5856 C CA . SER B 1 303 ? 18.078 -17.594 -57.344 1 35.94 303 SER B CA 1
ATOM 5857 C C . SER B 1 303 ? 17.016 -16.516 -57.281 1 35.94 303 SER B C 1
ATOM 5859 O O . SER B 1 303 ? 16.859 -15.75 -58.25 1 35.94 303 SER B O 1
ATOM 5861 N N . ARG B 1 304 ? 16.047 -16.656 -56.312 1 37.38 304 ARG B N 1
ATOM 5862 C CA . ARG B 1 304 ? 15.047 -15.633 -56.531 1 37.38 304 ARG B CA 1
ATOM 5863 C C . ARG B 1 304 ? 15.516 -14.289 -55.969 1 37.38 304 ARG B C 1
ATOM 5865 O O . ARG B 1 304 ? 16.328 -14.234 -55.031 1 37.38 304 ARG B O 1
ATOM 5872 N N . PRO B 1 305 ? 15.156 -13.109 -56.562 1 40.41 305 PRO B N 1
ATOM 5873 C CA . PRO B 1 305 ? 15.703 -11.766 -56.344 1 40.41 305 PRO B CA 1
ATOM 5874 C C . PRO B 1 305 ? 15.688 -11.359 -54.875 1 40.41 305 PRO B C 1
ATOM 5876 O O . PRO B 1 305 ? 14.844 -11.828 -54.094 1 40.41 305 PRO B O 1
ATOM 5879 N N . ALA B 1 306 ? 16.781 -10.828 -54.219 1 43.34 306 ALA B N 1
ATOM 5880 C CA . ALA B 1 306 ? 17.125 -10.242 -52.938 1 43.34 306 ALA B CA 1
ATOM 5881 C C . ALA B 1 306 ? 15.891 -9.688 -52.25 1 43.34 306 ALA B C 1
ATOM 5883 O O . ALA B 1 306 ? 15.789 -9.734 -51 1 43.34 306 ALA B O 1
ATOM 5884 N N . GLY B 1 307 ? 14.922 -9.25 -52.75 1 45.56 307 GLY B N 1
ATOM 5885 C CA . GLY B 1 307 ? 13.758 -8.547 -52.25 1 45.56 307 GLY B CA 1
ATOM 5886 C C . GLY B 1 307 ? 12.797 -9.453 -51.5 1 45.56 307 GLY B C 1
ATOM 5887 O O . GLY B 1 307 ? 12.234 -9.055 -50.469 1 45.56 307 GLY B O 1
ATOM 5888 N N . ALA B 1 308 ? 12.531 -10.57 -51.906 1 46.59 308 ALA B N 1
ATOM 5889 C CA . ALA B 1 308 ? 11.508 -11.453 -51.375 1 46.59 308 ALA B CA 1
ATOM 5890 C C . ALA B 1 308 ? 11.984 -12.125 -50.094 1 46.59 308 ALA B C 1
ATOM 5892 O O . ALA B 1 308 ? 11.203 -12.312 -49.156 1 46.59 308 ALA B O 1
ATOM 5893 N N . ALA B 1 309 ? 13.211 -12.555 -50.031 1 48.28 309 ALA B N 1
ATOM 5894 C CA . ALA B 1 309 ? 13.781 -13.141 -48.812 1 48.28 309 ALA B CA 1
ATOM 5895 C C . ALA B 1 309 ? 13.75 -12.141 -47.656 1 48.28 309 ALA B C 1
ATOM 5897 O O . ALA B 1 309 ? 13.461 -12.516 -46.531 1 48.28 309 ALA B O 1
ATOM 5898 N N . GLY B 1 310 ? 14.031 -10.961 -47.969 1 54 310 GLY B N 1
ATOM 5899 C CA . GLY B 1 310 ? 13.969 -9.898 -46.969 1 54 310 GLY B CA 1
ATOM 5900 C C . GLY B 1 310 ? 12.586 -9.719 -46.375 1 54 310 GLY B C 1
ATOM 5901 O O . GLY B 1 310 ? 12.445 -9.562 -45.156 1 54 310 GLY B O 1
ATOM 5902 N N . ALA B 1 311 ? 11.633 -9.922 -47.281 1 57.59 311 ALA B N 1
ATOM 5903 C CA . ALA B 1 311 ? 10.25 -9.711 -46.875 1 57.59 311 ALA B CA 1
ATOM 5904 C C . ALA B 1 311 ? 9.781 -10.836 -45.938 1 57.59 311 ALA B C 1
ATOM 5906 O O . ALA B 1 311 ? 9.109 -10.594 -44.938 1 57.59 311 ALA B O 1
ATOM 5907 N N . ARG B 1 312 ? 10.148 -12.062 -46.281 1 58.31 312 ARG B N 1
ATOM 5908 C CA . ARG B 1 312 ? 9.734 -13.188 -45.469 1 58.31 312 ARG B CA 1
ATOM 5909 C C . ARG B 1 312 ? 10.414 -13.141 -44.094 1 58.31 312 ARG B C 1
ATOM 5911 O O . ARG B 1 312 ? 9.797 -13.477 -43.094 1 58.31 312 ARG B O 1
ATOM 5918 N N . GLY B 1 313 ? 11.68 -12.766 -44.125 1 62.34 313 GLY B N 1
ATOM 5919 C CA . GLY B 1 313 ? 12.391 -12.594 -42.875 1 62.34 313 GLY B CA 1
ATOM 5920 C C . GLY B 1 313 ? 11.75 -11.57 -41.969 1 62.34 313 GLY B C 1
ATOM 5921 O O . GLY B 1 313 ? 11.633 -11.789 -40.75 1 62.34 313 GLY B O 1
ATOM 5922 N N . GLN B 1 314 ? 11.266 -10.609 -42.656 1 67.06 314 GLN B N 1
ATOM 5923 C CA . GLN B 1 314 ? 10.617 -9.539 -41.906 1 67.06 314 GLN B CA 1
ATOM 5924 C C . GLN B 1 314 ? 9.312 -10.023 -41.25 1 67.06 314 GLN B C 1
ATOM 5926 O O . GLN B 1 314 ? 9 -9.664 -40.125 1 67.06 314 GLN B O 1
ATOM 5931 N N . VAL B 1 315 ? 8.656 -10.797 -42 1 67.44 315 VAL B N 1
ATOM 5932 C CA . VAL B 1 315 ? 7.375 -11.289 -41.5 1 67.44 315 VAL B CA 1
ATOM 5933 C C . VAL B 1 315 ? 7.609 -12.227 -40.312 1 67.44 315 VAL B C 1
ATOM 5935 O O . VAL B 1 315 ? 6.895 -12.164 -39.312 1 67.44 315 VAL B O 1
ATOM 5938 N N . ARG B 1 316 ? 8.625 -13.047 -40.469 1 70.81 316 ARG B N 1
ATOM 5939 C CA . ARG B 1 316 ? 8.922 -14 -39.406 1 70.81 316 ARG B CA 1
ATOM 5940 C C . ARG B 1 316 ? 9.344 -13.289 -38.125 1 70.81 316 ARG B C 1
ATOM 5942 O O . ARG B 1 316 ? 8.945 -13.688 -37.031 1 70.81 316 ARG B O 1
ATOM 5949 N N . LEU B 1 317 ? 10.086 -12.305 -38.375 1 73.38 317 LEU B N 1
ATOM 5950 C CA . LEU B 1 317 ? 10.555 -11.555 -37.188 1 73.38 317 LEU B CA 1
ATOM 5951 C C . LEU B 1 317 ? 9.398 -10.844 -36.5 1 73.38 317 LEU B C 1
ATOM 5953 O O . LEU B 1 317 ? 9.344 -10.781 -35.281 1 73.38 317 LEU B O 1
ATOM 5957 N N . ARG B 1 318 ? 8.531 -10.414 -37.281 1 74.25 318 ARG B N 1
ATOM 5958 C CA . ARG B 1 318 ? 7.352 -9.766 -36.719 1 74.25 318 ARG B CA 1
ATOM 5959 C C . ARG B 1 318 ? 6.5 -10.766 -35.938 1 74.25 318 ARG B C 1
ATOM 5961 O O . ARG B 1 318 ? 5.957 -10.438 -34.875 1 74.25 318 ARG B O 1
ATOM 5968 N N . CYS B 1 319 ? 6.504 -11.961 -36.469 1 77.81 319 CYS B N 1
ATOM 5969 C CA . CYS B 1 319 ? 5.738 -13.008 -35.812 1 77.81 319 CYS B CA 1
ATOM 5970 C C . CYS B 1 319 ? 6.375 -13.383 -34.469 1 77.81 319 CYS B C 1
ATOM 5972 O O . CYS B 1 319 ? 5.668 -13.609 -33.5 1 77.81 319 CYS B O 1
ATOM 5974 N N . LEU B 1 320 ? 7.668 -13.352 -34.531 1 80.81 320 LEU B N 1
ATOM 5975 C CA . LEU B 1 320 ? 8.383 -13.703 -33.312 1 80.81 320 LEU B CA 1
ATOM 5976 C C . LEU B 1 320 ? 8.156 -12.656 -32.219 1 80.81 320 LEU B C 1
ATOM 5978 O O . LEU B 1 320 ? 7.973 -12.992 -31.047 1 80.81 320 LEU B O 1
ATOM 5982 N N . LEU B 1 321 ? 8.164 -11.484 -32.656 1 79.62 321 LEU B N 1
ATOM 5983 C CA . LEU B 1 321 ? 7.93 -10.398 -31.703 1 79.62 321 LEU B CA 1
ATOM 5984 C C . LEU B 1 321 ? 6.516 -10.469 -31.141 1 79.62 321 LEU B C 1
ATOM 5986 O O . LEU B 1 321 ? 6.309 -10.242 -29.938 1 79.62 321 LEU B O 1
ATOM 5990 N N . GLN B 1 322 ? 5.617 -10.719 -31.953 1 83 322 GLN B N 1
ATOM 5991 C CA . GLN B 1 322 ? 4.23 -10.836 -31.516 1 83 322 GLN B CA 1
ATOM 5992 C C . GLN B 1 322 ? 4.059 -11.992 -30.547 1 83 322 GLN B C 1
ATOM 5994 O O . GLN B 1 322 ? 3.359 -11.867 -29.531 1 83 322 GLN B O 1
ATOM 5999 N N . LEU B 1 323 ? 4.703 -13.047 -30.953 1 85.44 323 LEU B N 1
ATOM 6000 C CA . LEU B 1 323 ? 4.641 -14.219 -30.094 1 85.44 323 LEU B CA 1
ATOM 6001 C C . LEU B 1 323 ? 5.242 -13.914 -28.719 1 85.44 323 LEU B C 1
ATOM 6003 O O . LEU B 1 323 ? 4.688 -14.312 -27.688 1 85.44 323 LEU B O 1
ATOM 6007 N N . TYR B 1 324 ? 6.309 -13.219 -28.75 1 86.62 324 TYR B N 1
ATOM 6008 C CA . TYR B 1 324 ? 6.949 -12.836 -27.484 1 86.62 324 TYR B CA 1
ATOM 6009 C C . TYR B 1 324 ? 6.035 -11.953 -26.656 1 86.62 324 TYR B C 1
ATOM 6011 O O . TYR B 1 324 ? 5.867 -12.18 -25.453 1 86.62 324 TYR B O 1
ATOM 6019 N N . GLN B 1 325 ? 5.434 -11 -27.219 1 84.62 325 GLN B N 1
ATOM 6020 C CA . GLN B 1 325 ? 4.562 -10.062 -26.516 1 84.62 325 GLN B CA 1
ATOM 6021 C C . GLN B 1 325 ? 3.354 -10.781 -25.922 1 84.62 325 GLN B C 1
ATOM 6023 O O . GLN B 1 325 ? 2.896 -10.43 -24.828 1 84.62 325 GLN B O 1
ATOM 6028 N N . GLU B 1 326 ? 2.975 -11.758 -26.516 1 88.88 326 GLU B N 1
ATOM 6029 C CA . GLU B 1 326 ? 1.757 -12.445 -26.109 1 88.88 326 GLU B CA 1
ATOM 6030 C C . GLU B 1 326 ? 2.055 -13.516 -25.047 1 88.88 326 GLU B C 1
ATOM 6032 O O . GLU B 1 326 ? 1.254 -13.734 -24.141 1 88.88 326 GLU B O 1
ATOM 6037 N N . LYS B 1 327 ? 3.199 -14.172 -25.172 1 92.06 327 LYS B N 1
ATOM 6038 C CA . LYS B 1 327 ? 3.375 -15.406 -24.406 1 92.06 327 LYS B CA 1
ATOM 6039 C C . LYS B 1 327 ? 4.449 -15.242 -23.344 1 92.06 327 LYS B C 1
ATOM 6041 O O . LYS B 1 327 ? 4.562 -16.078 -22.438 1 92.06 327 LYS B O 1
ATOM 6046 N N . ALA B 1 328 ? 5.219 -14.164 -23.344 1 91.62 328 ALA B N 1
ATOM 6047 C CA . ALA B 1 328 ? 6.363 -14.023 -22.453 1 91.62 328 ALA B CA 1
ATOM 6048 C C . ALA B 1 328 ? 5.93 -13.516 -21.078 1 91.62 328 ALA B C 1
ATOM 6050 O O . ALA B 1 328 ? 6.711 -13.547 -20.125 1 91.62 328 ALA B O 1
ATOM 6051 N N . GLY B 1 329 ? 4.703 -13.211 -20.781 1 92.69 329 GLY B N 1
ATOM 6052 C CA . GLY B 1 329 ? 4.305 -12.516 -19.562 1 92.69 329 GLY B CA 1
ATOM 6053 C C . GLY B 1 329 ? 3.789 -13.453 -18.484 1 92.69 329 GLY B C 1
ATOM 6054 O O . GLY B 1 329 ? 3.047 -13.031 -17.594 1 92.69 329 GLY B O 1
ATOM 6055 N N . GLY B 1 330 ? 4.207 -14.711 -18.578 1 95.88 330 GLY B N 1
ATOM 6056 C CA . GLY B 1 330 ? 3.666 -15.672 -17.625 1 95.88 330 GLY B CA 1
ATOM 6057 C C . GLY B 1 330 ? 4.066 -15.375 -16.203 1 95.88 330 GLY B C 1
ATOM 6058 O O . GLY B 1 330 ? 3.223 -15.383 -15.297 1 95.88 330 GLY B O 1
ATOM 6059 N N . VAL B 1 331 ? 5.316 -15.086 -15.969 1 96.44 331 VAL B N 1
ATOM 6060 C CA . VAL B 1 331 ? 5.809 -14.805 -14.625 1 96.44 331 VAL B CA 1
ATOM 6061 C C . VAL B 1 331 ? 5.191 -13.508 -14.109 1 96.44 331 VAL B C 1
ATOM 6063 O O . VAL B 1 331 ? 4.773 -13.43 -12.953 1 96.44 331 VAL B O 1
ATOM 6066 N N . GLY B 1 332 ? 5.172 -12.531 -14.977 1 94.94 332 GLY B N 1
ATOM 6067 C CA . GLY B 1 332 ? 4.531 -11.281 -14.609 1 94.94 332 GLY B CA 1
ATOM 6068 C C . GLY B 1 332 ? 3.074 -11.445 -14.227 1 94.94 332 GLY B C 1
ATOM 6069 O O . GLY B 1 332 ? 2.605 -10.836 -13.266 1 94.94 332 GLY B O 1
ATOM 6070 N N . ARG B 1 333 ? 2.396 -12.242 -14.93 1 95.75 333 ARG B N 1
ATOM 6071 C CA . ARG B 1 333 ? 0.991 -12.508 -14.648 1 95.75 333 ARG B CA 1
ATOM 6072 C C . ARG B 1 333 ? 0.829 -13.211 -13.305 1 95.75 333 ARG B C 1
ATOM 6074 O O . ARG B 1 333 ? -0.056 -12.867 -12.516 1 95.75 333 ARG B O 1
ATOM 6081 N N . MET B 1 334 ? 1.634 -14.156 -13.102 1 97 334 MET B N 1
ATOM 6082 C CA . MET B 1 334 ? 1.618 -14.844 -11.812 1 97 334 MET B CA 1
ATOM 6083 C C . MET B 1 334 ? 1.851 -13.867 -10.664 1 97 334 MET B C 1
ATOM 6085 O O . MET B 1 334 ? 1.103 -13.859 -9.688 1 97 334 MET B O 1
ATOM 6089 N N . ASP B 1 335 ? 2.838 -13.047 -10.82 1 95.12 335 ASP B N 1
ATOM 6090 C CA . ASP B 1 335 ? 3.166 -12.07 -9.781 1 95.12 335 ASP B CA 1
ATOM 6091 C C . ASP B 1 335 ? 2.002 -11.109 -9.547 1 95.12 335 ASP B C 1
ATOM 6093 O O . ASP B 1 335 ? 1.707 -10.758 -8.398 1 95.12 335 ASP B O 1
ATOM 6097 N N . GLN B 1 336 ? 1.429 -10.719 -10.594 1 94.5 336 GLN B N 1
ATOM 6098 C CA . GLN B 1 336 ? 0.289 -9.812 -10.477 1 94.5 336 GLN B CA 1
ATOM 6099 C C . GLN B 1 336 ? -0.861 -10.477 -9.719 1 94.5 336 GLN B C 1
ATOM 6101 O O . GLN B 1 336 ? -1.466 -9.867 -8.836 1 94.5 336 GLN B O 1
ATOM 6106 N N . ASN B 1 337 ? -1.141 -11.688 -10.086 1 94.5 337 ASN B N 1
ATOM 6107 C CA . ASN B 1 337 ? -2.195 -12.43 -9.398 1 94.5 337 ASN B CA 1
ATOM 6108 C C . ASN B 1 337 ? -1.896 -12.586 -7.91 1 94.5 337 ASN B C 1
ATOM 6110 O O . ASN B 1 337 ? -2.781 -12.398 -7.074 1 94.5 337 ASN B O 1
ATOM 6114 N N . MET B 1 338 ? -0.698 -12.898 -7.652 1 94.56 338 MET B N 1
ATOM 6115 C CA . MET B 1 338 ? -0.307 -13.117 -6.266 1 94.56 338 MET B CA 1
ATOM 6116 C C . MET B 1 338 ? -0.328 -11.812 -5.48 1 94.56 338 MET B C 1
ATOM 6118 O O . MET B 1 338 ? -0.722 -11.789 -4.312 1 94.56 338 MET B O 1
ATOM 6122 N N . ALA B 1 339 ? 0.117 -10.766 -6.129 1 91.94 339 ALA B N 1
ATOM 6123 C CA . ALA B 1 339 ? 0.233 -9.469 -5.473 1 91.94 339 ALA B CA 1
ATOM 6124 C C . ALA B 1 339 ? -1.141 -8.914 -5.094 1 91.94 339 ALA B C 1
ATOM 6126 O O . ALA B 1 339 ? -1.271 -8.164 -4.129 1 91.94 339 ALA B O 1
ATOM 6127 N N . ARG B 1 340 ? -2.139 -9.281 -5.785 1 92.44 340 ARG B N 1
ATOM 6128 C CA . ARG B 1 340 ? -3.475 -8.727 -5.578 1 92.44 340 ARG B CA 1
ATOM 6129 C C . ARG B 1 340 ? -3.988 -9.055 -4.176 1 92.44 340 ARG B C 1
ATOM 6131 O O . ARG B 1 340 ? -4.645 -8.227 -3.543 1 92.44 340 ARG B O 1
ATOM 6138 N N . TYR B 1 341 ? -3.811 -10.227 -3.719 1 94.19 341 TYR B N 1
ATOM 6139 C CA . TYR B 1 341 ? -4.305 -10.68 -2.422 1 94.19 341 TYR B CA 1
ATOM 6140 C C . TYR B 1 341 ? -3.217 -11.414 -1.647 1 94.19 341 TYR B C 1
ATOM 6142 O O . TYR B 1 341 ? -3.449 -12.5 -1.118 1 94.19 341 TYR B O 1
ATOM 6150 N N . ARG B 1 342 ? -2.117 -10.758 -1.609 1 92.88 342 ARG B N 1
ATOM 6151 C CA . ARG B 1 342 ? -0.954 -11.359 -0.961 1 92.88 342 ARG B CA 1
ATOM 6152 C C . ARG B 1 342 ? -1.174 -11.492 0.542 1 92.88 342 ARG B C 1
ATOM 6154 O O . ARG B 1 342 ? -1.725 -10.594 1.178 1 92.88 342 ARG B O 1
ATOM 6161 N N . VAL B 1 343 ? -0.722 -12.617 1.086 1 92.81 343 VAL B N 1
ATOM 6162 C CA . VAL B 1 343 ? -0.754 -12.836 2.529 1 92.81 343 VAL B CA 1
ATOM 6163 C C . VAL B 1 343 ? -0.041 -11.688 3.242 1 92.81 343 VAL B C 1
ATOM 6165 O O . VAL B 1 343 ? 1.076 -11.32 2.871 1 92.81 343 VAL B O 1
ATOM 6168 N N . ARG B 1 344 ? -0.705 -11.18 4.293 1 89.19 344 ARG B N 1
ATOM 6169 C CA . ARG B 1 344 ? -0.155 -9.984 4.922 1 89.19 344 ARG B CA 1
ATOM 6170 C C . ARG B 1 344 ? 0.335 -10.281 6.336 1 89.19 344 ARG B C 1
ATOM 6172 O O . ARG B 1 344 ? 1.083 -9.492 6.918 1 89.19 344 ARG B O 1
ATOM 6179 N N . VAL B 1 345 ? -0.064 -11.383 6.91 1 88.44 345 VAL B N 1
ATOM 6180 C CA . VAL B 1 345 ? 0.41 -11.758 8.242 1 88.44 345 VAL B CA 1
ATOM 6181 C C . VAL B 1 345 ? 1.859 -12.227 8.156 1 88.44 345 VAL B C 1
ATOM 6183 O O . VAL B 1 345 ? 2.186 -13.109 7.355 1 88.44 345 VAL B O 1
ATOM 6186 N N . ARG B 1 346 ? 2.662 -11.562 8.984 1 79.81 346 ARG B N 1
ATOM 6187 C CA . ARG B 1 346 ? 4.082 -11.883 8.938 1 79.81 346 ARG B CA 1
ATOM 6188 C C . ARG B 1 346 ? 4.586 -12.359 10.297 1 79.81 346 ARG B C 1
ATOM 6190 O O . ARG B 1 346 ? 4.051 -11.961 11.336 1 79.81 346 ARG B O 1
ATOM 6197 N N . GLY B 1 347 ? 5.445 -13.344 10.164 1 80.06 347 GLY B N 1
ATOM 6198 C CA . GLY B 1 347 ? 6.133 -13.781 11.367 1 80.06 347 GLY B CA 1
ATOM 6199 C C . GLY B 1 347 ? 7.535 -13.211 11.492 1 80.06 347 GLY B C 1
ATOM 6200 O O . GLY B 1 347 ? 8.008 -12.5 10.602 1 80.06 347 GLY B O 1
ATOM 6201 N N . THR B 1 348 ? 8.117 -13.461 12.594 1 78 348 THR B N 1
ATOM 6202 C CA . THR B 1 348 ? 9.469 -12.969 12.852 1 78 348 THR B CA 1
ATOM 6203 C C . THR B 1 348 ? 10.508 -13.82 12.117 1 78 348 THR B C 1
ATOM 6205 O O . THR B 1 348 ? 11.586 -13.336 11.789 1 78 348 THR B O 1
ATOM 6208 N N . LYS B 1 349 ? 10.148 -15.023 11.922 1 82.88 349 LYS B N 1
ATOM 6209 C CA . LYS B 1 349 ? 11.062 -15.906 11.195 1 82.88 349 LYS B CA 1
ATOM 6210 C C . LYS B 1 349 ? 10.969 -15.672 9.688 1 82.88 349 LYS B C 1
ATOM 6212 O O . LYS B 1 349 ? 9.875 -15.492 9.148 1 82.88 349 LYS B O 1
ATOM 6217 N N . TRP B 1 350 ? 12.086 -15.719 9.008 1 78.19 350 TRP B N 1
ATOM 6218 C CA . TRP B 1 350 ? 12.117 -15.398 7.586 1 78.19 350 TRP B CA 1
ATOM 6219 C C . TRP B 1 350 ? 11.312 -16.406 6.781 1 78.19 350 TRP B C 1
ATOM 6221 O O . TRP B 1 350 ? 10.75 -16.078 5.734 1 78.19 350 TRP B O 1
ATOM 6231 N N . TYR B 1 351 ? 11.32 -17.641 7.23 1 82.62 351 TYR B N 1
ATOM 6232 C CA . TYR B 1 351 ? 10.68 -18.672 6.41 1 82.62 351 TYR B CA 1
ATOM 6233 C C . TYR B 1 351 ? 9.164 -18.594 6.539 1 82.62 351 TYR B C 1
ATOM 6235 O O . TYR B 1 351 ? 8.438 -19.281 5.816 1 82.62 351 TYR B O 1
ATOM 6243 N N . SER B 1 352 ? 8.68 -17.719 7.492 1 83.06 352 SER B N 1
ATOM 6244 C CA . SER B 1 352 ? 7.238 -17.484 7.52 1 83.06 352 SER B CA 1
ATOM 6245 C C . SER B 1 352 ? 6.777 -16.734 6.27 1 83.06 352 SER B C 1
ATOM 6247 O O . SER B 1 352 ? 5.711 -17.031 5.727 1 83.06 352 SER B O 1
ATOM 6249 N N . SER B 1 353 ? 7.562 -15.789 5.824 1 83.31 353 SER B N 1
ATOM 6250 C CA . SER B 1 353 ? 7.238 -15.055 4.605 1 83.31 353 SER B CA 1
ATOM 6251 C C . SER B 1 353 ? 7.289 -15.969 3.383 1 83.31 353 SER B C 1
ATOM 6253 O O . SER B 1 353 ? 6.496 -15.812 2.453 1 83.31 353 SER B O 1
ATOM 6255 N N . PHE B 1 354 ? 8.195 -16.891 3.449 1 86.25 354 PHE B N 1
ATOM 6256 C CA . PHE B 1 354 ? 8.305 -17.844 2.35 1 86.25 354 PHE B CA 1
ATOM 6257 C C . PHE B 1 354 ? 7.07 -18.734 2.277 1 86.25 354 PHE B C 1
ATOM 6259 O O . PHE B 1 354 ? 6.586 -19.047 1.188 1 86.25 354 PHE B O 1
ATOM 6266 N N . MET B 1 355 ? 6.637 -19.109 3.426 1 87.56 355 MET B N 1
ATOM 6267 C CA . MET B 1 355 ? 5.414 -19.906 3.469 1 87.56 355 MET B CA 1
ATOM 6268 C C . MET B 1 355 ? 4.238 -19.141 2.883 1 87.56 355 MET B C 1
ATOM 6270 O O . MET B 1 355 ? 3.396 -19.719 2.188 1 87.56 355 MET B O 1
ATOM 6274 N N . GLY B 1 356 ? 4.188 -17.812 3.186 1 91.12 356 GLY B N 1
ATOM 6275 C CA . GLY B 1 356 ? 3.166 -16.984 2.568 1 91.12 356 GLY B CA 1
ATOM 6276 C C . GLY B 1 356 ? 3.246 -16.969 1.054 1 91.12 356 GLY B C 1
ATOM 6277 O O . GLY B 1 356 ? 2.223 -17.062 0.373 1 91.12 356 GLY B O 1
ATOM 6278 N N . TYR B 1 357 ? 4.422 -16.938 0.538 1 92 357 TYR B N 1
ATOM 6279 C CA . TYR B 1 357 ? 4.648 -16.953 -0.903 1 92 357 TYR B CA 1
ATOM 6280 C C . TYR B 1 357 ? 4.16 -18.266 -1.51 1 92 357 TYR B C 1
ATOM 6282 O O . TYR B 1 357 ? 3.477 -18.266 -2.537 1 92 357 TYR B O 1
ATOM 6290 N N . VAL B 1 358 ? 4.562 -19.328 -0.864 1 92.69 358 VAL B N 1
ATOM 6291 C CA . VAL B 1 358 ? 4.184 -20.656 -1.35 1 92.69 358 VAL B CA 1
ATOM 6292 C C . VAL B 1 358 ? 2.666 -20.797 -1.332 1 92.69 358 VAL B C 1
ATOM 6294 O O . VAL B 1 358 ? 2.076 -21.344 -2.264 1 92.69 358 VAL B O 1
ATOM 6297 N N . LEU B 1 359 ? 2.068 -20.312 -0.316 1 93.5 359 LEU B N 1
ATOM 6298 C CA . LEU B 1 359 ? 0.615 -20.359 -0.202 1 93.5 359 LEU B CA 1
ATOM 6299 C C . LEU B 1 359 ? -0.046 -19.562 -1.325 1 93.5 359 LEU B C 1
ATOM 6301 O O . LEU B 1 359 ? -0.991 -20.047 -1.955 1 93.5 359 LEU B O 1
ATOM 6305 N N . ASP B 1 360 ? 0.423 -18.422 -1.566 1 94.94 360 ASP B N 1
ATOM 6306 C CA . ASP B 1 360 ? -0.108 -17.578 -2.639 1 94.94 360 ASP B CA 1
ATOM 6307 C C . ASP B 1 360 ? 0.07 -18.25 -3.998 1 94.94 360 ASP B C 1
ATOM 6309 O O . ASP B 1 360 ? -0.831 -18.219 -4.84 1 94.94 360 ASP B O 1
ATOM 6313 N N . ALA B 1 361 ? 1.252 -18.828 -4.184 1 95.12 361 ALA B N 1
ATOM 6314 C CA . ALA B 1 361 ? 1.516 -19.531 -5.438 1 95.12 361 ALA B CA 1
ATOM 6315 C C . ALA B 1 361 ? 0.568 -20.703 -5.609 1 95.12 361 ALA B C 1
ATOM 6317 O O . ALA B 1 361 ? 0.051 -20.938 -6.707 1 95.12 361 ALA B O 1
ATOM 6318 N N . ALA B 1 362 ? 0.396 -21.453 -4.555 1 94.88 362 ALA B N 1
ATOM 6319 C CA . ALA B 1 362 ? -0.513 -22.594 -4.59 1 94.88 362 ALA B CA 1
ATOM 6320 C C . ALA B 1 362 ? -1.938 -22.156 -4.91 1 94.88 362 ALA B C 1
ATOM 6322 O O . ALA B 1 362 ? -2.639 -22.812 -5.684 1 94.88 362 ALA B O 1
ATOM 6323 N N . LEU B 1 363 ? -2.357 -21.094 -4.332 1 95 363 LEU B N 1
ATOM 6324 C CA . LEU B 1 363 ? -3.693 -20.562 -4.594 1 95 363 LEU B CA 1
ATOM 6325 C C . LEU B 1 363 ? -3.828 -20.109 -6.047 1 95 363 LEU B C 1
ATOM 6327 O O . LEU B 1 363 ? -4.852 -20.375 -6.684 1 95 363 LEU B O 1
ATOM 6331 N N . ASN B 1 364 ? -2.828 -19.438 -6.52 1 95.56 364 ASN B N 1
ATOM 6332 C CA . ASN B 1 364 ? -2.814 -19.047 -7.926 1 95.56 364 ASN B CA 1
ATOM 6333 C C . ASN B 1 364 ? -2.939 -20.25 -8.852 1 95.56 364 ASN B C 1
ATOM 6335 O O . ASN B 1 364 ? -3.738 -20.25 -9.789 1 95.56 364 ASN B O 1
ATOM 6339 N N . ASN B 1 365 ? -2.133 -21.281 -8.586 1 94.88 365 ASN B N 1
ATOM 6340 C CA . ASN B 1 365 ? -2.168 -22.484 -9.398 1 94.88 365 ASN B CA 1
ATOM 6341 C C . ASN B 1 365 ? -3.525 -23.172 -9.312 1 94.88 365 ASN B C 1
ATOM 6343 O O . ASN B 1 365 ? -4.062 -23.625 -10.328 1 94.88 365 ASN B O 1
ATOM 6347 N N . ALA B 1 366 ? -4.043 -23.266 -8.117 1 92.62 366 ALA B N 1
ATOM 6348 C CA . ALA B 1 366 ? -5.352 -23.891 -7.941 1 92.62 366 ALA B CA 1
ATOM 6349 C C . ALA B 1 366 ? -6.434 -23.125 -8.688 1 92.62 366 ALA B C 1
ATOM 6351 O O . ALA B 1 366 ? -7.32 -23.734 -9.305 1 92.62 366 ALA B O 1
ATOM 6352 N N . TRP B 1 367 ? -6.41 -21.875 -8.602 1 92.75 367 TRP B N 1
ATOM 6353 C CA . TRP B 1 367 ? -7.383 -21.031 -9.281 1 92.75 367 TRP B CA 1
ATOM 6354 C C . TRP B 1 367 ? -7.281 -21.203 -10.797 1 92.75 367 TRP B C 1
ATOM 6356 O O . TRP B 1 367 ? -8.297 -21.25 -11.492 1 92.75 367 TRP B O 1
ATOM 6366 N N . GLN B 1 368 ? -6.004 -21.266 -11.32 1 91.75 368 GLN B N 1
ATOM 6367 C CA . GLN B 1 368 ? -5.809 -21.5 -12.75 1 91.75 368 GLN B CA 1
ATOM 6368 C C . GLN B 1 368 ? -6.414 -22.828 -13.18 1 91.75 368 GLN B C 1
ATOM 6370 O O . GLN B 1 368 ? -7.039 -22.922 -14.234 1 91.75 368 GLN B O 1
ATOM 6375 N N . LEU B 1 369 ? -6.223 -23.812 -12.375 1 89.31 369 LEU B N 1
ATOM 6376 C CA . LEU B 1 369 ? -6.801 -25.125 -12.672 1 89.31 369 LEU B CA 1
ATOM 6377 C C . LEU B 1 369 ? -8.328 -25.062 -12.641 1 89.31 369 LEU B C 1
ATOM 6379 O O . LEU B 1 369 ? -8.992 -25.672 -13.469 1 89.31 369 LEU B O 1
ATOM 6383 N N . HIS B 1 370 ? -8.82 -24.328 -11.648 1 86.75 370 HIS B N 1
ATOM 6384 C CA . HIS B 1 370 ? -10.266 -24.125 -11.555 1 86.75 370 HIS B CA 1
ATOM 6385 C C . HIS B 1 370 ? -10.812 -23.5 -12.828 1 86.75 370 HIS B C 1
ATOM 6387 O O . HIS B 1 370 ? -11.859 -23.922 -13.336 1 86.75 370 HIS B O 1
ATOM 6393 N N . ARG B 1 371 ? -10.141 -22.531 -13.32 1 85.81 371 ARG B N 1
ATOM 6394 C CA . ARG B 1 371 ? -10.57 -21.828 -14.523 1 85.81 371 ARG B CA 1
ATOM 6395 C C . ARG B 1 371 ? -10.555 -22.766 -15.734 1 85.81 371 ARG B C 1
ATOM 6397 O O . ARG B 1 371 ? -11.414 -22.656 -16.609 1 85.81 371 ARG B O 1
ATOM 6404 N N . ILE B 1 372 ? -9.609 -23.641 -15.805 1 83.69 372 ILE B N 1
ATOM 6405 C CA . ILE B 1 372 ? -9.469 -24.562 -16.922 1 83.69 372 ILE B CA 1
ATOM 6406 C C . ILE B 1 372 ? -10.555 -25.641 -16.828 1 83.69 372 ILE B C 1
ATOM 6408 O O . ILE B 1 372 ? -11.164 -26 -17.844 1 83.69 372 ILE B O 1
ATOM 6412 N N . CYS B 1 373 ? -10.812 -26.109 -15.641 1 78.69 373 CYS B N 1
ATOM 6413 C CA . CYS B 1 373 ? -11.703 -27.25 -15.438 1 78.69 373 CYS B CA 1
ATOM 6414 C C . CYS B 1 373 ? -13.164 -26.812 -15.445 1 78.69 373 CYS B C 1
ATOM 6416 O O . CYS B 1 373 ? -14.047 -27.578 -15.836 1 78.69 373 CYS B O 1
ATOM 6418 N N . CYS B 1 374 ? -13.414 -25.594 -14.883 1 75.12 374 CYS B N 1
ATOM 6419 C CA . CYS B 1 374 ? -14.805 -25.172 -14.719 1 75.12 374 CYS B CA 1
ATOM 6420 C C . CYS B 1 374 ? -15.188 -24.109 -15.734 1 75.12 374 CYS B C 1
ATOM 6422 O O . CYS B 1 374 ? -15.945 -23.188 -15.422 1 75.12 374 CYS B O 1
ATOM 6424 N N . GLY B 1 375 ? -14.875 -24.156 -16.906 1 66.56 375 GLY B N 1
ATOM 6425 C CA . GLY B 1 375 ? -15.109 -23.203 -17.984 1 66.56 375 GLY B CA 1
ATOM 6426 C C . GLY B 1 375 ? -16.234 -22.234 -17.688 1 66.56 375 GLY B C 1
ATOM 6427 O O . GLY B 1 375 ? -15.992 -21.062 -17.375 1 66.56 375 GLY B O 1
ATOM 6428 N N . ASN B 1 376 ? -17.469 -22.516 -17.5 1 63.81 376 ASN B N 1
ATOM 6429 C CA . ASN B 1 376 ? -18.641 -21.656 -17.391 1 63.81 376 ASN B CA 1
ATOM 6430 C C . ASN B 1 376 ? -18.875 -21.219 -15.938 1 63.81 376 ASN B C 1
ATOM 6432 O O . ASN B 1 376 ? -19.516 -20.203 -15.688 1 63.81 376 ASN B O 1
ATOM 6436 N N . ALA B 1 377 ? -18.375 -21.984 -15 1 65.81 377 ALA B N 1
ATOM 6437 C CA . ALA B 1 377 ? -18.625 -21.672 -13.586 1 65.81 377 ALA B CA 1
ATOM 6438 C C . ALA B 1 377 ? -17.391 -21.094 -12.922 1 65.81 377 ALA B C 1
ATOM 6440 O O . ALA B 1 377 ? -17.156 -21.312 -11.734 1 65.81 377 ALA B O 1
ATOM 6441 N N . GLN B 1 378 ? -16.766 -20.266 -13.734 1 78.94 378 GLN B N 1
ATOM 6442 C CA . GLN B 1 378 ? -15.516 -19.734 -13.219 1 78.94 378 GLN B CA 1
ATOM 6443 C C . GLN B 1 378 ? -15.758 -18.578 -12.258 1 78.94 378 GLN B C 1
ATOM 6445 O O . GLN B 1 378 ? -16.656 -17.766 -12.477 1 78.94 378 GLN B O 1
ATOM 6450 N N . VAL B 1 379 ? -15.07 -18.75 -11.07 1 83.38 379 VAL B N 1
ATOM 6451 C CA . VAL B 1 379 ? -15.078 -17.656 -10.117 1 83.38 379 VAL B CA 1
ATOM 6452 C C . VAL B 1 379 ? -13.773 -16.859 -10.242 1 83.38 379 VAL B C 1
ATOM 6454 O O . VAL B 1 379 ? -12.766 -17.391 -10.711 1 83.38 379 VAL B O 1
ATOM 6457 N N . ASP B 1 380 ? -13.875 -15.602 -9.906 1 89.25 380 ASP B N 1
ATOM 6458 C CA . ASP B 1 380 ? -12.648 -14.82 -9.969 1 89.25 380 ASP B CA 1
ATOM 6459 C C . ASP B 1 380 ? -11.719 -15.156 -8.805 1 89.25 380 ASP B C 1
ATOM 6461 O O . ASP B 1 380 ? -12.086 -15.93 -7.914 1 89.25 380 ASP B O 1
ATOM 6465 N N . LEU B 1 381 ? -10.555 -14.68 -8.875 1 92.5 381 LEU B N 1
ATOM 6466 C CA . LEU B 1 381 ? -9.508 -15.039 -7.938 1 92.5 381 LEU B CA 1
ATOM 6467 C C . LEU B 1 381 ? -9.922 -14.719 -6.504 1 92.5 381 LEU B C 1
ATOM 6469 O O . LEU B 1 381 ? -9.68 -15.508 -5.59 1 92.5 381 LEU B O 1
ATOM 6473 N N . LEU B 1 382 ? -10.562 -13.547 -6.293 1 92.88 382 LEU B N 1
ATOM 6474 C CA . LEU B 1 382 ? -11.008 -13.156 -4.961 1 92.88 382 LEU B CA 1
ATOM 6475 C C . LEU B 1 382 ? -12.031 -14.148 -4.418 1 92.88 382 LEU B C 1
ATOM 6477 O O . LEU B 1 382 ? -11.891 -14.633 -3.291 1 92.88 382 LEU B O 1
ATOM 6481 N N . ALA B 1 383 ? -12.984 -14.414 -5.207 1 89.38 383 ALA B N 1
ATOM 6482 C CA . ALA B 1 383 ? -14.016 -15.359 -4.785 1 89.38 383 ALA B CA 1
ATOM 6483 C C . ALA B 1 383 ? -13.414 -16.734 -4.484 1 89.38 383 ALA B C 1
ATOM 6485 O O . ALA B 1 383 ? -13.82 -17.391 -3.529 1 89.38 383 ALA B O 1
ATOM 6486 N N . PHE B 1 384 ? -12.547 -17.172 -5.312 1 91.5 384 PHE B N 1
ATOM 6487 C CA . PHE B 1 384 ? -11.875 -18.453 -5.109 1 91.5 384 PHE B CA 1
ATOM 6488 C C . PHE B 1 384 ? -11.133 -18.469 -3.775 1 91.5 384 PHE B C 1
ATOM 6490 O O . PHE B 1 384 ? -11.281 -19.406 -2.992 1 91.5 384 PHE B O 1
ATOM 6497 N N . ARG B 1 385 ? -10.367 -17.438 -3.502 1 92.88 385 ARG B N 1
ATOM 6498 C CA . ARG B 1 385 ? -9.602 -17.344 -2.264 1 92.88 385 ARG B CA 1
ATOM 6499 C C . ARG B 1 385 ? -10.523 -17.297 -1.051 1 92.88 385 ARG B C 1
ATOM 6501 O O . ARG B 1 385 ? -10.25 -17.922 -0.029 1 92.88 385 ARG B O 1
ATOM 6508 N N . ARG B 1 386 ? -11.578 -16.5 -1.154 1 90.44 386 ARG B N 1
ATOM 6509 C CA . ARG B 1 386 ? -12.547 -16.406 -0.061 1 90.44 386 ARG B CA 1
ATOM 6510 C C . ARG B 1 386 ? -13.148 -17.766 0.255 1 90.44 386 ARG B C 1
ATOM 6512 O O . ARG B 1 386 ? -13.328 -18.125 1.424 1 90.44 386 ARG B O 1
ATOM 6519 N N . TYR B 1 387 ? -13.414 -18.516 -0.815 1 88.25 387 TYR B N 1
ATOM 6520 C CA . TYR B 1 387 ? -13.969 -19.859 -0.64 1 88.25 387 TYR B CA 1
ATOM 6521 C C . TYR B 1 387 ? -13.008 -20.75 0.129 1 88.25 387 TYR B C 1
ATOM 6523 O O . TYR B 1 387 ? -13.406 -21.406 1.097 1 88.25 387 TYR B O 1
ATOM 6531 N N . VAL B 1 388 ? -11.828 -20.766 -0.273 1 90.25 388 VAL B N 1
ATOM 6532 C CA . VAL B 1 388 ? -10.82 -21.609 0.356 1 90.25 388 VAL B CA 1
ATOM 6533 C C . VAL B 1 388 ? -10.633 -21.203 1.813 1 90.25 388 VAL B C 1
ATOM 6535 O O . VAL B 1 388 ? -10.578 -22.047 2.705 1 90.25 388 VAL B O 1
ATOM 6538 N N . ALA B 1 389 ? -10.516 -19.906 2.08 1 91.56 389 ALA B N 1
ATOM 6539 C CA . ALA B 1 389 ? -10.336 -19.391 3.438 1 91.56 389 ALA B CA 1
ATOM 6540 C C . ALA B 1 389 ? -11.492 -19.828 4.34 1 91.56 389 ALA B C 1
ATOM 6542 O O . ALA B 1 389 ? -11.266 -20.297 5.457 1 91.56 389 ALA B O 1
ATOM 6543 N N . CYS B 1 390 ? -12.688 -19.703 3.857 1 88.5 390 CYS B N 1
ATOM 6544 C CA . CYS B 1 390 ? -13.867 -20.047 4.648 1 88.5 390 CYS B CA 1
ATOM 6545 C C . CYS B 1 390 ? -13.914 -21.531 4.949 1 88.5 390 CYS B C 1
ATOM 6547 O O . CYS B 1 390 ? -14.188 -21.938 6.082 1 88.5 390 CYS B O 1
ATOM 6549 N N . VAL B 1 391 ? -13.617 -22.344 3.973 1 86.56 391 VAL B N 1
ATOM 6550 C CA . VAL B 1 391 ? -13.641 -23.797 4.16 1 86.56 391 VAL B CA 1
ATOM 6551 C C . VAL B 1 391 ? -12.594 -24.203 5.199 1 86.56 391 VAL B C 1
ATOM 6553 O O . VAL B 1 391 ? -12.867 -25.016 6.086 1 86.56 391 VAL B O 1
ATOM 6556 N N . TYR B 1 392 ? -11.406 -23.625 5.109 1 89.5 392 TYR B N 1
ATOM 6557 C CA . TYR B 1 392 ? -10.344 -23.938 6.051 1 89.5 392 TYR B CA 1
ATOM 6558 C C . TYR B 1 392 ? -10.711 -23.5 7.461 1 89.5 392 TYR B C 1
ATOM 6560 O O . TYR B 1 392 ? -10.477 -24.234 8.43 1 89.5 392 TYR B O 1
ATOM 6568 N N . LEU B 1 393 ? -11.328 -22.391 7.617 1 90 393 LEU B N 1
ATOM 6569 C CA . LEU B 1 393 ? -11.625 -21.844 8.938 1 90 393 LEU B CA 1
ATOM 6570 C C . LEU B 1 393 ? -12.844 -22.516 9.539 1 90 393 LEU B C 1
ATOM 6572 O O . LEU B 1 393 ? -12.953 -22.641 10.766 1 90 393 LEU B O 1
ATOM 6576 N N . GLU B 1 394 ? -13.719 -22.938 8.742 1 84.19 394 GLU B N 1
ATOM 6577 C CA . GLU B 1 394 ? -14.914 -23.609 9.234 1 84.19 394 GLU B CA 1
ATOM 6578 C C . GLU B 1 394 ? -14.641 -25.078 9.562 1 84.19 394 GLU B C 1
ATOM 6580 O O . GLU B 1 394 ? -15.461 -25.734 10.203 1 84.19 394 GLU B O 1
ATOM 6585 N N . SER B 1 395 ? -13.57 -25.562 9.078 1 74.31 395 SER B N 1
ATOM 6586 C CA . SER B 1 395 ? -13.227 -26.969 9.32 1 74.31 395 SER B CA 1
ATOM 6587 C C . SER B 1 395 ? -13.07 -27.25 10.812 1 74.31 395 SER B C 1
ATOM 6589 O O . SER B 1 395 ? -13.336 -28.359 11.273 1 74.31 395 SER B O 1
ATOM 6591 N N . ASN B 1 396 ? -12.492 -26.406 11.617 1 62.72 396 ASN B N 1
ATOM 6592 C CA . ASN B 1 396 ? -12.273 -26.625 13.047 1 62.72 396 ASN B CA 1
ATOM 6593 C C . ASN B 1 396 ? -13.508 -26.25 13.867 1 62.72 396 ASN B C 1
ATOM 6595 O O . ASN B 1 396 ? -13.523 -26.438 15.086 1 62.72 396 ASN B O 1
ATOM 6599 N N . ALA B 1 397 ? -14.445 -25.547 13.281 1 55.66 397 ALA B N 1
ATOM 6600 C CA . ALA B 1 397 ? -15.586 -25.125 14.102 1 55.66 397 ALA B CA 1
ATOM 6601 C C . ALA B 1 397 ? -16.328 -26.344 14.656 1 55.66 397 ALA B C 1
ATOM 6603 O O . ALA B 1 397 ? -16.391 -27.391 14.008 1 55.66 397 ALA B O 1
ATOM 6604 N N . ASP B 1 398 ? -16.297 -26.562 15.828 1 48.16 398 ASP B N 1
ATOM 6605 C CA . ASP B 1 398 ? -16.953 -27.641 16.562 1 48.16 398 ASP B CA 1
ATOM 6606 C C . ASP B 1 398 ? -18.219 -28.094 15.852 1 48.16 398 ASP B C 1
ATOM 6608 O O . ASP B 1 398 ? -19.172 -27.328 15.695 1 48.16 398 ASP B O 1
ATOM 6612 N N . THR B 1 399 ? -18.156 -29.062 14.906 1 44 399 THR B N 1
ATOM 6613 C CA . THR B 1 399 ? -19.234 -29.781 14.25 1 44 399 THR B CA 1
ATOM 6614 C C . THR B 1 399 ? -20.406 -29.984 15.203 1 44 399 THR B C 1
ATOM 6616 O O . THR B 1 399 ? -21.453 -30.5 14.812 1 44 399 THR B O 1
ATOM 6619 N N . SER B 1 400 ? -20.219 -29.953 16.375 1 39.06 400 SER B N 1
ATOM 6620 C CA . SER B 1 400 ? -21.344 -30.312 17.219 1 39.06 400 SER B CA 1
ATOM 6621 C C . SER B 1 400 ? -22.469 -29.297 17.125 1 39.06 400 SER B C 1
ATOM 6623 O O . SER B 1 400 ? -23.562 -29.516 17.656 1 39.06 400 SER B O 1
ATOM 6625 N N . SER B 1 401 ? -22.188 -28.062 16.906 1 37.78 401 SER B N 1
ATOM 6626 C CA . SER B 1 401 ? -23.375 -27.219 16.953 1 37.78 401 SER B CA 1
ATOM 6627 C C . SER B 1 401 ? -24.094 -27.219 15.602 1 37.78 401 SER B C 1
ATOM 6629 O O . SER B 1 401 ? -23.453 -27.234 14.547 1 37.78 401 SER B O 1
ATOM 6631 N N . GLN B 1 402 ? -25.328 -27.688 15.43 1 39.31 402 GLN B N 1
ATOM 6632 C CA . GLN B 1 402 ? -26.297 -27.781 14.344 1 39.31 402 GLN B CA 1
ATOM 6633 C C . GLN B 1 402 ? -26.156 -26.609 13.383 1 39.31 402 GLN B C 1
ATOM 6635 O O . GLN B 1 402 ? -26.328 -26.75 12.172 1 39.31 402 GLN B O 1
ATOM 6640 N N . GLY B 1 403 ? -25.922 -25.5 13.828 1 41.03 403 GLY B N 1
ATOM 6641 C CA . GLY B 1 403 ? -25.938 -24.281 13.031 1 41.03 403 GLY B CA 1
ATOM 6642 C C . GLY B 1 403 ? -24.781 -24.172 12.062 1 41.03 403 GLY B C 1
ATOM 6643 O O . GLY B 1 403 ? -24.812 -23.375 11.117 1 41.03 403 GLY B O 1
ATOM 6644 N N . ARG B 1 404 ? -23.75 -24.969 12.188 1 47.72 404 ARG B N 1
ATOM 6645 C CA . ARG B 1 404 ? -22.5 -24.812 11.477 1 47.72 404 ARG B CA 1
ATOM 6646 C C . ARG B 1 404 ? -22.516 -25.578 10.164 1 47.72 404 ARG B C 1
ATOM 6648 O O . ARG B 1 404 ? -21.938 -25.141 9.164 1 47.72 404 ARG B O 1
ATOM 6655 N N . ARG B 1 405 ? -23.016 -26.859 10.141 1 42.34 405 ARG B N 1
ATOM 6656 C CA . ARG B 1 405 ? -23.203 -27.562 8.883 1 42.34 405 ARG B CA 1
ATOM 6657 C C . ARG B 1 405 ? -23.969 -26.703 7.875 1 42.34 405 ARG B C 1
ATOM 6659 O O . ARG B 1 405 ? -23.672 -26.734 6.676 1 42.34 405 ARG B O 1
ATOM 6666 N N . GLY B 1 406 ? -24.797 -25.922 8.414 1 40.91 406 GLY B N 1
ATOM 6667 C CA . GLY B 1 406 ? -25.594 -25.031 7.578 1 40.91 406 GLY B CA 1
ATOM 6668 C C . GLY B 1 406 ? -24.797 -23.906 6.969 1 40.91 406 GLY B C 1
ATOM 6669 O O . GLY B 1 406 ? -24.969 -23.594 5.789 1 40.91 406 GLY B O 1
ATOM 6670 N N . ARG B 1 407 ? -23.828 -23.5 7.742 1 47.91 407 ARG B N 1
ATOM 6671 C CA . ARG B 1 407 ? -23.062 -22.359 7.23 1 47.91 407 ARG B CA 1
ATOM 6672 C C . ARG B 1 407 ? -22.078 -22.797 6.156 1 47.91 407 ARG B C 1
ATOM 6674 O O . ARG B 1 407 ? -21.875 -22.078 5.172 1 47.91 407 ARG B O 1
ATOM 6681 N N . ARG B 1 408 ? -21.438 -24 6.312 1 46.16 408 ARG B N 1
ATOM 6682 C CA . ARG B 1 408 ? -20.594 -24.578 5.27 1 46.16 408 ARG B CA 1
ATOM 6683 C C . ARG B 1 408 ? -21.391 -24.797 3.982 1 46.16 408 ARG B C 1
ATOM 6685 O O . ARG B 1 408 ? -20.891 -24.516 2.891 1 46.16 408 ARG B O 1
ATOM 6692 N N . LEU B 1 409 ? -22.5 -25.328 4.141 1 45.06 409 LEU B N 1
ATOM 6693 C CA . LEU B 1 409 ? -23.375 -25.547 2.992 1 45.06 409 LEU B CA 1
ATOM 6694 C C . LEU B 1 409 ? -23.781 -24.219 2.352 1 45.06 409 LEU B C 1
ATOM 6696 O O . LEU B 1 409 ? -23.859 -24.125 1.125 1 45.06 409 LEU B O 1
ATOM 6700 N N . GLU B 1 410 ? -23.953 -23.312 3.207 1 47.59 410 GLU B N 1
ATOM 6701 C CA . GLU B 1 410 ? -24.328 -22 2.689 1 47.59 410 GLU B CA 1
ATOM 6702 C C . GLU B 1 410 ? -23.172 -21.359 1.941 1 47.59 410 GLU B C 1
ATOM 6704 O O . GLU B 1 410 ? -23.375 -20.734 0.899 1 47.59 410 GLU B O 1
ATOM 6709 N N . THR B 1 411 ? -22.094 -21.516 2.494 1 46.88 411 THR B N 1
ATOM 6710 C CA . THR B 1 411 ? -20.922 -21 1.811 1 46.88 411 THR B CA 1
ATOM 6711 C C . THR B 1 411 ? -20.703 -21.703 0.479 1 46.88 411 THR B C 1
ATOM 6713 O O . THR B 1 411 ? -20.422 -21.062 -0.537 1 46.88 411 THR B O 1
ATOM 6716 N N . GLU B 1 412 ? -20.797 -23.062 0.552 1 46.75 412 GLU B N 1
ATOM 6717 C CA . GLU B 1 412 ? -20.688 -23.844 -0.68 1 46.75 412 GLU B CA 1
ATOM 6718 C C . GLU B 1 412 ? -21.781 -23.453 -1.679 1 46.75 412 GLU B C 1
ATOM 6720 O O . GLU B 1 412 ? -21.516 -23.391 -2.883 1 46.75 412 GLU B O 1
ATOM 6725 N N . SER B 1 413 ? -22.938 -23.297 -1.117 1 46.34 413 SER B N 1
ATOM 6726 C CA . SER B 1 413 ? -24.062 -22.938 -1.965 1 46.34 413 SER B CA 1
ATOM 6727 C C . SER B 1 413 ? -23.922 -21.531 -2.531 1 46.34 413 SER B C 1
ATOM 6729 O O . SER B 1 413 ? -24.297 -21.281 -3.676 1 46.34 413 SER B O 1
ATOM 6731 N N . ARG B 1 414 ? -23.594 -20.641 -1.727 1 45.22 414 ARG B N 1
ATOM 6732 C CA . ARG B 1 414 ? -23.469 -19.25 -2.164 1 45.22 414 ARG B CA 1
ATOM 6733 C C . ARG B 1 414 ? -22.422 -19.125 -3.27 1 45.22 414 ARG B C 1
ATOM 6735 O O . ARG B 1 414 ? -22.594 -18.328 -4.199 1 45.22 414 ARG B O 1
ATOM 6742 N N . PHE B 1 415 ? -21.406 -19.75 -3.049 1 43.88 415 PHE B N 1
ATOM 6743 C CA . PHE B 1 415 ? -20.375 -19.688 -4.078 1 43.88 415 PHE B CA 1
ATOM 6744 C C . PHE B 1 415 ? -20.781 -20.516 -5.293 1 43.88 415 PHE B C 1
ATOM 6746 O O . PHE B 1 415 ? -20.312 -20.25 -6.406 1 43.88 415 PHE B O 1
ATOM 6753 N N . ASP B 1 416 ? -21.531 -21.516 -5.098 1 41.97 416 ASP B N 1
ATOM 6754 C CA . ASP B 1 416 ? -22.125 -22.156 -6.266 1 41.97 416 ASP B CA 1
ATOM 6755 C C . ASP B 1 416 ? -23 -21.188 -7.043 1 41.97 416 ASP B C 1
ATOM 6757 O O . ASP B 1 416 ? -23.094 -21.266 -8.273 1 41.97 416 ASP B O 1
ATOM 6761 N N . MET B 1 417 ? -23.75 -20.359 -6.312 1 37.19 417 MET B N 1
ATOM 6762 C CA . MET B 1 417 ? -24.688 -19.469 -6.988 1 37.19 417 MET B CA 1
ATOM 6763 C C . MET B 1 417 ? -23.953 -18.312 -7.664 1 37.19 417 MET B C 1
ATOM 6765 O O . MET B 1 417 ? -24.547 -17.578 -8.453 1 37.19 417 MET B O 1
ATOM 6769 N N . ILE B 1 418 ? -23 -17.828 -7.125 1 37.34 418 ILE B N 1
ATOM 6770 C CA . ILE B 1 418 ? -22.375 -16.719 -7.836 1 37.34 418 ILE B CA 1
ATOM 6771 C C . ILE B 1 418 ? -21.828 -17.203 -9.172 1 37.34 418 ILE B C 1
ATOM 6773 O O . ILE B 1 418 ? -21.516 -16.406 -10.062 1 37.34 418 ILE B O 1
ATOM 6777 N N . GLY B 1 419 ? -21.562 -18.391 -9.367 1 29.3 419 GLY B N 1
ATOM 6778 C CA . GLY B 1 419 ? -21.297 -18.906 -10.695 1 29.3 419 GLY B CA 1
ATOM 6779 C C . GLY B 1 419 ? -22.531 -18.953 -11.578 1 29.3 419 GLY B C 1
ATOM 6780 O O . GLY B 1 419 ? -22.453 -19.328 -12.75 1 29.3 419 GLY B O 1
ATOM 6781 N N . HIS B 1 420 ? -23.781 -19.094 -11.039 1 26.84 420 HIS B N 1
ATOM 6782 C CA . HIS B 1 420 ? -24.938 -19.047 -11.93 1 26.84 420 HIS B CA 1
ATOM 6783 C C . HIS B 1 420 ? -25.469 -17.625 -12.078 1 26.84 420 HIS B C 1
ATOM 6785 O O . HIS B 1 420 ? -25.469 -16.859 -11.117 1 26.84 420 HIS B O 1
#

Sequence (840 aa):
MEHLRSQELSPVGLFEFFDEGTINFIVNETNRYAWQKNVHLGLTAQELKCVLGILILSGYISYPRRRMFWETSPDSHHHLVADAIRRDRFELIFSYLHFVDNSELDHSDRFTKVRPPLVRMNHSFQQHAPLDEFYSFGESSCEYFGQSRSRRPSGRSGQLGCQVWCGTTSSGYLVWFEPSQGTLFTRPDGGLDLGTSMVLRFTDVLQERGRLPYHIFIDEVFTSVQLMSILRRRGVKATGTVRDCRTERCPLKDPKELKKMRRGSFDYKVDECEEVIVCRWRDSNVVTICSNAAGIEPVRLSSRPAGAAGARGQVRLRCLLQLYQEKAGGVGRMDQNMARYRVRVRGTKWYSSFMGYVLDAALNNAWQLHRICCGNAQVDLLAFRRYVACVYLESNADTSSQGRRGRRLETESRFDMIGHMEHLRSQELSPVGLFEFFDEGTINFIVNETNRYAWQKNVHLGLTAQELKCVLGILILSGYISYPRRRMFWETSPDSHHHLVADAIRRDRFELIFSYLHFVDNSELDHSDRFTKVRPPLVRMNHSFQQHAPLDEFYSFGESSCEYFGQSRSRRPSGRSGQLGCQVWCGTTSSGYLVWFEPSQGTLFTRPDGGLDLGTSMVLRFTDVLQERGRLPYHIFIDEVFTSVQLMSILRRRGVKATGTVRDCRTERCPLKDPKELKKMRRGSFDYKVDECEEVIVCRWRDSNVVTICSNAAGIEPVRLSSRPAGAAGARGQVRLRCLLQLYQEKAGGVGRMDQNMARYRVRVRGTKWYSSFMGYVLDAALNNAWQLHRICCGNAQVDLLAFRRYVACVYLESNADTSSQGRRGRRLETESRFDMIGH

Organism: Rousettus aegyptiacus (NCBI:txid9407)

Nearest PDB structures (foldseek):
  6x68-assembly1_C  TM=7.657E-01  e=1.416E-16  Trichoplusia ni
  5i4a-assembly1_A  TM=3.328E-01  e=5.006E-02  Marinitoga piezophila KA3
  6nj0-assembly1_A  TM=3.900E-01  e=4.728E+00  Escherichia coli K-12
  3ipl-assembly1_A  TM=3.586E-01  e=4.965E+00  Staphylococcus aureus subsp. aureus N315
  6x68-assembly1_C  TM=7.585E-01  e=2.079E-16  Trichoplusia ni

Radius of gyration: 32.4 Å; Cα contacts (8 Å, |Δi|>4): 1291; chains: 2; bounding box: 77×81×90 Å

Solvent-accessible surface area (backbone atoms only — not comparable to full-atom values): 45484 Å² total; per-residue (Å²): 102,71,74,64,59,65,59,85,60,47,74,57,59,47,43,46,73,66,28,70,67,52,43,45,50,38,34,51,24,16,36,49,48,26,44,77,71,76,36,88,69,77,64,42,64,51,56,50,35,29,54,51,13,51,37,53,42,29,17,53,42,44,60,89,45,80,69,46,50,53,30,74,47,62,89,48,33,22,63,45,47,43,59,35,48,54,64,70,58,49,54,52,51,63,73,38,62,38,47,43,62,78,89,70,64,48,85,87,41,90,53,40,61,51,40,56,58,50,54,52,48,34,52,48,31,47,69,66,47,80,89,69,51,50,25,8,36,38,79,43,79,40,69,28,79,49,83,65,77,73,76,65,72,89,78,68,83,64,61,58,47,51,47,26,38,33,33,15,30,38,84,23,41,59,39,38,70,46,73,59,89,65,61,56,75,43,43,68,94,75,55,62,31,41,37,50,48,51,55,49,50,51,50,49,57,51,48,73,75,39,93,58,78,37,34,38,22,34,38,44,90,54,38,40,65,67,53,38,37,54,34,44,77,70,60,33,32,34,39,23,33,40,51,79,86,58,37,80,90,52,90,64,76,52,64,73,62,46,64,73,43,62,75,70,42,68,44,73,45,68,41,75,88,62,46,33,37,39,34,36,34,20,61,99,52,75,46,35,37,36,29,34,57,63,70,62,63,68,65,64,79,50,92,61,68,78,66,57,58,54,49,53,52,49,50,51,50,51,50,50,51,49,48,44,71,67,34,43,46,1,48,60,44,31,50,51,60,36,62,70,44,38,52,60,74,72,57,84,53,62,65,45,37,50,50,39,49,52,50,39,50,47,49,52,35,24,49,52,49,44,45,68,66,33,63,83,54,46,68,54,70,66,58,48,50,52,50,44,20,49,54,29,22,54,64,44,34,68,75,77,48,77,72,48,66,52,48,55,49,44,50,54,46,50,58,54,45,71,37,100,104,71,75,66,60,66,59,86,61,47,75,59,58,46,45,46,74,66,29,70,66,52,44,46,50,38,34,50,24,16,36,48,49,26,44,76,69,75,35,88,68,78,65,44,65,51,56,50,36,29,53,51,14,50,37,54,43,31,17,52,41,43,60,88,46,79,68,45,51,52,30,76,45,66,89,45,33,20,64,45,48,42,60,33,48,54,64,69,58,49,53,51,51,63,72,37,63,38,47,42,60,79,88,69,63,48,85,87,41,91,51,40,62,51,38,56,56,49,53,52,49,34,51,47,30,47,69,66,47,78,87,69,50,49,26,9,36,38,77,43,80,41,70,29,80,50,84,64,77,72,75,62,72,88,79,66,85,64,62,58,47,52,48,26,40,34,34,15,30,37,84,23,40,59,38,38,71,46,74,58,90,64,60,56,75,45,42,67,93,75,54,64,30,40,38,52,48,49,55,49,49,52,49,50,56,53,49,74,76,41,94,60,80,36,32,38,22,34,38,46,91,55,40,40,65,67,53,38,38,54,34,43,76,69,61,32,32,34,38,20,34,40,50,79,86,60,37,80,90,51,89,62,75,52,64,73,62,46,64,73,44,61,74,70,42,68,43,71,43,67,41,76,87,62,47,33,38,40,35,37,34,21,60,100,53,76,46,34,39,36,29,35,57,64,70,62,61,69,69,63,79,50,91,63,67,78,66,58,61,54,50,52,52,48,50,51,50,50,48,50,51,52,49,44,71,68,34,44,47,1,48,60,42,30,50,51,62,35,61,70,44,38,54,61,75,74,54,85,50,63,65,44,38,49,50,40,49,52,50,38,49,47,50,50,37,24,49,51,49,44,45,68,67,32,64,83,54,46,67,54,70,66,58,49,51,51,49,43,20,49,53,28,22,54,64,44,34,67,77,78,47,76,72,48,68,51,48,54,48,43,52,54,46,52,58,54,45,70,37,100

pLDDT: mean 79.56, std 18.88, range [26.84, 97.94]

Foldseek 3Di:
DVVVQPPPQALQSLLCLCPPVNLVLQQVFLQLQCVVVVHRLPDDSLNVLLLLLVLLVCLVDPDPDPCLCQDCPPVSRDCLNVLQDPPVNSVVSLQSGWRDDPVDFDPVDPCRGCVVSQVSSLVVLQVLPDDDQEKAKDKDWQQFQAPPPPCDDDDPPPRPTFIKIFMFWLLQRTNHIDTDPDDQQPDDPNDHGNLLVVVVVVVVSNCVVHDDAHEYEYEAVNDALVSQLVCVVVNYKYKYWYDPVRCVPWDWDDQVVQQPDDAFDKTKDADPVSCKIWMWGHHVGITIMIINPPPVVVVPVPVPDPPPSVVVVSVSVVVVVVVCVRRHCNNVNNNVQCNSRQRDDDDNDRCRSVVSVSSSSSLSNSLVSQCVSVVQQRDDSVLSSNLSSSCSSLSSNPVPPPVSVVVNVVSSVVSSVVSD/DVVVQPPPQALQSLLCLCPPVNLVLQQVFLQLQCVVVVHRLVDDSLNVLLLLLLLLVCLVDPDPDPCLCQDCDPVRRDCLNVLQDPPVNSVVSLQSGWRDDPVDFDPVDPCSGCVVSQVSSLVVLQVLPDDDQEKAKDKDWQQFQAPPPPCDPPDPPPRPTFIKIFMFWLLQQTNHIGTDPDDQQPDDPPDHGNLLVVVVVVVVSNCVVHDDAHEYEYEAVNDALVSQLVCVVVNYKYKYWYDPVRCVPWDWDDQVVQQPDDAFDKTKDADPVSCKIWMWGHHVGIIIMIINPPPVVVVPVPVPDPPVSVVVVSVSVVVVVVCCVRRHCNNVNNNVQCNSRQRDDDDNDRCRSVVSVSSSSSLSNSLVSQCVSVVQQRDDSVLSSNLSSSCSSLSSNPVPPPVSVVVNVVSSVVSSVVSD

InterPro domains:
  IPR029526 PiggyBac transposable element-derived protein [PF13843] (10-367)
  IPR052638 PiggyBac transposable element-derived [PTHR47055] (1-404)

Secondary structure (DSSP, 8-state):
-HHHHHS---HHHH-GGG-HHHHHHHHHHHHHHHHHTT------HHHHHHHHHHHHHTTTSB-SSGGGGG--STTT--HHHHHHS-HHHHHHHHHH---S-GGG--TT-TTGGGHHHHHHHHHHHHHHPPP-SEEEEEEEEEEE---------SS----EEEEEEE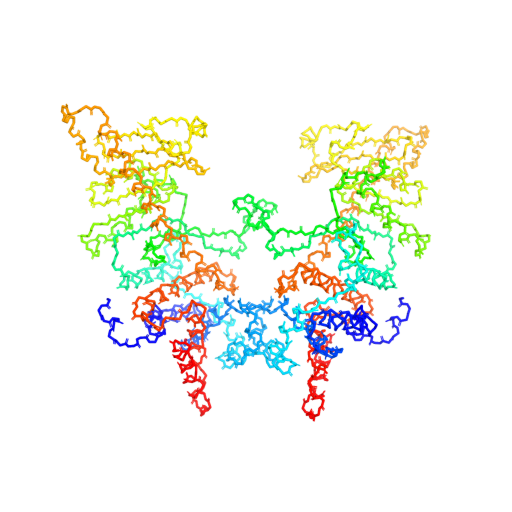EEETT--EEEEEE--S-TT--GGGSS-HHHHHHHHHHHHHHHT-----EEEE-TTT--HHHHHHHHHTT-EEEEE--GGG-TT--PPPHHHHHTSPTT-EEEEEETTTTEEEEEEESSSEEEEEES----------SS-HHHHHHHHHHHHHHHHHHHHHHTTHHHHHHHHHHHT------SSHHHHHHHHHHHHHHHHHHHHHHHH-GGGPPPHHHHHHHHHHHHHHTTS-TTSHHHHHHHHHHHHHHHHHT-/-HHHHHS---HHHH-GGG-HHHHHHHHHHHHHHHHHTT------HHHHHHHHHHHHHTTTSB-SSGGGGG--STTT--HHHHHHS-HHHHHHHHHH---S-GGG--TT-TTGGGHHHHHHHHHHHHHHPPP-SEEEEEEEEEEE-----S---SS----EEEEEEEEEETT--EEEEEE--S-TT--GGGSS-HHHHHHHHHHHHHHHT-----EEEE-TTT--HHHHHHHHHTT-EEEEE--GGG-TT--PPPHHHHHTSPTT-EEEEEETTTTEEEEEEESSSEEEEEES----------SS-HHHHHHHHHHHHHHHHHHHHHHTTHHHHHHHHHHHT------SSHHHHHHHHHHHHHHHHHHHHHHHH-GGGPPPHHHHHHHHHHHHHHTTS-TTSHHHHHHHHHHHHHHHHHT-